Protein AF-0000000078118982 (afdb_homodimer)

Solvent-accessible surface area (backbone atoms only — not comparable to full-atom values): 62908 Å² total; per-residue (Å²): 134,82,81,74,74,78,74,80,73,75,79,64,78,76,73,79,69,71,86,58,65,72,63,60,53,32,48,52,47,21,42,49,28,45,44,47,34,32,40,61,66,67,49,64,50,70,54,49,71,38,70,41,42,55,49,24,47,40,30,36,6,64,55,25,69,86,60,75,73,64,46,38,65,44,44,68,45,56,48,43,53,50,54,45,50,55,51,52,51,52,53,57,60,54,54,65,50,24,81,60,31,24,30,26,38,34,40,46,68,45,71,51,96,82,60,39,32,36,38,36,36,30,41,35,32,75,90,51,60,42,62,69,51,74,42,81,34,42,90,39,64,85,35,50,66,58,46,38,50,50,50,49,52,54,41,56,72,69,34,64,88,26,37,41,32,36,33,33,45,79,82,46,73,43,67,56,35,47,51,51,48,45,72,75,32,67,59,40,43,74,44,48,30,48,46,58,47,51,49,49,41,44,40,52,54,46,65,37,63,72,50,36,51,48,50,53,56,52,27,53,43,41,23,57,29,55,49,28,71,70,47,38,53,51,46,24,65,60,56,72,64,51,73,55,66,44,25,31,81,43,72,47,51,13,51,53,51,16,50,45,41,44,58,73,38,42,68,44,49,52,47,48,74,66,28,64,74,44,66,64,40,58,87,48,52,71,34,73,66,41,49,54,38,51,52,49,70,69,30,63,66,52,54,51,49,48,51,50,51,42,63,64,44,47,48,53,52,52,47,42,41,53,32,32,60,68,42,53,25,26,34,46,48,63,58,47,51,51,51,33,54,48,49,40,48,63,72,27,66,89,37,60,66,64,32,49,55,55,48,49,49,46,47,58,51,37,65,75,45,64,75,39,48,64,38,32,29,17,31,62,65,18,53,54,47,58,72,29,86,87,54,76,82,52,68,68,37,55,52,27,29,50,52,47,47,47,43,74,37,71,47,68,80,63,46,61,66,45,67,59,31,50,47,33,58,78,66,32,42,73,51,49,51,34,68,68,46,57,65,36,34,82,73,43,55,55,23,59,44,34,71,73,40,23,75,81,23,56,69,60,26,52,52,42,22,31,51,26,28,24,55,40,34,59,72,75,61,84,78,62,57,66,62,57,49,60,44,65,38,75,40,39,13,53,57,59,32,51,52,40,47,52,46,48,46,45,23,50,35,48,54,45,46,44,59,62,64,55,53,47,88,77,70,55,62,50,49,50,92,60,71,59,51,60,34,83,48,23,25,54,77,75,69,78,56,86,66,47,76,63,45,81,46,82,67,78,93,78,87,80,66,101,79,94,92,80,85,85,88,81,60,91,15,93,53,63,68,63,105,66,130,133,80,80,75,75,77,76,80,76,75,80,65,77,75,74,78,70,73,87,59,65,73,62,60,53,32,47,50,46,21,42,49,28,45,44,47,34,32,41,60,65,65,48,64,49,71,54,49,72,39,71,41,42,54,49,23,47,40,30,36,6,64,55,24,69,85,60,74,74,63,45,38,64,44,44,66,45,56,49,44,52,49,52,45,50,53,52,51,51,53,52,55,60,54,54,64,50,22,81,59,30,23,31,26,39,34,40,48,70,46,71,50,96,81,60,40,31,36,38,36,36,30,40,36,32,76,89,49,60,40,60,69,52,75,43,80,33,43,90,39,64,85,34,51,66,58,47,38,51,51,50,50,52,54,41,58,74,70,33,64,88,26,37,42,32,36,32,33,46,78,82,45,73,43,67,57,36,47,52,50,46,44,71,74,33,69,57,41,43,74,43,48,29,48,47,58,48,50,49,50,41,46,40,53,53,47,64,37,62,70,50,36,51,49,48,52,55,52,27,52,43,40,22,57,30,54,49,28,72,70,46,38,53,52,46,26,66,61,54,72,64,53,72,57,68,45,26,31,82,43,70,48,51,14,49,52,51,16,50,44,42,44,58,73,38,41,68,45,49,52,48,49,72,66,28,65,74,44,64,64,40,58,85,50,52,72,34,72,65,41,48,54,36,50,53,51,69,70,30,63,65,54,54,51,50,47,51,50,51,42,63,62,44,47,48,53,54,52,47,42,40,53,31,32,59,67,41,52,26,27,33,46,47,61,58,48,51,51,52,32,53,47,51,42,46,63,71,26,66,88,36,62,67,64,32,48,55,55,49,49,49,45,46,58,51,36,65,76,47,62,76,38,49,64,38,32,29,17,31,60,65,17,52,55,48,58,70,30,86,86,55,76,82,52,70,68,38,56,53,26,28,51,52,47,47,47,44,73,36,70,47,68,79,64,44,61,67,43,69,59,31,50,47,33,57,78,65,32,43,72,50,48,50,35,69,69,45,57,64,37,35,79,72,45,56,56,24,58,45,34,70,74,40,22,74,81,24,56,68,60,25,51,52,43,22,31,51,26,29,24,56,41,36,60,73,74,60,84,77,64,58,65,62,57,50,58,45,65,38,77,41,39,13,53,57,60,33,52,52,40,47,50,46,49,48,44,22,50,36,49,53,44,46,43,59,61,64,55,52,48,88,77,68,56,61,52,49,51,92,60,71,58,50,61,34,82,46,23,26,53,78,74,70,77,55,84,64,50,75,59,61,79,47,89,69,84,76,76,88,89,68,99,75,89,93,88,89,90,82,92,58,78,60,104,66,90,62,58,99,67,126

Sequence (1162 aa):
MSVETPSTIQKVFPTVTPMAPSSLNNQENAERSIALFFFENKIDFSIARTSSYQLMIDAIAKCGPGFTGPSAETLKTTWLERVKSEMSLQSKDIEKEWTTTGCTIIADTWTDNKSRALINFLVSSPSRTFFHKSVDASAYFKNTKCLAELFDSVIQDFGAENVVQIIMDSSFNYTGVANHILQNYTTIFVSPCASQCLNLILEEFSKVDWVNRCFLQAQTISKFIYNNASMLDLMKRFTGGQDLIRTGITKSVSSFLSLQIILKQRSRLKHMFNSPEFCTNSSYANKTHSISCISIIEDNDFWRAAEECVAISEPFLKVLREVSGGKPAVGSIYELMTRAKESIRTYYIMDENKCKVFLDIVDRKWRDQLHSPLHAAAAFLNPSIQYNPEIKFLTSIKEDFFKVLEKLLPSPEMRRDITNQIFTFTKATGMFGCSLAMEARDVVSPGLWWEQYGDSAPVLQRVAIRILSQVCSTFTFEKHWSAFQQIHSEKRNKIDRETLNDLVYINYNLKLSRQTRNKSLDADPIQFDDIDMTSEWVEESDSPSPTQWLDRFGSALDGNDLNTRQFNAAMFGSNDQLFGLMSVETPSTIQKVFPTVTPMAPSSLNNQENAERSIALFFFENKIDFSIARTSSYQLMIDAIAKCGPGFTGPSAETLKTTWLERVKSEMSLQSKDIEKEWTTTGCTIIADTWTDNKSRALINFLVSSPSRTFFHKSVDASAYFKNTKCLAELFDSVIQDFGAENVVQIIMDSSFNYTGVANHILQNYTTIFVSPCASQCLNLILEEFSKVDWVNRCFLQAQTISKFIYNNASMLDLMKRFTGGQDLIRTGITKSVSSFLSLQIILKQRSRLKHMFNSPEFCTNSSYANKTHSISCISIIEDNDFWRAAEECVAISEPFLKVLREVSGGKPAVGSIYELMTRAKESIRTYYIMDENKCKVFLDIVDRKWRDQLHSPLHAAAAFLNPSIQYNPEIKFLTSIKEDFFKVLEKLLPSPEMRRDITNQIFTFTKATGMFGCSLAMEARDVVSPGLWWEQYGDSAPVLQRVAIRILSQVCSTFTFEKHWSAFQQIHSEKRNKIDRETLNDLVYINYNLKLSRQTRNKSLDADPIQFDDIDMTSEWVEESDSPSPTQWLDRFGSALDGNDLNTRQFNAAMFGSNDQLFGL

Nearest PDB structures (foldseek):
  4d1q-assembly1_H-2  TM=6.239E-01  e=2.480E-13  Musca domestica
  4d1q-assembly1_B  TM=6.075E-01  e=5.824E-13  Musca domestica
  8pcw-assembly1_A  TM=2.119E-01  e=1.370E+00  Streptococcus thermophilus
  4d1q-assembly1_H-2  TM=6.303E-01  e=1.381E-13  Musca domestica
  4d1q-assembly1_B  TM=6.124E-01  e=3.531E-13  Musca domestica

InterPro domains:
  IPR007021 Domain of unknown function DUF659 [PF04937] (70-221)
  IPR008906 HAT, C-terminal dimerisation domain [PF05699] (444-510)
  IPR012337 Ribonuclease H-like superfamily [SSF53098] (92-513)

pLDDT: mean 81.14, std 21.32, range [13.74, 98.06]

Organism: Rosa chinensis (NCBI:txid74649)

Radius of gyration: 36.66 Å; Cα contacts (8 Å, |Δi|>4): 1513; chains: 2; bounding box: 92×113×103 Å

Structure (mmCIF, N/CA/C/O backbone):
data_AF-0000000078118982-model_v1
#
loop_
_entity.id
_entity.type
_entity.pdbx_description
1 polymer 'Putative HAT dimerization domain, ribonuclease H-like domain-containing protein'
#
loop_
_atom_site.group_PDB
_atom_site.id
_atom_site.type_symbol
_atom_site.label_atom_id
_atom_site.label_alt_id
_atom_site.label_comp_id
_atom_site.label_asym_id
_atom_site.label_entity_id
_atom_site.label_seq_id
_atom_site.pdbx_PDB_ins_code
_atom_site.Cartn_x
_atom_site.Cartn_y
_atom_site.Cartn_z
_atom_site.occupancy
_atom_site.B_iso_or_equiv
_atom_site.auth_seq_id
_atom_site.auth_comp_id
_atom_site.auth_asym_id
_atom_site.auth_atom_id
_atom_site.pdbx_PDB_model_num
ATOM 1 N N . MET A 1 1 ? -18.031 55.812 -7.711 1 23.69 1 MET A N 1
ATOM 2 C CA . MET A 1 1 ? -17.438 55.062 -8.812 1 23.69 1 MET A CA 1
ATOM 3 C C . MET A 1 1 ? -16.266 54.188 -8.32 1 23.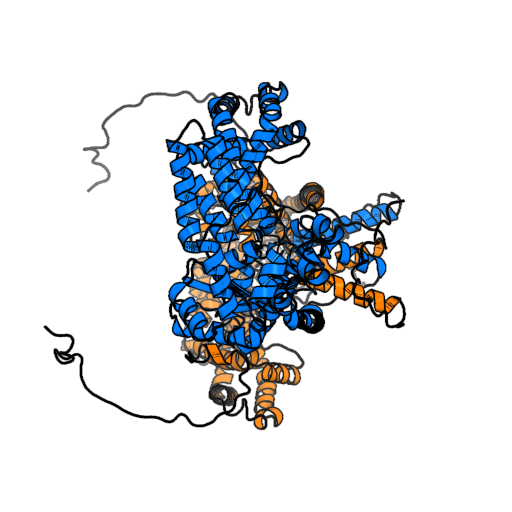69 1 MET A C 1
ATOM 5 O O . MET A 1 1 ? -15.188 54.719 -8.055 1 23.69 1 MET A O 1
ATOM 9 N N . SER A 1 2 ? -16.5 53.219 -7.523 1 26.08 2 SER A N 1
ATOM 10 C CA . SER A 1 2 ? -15.688 52.562 -6.5 1 26.08 2 SER A CA 1
ATOM 11 C C . SER A 1 2 ? -14.578 51.719 -7.129 1 26.08 2 SER A C 1
ATOM 13 O O . SER A 1 2 ? -14.836 50.906 -8.023 1 26.08 2 SER A O 1
ATOM 15 N N . VAL A 1 3 ? -13.297 52.25 -7.191 1 27.72 3 VAL A N 1
ATOM 16 C CA . VAL A 1 3 ? -12.078 51.875 -7.91 1 27.72 3 VAL A CA 1
ATOM 17 C C . VAL A 1 3 ? -11.68 50.469 -7.539 1 27.72 3 VAL A C 1
ATOM 19 O O . VAL A 1 3 ? -11.391 50.188 -6.375 1 27.72 3 VAL A O 1
ATOM 22 N N . GLU A 1 4 ? -12.281 49.469 -8.188 1 27.12 4 GLU A N 1
ATOM 23 C CA . GLU A 1 4 ? -12.164 48.031 -8.062 1 27.12 4 GLU A CA 1
ATOM 24 C C . GLU A 1 4 ? -10.719 47.562 -8.227 1 27.12 4 GLU A C 1
ATOM 26 O O . GLU A 1 4 ? -10.109 47.781 -9.273 1 27.12 4 GLU A O 1
ATOM 31 N N . THR A 1 5 ? -9.883 47.75 -7.176 1 29.5 5 THR A N 1
ATOM 32 C CA . THR A 1 5 ? -8.453 47.5 -7.266 1 29.5 5 THR A CA 1
ATOM 33 C C . THR A 1 5 ? -8.188 46.094 -7.781 1 29.5 5 THR A C 1
ATOM 35 O O . THR A 1 5 ? -8.781 45.125 -7.285 1 29.5 5 THR A O 1
ATOM 38 N N . PRO A 1 6 ? -7.621 45.969 -9.047 1 29.48 6 PRO A N 1
ATOM 39 C CA . PRO A 1 6 ? -7.363 44.75 -9.82 1 29.48 6 PRO A CA 1
ATOM 40 C C . PRO A 1 6 ? -6.52 43.719 -9.055 1 29.48 6 PRO A C 1
ATOM 42 O O . PRO A 1 6 ? -5.598 44.125 -8.328 1 29.48 6 PRO A O 1
ATOM 45 N N . SER A 1 7 ? -7.168 42.719 -8.555 1 27.45 7 SER A N 1
ATOM 46 C CA . SER A 1 7 ? -6.648 41.562 -7.84 1 27.45 7 SER A CA 1
ATOM 47 C C . SER A 1 7 ? -5.445 40.969 -8.562 1 27.45 7 SER A C 1
ATOM 49 O O . SER A 1 7 ? -5.504 40.688 -9.766 1 27.45 7 SER A O 1
ATOM 51 N N . THR A 1 8 ? -4.25 41.438 -8.164 1 28.33 8 THR A N 1
ATOM 52 C CA . THR A 1 8 ? -2.963 40.969 -8.68 1 28.33 8 THR A CA 1
ATOM 53 C C . THR A 1 8 ? -2.982 39.469 -8.914 1 28.33 8 THR A C 1
ATOM 55 O O . THR A 1 8 ? -3.277 38.688 -8.008 1 28.33 8 THR A O 1
ATOM 58 N N . ILE A 1 9 ? -3.219 39.062 -10.156 1 27.28 9 ILE A N 1
ATOM 59 C CA . ILE A 1 9 ? -3.184 37.781 -10.828 1 27.28 9 ILE A CA 1
ATOM 60 C C . ILE A 1 9 ? -1.866 37.062 -10.516 1 27.28 9 ILE A C 1
ATOM 62 O O . ILE A 1 9 ? -0.79 37.562 -10.828 1 27.28 9 ILE A O 1
ATOM 66 N N . GLN A 1 10 ? -1.776 36.531 -9.375 1 26.56 10 GLN A N 1
ATOM 67 C CA . GLN A 1 10 ? -0.609 35.75 -8.984 1 26.56 10 GLN A CA 1
ATOM 68 C C . GLN A 1 10 ? -0.072 34.938 -10.164 1 26.56 10 GLN A C 1
ATOM 70 O O . GLN A 1 10 ? -0.831 34.219 -10.836 1 26.56 10 GLN A O 1
ATOM 75 N N . LYS A 1 11 ? 1.105 35.312 -10.641 1 29.3 11 LYS A N 1
ATOM 76 C CA . LYS A 1 11 ? 1.928 34.781 -11.719 1 29.3 11 LYS A CA 1
ATOM 77 C C . LYS A 1 11 ? 1.974 33.25 -11.672 1 29.3 11 LYS A C 1
ATOM 79 O O . LYS A 1 11 ? 2.455 32.688 -10.695 1 29.3 11 LYS A O 1
ATOM 84 N N . VAL A 1 12 ? 1.147 32.594 -12.375 1 28.36 12 VAL A N 1
ATOM 85 C CA . VAL A 1 12 ? 1.271 31.266 -12.945 1 28.36 12 VAL A CA 1
ATOM 86 C C . VAL A 1 12 ? 2.68 31.062 -13.5 1 28.36 12 VAL A C 1
ATOM 88 O O . VAL A 1 12 ? 3.285 32 -14.023 1 28.36 12 VAL A O 1
ATOM 91 N N . PHE A 1 13 ? 3.441 30.219 -12.922 1 29 13 PHE A N 1
ATOM 92 C CA . PHE A 1 13 ? 4.762 29.922 -13.461 1 29 13 PHE A CA 1
ATOM 93 C C . PHE A 1 13 ? 4.766 30 -14.977 1 29 13 PHE A C 1
ATOM 95 O O . PHE A 1 13 ? 3.891 29.438 -15.641 1 29 13 PHE A O 1
ATOM 102 N N . PRO A 1 14 ? 5.285 31.109 -15.477 1 29.94 14 PRO A N 1
ATOM 103 C CA . PRO A 1 14 ? 5.379 31.172 -16.938 1 29.94 14 PRO A CA 1
ATOM 104 C C . PRO A 1 14 ? 6.004 29.922 -17.547 1 29.94 14 PRO A C 1
ATOM 106 O O . PRO A 1 14 ? 7.023 29.438 -17.062 1 29.94 14 PRO A O 1
ATOM 109 N N . THR A 1 15 ? 5.266 29 -18.062 1 31.52 15 THR A N 1
ATOM 110 C CA . THR A 1 15 ? 5.723 27.953 -18.969 1 31.52 15 THR A CA 1
ATOM 111 C C . THR A 1 15 ? 6.637 28.531 -20.031 1 31.52 15 THR A C 1
ATOM 113 O O . THR A 1 15 ? 6.207 29.359 -20.844 1 31.52 15 THR A O 1
ATOM 116 N N . VAL A 1 16 ? 7.832 28.875 -19.734 1 30.73 16 VAL A N 1
ATOM 117 C CA . VAL A 1 16 ? 8.711 29.156 -20.859 1 30.73 16 VAL A CA 1
ATOM 118 C C . VAL A 1 16 ? 8.523 28.078 -21.938 1 30.73 16 VAL A C 1
ATOM 120 O O . VAL A 1 16 ? 8.805 26.906 -21.703 1 30.73 16 VAL A O 1
ATOM 123 N N . THR A 1 17 ? 7.629 28.297 -22.875 1 33.03 17 THR A N 1
ATOM 124 C CA . THR A 1 17 ? 7.375 27.5 -24.062 1 33.03 17 THR A CA 1
ATOM 125 C C . THR A 1 17 ? 8.594 27.484 -24.969 1 33.03 17 THR A C 1
ATOM 127 O O . THR A 1 17 ? 8.898 28.484 -25.625 1 33.03 17 THR A O 1
ATOM 130 N N . PRO A 1 18 ? 9.734 26.891 -24.672 1 33.88 18 PRO A N 1
ATOM 131 C CA . PRO A 1 18 ? 10.555 26.875 -25.875 1 33.88 18 PRO A CA 1
ATOM 132 C C . PRO A 1 18 ? 9.789 26.375 -27.109 1 33.88 18 PRO A C 1
ATOM 134 O O . PRO A 1 18 ? 8.82 25.625 -26.969 1 33.88 18 PRO A O 1
ATOM 137 N N . MET A 1 19 ? 9.875 27.078 -28.328 1 33.31 19 MET A N 1
ATOM 138 C CA . MET A 1 19 ? 9.305 26.812 -29.641 1 33.31 19 MET A CA 1
ATOM 139 C C . MET A 1 19 ? 9.656 25.406 -30.125 1 33.31 19 MET A C 1
ATOM 141 O O . MET A 1 19 ? 10.508 25.25 -31 1 33.31 19 MET A O 1
ATOM 145 N N . ALA A 1 20 ? 10.133 24.484 -29.391 1 38.69 20 ALA A N 1
ATOM 146 C CA . ALA A 1 20 ? 10.281 23.219 -30.109 1 38.69 20 ALA A CA 1
ATOM 147 C C . ALA A 1 20 ? 8.961 22.797 -30.75 1 38.69 20 ALA A C 1
ATOM 149 O O . ALA A 1 20 ? 7.887 23.203 -30.297 1 38.69 20 ALA A O 1
ATOM 150 N N . PRO A 1 21 ? 8.883 22 -31.828 1 48.12 21 PRO A N 1
ATOM 151 C CA . PRO A 1 21 ? 7.617 21.656 -32.5 1 48.12 21 PRO A CA 1
ATOM 152 C C . PRO A 1 21 ? 6.566 21.125 -31.516 1 48.12 21 PRO A C 1
ATOM 154 O O . PRO A 1 21 ? 6.918 20.547 -30.484 1 48.12 21 PRO A O 1
ATOM 157 N N . SER A 1 22 ? 5.258 21.703 -31.5 1 55.69 22 SER A N 1
ATOM 158 C CA . SER A 1 22 ? 4.051 21.609 -30.688 1 55.69 22 SER A CA 1
ATOM 159 C C . SER A 1 22 ? 3.857 20.188 -30.156 1 55.69 22 SER A C 1
ATOM 161 O O . SER A 1 22 ? 3.488 20 -29 1 55.69 22 SER A O 1
ATOM 163 N N . SER A 1 23 ? 4.289 19.312 -31.031 1 58.81 23 SER A N 1
ATOM 164 C CA . SER A 1 23 ? 4.008 17.906 -30.719 1 58.81 23 SER A CA 1
ATOM 165 C C . SER A 1 23 ? 4.949 17.391 -29.641 1 58.81 23 SER A C 1
ATOM 167 O O . SER A 1 23 ? 4.531 16.656 -28.734 1 58.81 23 SER A O 1
ATOM 169 N N . LEU A 1 24 ? 6.258 17.75 -29.688 1 65.75 24 LEU A N 1
ATOM 170 C CA . LEU A 1 24 ? 7.262 17.281 -28.734 1 65.75 24 LEU A CA 1
ATOM 171 C C . LEU A 1 24 ? 7.008 17.859 -27.344 1 65.75 24 LEU A C 1
ATOM 173 O O . LEU A 1 24 ? 7.199 17.172 -26.344 1 65.75 24 LEU A O 1
ATOM 177 N N . ASN A 1 25 ? 6.41 19 -27.5 1 80.75 25 ASN A N 1
ATOM 178 C CA . ASN A 1 25 ? 6.098 19.656 -26.234 1 80.75 25 ASN A CA 1
ATOM 179 C C . ASN A 1 25 ? 4.914 18.984 -25.531 1 80.75 25 ASN A C 1
ATOM 181 O O . ASN A 1 25 ? 4.91 18.844 -24.312 1 80.75 25 ASN A O 1
ATOM 185 N N . ASN A 1 26 ? 4.113 18.406 -26.484 1 88.5 26 ASN A N 1
ATOM 186 C CA . ASN A 1 26 ? 2.955 17.734 -25.906 1 88.5 26 ASN A CA 1
ATOM 187 C C . ASN A 1 26 ? 3.338 16.391 -25.281 1 88.5 26 ASN A C 1
ATOM 189 O O . ASN A 1 26 ? 2.803 16.016 -24.234 1 88.5 26 ASN A O 1
ATOM 193 N N . GLN A 1 27 ? 4.297 15.789 -25.938 1 91.88 27 GLN A N 1
ATOM 194 C CA . GLN A 1 27 ? 4.746 14.5 -25.422 1 91.88 27 GLN A CA 1
ATOM 195 C C . GLN A 1 27 ? 5.477 14.656 -24.094 1 91.88 27 GLN A C 1
ATOM 197 O O . GLN A 1 27 ? 5.258 13.883 -23.156 1 91.88 27 GLN A O 1
ATOM 202 N N . GLU A 1 28 ? 6.246 15.625 -24.047 1 93.12 28 GLU A N 1
ATOM 203 C CA . GLU A 1 28 ? 6.977 15.875 -22.812 1 93.12 28 GLU A CA 1
ATOM 204 C C . GLU A 1 28 ? 6.031 16.266 -21.688 1 93.12 28 GLU A C 1
ATOM 206 O O . GLU A 1 28 ? 6.215 15.828 -20.547 1 93.12 28 GLU A O 1
ATOM 211 N N . ASN A 1 29 ? 5.098 17.047 -22.062 1 94.44 29 ASN A N 1
ATOM 212 C CA . ASN A 1 29 ? 4.105 17.422 -21.078 1 94.44 29 ASN A CA 1
ATOM 213 C C . ASN A 1 29 ? 3.305 16.234 -20.578 1 94.44 29 ASN A C 1
ATOM 215 O O . ASN A 1 29 ? 2.955 16.156 -19.406 1 94.44 29 ASN A O 1
ATOM 219 N N . ALA A 1 30 ? 2.994 15.383 -21.516 1 96 30 ALA A N 1
ATOM 220 C CA . ALA A 1 30 ? 2.266 14.172 -21.141 1 96 30 ALA A CA 1
ATOM 221 C C . ALA A 1 30 ? 3.107 13.289 -20.219 1 96 30 ALA A C 1
ATOM 223 O O . ALA A 1 30 ? 2.609 12.781 -19.203 1 96 30 ALA A O 1
ATOM 224 N N . GLU A 1 31 ? 4.363 13.148 -20.516 1 96.38 31 GLU A N 1
ATOM 225 C CA . GLU A 1 31 ? 5.25 12.352 -19.672 1 96.38 31 GLU A CA 1
ATOM 226 C C . GLU A 1 31 ? 5.383 12.969 -18.281 1 96.38 31 GLU A C 1
ATOM 228 O O . GLU A 1 31 ? 5.371 12.258 -17.266 1 96.38 31 GLU A O 1
ATOM 233 N N . ARG A 1 32 ? 5.488 14.234 -18.297 1 95.81 32 ARG A N 1
ATOM 234 C CA . ARG A 1 32 ? 5.582 14.945 -17.031 1 95.81 32 ARG A CA 1
ATOM 235 C C . ARG A 1 32 ? 4.32 14.75 -16.188 1 95.81 32 ARG A C 1
ATOM 237 O O . ARG A 1 32 ? 4.395 14.508 -14.992 1 95.81 32 ARG A O 1
ATOM 244 N N . SER A 1 33 ? 3.205 14.891 -16.844 1 96.19 33 SER A N 1
ATOM 245 C CA . SER A 1 33 ? 1.935 14.75 -16.141 1 96.19 33 SER A CA 1
ATOM 246 C C . SER A 1 33 ? 1.752 13.336 -15.602 1 96.19 33 SER A C 1
ATOM 248 O O . SER A 1 33 ? 1.21 13.141 -14.508 1 96.19 33 SER A O 1
ATOM 250 N N . ILE A 1 34 ? 2.184 12.367 -16.344 1 97.06 34 ILE A N 1
ATOM 251 C CA . ILE A 1 34 ? 2.129 10.984 -15.883 1 97.06 34 ILE A CA 1
ATOM 252 C C . ILE A 1 34 ? 3.047 10.797 -14.68 1 97.06 34 ILE A C 1
ATOM 254 O O . ILE A 1 34 ? 2.67 10.156 -13.695 1 97.06 34 ILE A O 1
ATOM 258 N N . ALA A 1 35 ? 4.23 11.375 -14.773 1 96.62 35 ALA A N 1
ATOM 259 C CA . ALA A 1 35 ? 5.172 11.289 -13.664 1 96.62 35 ALA A CA 1
ATOM 260 C C . ALA A 1 35 ? 4.586 11.906 -12.398 1 96.62 35 ALA A C 1
ATOM 262 O O . ALA A 1 35 ? 4.652 11.312 -11.32 1 96.62 35 ALA A O 1
ATOM 263 N N . LEU A 1 36 ? 3.975 13.031 -12.547 1 95.5 36 LEU A N 1
ATOM 264 C CA . LEU A 1 36 ? 3.373 13.711 -11.414 1 95.5 36 LEU A CA 1
ATOM 265 C C . LEU A 1 36 ? 2.25 12.875 -10.805 1 95.5 36 LEU A C 1
ATOM 267 O O . LEU A 1 36 ? 2.082 12.844 -9.586 1 95.5 36 LEU A O 1
ATOM 271 N N . PHE A 1 37 ? 1.494 12.211 -11.641 1 94.62 37 PHE A N 1
ATOM 272 C CA . PHE A 1 37 ? 0.441 11.32 -11.172 1 94.62 37 PHE A CA 1
ATOM 273 C C . PHE A 1 37 ? 1.022 10.188 -10.328 1 94.62 37 PHE A C 1
ATOM 275 O O . PHE A 1 37 ? 0.49 9.867 -9.266 1 94.62 37 PHE A O 1
ATOM 282 N N . PHE A 1 38 ? 2.131 9.594 -10.75 1 95 38 PHE A N 1
ATOM 283 C CA . PHE A 1 38 ? 2.791 8.516 -10.023 1 95 38 PHE A CA 1
ATOM 284 C C . PHE A 1 38 ? 3.355 9.023 -8.695 1 95 38 PHE A C 1
ATOM 286 O O . PHE A 1 38 ? 3.213 8.367 -7.664 1 95 38 PHE A O 1
ATOM 293 N N . PHE A 1 39 ? 3.928 10.211 -8.766 1 92.25 39 PHE A N 1
ATOM 294 C CA . PHE A 1 39 ? 4.633 10.727 -7.598 1 92.25 39 PHE A CA 1
ATOM 295 C C . PHE A 1 39 ? 3.648 11.195 -6.535 1 92.25 39 PHE A C 1
ATOM 297 O O . PHE A 1 39 ? 3.822 10.906 -5.348 1 92.25 39 PHE A O 1
ATOM 304 N N . GLU A 1 40 ? 2.633 11.875 -6.918 1 88.88 40 GLU A N 1
ATOM 305 C CA . GLU A 1 40 ? 1.65 12.406 -5.98 1 88.88 40 GLU A CA 1
ATOM 306 C C . GLU A 1 40 ? 0.928 11.289 -5.238 1 88.88 40 GLU A C 1
ATOM 308 O O . GLU A 1 40 ? 0.614 11.422 -4.055 1 88.88 40 GLU A O 1
ATOM 313 N N . ASN A 1 41 ? 0.691 10.273 -5.953 1 88.5 41 ASN A N 1
ATOM 314 C CA . ASN A 1 41 ? -0.129 9.203 -5.387 1 88.5 41 ASN A CA 1
ATOM 315 C C . ASN A 1 41 ? 0.723 8.023 -4.93 1 88.5 41 ASN A C 1
ATOM 317 O O . ASN A 1 41 ? 0.192 6.977 -4.555 1 88.5 41 ASN A O 1
ATOM 321 N N . LYS A 1 42 ? 2.02 8.133 -5.02 1 86.38 42 LYS A N 1
ATOM 322 C CA . LYS A 1 42 ? 2.969 7.117 -4.582 1 86.38 42 LYS A CA 1
ATOM 323 C C . LYS A 1 42 ? 2.695 5.781 -5.266 1 86.38 42 LYS A C 1
ATOM 325 O O . LYS A 1 42 ? 2.631 4.742 -4.609 1 86.38 42 LYS A O 1
ATOM 330 N N . ILE A 1 43 ? 2.408 5.863 -6.469 1 89.81 43 ILE A N 1
ATOM 331 C CA . ILE A 1 43 ? 2.176 4.652 -7.25 1 89.81 43 ILE A CA 1
ATOM 332 C C . ILE A 1 43 ? 3.508 3.963 -7.539 1 89.81 43 ILE A C 1
ATOM 334 O O . ILE A 1 43 ? 4.488 4.621 -7.898 1 89.81 43 ILE A O 1
ATOM 338 N N . ASP A 1 44 ? 3.539 2.688 -7.332 1 87.5 44 ASP A N 1
ATOM 339 C CA . ASP A 1 44 ? 4.742 1.918 -7.629 1 87.5 44 ASP A CA 1
ATOM 340 C C . ASP A 1 44 ? 5.121 2.039 -9.102 1 87.5 44 ASP A C 1
ATOM 342 O O . ASP A 1 44 ? 4.266 1.922 -9.977 1 87.5 44 ASP A O 1
ATOM 346 N N . PHE A 1 45 ? 6.352 2.256 -9.375 1 90 45 PHE A N 1
ATOM 347 C CA . PHE A 1 45 ? 6.812 2.465 -10.742 1 90 45 PHE A CA 1
ATOM 348 C C . PHE A 1 45 ? 6.637 1.197 -11.57 1 90 45 PHE A C 1
ATOM 350 O O . PHE A 1 45 ? 6.527 1.262 -12.797 1 90 45 PHE A O 1
ATOM 357 N N . SER A 1 46 ? 6.625 0.017 -10.93 1 87.62 46 SER A N 1
ATOM 358 C CA . SER A 1 46 ? 6.484 -1.255 -11.633 1 87.62 46 SER A CA 1
ATOM 359 C C . SER A 1 46 ? 5.145 -1.342 -12.359 1 87.62 46 SER A C 1
ATOM 361 O O . SER A 1 46 ? 4.977 -2.156 -13.266 1 87.62 46 SER A O 1
ATOM 363 N N . ILE A 1 47 ? 4.191 -0.517 -11.922 1 91 47 ILE A N 1
ATOM 364 C CA . ILE A 1 47 ? 2.863 -0.494 -12.516 1 91 47 ILE A CA 1
ATOM 365 C C . ILE A 1 47 ? 2.963 -0.044 -13.977 1 91 47 ILE A C 1
ATOM 367 O O . ILE A 1 47 ? 2.133 -0.42 -14.805 1 91 47 ILE A O 1
ATOM 371 N N . ALA A 1 48 ? 4.027 0.729 -14.328 1 93.69 48 ALA A N 1
ATOM 372 C CA . ALA A 1 48 ? 4.219 1.204 -15.695 1 93.69 48 ALA A CA 1
ATOM 373 C C . ALA A 1 48 ? 4.617 0.06 -16.625 1 93.69 48 ALA A C 1
ATOM 375 O O . ALA A 1 48 ? 4.605 0.211 -17.844 1 93.69 48 ALA A O 1
ATOM 376 N N . ARG A 1 49 ? 4.91 -1.123 -16.109 1 87.5 49 ARG A N 1
ATOM 377 C CA . ARG A 1 49 ? 5.266 -2.289 -16.906 1 87.5 49 ARG A CA 1
ATOM 378 C C . ARG A 1 49 ? 4.035 -3.143 -17.203 1 87.5 49 ARG A C 1
ATOM 380 O O . ARG A 1 49 ? 4.09 -4.055 -18.031 1 87.5 49 ARG A O 1
ATOM 387 N N . THR A 1 50 ? 2.941 -2.846 -16.531 1 86.25 50 THR A N 1
ATOM 388 C CA . THR A 1 50 ? 1.739 -3.652 -16.703 1 86.25 50 THR A CA 1
ATOM 389 C C . THR A 1 50 ? 1.085 -3.361 -18.062 1 86.25 50 THR A C 1
ATOM 391 O O . THR A 1 50 ? 1.262 -2.279 -18.625 1 86.25 50 THR A O 1
ATOM 394 N N . SER A 1 51 ? 0.395 -4.301 -18.578 1 85.5 51 SER A N 1
ATOM 395 C CA . SER A 1 51 ? -0.254 -4.16 -19.875 1 85.5 51 SER A CA 1
ATOM 396 C C . SER A 1 51 ? -1.381 -3.133 -19.812 1 85.5 51 SER A C 1
ATOM 398 O O . SER A 1 51 ? -1.604 -2.395 -20.781 1 85.5 51 SER A O 1
ATOM 400 N N . SER A 1 52 ? -2.029 -3.072 -18.641 1 91.81 52 SER A N 1
ATOM 401 C CA . SER A 1 52 ? -3.148 -2.146 -18.516 1 91.81 52 SER A CA 1
ATOM 402 C C . SER A 1 52 ? -2.68 -0.698 -18.594 1 91.81 52 SER A C 1
ATOM 404 O O . SER A 1 52 ? -3.441 0.187 -18.984 1 91.81 52 SER A O 1
ATOM 406 N N . TYR A 1 53 ? -1.386 -0.448 -18.297 1 94.94 53 TYR A N 1
ATOM 407 C CA . TYR A 1 53 ? -0.827 0.899 -18.312 1 94.94 53 TYR A CA 1
ATOM 408 C C . TYR A 1 53 ? -0.835 1.477 -19.719 1 94.94 53 TYR A C 1
ATOM 410 O O . TYR A 1 53 ? -1.439 2.523 -19.969 1 94.94 53 TYR A O 1
ATOM 418 N N . GLN A 1 54 ? -0.256 0.765 -20.609 1 93.88 54 GLN A N 1
ATOM 419 C CA . GLN A 1 54 ? -0.188 1.263 -21.984 1 93.88 54 GLN A CA 1
ATOM 420 C C . GLN A 1 54 ? -1.558 1.22 -22.656 1 93.88 54 GLN A C 1
ATOM 422 O O . GLN A 1 54 ? -1.885 2.088 -23.469 1 93.88 54 GLN A O 1
ATOM 427 N N . LEU A 1 55 ? -2.359 0.204 -22.344 1 94.19 55 LEU A N 1
ATOM 428 C CA . LEU A 1 55 ? -3.705 0.118 -22.906 1 94.19 55 LEU A CA 1
ATOM 429 C C . LEU A 1 55 ? -4.543 1.326 -22.484 1 94.19 55 LEU A C 1
ATOM 431 O O . LEU A 1 55 ? -5.32 1.848 -23.297 1 94.19 55 LEU A O 1
ATOM 435 N N . MET A 1 56 ? -4.406 1.728 -21.219 1 96.25 56 MET A N 1
ATOM 436 C CA . MET A 1 56 ? -5.102 2.918 -20.734 1 96.25 56 MET A CA 1
ATOM 437 C C . MET A 1 56 ? -4.66 4.156 -21.516 1 96.25 56 MET A C 1
ATOM 439 O O . MET A 1 56 ? -5.5 4.938 -21.969 1 96.25 56 MET A O 1
ATOM 443 N N . ILE A 1 57 ? -3.316 4.324 -21.719 1 96.62 57 ILE A N 1
ATOM 444 C CA . ILE A 1 57 ? -2.766 5.48 -22.406 1 96.62 57 ILE A CA 1
ATOM 445 C C . ILE A 1 57 ? -3.27 5.508 -23.844 1 96.62 57 ILE A C 1
ATOM 447 O O . ILE A 1 57 ? -3.709 6.547 -24.344 1 96.62 57 ILE A O 1
ATOM 451 N N . ASP A 1 58 ? -3.283 4.32 -24.5 1 95.62 58 ASP A N 1
ATOM 452 C CA . ASP A 1 58 ? -3.738 4.219 -25.875 1 95.62 58 ASP A CA 1
ATOM 453 C C . ASP A 1 58 ? -5.211 4.594 -26 1 95.62 58 ASP A C 1
ATOM 455 O O . ASP A 1 58 ? -5.602 5.312 -26.922 1 95.62 58 ASP A O 1
ATOM 459 N N . ALA A 1 59 ? -5.984 4.074 -25.094 1 95.94 59 ALA A N 1
ATOM 460 C CA . ALA A 1 59 ? -7.422 4.328 -25.141 1 95.94 59 ALA A CA 1
ATOM 461 C C . ALA A 1 59 ? -7.723 5.809 -24.906 1 95.94 59 ALA A C 1
ATOM 463 O O . ALA A 1 59 ? -8.594 6.379 -25.562 1 95.94 59 ALA A O 1
ATOM 464 N N . ILE A 1 60 ? -7.047 6.469 -23.984 1 95.69 60 ILE A N 1
ATOM 465 C CA . ILE A 1 60 ? -7.246 7.883 -23.688 1 95.69 60 ILE A CA 1
ATOM 466 C C . ILE A 1 60 ? -6.82 8.727 -24.891 1 95.69 60 ILE A C 1
ATOM 468 O O . ILE A 1 60 ? -7.508 9.68 -25.266 1 95.69 60 ILE A O 1
ATOM 472 N N . ALA A 1 61 ? -5.676 8.367 -25.438 1 94.44 61 ALA A N 1
ATOM 473 C CA . ALA A 1 61 ? -5.152 9.102 -26.594 1 94.44 61 ALA A CA 1
ATOM 474 C C . ALA A 1 61 ? -6.129 9.055 -27.766 1 94.44 61 ALA A C 1
ATOM 476 O O . ALA A 1 61 ? -6.234 10.016 -28.531 1 94.44 61 ALA A O 1
ATOM 477 N N . LYS A 1 62 ? -6.828 7.98 -27.922 1 93.25 62 LYS A N 1
ATOM 478 C CA . LYS A 1 62 ? -7.781 7.801 -29.016 1 93.25 62 LYS A CA 1
ATOM 479 C C . LYS A 1 62 ? -9.008 8.688 -28.828 1 93.25 62 LYS A C 1
ATOM 481 O O . LYS A 1 62 ? -9.664 9.062 -29.797 1 93.25 62 LYS A O 1
ATOM 486 N N . CYS A 1 63 ? -9.383 9.016 -27.594 1 92.19 63 CYS A N 1
ATOM 487 C CA . CYS A 1 63 ? -10.539 9.859 -27.312 1 92.19 63 CYS A CA 1
ATOM 488 C C . CYS A 1 63 ? -10.273 11.305 -27.703 1 92.19 63 CYS A C 1
ATOM 490 O O . CYS A 1 63 ? -11.188 12.023 -28.109 1 92.19 63 CYS A O 1
ATOM 492 N N . GLY A 1 64 ? -9.016 11.75 -27.531 1 87.88 64 GLY A N 1
ATOM 493 C CA . GLY A 1 64 ? -8.695 13.125 -27.859 1 87.88 64 GLY A CA 1
ATOM 494 C C . GLY A 1 64 ? -8.953 14.094 -26.719 1 87.88 64 GLY A C 1
ATOM 495 O O . GLY A 1 64 ? -9.336 13.68 -25.625 1 87.88 64 GLY A O 1
ATOM 496 N N . PRO A 1 65 ? -8.734 15.414 -26.969 1 89.81 65 PRO A N 1
ATOM 497 C CA . PRO A 1 65 ? -8.875 16.422 -25.922 1 89.81 65 PRO A CA 1
ATOM 498 C C . PRO A 1 65 ? -10.312 16.578 -25.438 1 89.81 65 PRO A C 1
ATOM 500 O O . PRO A 1 65 ? -11.25 16.469 -26.234 1 89.81 65 PRO A O 1
ATOM 503 N N . GLY A 1 66 ? -10.539 16.781 -24.109 1 90.12 66 GLY A N 1
ATOM 504 C CA . GLY A 1 66 ? -11.859 17 -23.531 1 90.12 66 GLY A CA 1
ATOM 505 C C . GLY A 1 66 ? -12.406 15.797 -22.797 1 90.12 66 GLY A C 1
ATOM 506 O O . GLY A 1 66 ? -13.461 15.875 -22.172 1 90.12 66 GLY A O 1
ATOM 507 N N . PHE A 1 67 ? -11.719 14.695 -22.953 1 92.69 67 PHE A N 1
ATOM 508 C CA . PHE A 1 67 ? -12.148 13.484 -22.266 1 92.69 67 PHE A CA 1
ATOM 509 C C . PHE A 1 67 ? -11.969 13.617 -20.766 1 92.69 67 PHE A C 1
ATOM 511 O O . PHE A 1 67 ? -10.906 14.031 -20.297 1 92.69 67 PHE A O 1
ATOM 518 N N . THR A 1 68 ? -13.047 13.32 -20.016 1 94.06 68 THR A N 1
ATOM 519 C CA . THR A 1 68 ? -12.969 13.289 -18.562 1 94.06 68 THR A CA 1
ATOM 520 C C . THR A 1 68 ? -12.969 11.852 -18.047 1 94.06 68 THR A C 1
ATOM 522 O O . THR A 1 68 ? -13.812 11.039 -18.438 1 94.06 68 THR A O 1
ATOM 525 N N . GLY A 1 69 ? -12.031 11.484 -17.297 1 94 69 GLY A N 1
ATOM 526 C CA . GLY A 1 69 ? -11.93 10.141 -16.75 1 94 69 GLY A CA 1
ATOM 527 C C . GLY A 1 69 ? -13.07 9.797 -15.812 1 94 69 GLY A C 1
ATOM 528 O O . GLY A 1 69 ? -13.766 10.68 -15.32 1 94 69 GLY A O 1
ATOM 529 N N . PRO A 1 70 ? -13.281 8.516 -15.656 1 95.5 70 PRO A N 1
ATOM 530 C CA . PRO A 1 70 ? -14.32 8.094 -14.711 1 95.5 70 PRO A CA 1
ATOM 531 C C . PRO A 1 70 ? -14.039 8.555 -13.281 1 95.5 70 PRO A C 1
ATOM 533 O O . PRO A 1 70 ? -12.875 8.586 -12.859 1 95.5 70 PRO A O 1
ATOM 536 N N . SER A 1 71 ? -15.062 8.961 -12.594 1 94.19 71 SER A N 1
ATOM 537 C CA . SER A 1 71 ? -14.938 9.398 -11.211 1 94.19 71 SER A CA 1
ATOM 538 C C . SER A 1 71 ? -14.68 8.219 -10.273 1 94.19 71 SER A C 1
ATOM 540 O O . SER A 1 71 ? -14.797 7.062 -10.68 1 94.19 71 SER A O 1
ATOM 542 N N . ALA A 1 72 ? -14.273 8.516 -9.078 1 92 72 ALA A N 1
ATOM 543 C CA . ALA A 1 72 ? -14.016 7.484 -8.078 1 92 72 ALA A CA 1
ATOM 544 C C . ALA A 1 72 ? -15.266 6.637 -7.832 1 92 72 ALA A C 1
ATOM 546 O O . ALA A 1 72 ? -15.172 5.41 -7.723 1 92 72 ALA A O 1
ATOM 547 N N . GLU A 1 73 ? -16.438 7.238 -7.836 1 88.25 73 GLU A N 1
ATOM 548 C CA . GLU A 1 73 ? -17.688 6.531 -7.594 1 88.25 73 GLU A CA 1
ATOM 549 C C . GLU A 1 73 ? -18.031 5.617 -8.766 1 88.25 73 GLU A C 1
ATOM 551 O O . GLU A 1 73 ? -18.5 4.488 -8.555 1 88.25 73 GLU A O 1
ATOM 556 N N . THR A 1 74 ? -17.781 6.125 -9.906 1 94.44 74 THR A N 1
ATOM 557 C CA . THR A 1 74 ? -18.078 5.336 -11.102 1 94.44 74 THR A CA 1
ATOM 558 C C . THR A 1 74 ? -17.188 4.102 -11.164 1 94.44 74 THR A C 1
ATOM 560 O O . THR A 1 74 ? -17.641 3.027 -11.578 1 94.44 74 THR A O 1
ATOM 563 N N . LEU A 1 75 ? -15.938 4.25 -10.773 1 94.88 75 LEU A N 1
ATOM 564 C CA . LEU A 1 75 ? -15.016 3.123 -10.75 1 94.88 75 LEU A CA 1
ATOM 565 C C . LEU A 1 75 ? -15.438 2.09 -9.711 1 94.88 75 LEU A C 1
ATOM 567 O O . LEU A 1 75 ? -15.43 0.888 -9.984 1 94.88 75 LEU A O 1
ATOM 571 N N . LYS A 1 76 ? -15.891 2.572 -8.586 1 89.81 76 LYS A N 1
ATOM 572 C CA . LYS A 1 76 ? -16.203 1.727 -7.434 1 89.81 76 LYS A CA 1
ATOM 573 C C . LYS A 1 76 ? -17.516 0.983 -7.637 1 89.81 76 LYS A C 1
ATOM 575 O O . LYS A 1 76 ? -17.719 -0.104 -7.09 1 89.81 76 LYS A O 1
ATOM 580 N N . THR A 1 77 ? -18.406 1.521 -8.398 1 89.62 77 THR A N 1
ATOM 581 C CA . THR A 1 77 ? -19.734 0.94 -8.508 1 89.62 77 THR A CA 1
ATOM 582 C C . THR A 1 77 ? -19.984 0.387 -9.906 1 89.62 77 THR A C 1
ATOM 584 O O . THR A 1 77 ? -19.781 -0.806 -10.148 1 89.62 77 THR A O 1
ATOM 587 N N . THR A 1 78 ? -20 1.238 -10.852 1 93.56 78 THR A N 1
ATOM 588 C CA . THR A 1 78 ? -20.422 0.864 -12.195 1 93.56 78 THR A CA 1
ATOM 589 C C . THR A 1 78 ? -19.391 -0.055 -12.844 1 93.56 78 THR A C 1
ATOM 591 O O . THR A 1 78 ? -19.734 -1.151 -13.297 1 93.56 78 THR A O 1
ATOM 594 N N . TRP A 1 79 ? -18.266 0.371 -12.883 1 95.56 79 TRP A N 1
ATOM 595 C CA . TRP A 1 79 ? -17.266 -0.389 -13.617 1 95.56 79 TRP A CA 1
ATOM 596 C C . TRP A 1 79 ? -16.859 -1.642 -12.844 1 95.56 79 TRP A C 1
ATOM 598 O O . TRP A 1 79 ? -16.547 -2.672 -13.445 1 95.56 79 TRP A O 1
ATOM 608 N N . LEU A 1 80 ? -16.812 -1.549 -11.523 1 94.75 80 LEU A N 1
ATOM 609 C CA . LEU A 1 80 ? -16.516 -2.74 -10.734 1 94.75 80 LEU A CA 1
ATOM 610 C C . LEU A 1 80 ? -17.516 -3.85 -11.031 1 94.75 80 LEU A C 1
ATOM 612 O O . LEU A 1 80 ? -17.141 -4.996 -11.273 1 94.75 80 LEU A O 1
ATOM 616 N N . GLU A 1 81 ? -18.797 -3.48 -11.039 1 94.56 81 GLU A N 1
ATOM 617 C CA . GLU A 1 81 ? -19.859 -4.453 -11.297 1 94.56 81 GLU A CA 1
ATOM 618 C C . GLU A 1 81 ? -19.781 -4.973 -12.734 1 94.56 81 GLU A C 1
ATOM 620 O O . GLU A 1 81 ? -19.969 -6.164 -12.977 1 94.56 81 GLU A O 1
ATOM 625 N N . ARG A 1 82 ? -19.516 -4.109 -13.625 1 95.69 82 ARG A N 1
ATOM 626 C CA . ARG A 1 82 ? -19.469 -4.496 -15.031 1 95.69 82 ARG A CA 1
ATOM 627 C C . ARG A 1 82 ? -18.312 -5.457 -15.297 1 95.69 82 ARG A C 1
ATOM 629 O O . ARG A 1 82 ? -18.5 -6.48 -15.961 1 95.69 82 ARG A O 1
ATOM 636 N N . VAL A 1 83 ? -17.141 -5.129 -14.812 1 95.25 83 VAL A N 1
ATOM 637 C CA . VAL A 1 83 ? -15.977 -5.961 -15.055 1 95.25 83 VAL A CA 1
ATOM 638 C C . VAL A 1 83 ? -16.125 -7.293 -14.328 1 95.25 83 VAL A C 1
ATOM 640 O O . VAL A 1 83 ? -15.734 -8.344 -14.844 1 95.25 83 VAL A O 1
ATOM 643 N N . LYS A 1 84 ? -16.688 -7.258 -13.133 1 94.5 84 LYS A N 1
ATOM 644 C CA . LYS A 1 84 ? -16.953 -8.5 -12.414 1 94.5 84 LYS A CA 1
ATOM 645 C C . LYS A 1 84 ? -17.875 -9.414 -13.203 1 94.5 84 LYS A C 1
ATOM 647 O O . LYS A 1 84 ? -17.641 -10.617 -13.305 1 94.5 84 LYS A O 1
ATOM 652 N N . SER A 1 85 ? -18.906 -8.789 -13.719 1 94.56 85 SER A N 1
ATOM 653 C CA . SER A 1 85 ? -19.875 -9.555 -14.5 1 94.56 85 SER A CA 1
ATOM 654 C C . SER A 1 85 ? -19.219 -10.156 -15.742 1 94.56 85 SER A C 1
ATOM 656 O O . SER A 1 85 ? -19.5 -11.305 -16.109 1 94.56 85 SER A O 1
ATOM 658 N N . GLU A 1 86 ? -18.391 -9.375 -16.359 1 92.69 86 GLU A N 1
ATOM 659 C CA . GLU A 1 86 ? -17.656 -9.875 -17.531 1 92.69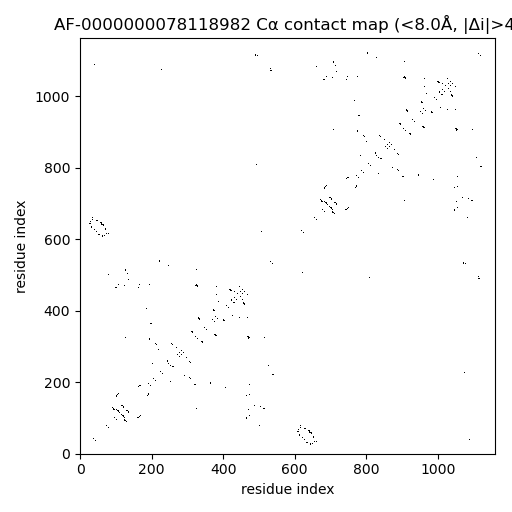 86 GLU A CA 1
ATOM 660 C C . GLU A 1 86 ? -16.766 -11.055 -17.156 1 92.69 86 GLU A C 1
ATOM 662 O O . GLU A 1 86 ? -16.703 -12.047 -17.891 1 92.69 86 GLU A O 1
ATOM 667 N N . MET A 1 87 ? -16.141 -10.969 -16.109 1 91.31 87 MET A N 1
ATOM 668 C CA . MET A 1 87 ? -15.242 -12.023 -15.664 1 91.31 87 MET A CA 1
ATOM 669 C C . MET A 1 87 ? -16.031 -13.266 -15.258 1 91.31 87 MET A C 1
ATOM 671 O O . MET A 1 87 ? -15.586 -14.391 -15.516 1 91.31 87 MET A O 1
ATOM 675 N N . SER A 1 88 ? -17.172 -13.023 -14.633 1 90.56 88 SER A N 1
ATOM 676 C CA . SER A 1 88 ? -18.016 -14.148 -14.234 1 90.56 88 SER A CA 1
ATOM 677 C C . SER A 1 88 ? -18.562 -14.898 -15.445 1 90.56 88 SER A C 1
ATOM 679 O O . SER A 1 88 ? -18.688 -16.125 -15.422 1 90.56 88 SER A O 1
ATOM 681 N N . LEU A 1 89 ? -18.797 -14.156 -16.438 1 91.31 89 LEU A N 1
ATOM 682 C CA . LEU A 1 89 ? -19.266 -14.781 -17.672 1 91.31 89 LEU A CA 1
ATOM 683 C C . LEU A 1 89 ? -18.172 -15.625 -18.312 1 91.31 89 LEU A C 1
ATOM 685 O O . LEU A 1 89 ? -18.438 -16.703 -18.844 1 91.31 89 LEU A O 1
ATOM 689 N N . GLN A 1 90 ? -17 -15.164 -18.219 1 87.5 90 GLN A N 1
ATOM 690 C CA . GLN A 1 90 ? -15.875 -15.93 -18.734 1 87.5 90 GLN A CA 1
ATOM 691 C C . GLN A 1 90 ? -15.68 -17.219 -17.938 1 87.5 90 GLN A C 1
ATOM 693 O O . GLN A 1 90 ? -15.344 -18.25 -18.516 1 87.5 90 GLN A O 1
ATOM 698 N N . SER A 1 91 ? -15.875 -17.141 -16.719 1 86.62 91 SER A N 1
ATOM 699 C CA . SER A 1 91 ? -15.742 -18.312 -15.867 1 86.62 91 SER A CA 1
ATOM 700 C C . SER A 1 91 ? -16.797 -19.359 -16.203 1 86.62 91 SER A C 1
ATOM 702 O O . SER A 1 91 ? -16.5 -20.562 -16.203 1 86.62 91 SER A O 1
ATOM 704 N N . LYS A 1 92 ? -17.969 -18.875 -16.547 1 88.62 92 LYS A N 1
ATOM 705 C CA . LYS A 1 92 ? -19.047 -19.797 -16.906 1 88.62 92 LYS A CA 1
ATOM 706 C C . LYS A 1 92 ? -18.766 -20.5 -18.234 1 88.62 92 LYS A C 1
ATOM 708 O O . LYS A 1 92 ? -19.125 -21.672 -18.406 1 88.62 92 LYS A O 1
ATOM 713 N N . ASP A 1 93 ? -18.125 -19.812 -19.031 1 87.44 93 ASP A N 1
ATOM 714 C CA . ASP A 1 93 ? -17.766 -20.406 -20.328 1 87.44 93 ASP A CA 1
ATOM 715 C C . ASP A 1 93 ? -16.734 -21.516 -20.156 1 87.44 93 ASP A C 1
ATOM 717 O O . ASP A 1 93 ? -16.766 -22.516 -20.891 1 87.44 93 ASP A O 1
ATOM 721 N N . ILE A 1 94 ? -15.922 -21.422 -19.25 1 86.88 94 ILE A N 1
ATOM 722 C CA . ILE A 1 94 ? -14.875 -22.406 -19 1 86.88 94 ILE A CA 1
ATOM 723 C C . ILE A 1 94 ? -15.461 -23.641 -18.328 1 86.88 94 ILE A C 1
ATOM 725 O O . ILE A 1 94 ? -14.945 -24.75 -18.5 1 86.88 94 ILE A O 1
ATOM 729 N N . GLU A 1 95 ? -16.531 -23.438 -17.656 1 90.56 95 GLU A N 1
ATOM 730 C CA . GLU A 1 95 ? -17.188 -24.547 -16.969 1 90.56 95 GLU A CA 1
ATOM 731 C C . GLU A 1 95 ? -17.672 -25.609 -17.953 1 90.56 95 GLU A C 1
ATOM 733 O O . GLU A 1 95 ? -17.797 -26.781 -17.594 1 90.56 95 GLU A O 1
ATOM 738 N N . LYS A 1 96 ? -17.828 -25.203 -19.141 1 90.5 96 LYS A N 1
ATOM 739 C CA . LYS A 1 96 ? -18.328 -26.125 -20.156 1 90.5 96 LYS A CA 1
ATOM 740 C C . LYS A 1 96 ? -17.281 -27.203 -20.453 1 90.5 96 LYS A C 1
ATOM 742 O O . LYS A 1 96 ? -17.641 -28.328 -20.812 1 90.5 96 LYS A O 1
ATOM 747 N N . GLU A 1 97 ? -16.094 -26.938 -20.297 1 92.56 97 GLU A N 1
ATOM 748 C CA . GLU A 1 97 ? -15.039 -27.891 -20.625 1 92.56 97 GLU A CA 1
ATOM 749 C C . GLU A 1 97 ? -14.867 -28.922 -19.516 1 92.56 97 GLU A C 1
ATOM 751 O O . GLU A 1 97 ? -14.305 -30 -19.734 1 92.56 97 GLU A O 1
ATOM 756 N N . TRP A 1 98 ? -15.445 -28.625 -18.359 1 94.38 98 TRP A N 1
ATOM 757 C CA . TRP A 1 98 ? -15.211 -29.469 -17.203 1 94.38 98 TRP A CA 1
ATOM 758 C C . TRP A 1 98 ? -15.859 -30.844 -17.375 1 94.38 98 TRP A C 1
ATOM 760 O O . TRP A 1 98 ? -15.422 -31.828 -16.781 1 94.38 98 TRP A O 1
ATOM 770 N N . THR A 1 99 ? -16.844 -30.844 -18.219 1 91.94 99 THR A N 1
ATOM 771 C CA . THR A 1 99 ? -17.516 -32.125 -18.453 1 91.94 99 THR A CA 1
ATOM 772 C C . THR A 1 99 ? -16.578 -33.125 -19.109 1 91.94 99 THR A C 1
ATOM 774 O O . THR A 1 99 ? -16.672 -34.312 -18.891 1 91.94 99 THR A O 1
ATOM 777 N N . THR A 1 100 ? -15.648 -32.594 -19.797 1 92.69 100 THR A N 1
ATOM 778 C CA . THR A 1 100 ? -14.719 -33.438 -20.531 1 92.69 100 THR A CA 1
ATOM 779 C C . THR A 1 100 ? -13.391 -33.562 -19.797 1 92.69 100 THR A C 1
ATOM 781 O O . THR A 1 100 ? -12.891 -34.656 -19.578 1 92.69 100 THR A O 1
ATOM 784 N N . THR A 1 101 ? -12.852 -32.5 -19.375 1 95 101 THR A N 1
ATOM 785 C CA . THR A 1 101 ? -11.484 -32.469 -18.859 1 95 101 THR A CA 1
ATOM 786 C C . THR A 1 101 ? -11.477 -32.562 -17.328 1 95 101 THR A C 1
ATOM 788 O O . THR A 1 101 ? -10.453 -32.906 -16.734 1 95 101 THR A O 1
ATOM 791 N N . GLY A 1 102 ? -12.625 -32.312 -16.719 1 95.25 102 GLY A N 1
ATOM 792 C CA . GLY A 1 102 ? -12.602 -32.125 -15.273 1 95.25 102 GLY A CA 1
ATOM 793 C C . GLY A 1 102 ? -11.844 -30.891 -14.836 1 95.25 102 GLY A C 1
ATOM 794 O O . GLY A 1 102 ? -11.414 -30.094 -15.68 1 95.25 102 GLY A O 1
ATOM 795 N N . CYS A 1 103 ? -11.781 -30.625 -13.539 1 96 103 CYS A N 1
ATOM 796 C CA . CYS A 1 103 ? -11.07 -29.453 -13.016 1 96 103 CYS A CA 1
ATOM 797 C C . CYS A 1 103 ? -10.383 -29.797 -11.703 1 96 103 CYS A C 1
ATOM 799 O O . CYS A 1 103 ? -10.68 -30.812 -11.078 1 96 103 CYS A O 1
ATOM 801 N N . THR A 1 104 ? -9.406 -29 -11.383 1 96.06 104 THR A N 1
ATOM 802 C CA . THR A 1 104 ? -8.68 -29.125 -10.125 1 96.06 104 THR A CA 1
ATOM 803 C C . THR A 1 104 ? -8.953 -27.922 -9.219 1 96.06 104 THR A C 1
ATOM 805 O O . THR A 1 104 ? -8.844 -26.766 -9.656 1 96.06 104 THR A O 1
ATOM 808 N N . ILE A 1 105 ? -9.336 -28.188 -8.008 1 95.56 105 ILE A N 1
ATOM 809 C CA . ILE A 1 105 ? -9.477 -27.125 -7.016 1 95.56 105 ILE A CA 1
ATOM 810 C C . ILE A 1 105 ? -8.148 -26.922 -6.293 1 95.56 105 ILE A C 1
ATOM 812 O O . ILE A 1 105 ? -7.531 -27.875 -5.82 1 95.56 105 ILE A O 1
ATOM 816 N N . ILE A 1 106 ? -7.758 -25.719 -6.262 1 92.94 106 ILE A N 1
ATOM 817 C CA . ILE A 1 106 ? -6.516 -25.375 -5.578 1 92.94 106 ILE A CA 1
ATOM 818 C C . ILE A 1 106 ? -6.824 -24.547 -4.34 1 92.94 106 ILE A C 1
ATOM 820 O O . ILE A 1 106 ? -7.496 -23.516 -4.43 1 92.94 106 ILE A O 1
ATOM 824 N N . ALA A 1 107 ? -6.43 -25.016 -3.234 1 91 107 ALA A N 1
ATOM 825 C CA . ALA A 1 107 ? -6.547 -24.281 -1.979 1 91 107 ALA A CA 1
ATOM 826 C C . ALA A 1 107 ? -5.188 -23.766 -1.518 1 91 107 ALA A C 1
ATOM 828 O O . ALA A 1 107 ? -4.332 -24.531 -1.087 1 91 107 ALA A O 1
ATOM 829 N N . ASP A 1 108 ? -5.043 -22.484 -1.629 1 84.06 108 ASP A N 1
ATOM 830 C CA . ASP A 1 108 ? -3.803 -21.828 -1.23 1 84.06 108 ASP A CA 1
ATOM 831 C C . ASP A 1 108 ? -3.965 -21.109 0.11 1 84.06 108 ASP A C 1
ATOM 833 O O . ASP A 1 108 ? -4.773 -20.188 0.235 1 84.06 108 ASP A O 1
ATOM 837 N N . THR A 1 109 ? -3.215 -21.547 1.067 1 80.31 109 THR A N 1
ATOM 838 C CA . THR A 1 109 ? -3.363 -21 2.41 1 80.31 109 THR A CA 1
ATOM 839 C C . THR A 1 109 ? -2.254 -20 2.713 1 80.31 109 THR A C 1
ATOM 841 O O . THR A 1 109 ? -1.091 -20.234 2.379 1 80.31 109 THR A O 1
ATOM 844 N N . TRP A 1 110 ? -2.697 -18.938 3.24 1 72.81 110 TRP A N 1
ATOM 845 C CA . TRP A 1 110 ? -1.774 -17.922 3.721 1 72.81 110 TRP A CA 1
ATOM 846 C C . TRP A 1 110 ? -1.95 -17.688 5.219 1 72.81 110 TRP A C 1
ATOM 848 O O . TRP A 1 110 ? -3.07 -17.484 5.695 1 72.81 110 TRP A O 1
ATOM 858 N N . THR A 1 111 ? -0.919 -17.844 5.941 1 71.81 111 THR A N 1
ATOM 859 C CA . THR A 1 111 ? -0.98 -17.625 7.383 1 71.81 111 THR A CA 1
ATOM 860 C C . THR A 1 111 ? -0.027 -16.5 7.801 1 71.81 111 THR A C 1
ATOM 862 O O . THR A 1 111 ? 1.034 -16.328 7.199 1 71.81 111 THR A O 1
ATOM 865 N N . ASP A 1 112 ? -0.503 -15.555 8.602 1 63.22 112 ASP A N 1
ATOM 866 C CA . ASP A 1 112 ? 0.375 -14.523 9.133 1 63.22 112 ASP A CA 1
ATOM 867 C C . ASP A 1 112 ? 0.771 -14.82 10.578 1 63.22 112 ASP A C 1
ATOM 869 O O . ASP A 1 112 ? 0.356 -15.836 11.141 1 63.22 112 ASP A O 1
ATOM 873 N N . ASN A 1 113 ? 1.682 -14.016 11.031 1 58.03 113 ASN A N 1
ATOM 874 C CA . ASN A 1 113 ? 2.223 -14.219 12.367 1 58.03 113 ASN A CA 1
ATOM 875 C C . ASN A 1 113 ? 1.169 -13.961 13.445 1 58.03 113 ASN A C 1
ATOM 877 O O . ASN A 1 113 ? 1.338 -14.375 14.594 1 58.03 113 ASN A O 1
ATOM 881 N N . LYS A 1 114 ? 0.101 -13.43 13.094 1 59 114 LYS A N 1
ATOM 882 C CA . LYS A 1 114 ? -0.922 -13.133 14.094 1 59 114 LYS A CA 1
ATOM 883 C C . LYS A 1 114 ? -2.027 -14.18 14.07 1 59 114 LYS A C 1
ATOM 885 O O . LYS A 1 114 ? -3.168 -13.898 14.445 1 59 114 LYS A O 1
ATOM 890 N N . SER A 1 115 ? -1.711 -15.328 13.547 1 63.06 115 SER A N 1
ATOM 891 C CA . SER A 1 115 ? -2.582 -16.5 13.539 1 63.06 115 SER A CA 1
ATOM 892 C C . SER A 1 115 ? -3.744 -16.312 12.57 1 63.06 115 SER A C 1
ATOM 894 O O . SER A 1 115 ? -4.789 -16.953 12.719 1 63.06 115 SER A O 1
ATOM 896 N N . ARG A 1 116 ? -3.58 -15.383 11.812 1 76.19 116 ARG A N 1
ATOM 897 C CA . ARG A 1 116 ? -4.586 -15.281 10.758 1 76.19 116 ARG A CA 1
ATOM 898 C C . ARG A 1 116 ? -4.32 -16.281 9.648 1 76.19 116 ARG A C 1
ATOM 900 O O . ARG A 1 116 ? -3.17 -16.531 9.273 1 76.19 116 ARG A O 1
ATOM 907 N N . ALA A 1 117 ? -5.434 -17.047 9.227 1 79 117 ALA A N 1
ATOM 908 C CA . ALA A 1 117 ? -5.348 -18.031 8.156 1 79 117 ALA A CA 1
ATOM 909 C C . ALA A 1 117 ? -6.359 -17.734 7.055 1 79 117 ALA A C 1
ATOM 911 O O . ALA A 1 117 ? -7.57 -17.797 7.281 1 79 117 ALA A O 1
ATOM 912 N N . LEU A 1 118 ? -5.828 -17.359 5.902 1 81.75 118 LEU A N 1
ATOM 913 C CA . LEU A 1 118 ? -6.68 -17.109 4.742 1 81.75 118 LEU A CA 1
ATOM 914 C C . LEU A 1 118 ? -6.508 -18.203 3.701 1 81.75 118 LEU A C 1
ATOM 916 O O . LEU A 1 118 ? -5.383 -18.625 3.416 1 81.75 118 LEU A O 1
ATOM 920 N N . ILE A 1 119 ? -7.617 -18.719 3.207 1 85.56 119 ILE A N 1
ATOM 921 C CA . ILE A 1 119 ? -7.574 -19.75 2.186 1 85.56 119 ILE A CA 1
ATOM 922 C C . ILE A 1 119 ? -8.133 -19.203 0.872 1 85.56 119 ILE A C 1
ATOM 924 O O . ILE A 1 119 ? -9.281 -18.781 0.812 1 85.56 119 ILE A O 1
ATOM 928 N N . ASN A 1 120 ? -7.301 -19.203 -0.088 1 85.75 120 ASN A N 1
ATOM 929 C CA . ASN A 1 120 ? -7.727 -18.828 -1.431 1 85.75 120 ASN A CA 1
ATOM 930 C C . ASN A 1 120 ? -8.07 -20.047 -2.277 1 85.75 120 ASN A C 1
ATOM 932 O O . ASN A 1 120 ? -7.266 -20.969 -2.395 1 85.75 120 ASN A O 1
ATOM 936 N N . PHE A 1 121 ? -9.211 -20.016 -2.848 1 90.88 121 PHE A N 1
ATOM 937 C CA . PHE A 1 121 ? -9.641 -21.141 -3.678 1 90.88 121 PHE A CA 1
ATOM 938 C C . PHE A 1 121 ? -9.594 -20.766 -5.156 1 90.88 121 PHE A C 1
ATOM 940 O O . PHE A 1 121 ? -10.148 -19.75 -5.566 1 90.88 121 PHE A O 1
ATOM 947 N N . LEU A 1 122 ? -8.914 -21.594 -5.852 1 92.12 122 LEU A N 1
ATOM 948 C CA . LEU A 1 122 ? -8.836 -21.453 -7.305 1 92.12 122 LEU A CA 1
ATOM 949 C C . LEU A 1 122 ? -9.312 -22.734 -7.992 1 92.12 122 LEU A C 1
ATOM 951 O O . LEU A 1 122 ? -9.312 -23.812 -7.391 1 92.12 122 LEU A O 1
ATOM 955 N N . VAL A 1 123 ? -9.75 -22.594 -9.156 1 93.5 123 VAL A N 1
ATOM 956 C CA . VAL A 1 123 ? -10.117 -23.734 -9.984 1 93.5 123 VAL A CA 1
ATOM 957 C C . VAL A 1 123 ? -9.336 -23.672 -11.305 1 93.5 123 VAL A C 1
ATOM 959 O O . VAL A 1 123 ? -9.227 -22.625 -11.922 1 93.5 123 VAL A O 1
ATOM 962 N N . SER A 1 124 ? -8.734 -24.797 -11.633 1 92.81 124 SER A N 1
ATOM 963 C CA . SER A 1 124 ? -7.883 -24.844 -12.812 1 92.81 124 SER A CA 1
ATOM 964 C C . SER A 1 124 ? -8.383 -25.875 -13.812 1 92.81 124 SER A C 1
ATOM 966 O O . SER A 1 124 ? -8.797 -26.969 -13.422 1 92.81 124 SER A O 1
ATOM 968 N N . SER A 1 125 ? -8.422 -25.547 -15.039 1 92 125 SER A N 1
ATOM 969 C CA . SER A 1 125 ? -8.672 -26.406 -16.188 1 92 125 SER A CA 1
ATOM 970 C C . SER A 1 125 ? -7.711 -26.078 -17.328 1 92 125 SER A C 1
ATOM 972 O O . SER A 1 125 ? -6.918 -25.141 -17.25 1 92 125 SER A O 1
ATOM 974 N N . PRO A 1 126 ? -7.617 -26.891 -18.281 1 88 126 PRO A N 1
ATOM 975 C CA . PRO A 1 126 ? -6.602 -26.688 -19.312 1 88 126 PRO A CA 1
ATOM 976 C C . PRO A 1 126 ? -6.699 -25.312 -19.969 1 88 126 PRO A C 1
ATOM 978 O O . PRO A 1 126 ? -5.68 -24.719 -20.328 1 88 126 PRO A O 1
ATOM 981 N N . SER A 1 127 ? -7.844 -24.781 -20.062 1 85 127 SER A N 1
ATOM 982 C CA . SER A 1 127 ? -8.031 -23.5 -20.734 1 85 127 SER A CA 1
ATOM 983 C C . SER A 1 127 ? -7.562 -22.344 -19.859 1 85 127 SER A C 1
ATOM 985 O O . SER A 1 127 ? -6.984 -21.375 -20.359 1 85 127 SER A O 1
ATOM 987 N N . ARG A 1 128 ? -7.926 -22.469 -18.547 1 85.5 128 ARG A N 1
ATOM 988 C CA . ARG A 1 128 ? -7.566 -21.328 -17.703 1 85.5 128 ARG A CA 1
ATOM 989 C C . ARG A 1 128 ? -7.723 -21.688 -16.234 1 85.5 128 ARG A C 1
ATOM 991 O O . ARG A 1 128 ? -8.438 -22.641 -15.883 1 85.5 128 ARG A O 1
ATOM 998 N N . THR A 1 129 ? -6.984 -20.984 -15.422 1 89.38 129 THR A N 1
ATOM 999 C CA . THR A 1 129 ? -7.188 -21.031 -13.977 1 89.38 129 THR A CA 1
ATOM 1000 C C . THR A 1 129 ? -7.957 -19.797 -13.508 1 89.38 129 THR A C 1
ATOM 1002 O O . THR A 1 129 ? -7.699 -18.688 -13.969 1 89.38 129 THR A O 1
ATOM 1005 N N . PHE A 1 130 ? -8.93 -20.031 -12.68 1 90.31 130 PHE A N 1
ATOM 1006 C CA . PHE A 1 130 ? -9.781 -18.953 -12.211 1 90.31 130 PHE A CA 1
ATOM 1007 C C . PHE A 1 130 ? -9.773 -18.891 -10.688 1 90.31 130 PHE A C 1
ATOM 1009 O O . PHE A 1 130 ? -9.82 -19.922 -10.016 1 90.31 130 PHE A O 1
ATOM 1016 N N . PHE A 1 131 ? -9.695 -17.656 -10.219 1 90.12 131 PHE A N 1
ATOM 1017 C CA . PHE A 1 131 ? -9.883 -17.422 -8.789 1 90.12 131 PHE A CA 1
ATOM 1018 C C . PHE A 1 131 ? -11.359 -17.453 -8.422 1 90.12 131 PHE A C 1
ATOM 1020 O O . PHE A 1 131 ? -12.172 -16.766 -9.047 1 90.12 131 PHE A O 1
ATOM 1027 N N . HIS A 1 132 ? -11.633 -18.188 -7.422 1 91.38 132 HIS A N 1
ATOM 1028 C CA . HIS A 1 132 ? -13.031 -18.344 -7.02 1 91.38 132 HIS A CA 1
ATOM 1029 C C . HIS A 1 132 ? -13.375 -17.438 -5.844 1 91.38 132 HIS A C 1
ATOM 1031 O O . HIS A 1 132 ? -14.188 -16.531 -5.977 1 91.38 132 HIS A O 1
ATOM 1037 N N . LYS A 1 133 ? -12.711 -17.609 -4.73 1 88.12 133 LYS A N 1
ATOM 1038 C CA . LYS A 1 133 ? -12.977 -16.766 -3.562 1 88.12 133 LYS A CA 1
ATOM 1039 C C . LYS A 1 133 ? -11.891 -16.953 -2.5 1 88.12 133 LYS A C 1
ATOM 1041 O O . LYS A 1 133 ? -11.125 -17.922 -2.549 1 88.12 133 LYS A O 1
ATOM 1046 N N . SER A 1 134 ? -11.844 -15.961 -1.608 1 84.94 134 SER A N 1
ATOM 1047 C CA . SER A 1 134 ? -10.977 -16.016 -0.435 1 84.94 134 SER A CA 1
ATOM 1048 C C . SER A 1 134 ? -11.789 -16.125 0.849 1 84.94 134 SER A C 1
ATOM 1050 O O . SER A 1 134 ? -12.82 -15.461 0.996 1 84.94 134 SER A O 1
ATOM 1052 N N . VAL A 1 135 ? -11.344 -17.031 1.725 1 83.88 135 VAL A N 1
ATOM 1053 C CA . VAL A 1 135 ? -12.086 -17.266 2.965 1 83.88 135 VAL A CA 1
ATOM 1054 C C . VAL A 1 135 ? -11.164 -17.047 4.16 1 83.88 135 VAL A C 1
ATOM 1056 O O . VAL A 1 135 ? -10.031 -17.531 4.18 1 83.88 135 VAL A O 1
ATOM 1059 N N . ASP A 1 136 ? -11.641 -16.25 5.105 1 79.94 136 ASP A N 1
ATOM 1060 C CA . ASP A 1 136 ? -10.914 -16.109 6.367 1 79.94 136 ASP A CA 1
ATOM 1061 C C . ASP A 1 136 ? -11.195 -17.281 7.301 1 79.94 136 ASP A C 1
ATOM 1063 O O . ASP A 1 136 ? -12.273 -17.359 7.906 1 79.94 136 ASP A O 1
ATOM 1067 N N . ALA A 1 137 ? -10.297 -18.172 7.402 1 81.94 137 ALA A N 1
ATOM 1068 C CA . ALA A 1 137 ? -10.453 -19.359 8.234 1 81.94 137 ALA A CA 1
ATOM 1069 C C . ALA A 1 137 ? -9.719 -19.203 9.562 1 81.94 137 ALA A C 1
ATOM 1071 O O . ALA A 1 137 ? -9.422 -20.188 10.242 1 81.94 137 ALA A O 1
ATOM 1072 N N . SER A 1 138 ? -9.422 -17.969 9.93 1 76.06 138 SER A N 1
ATOM 1073 C CA . SER A 1 138 ? -8.617 -17.719 11.117 1 76.06 138 SER A CA 1
ATOM 1074 C C . SER A 1 138 ? -9.25 -18.344 12.359 1 76.06 138 SER A C 1
ATOM 1076 O O . SER A 1 138 ? -8.555 -18.891 13.211 1 76.06 138 SER A O 1
ATOM 1078 N N . ALA A 1 139 ? -10.547 -18.359 12.461 1 74.25 139 ALA A N 1
ATOM 1079 C CA . ALA A 1 139 ? -11.25 -18.812 13.656 1 74.25 139 ALA A CA 1
ATOM 1080 C C . ALA A 1 139 ? -11.312 -20.328 13.727 1 74.25 139 ALA A C 1
ATOM 1082 O O . ALA A 1 139 ? -11.391 -20.906 14.812 1 74.25 139 ALA A O 1
ATOM 1083 N N . TYR A 1 140 ? -11.156 -21.016 12.594 1 77.12 140 TYR A N 1
ATOM 1084 C CA . TYR A 1 140 ? -11.391 -22.453 12.617 1 77.12 140 TYR A CA 1
ATOM 1085 C C . TYR A 1 140 ? -10.312 -23.188 11.836 1 77.12 140 TYR A C 1
ATOM 1087 O O . TYR A 1 140 ? -10.523 -24.328 11.406 1 77.12 140 TYR A O 1
ATOM 1095 N N . PHE A 1 141 ? -9.258 -22.578 11.75 1 77.62 141 PHE A N 1
ATOM 1096 C CA . PHE A 1 141 ? -8.203 -23.156 10.922 1 77.62 141 PHE A CA 1
ATOM 1097 C C . PHE A 1 141 ? -7.699 -24.453 11.523 1 77.62 141 PHE A C 1
ATOM 1099 O O . PHE A 1 141 ? -7.258 -25.344 10.797 1 77.62 141 PHE A O 1
ATOM 1106 N N . LYS A 1 142 ? -7.93 -24.562 12.781 1 76.06 142 LYS A N 1
ATOM 1107 C CA . LYS A 1 142 ? -7.434 -25.766 13.445 1 76.06 142 LYS A CA 1
ATOM 1108 C C . LYS A 1 142 ? -8.547 -26.797 13.617 1 76.06 142 LYS A C 1
ATOM 1110 O O . LYS A 1 142 ? -8.289 -27.922 14.016 1 76.06 142 LYS A O 1
ATOM 1115 N N . ASN A 1 143 ? -9.672 -26.375 13.203 1 82.31 143 ASN A N 1
ATOM 1116 C CA . ASN A 1 143 ? -10.812 -27.266 13.312 1 82.31 143 ASN A CA 1
ATOM 1117 C C . ASN A 1 143 ? -11.062 -28.031 12.016 1 82.31 143 ASN A C 1
ATOM 1119 O O . ASN A 1 143 ? -11.648 -27.484 11.078 1 82.31 143 ASN A O 1
ATOM 1123 N N . THR A 1 144 ? -10.797 -29.281 12.039 1 84.12 144 THR A N 1
ATOM 1124 C CA . THR A 1 144 ? -10.867 -30.125 10.852 1 84.12 144 THR A CA 1
ATOM 1125 C C . THR A 1 144 ? -12.305 -30.219 10.344 1 84.12 144 THR A C 1
ATOM 1127 O O . THR A 1 144 ? -12.539 -30.25 9.133 1 84.12 144 THR A O 1
ATOM 1130 N N . LYS A 1 145 ? -13.18 -30.219 11.234 1 85.06 145 LYS A N 1
ATOM 1131 C CA . LYS A 1 145 ? -14.578 -30.359 10.828 1 85.06 145 LYS A CA 1
ATOM 1132 C C . LYS A 1 145 ? -15.055 -29.125 10.062 1 85.06 145 LYS A C 1
ATOM 1134 O O . LYS A 1 145 ? -15.711 -29.25 9.023 1 85.06 145 LYS A O 1
ATOM 1139 N N . CYS A 1 146 ? -14.664 -28.094 10.602 1 85.81 146 CYS A N 1
ATOM 1140 C CA . CYS A 1 146 ? -15.07 -26.844 9.953 1 85.81 146 CYS A CA 1
ATOM 1141 C C . CYS A 1 146 ? -14.406 -26.688 8.594 1 85.81 146 CYS A C 1
ATOM 1143 O O . CYS A 1 146 ? -15.039 -26.25 7.637 1 85.81 146 CYS A O 1
ATOM 1145 N N . LEU A 1 147 ? -13.25 -27.031 8.57 1 87.81 147 LEU A N 1
ATOM 1146 C CA . LEU A 1 147 ? -12.523 -26.953 7.305 1 87.81 147 LEU A CA 1
ATOM 1147 C C . LEU A 1 147 ? -13.109 -27.922 6.285 1 87.81 147 LEU A C 1
ATOM 1149 O O . LEU A 1 147 ? -13.227 -27.594 5.105 1 87.81 147 LEU A O 1
ATOM 1153 N N . ALA A 1 148 ? -13.461 -29.078 6.789 1 90.12 148 ALA A N 1
ATOM 1154 C CA . ALA A 1 148 ? -14.07 -30.078 5.914 1 90.12 148 ALA A CA 1
ATOM 1155 C C . ALA A 1 148 ? -15.367 -29.547 5.305 1 90.12 148 ALA A C 1
ATOM 1157 O O . ALA A 1 148 ? -15.617 -29.734 4.113 1 90.12 148 ALA A O 1
ATOM 1158 N N . GLU A 1 149 ? -16.078 -28.875 6.098 1 90.44 149 GLU A N 1
ATOM 1159 C CA . GLU A 1 149 ? -17.328 -28.297 5.617 1 90.44 149 GLU A CA 1
ATOM 1160 C C . GLU A 1 149 ? -17.078 -27.219 4.566 1 90.44 149 GLU A C 1
ATOM 1162 O O . GLU A 1 149 ? -17.844 -27.078 3.613 1 90.44 149 GLU A O 1
ATOM 1167 N N . LEU A 1 150 ? -16.031 -26.547 4.805 1 91.25 150 LEU A N 1
ATOM 1168 C CA . LEU A 1 150 ? -15.664 -25.516 3.838 1 91.25 150 LEU A CA 1
ATOM 1169 C C . LEU A 1 150 ? -15.32 -26.141 2.488 1 91.25 150 LEU A C 1
ATOM 1171 O O . LEU A 1 150 ? -15.789 -25.672 1.448 1 91.25 150 LEU A O 1
ATOM 1175 N N . PHE A 1 151 ? -14.609 -27.141 2.488 1 93.69 151 PHE A N 1
ATOM 1176 C CA . PHE A 1 151 ? -14.227 -27.812 1.251 1 93.69 151 PHE A CA 1
ATOM 1177 C C . PHE A 1 151 ? -15.445 -28.453 0.584 1 93.69 151 PHE A C 1
ATOM 1179 O O . PHE A 1 151 ? -15.562 -28.438 -0.643 1 93.69 151 PHE A O 1
ATOM 1186 N N . ASP A 1 152 ? -16.328 -28.969 1.404 1 95 152 ASP A N 1
ATOM 1187 C CA . ASP A 1 152 ? -17.562 -29.531 0.853 1 95 152 ASP A CA 1
ATOM 1188 C C . ASP A 1 152 ? -18.359 -28.469 0.099 1 95 152 ASP A C 1
ATOM 1190 O O . ASP A 1 152 ? -18.859 -28.719 -0.998 1 95 152 ASP A O 1
ATOM 1194 N N . SER A 1 153 ? -18.375 -27.359 0.742 1 94.25 153 SER A N 1
ATOM 1195 C CA . SER A 1 153 ? -19.109 -26.266 0.123 1 94.25 153 SER A CA 1
ATOM 1196 C C . SER A 1 153 ? -18.484 -25.859 -1.211 1 94.25 153 SER A C 1
ATOM 1198 O O . SER A 1 153 ? -19.203 -25.641 -2.189 1 94.25 153 SER A O 1
ATOM 1200 N N . VAL A 1 154 ? -17.188 -25.797 -1.251 1 94.56 154 VAL A N 1
ATOM 1201 C CA . VAL A 1 154 ? -16.484 -25.391 -2.463 1 94.56 154 VAL A CA 1
ATOM 1202 C C . VAL A 1 154 ? -16.656 -26.453 -3.543 1 94.56 154 VAL A C 1
ATOM 1204 O O . VAL A 1 154 ? -16.891 -26.141 -4.711 1 94.56 154 VAL A O 1
ATOM 1207 N N . ILE A 1 155 ? -16.562 -27.734 -3.184 1 96.5 155 ILE A N 1
ATOM 1208 C CA . ILE A 1 155 ? -16.719 -28.844 -4.125 1 96.5 155 ILE A CA 1
ATOM 1209 C C . ILE A 1 155 ? -18.125 -28.781 -4.742 1 96.5 155 ILE A C 1
ATOM 1211 O O . ILE A 1 155 ? -18.281 -29 -5.945 1 96.5 155 ILE A O 1
ATOM 1215 N N . GLN A 1 156 ? -19.062 -28.406 -3.941 1 94.94 156 GLN A N 1
ATOM 1216 C CA . GLN A 1 156 ? -20.438 -28.328 -4.418 1 94.94 156 GLN A CA 1
ATOM 1217 C C . GLN A 1 156 ? -20.625 -27.156 -5.375 1 94.94 156 GLN A C 1
ATOM 1219 O O . GLN A 1 156 ? -21.438 -27.234 -6.305 1 94.94 156 GLN A O 1
ATOM 1224 N N . ASP A 1 157 ? -19.906 -26.172 -5.125 1 92.81 157 ASP A N 1
ATOM 1225 C CA . ASP A 1 157 ? -20 -25.016 -6.012 1 92.81 157 ASP A CA 1
ATOM 1226 C C . ASP A 1 157 ? -19.641 -25.391 -7.449 1 92.81 157 ASP A C 1
ATOM 1228 O O . ASP A 1 157 ? -20.219 -24.844 -8.398 1 92.81 157 ASP A O 1
ATOM 1232 N N . PHE A 1 158 ? -18.688 -26.297 -7.629 1 94.12 158 PHE A N 1
ATOM 1233 C CA . PHE A 1 158 ? -18.188 -26.641 -8.953 1 94.12 158 PHE A CA 1
ATOM 1234 C C . PHE A 1 158 ? -18.828 -27.922 -9.461 1 94.12 158 PHE A C 1
ATOM 1236 O O . PHE A 1 158 ? -18.75 -28.234 -10.656 1 94.12 158 PHE A O 1
ATOM 1243 N N . GLY A 1 159 ? -19.516 -28.641 -8.586 1 93.69 159 GLY A N 1
ATOM 1244 C CA . GLY A 1 159 ? -20.031 -29.953 -8.93 1 93.69 159 GLY A CA 1
ATOM 1245 C C . GLY A 1 159 ? -19.047 -31.078 -8.688 1 93.69 159 GLY A C 1
ATOM 1246 O O . GLY A 1 159 ? -18 -31.141 -9.344 1 93.69 159 GLY A O 1
ATOM 1247 N N . ALA A 1 160 ? -19.344 -31.953 -7.859 1 94.44 160 ALA A N 1
ATOM 1248 C CA . ALA A 1 160 ? -18.453 -33.031 -7.457 1 94.44 160 ALA A CA 1
ATOM 1249 C C . ALA A 1 160 ? -18.047 -33.875 -8.656 1 94.44 160 ALA A C 1
ATOM 1251 O O . ALA A 1 160 ? -16.938 -34.406 -8.703 1 94.44 160 ALA A O 1
ATOM 1252 N N . GLU A 1 161 ? -18.891 -33.969 -9.617 1 92.69 161 GLU A N 1
ATOM 1253 C CA . GLU A 1 161 ? -18.625 -34.812 -10.781 1 92.69 161 GLU A CA 1
ATOM 1254 C C . GLU A 1 161 ? -17.547 -34.188 -11.672 1 92.69 161 GLU A C 1
ATOM 1256 O O . GLU A 1 161 ? -16.875 -34.875 -12.438 1 92.69 161 GLU A O 1
ATOM 1261 N N . ASN A 1 162 ? -17.375 -32.906 -11.531 1 95.5 162 ASN A N 1
ATOM 1262 C CA . ASN A 1 162 ? -16.406 -32.188 -12.367 1 95.5 162 ASN A CA 1
ATOM 1263 C C . ASN A 1 162 ? -15.023 -32.156 -11.727 1 95.5 162 ASN A C 1
ATOM 1265 O O . ASN A 1 162 ? -14.023 -31.922 -12.414 1 95.5 162 ASN A O 1
ATOM 1269 N N . VAL A 1 163 ? -14.984 -32.375 -10.43 1 97 163 VAL A N 1
ATOM 1270 C CA . VAL A 1 163 ? -13.734 -32.188 -9.695 1 97 163 VAL A CA 1
ATOM 1271 C C . VAL A 1 163 ? -12.93 -33.5 -9.742 1 97 163 VAL A C 1
ATOM 1273 O O . VAL A 1 163 ? -13.43 -34.562 -9.344 1 97 163 VAL A O 1
ATOM 1276 N N . VAL A 1 164 ? -11.742 -33.375 -10.211 1 96.12 164 VAL A N 1
ATOM 1277 C CA . VAL A 1 164 ? -10.867 -34.531 -10.305 1 96.12 164 VAL A CA 1
ATOM 1278 C C . VAL A 1 164 ? -9.914 -34.562 -9.117 1 96.12 164 VAL A C 1
ATOM 1280 O O . VAL A 1 164 ? -9.68 -35.625 -8.531 1 96.12 164 VAL A O 1
ATOM 1283 N N . GLN A 1 165 ? -9.477 -33.344 -8.828 1 95.31 165 GLN A N 1
ATOM 1284 C CA . GLN A 1 165 ? -8.406 -33.281 -7.84 1 95.31 165 GLN A CA 1
ATOM 1285 C C . GLN A 1 165 ? -8.523 -32 -7.004 1 95.31 165 GLN A C 1
ATOM 1287 O O . GLN A 1 165 ? -9.055 -31 -7.473 1 95.31 165 GLN A O 1
ATOM 1292 N N . ILE A 1 166 ? -8.062 -32.125 -5.793 1 94.25 166 ILE A N 1
ATOM 1293 C CA . ILE A 1 166 ? -7.883 -30.969 -4.926 1 94.25 166 ILE A CA 1
ATOM 1294 C C . ILE A 1 166 ? -6.426 -30.875 -4.477 1 94.25 166 ILE A C 1
ATOM 1296 O O . ILE A 1 166 ? -5.859 -31.859 -3.979 1 94.25 166 ILE A O 1
ATOM 1300 N N . ILE A 1 167 ? -5.867 -29.766 -4.754 1 91.5 167 ILE A N 1
ATOM 1301 C CA . ILE A 1 167 ? -4.496 -29.516 -4.332 1 91.5 167 ILE A CA 1
ATOM 1302 C C . ILE A 1 167 ? -4.496 -28.609 -3.098 1 91.5 167 ILE A C 1
ATOM 1304 O O . ILE A 1 167 ? -5.141 -27.562 -3.092 1 91.5 167 ILE A O 1
ATOM 1308 N N . MET A 1 168 ? -3.852 -29 -2.064 1 86.88 168 MET A N 1
ATOM 1309 C CA . MET A 1 168 ? -3.789 -28.219 -0.83 1 86.88 168 MET A CA 1
ATOM 1310 C C . MET A 1 168 ? -2.344 -28.031 -0.38 1 86.88 168 MET A C 1
ATOM 1312 O O . MET A 1 168 ? -1.475 -28.844 -0.711 1 86.88 168 MET A O 1
ATOM 1316 N N . ASP A 1 169 ? -2.191 -26.906 0.306 1 74.62 169 ASP A N 1
ATOM 1317 C CA . ASP A 1 169 ? -0.875 -26.625 0.872 1 74.62 169 ASP A CA 1
ATOM 1318 C C . ASP A 1 169 ? -0.591 -27.531 2.072 1 74.62 169 ASP A C 1
ATOM 1320 O O . ASP A 1 169 ? -1.517 -27.969 2.756 1 74.62 169 ASP A O 1
ATOM 1324 N N . SER A 1 170 ? 0.556 -27.891 2.238 1 64.94 170 SER A N 1
ATOM 1325 C CA . SER A 1 170 ? 0.945 -28.812 3.301 1 64.94 170 SER A CA 1
ATOM 1326 C C . SER A 1 170 ? 0.723 -28.203 4.68 1 64.94 170 SER A C 1
ATOM 1328 O O . SER A 1 170 ? 0.777 -28.891 5.691 1 64.94 170 SER A O 1
ATOM 1330 N N . SER A 1 171 ? 0.469 -26.922 4.699 1 60.78 171 SER A N 1
ATOM 1331 C CA . SER A 1 171 ? 0.281 -26.25 5.984 1 60.78 171 SER A CA 1
ATOM 1332 C C . SER A 1 171 ? -1.025 -26.688 6.641 1 60.78 171 SER A C 1
ATOM 1334 O O . SER A 1 171 ? -1.212 -26.5 7.844 1 60.78 171 SER A O 1
ATOM 1336 N N . PHE A 1 172 ? -1.924 -27.234 5.98 1 55.81 172 PHE A N 1
ATOM 1337 C CA . PHE A 1 172 ? -3.201 -27.688 6.516 1 55.81 172 PHE A CA 1
ATOM 1338 C C . PHE A 1 172 ? -3.01 -28.922 7.391 1 55.81 172 PHE A C 1
ATOM 1340 O O . PHE A 1 172 ? -2.027 -29.656 7.238 1 55.81 172 PHE A O 1
ATOM 1347 N N . ASN A 1 173 ? -3.688 -28.844 8.617 1 61.22 173 ASN A N 1
ATOM 1348 C CA . ASN A 1 173 ? -3.865 -30.203 9.125 1 61.22 173 ASN A CA 1
ATOM 1349 C C . ASN A 1 173 ? -4.371 -31.141 8.047 1 61.22 173 ASN A C 1
ATOM 1351 O O . ASN A 1 173 ? -5.543 -31.531 8.047 1 61.22 173 ASN A O 1
ATOM 1355 N N . TYR A 1 174 ? -3.518 -31.234 7.012 1 63.75 174 TYR A N 1
ATOM 1356 C CA . TYR A 1 174 ? -3.709 -31.859 5.711 1 63.75 174 TYR A CA 1
ATOM 1357 C C . TYR A 1 174 ? -4.367 -33.219 5.852 1 63.75 174 TYR A C 1
ATOM 1359 O O . TYR A 1 174 ? -5.324 -33.531 5.141 1 63.75 174 TYR A O 1
ATOM 1367 N N . THR A 1 175 ? -4.043 -33.875 6.852 1 73.44 175 THR A N 1
ATOM 1368 C CA . THR A 1 175 ? -4.43 -35.281 6.906 1 73.44 175 THR A CA 1
ATOM 1369 C C . THR A 1 175 ? -5.91 -35.438 7.254 1 73.44 175 THR A C 1
ATOM 1371 O O . THR A 1 175 ? -6.621 -36.25 6.66 1 73.44 175 THR A O 1
ATOM 1374 N N . GLY A 1 176 ? -6.34 -34.531 8.117 1 80 176 GLY A N 1
ATOM 1375 C CA . GLY A 1 176 ? -7.73 -34.656 8.523 1 80 176 GLY A CA 1
ATOM 1376 C C . GLY A 1 176 ? -8.711 -34.219 7.449 1 80 176 GLY A C 1
ATOM 1377 O O . GLY A 1 176 ? -9.68 -34.906 7.168 1 80 176 GLY A O 1
ATOM 1378 N N . VAL A 1 177 ? -8.414 -33.188 6.754 1 87.5 177 VAL A N 1
ATOM 1379 C CA . VAL A 1 177 ? -9.305 -32.656 5.727 1 87.5 177 VAL A CA 1
ATOM 1380 C C . VAL A 1 177 ? -9.266 -33.562 4.492 1 87.5 177 VAL A C 1
ATOM 1382 O O . VAL A 1 177 ? -10.305 -33.844 3.895 1 87.5 177 VAL A O 1
ATOM 1385 N N . ALA A 1 178 ? -8.125 -34.062 4.195 1 87.62 178 ALA A N 1
ATOM 1386 C CA . ALA A 1 178 ? -7.957 -34.938 3.041 1 87.62 178 ALA A CA 1
ATOM 1387 C C . ALA A 1 178 ? -8.742 -36.25 3.219 1 87.62 178 ALA A C 1
ATOM 1389 O O . ALA A 1 178 ? -9.406 -36.719 2.289 1 87.62 178 ALA A O 1
ATOM 1390 N N . ASN A 1 179 ? -8.656 -36.75 4.41 1 88.62 179 ASN A N 1
ATOM 1391 C CA . ASN A 1 179 ? -9.375 -37.969 4.695 1 88.62 179 ASN A CA 1
ATOM 1392 C C . ASN A 1 179 ? -10.883 -37.781 4.582 1 88.62 179 ASN A C 1
ATOM 1394 O O . ASN A 1 179 ? -11.586 -38.656 4.066 1 88.62 179 ASN A O 1
ATOM 1398 N N . HIS A 1 180 ? -11.266 -36.719 5.035 1 91.5 180 HIS A N 1
ATOM 1399 C CA . HIS A 1 180 ? -12.688 -36.406 4.941 1 91.5 180 HIS A CA 1
ATOM 1400 C C . HIS A 1 180 ? -13.148 -36.344 3.49 1 91.5 180 HIS A C 1
ATOM 1402 O O . HIS A 1 180 ? -14.188 -36.906 3.133 1 91.5 180 HIS A O 1
ATOM 1408 N N . ILE A 1 181 ? -12.422 -35.719 2.709 1 92.38 181 ILE A N 1
ATOM 1409 C CA . ILE A 1 181 ? -12.781 -35.5 1.31 1 92.38 181 ILE A CA 1
ATOM 1410 C C . ILE A 1 181 ? -12.773 -36.875 0.586 1 92.38 181 ILE A C 1
ATOM 1412 O O . ILE A 1 181 ? -13.703 -37.188 -0.165 1 92.38 181 ILE A O 1
ATOM 1416 N N . LEU A 1 182 ? -11.781 -37.625 0.89 1 90.81 182 LEU A N 1
ATOM 1417 C CA . LEU A 1 182 ? -11.633 -38.938 0.223 1 90.81 182 LEU A CA 1
ATOM 1418 C C . LEU A 1 182 ? -12.766 -39.875 0.615 1 90.81 182 LEU A C 1
ATOM 1420 O O . LEU A 1 182 ? -13.195 -40.688 -0.19 1 90.81 182 LEU A O 1
ATOM 1424 N N . GLN A 1 183 ? -13.258 -39.719 1.763 1 91.31 183 GLN A N 1
ATOM 1425 C CA . GLN A 1 183 ? -14.336 -40.562 2.244 1 91.31 183 GLN A CA 1
ATOM 1426 C C . GLN A 1 183 ? -15.68 -40.156 1.662 1 91.31 183 GLN A C 1
ATOM 1428 O O . GLN A 1 183 ? -16.516 -41 1.322 1 91.31 183 GLN A O 1
ATOM 1433 N N . ASN A 1 184 ? -15.789 -38.906 1.538 1 93.25 184 ASN A N 1
ATOM 1434 C CA . ASN A 1 184 ? -17.094 -38.375 1.116 1 93.25 184 ASN A CA 1
ATOM 1435 C C . ASN A 1 184 ? -17.188 -38.312 -0.405 1 93.25 184 ASN A C 1
ATOM 1437 O O . ASN A 1 184 ? -18.297 -38.312 -0.954 1 93.25 184 ASN A O 1
ATOM 1441 N N . TYR A 1 185 ? -16.047 -38.188 -1.009 1 94.25 185 TYR A N 1
ATOM 1442 C CA . TYR A 1 185 ? -16 -38.094 -2.463 1 94.25 185 TYR A CA 1
ATOM 1443 C C . TYR A 1 185 ? -15.055 -39.125 -3.057 1 94.25 185 TYR A C 1
ATOM 1445 O O . TYR A 1 185 ? -13.867 -38.844 -3.23 1 94.25 185 TYR A O 1
ATOM 1453 N N . THR A 1 186 ? -15.57 -40.125 -3.494 1 90.19 186 THR A N 1
ATOM 1454 C CA . THR A 1 186 ? -14.789 -41.312 -3.854 1 90.19 186 THR A CA 1
ATOM 1455 C C . THR A 1 186 ? -14.062 -41.094 -5.176 1 90.19 186 THR A C 1
ATOM 1457 O O . THR A 1 186 ? -13.094 -41.781 -5.48 1 90.19 186 THR A O 1
ATOM 1460 N N . THR A 1 187 ? -14.414 -40.125 -5.969 1 91.38 187 THR A N 1
ATOM 1461 C CA . THR A 1 187 ? -13.805 -39.938 -7.281 1 91.38 187 THR A CA 1
ATOM 1462 C C . THR A 1 187 ? -12.781 -38.812 -7.25 1 91.38 187 THR A C 1
ATOM 1464 O O . THR A 1 187 ? -12.094 -38.562 -8.242 1 91.38 187 THR A O 1
ATOM 1467 N N . ILE A 1 188 ? -12.703 -38.125 -6.148 1 95.12 188 ILE A N 1
ATOM 1468 C CA . ILE A 1 188 ? -11.82 -36.969 -6.062 1 95.12 188 ILE A CA 1
ATOM 1469 C C . ILE A 1 188 ? -10.484 -37.375 -5.453 1 95.12 188 ILE A C 1
ATOM 1471 O O . ILE A 1 188 ? -10.445 -38.188 -4.516 1 95.12 188 ILE A O 1
ATOM 1475 N N . PHE A 1 189 ? -9.461 -36.906 -5.98 1 93.44 189 PHE A N 1
ATOM 1476 C CA . PHE A 1 189 ? -8.125 -37.156 -5.449 1 93.44 189 PHE A CA 1
ATOM 1477 C C . PHE A 1 189 ? -7.617 -35.938 -4.707 1 93.44 189 PHE A C 1
ATOM 1479 O O . PHE A 1 189 ? -8.016 -34.781 -5.016 1 93.44 189 PHE A O 1
ATOM 1486 N N . VAL A 1 190 ? -6.844 -36.125 -3.695 1 91 190 VAL A N 1
ATOM 1487 C CA . VAL A 1 190 ? -6.242 -35.031 -2.949 1 91 190 VAL A CA 1
ATOM 1488 C C . VAL A 1 190 ? -4.719 -35.125 -2.984 1 91 190 VAL A C 1
ATOM 1490 O O . VAL A 1 190 ? -4.172 -36.219 -2.709 1 91 190 VAL A O 1
ATOM 1493 N N . SER A 1 191 ? -4.094 -34.156 -3.447 1 87.12 191 SER A N 1
ATOM 1494 C CA . SER A 1 191 ? -2.635 -34.156 -3.523 1 87.12 191 SER A CA 1
ATOM 1495 C C . SER A 1 191 ? -2.049 -32.844 -2.98 1 87.12 191 SER A C 1
ATOM 1497 O O . SER A 1 191 ? -2.717 -31.812 -2.984 1 87.12 191 SER A O 1
ATOM 1499 N N . PRO A 1 192 ? -0.868 -32.906 -2.473 1 85.81 192 PRO A N 1
ATOM 1500 C CA . PRO A 1 192 ? -0.186 -31.672 -2.1 1 85.81 192 PRO A CA 1
ATOM 1501 C C . PRO A 1 192 ? 0.303 -30.891 -3.312 1 85.81 192 PRO A C 1
ATOM 1503 O O . PRO A 1 192 ? 0.341 -31.422 -4.426 1 85.81 192 PRO A O 1
ATOM 1506 N N . CYS A 1 193 ? 0.653 -29.672 -3.125 1 87.75 193 CYS A N 1
ATOM 1507 C CA . CYS A 1 193 ? 1.126 -28.797 -4.191 1 87.75 193 CYS A CA 1
ATOM 1508 C C . CYS A 1 193 ? 2.562 -29.141 -4.574 1 87.75 193 CYS A C 1
ATOM 1510 O O . CYS A 1 193 ? 3.457 -29.109 -3.725 1 87.75 193 CYS A O 1
ATOM 1512 N N . ALA A 1 194 ? 2.799 -29.406 -5.82 1 88.75 194 ALA A N 1
ATOM 1513 C CA . ALA A 1 194 ? 4.121 -29.781 -6.305 1 88.75 194 ALA A CA 1
ATOM 1514 C C . ALA A 1 194 ? 5.113 -28.641 -6.172 1 88.75 194 ALA A C 1
ATOM 1516 O O . ALA A 1 194 ? 6.273 -28.844 -5.809 1 88.75 194 ALA A O 1
ATOM 1517 N N . SER A 1 195 ? 4.691 -27.453 -6.508 1 89.25 195 SER A N 1
ATOM 1518 C CA . SER A 1 195 ? 5.578 -26.297 -6.422 1 89.25 195 SER A CA 1
ATOM 1519 C C . SER A 1 195 ? 6.043 -26.062 -4.984 1 89.25 195 SER A C 1
ATOM 1521 O O . SER A 1 195 ? 7.195 -25.688 -4.754 1 89.25 195 SER A O 1
ATOM 1523 N N . GLN A 1 196 ? 5.211 -26.25 -4.086 1 86.75 196 GLN A N 1
ATOM 1524 C CA . GLN A 1 196 ? 5.586 -26.094 -2.686 1 86.75 196 GLN A CA 1
ATOM 1525 C C . GLN A 1 196 ? 6.605 -27.141 -2.264 1 86.75 196 GLN A C 1
ATOM 1527 O O . GLN A 1 196 ? 7.535 -26.844 -1.511 1 86.75 196 GLN A O 1
ATOM 1532 N N . CYS A 1 197 ? 6.359 -28.312 -2.66 1 88.56 197 CYS A N 1
ATOM 1533 C CA . CYS A 1 197 ? 7.297 -29.391 -2.357 1 88.56 197 CYS A CA 1
ATOM 1534 C C . CYS A 1 197 ? 8.68 -29.078 -2.914 1 88.56 197 CYS A C 1
ATOM 1536 O O . CYS A 1 197 ? 9.68 -29.234 -2.215 1 88.56 197 CYS A O 1
ATOM 1538 N N . LEU A 1 198 ? 8.672 -28.656 -4.148 1 92.06 198 LEU A N 1
ATOM 1539 C CA . LEU A 1 198 ? 9.938 -28.328 -4.789 1 92.06 198 LEU A CA 1
ATOM 1540 C C . LEU A 1 198 ? 10.617 -27.156 -4.078 1 92.06 198 LEU A C 1
ATOM 1542 O O . LEU A 1 198 ? 11.844 -27.156 -3.91 1 92.06 198 LEU A O 1
ATOM 1546 N N . ASN A 1 199 ? 9.875 -26.266 -3.68 1 90.88 199 ASN A N 1
ATOM 1547 C CA . ASN A 1 199 ? 10.43 -25.141 -2.936 1 90.88 199 ASN A CA 1
ATOM 1548 C C . ASN A 1 199 ? 11.047 -25.578 -1.612 1 90.88 199 ASN A C 1
ATOM 1550 O O . ASN A 1 199 ? 12.078 -25.062 -1.192 1 90.88 199 ASN A O 1
ATOM 1554 N N . LEU A 1 200 ? 10.406 -26.5 -0.99 1 90.88 200 LEU A N 1
ATOM 1555 C CA . LEU A 1 200 ? 10.945 -27.016 0.261 1 90.88 200 LEU A CA 1
ATOM 1556 C C . LEU A 1 200 ? 12.258 -27.75 0.024 1 90.88 200 LEU A C 1
ATOM 1558 O O . LEU A 1 200 ? 13.18 -27.672 0.839 1 90.88 200 LEU A O 1
ATOM 1562 N N . ILE A 1 201 ? 12.305 -28.469 -1.056 1 94.19 201 ILE A N 1
ATOM 1563 C CA . ILE A 1 201 ? 13.531 -29.172 -1.413 1 94.19 201 ILE A CA 1
ATOM 1564 C C . ILE A 1 201 ? 14.664 -28.156 -1.597 1 94.19 201 ILE A C 1
ATOM 1566 O O . ILE A 1 201 ? 15.742 -28.312 -1.012 1 94.19 201 ILE A O 1
ATOM 1570 N N . LEU A 1 202 ? 14.359 -27.141 -2.33 1 96.56 202 LEU A N 1
ATOM 1571 C CA . LEU A 1 202 ? 15.375 -26.141 -2.607 1 96.56 202 LEU A CA 1
ATOM 1572 C C . LEU A 1 202 ? 15.75 -25.375 -1.337 1 96.56 202 LEU A C 1
ATOM 1574 O O . LEU A 1 202 ? 16.906 -24.969 -1.168 1 96.56 202 LEU A O 1
ATOM 1578 N N . GLU A 1 203 ? 14.836 -25.203 -0.5 1 96.19 203 GLU A N 1
ATOM 1579 C CA . GLU A 1 203 ? 15.125 -24.578 0.788 1 96.19 203 GLU A CA 1
ATOM 1580 C C . GLU A 1 203 ? 16.094 -25.438 1.61 1 96.19 203 GLU A C 1
ATOM 1582 O O . GLU A 1 203 ? 17.031 -24.906 2.209 1 96.19 203 GLU A O 1
ATOM 1587 N N . GLU A 1 204 ? 15.859 -26.703 1.633 1 96.12 204 GLU A N 1
ATOM 1588 C CA . GLU A 1 204 ? 16.75 -27.594 2.363 1 96.12 204 GLU A CA 1
ATOM 1589 C C . GLU A 1 204 ? 18.125 -27.656 1.714 1 96.12 204 GLU A C 1
ATOM 1591 O O . GLU A 1 204 ? 19.141 -27.781 2.406 1 96.12 204 GLU A O 1
ATOM 1596 N N . PHE A 1 205 ? 18.125 -27.641 0.383 1 97.69 205 PHE A N 1
ATOM 1597 C CA . PHE A 1 205 ? 19.406 -27.562 -0.308 1 97.69 205 PHE A CA 1
ATOM 1598 C C . PHE A 1 205 ? 20.219 -26.359 0.183 1 97.69 205 PHE A C 1
ATOM 1600 O O . PHE A 1 205 ? 21.422 -26.469 0.41 1 97.69 205 PHE A O 1
ATOM 1607 N N . SER A 1 206 ? 19.5 -25.266 0.345 1 97.25 206 SER A N 1
ATOM 1608 C CA . SER A 1 206 ? 20.156 -24 0.7 1 97.25 206 SER A CA 1
ATOM 1609 C C . SER A 1 206 ? 20.688 -24.047 2.127 1 97.25 206 SER A C 1
ATOM 1611 O O . SER A 1 206 ? 21.578 -23.266 2.482 1 97.25 206 SER A O 1
ATOM 1613 N N . LYS A 1 207 ? 20.219 -24.984 2.949 1 95.94 207 LYS A N 1
ATOM 1614 C CA . LYS A 1 207 ? 20.609 -25.078 4.352 1 95.94 207 LYS A CA 1
ATOM 1615 C C . LYS A 1 207 ? 21.875 -25.922 4.523 1 95.94 207 LYS A C 1
ATOM 1617 O O . LYS A 1 207 ? 22.484 -25.922 5.594 1 95.94 207 LYS A O 1
ATOM 1622 N N . VAL A 1 208 ? 22.156 -26.656 3.473 1 96.5 208 VAL A N 1
ATOM 1623 C CA . VAL A 1 208 ? 23.406 -27.391 3.537 1 96.5 208 VAL A CA 1
ATOM 1624 C C . VAL A 1 208 ? 24.562 -26.438 3.762 1 96.5 208 VAL A C 1
ATOM 1626 O O . VAL A 1 208 ? 24.672 -25.406 3.09 1 96.5 208 VAL A O 1
ATOM 1629 N N . ASP A 1 209 ? 25.438 -26.719 4.566 1 95.62 209 ASP A N 1
ATOM 1630 C CA . ASP A 1 209 ? 26.438 -25.797 5.094 1 95.62 209 ASP A CA 1
ATOM 1631 C C . ASP A 1 209 ? 27.266 -25.172 3.969 1 95.62 209 ASP A C 1
ATOM 1633 O O . ASP A 1 209 ? 27.375 -23.953 3.877 1 95.62 209 ASP A O 1
ATOM 1637 N N . TRP A 1 210 ? 27.891 -26.016 3.156 1 95.69 210 TRP A N 1
ATOM 1638 C CA . TRP A 1 210 ? 28.781 -25.453 2.139 1 95.69 210 TRP A CA 1
ATOM 1639 C C . TRP A 1 210 ? 27.984 -24.672 1.094 1 95.69 210 TRP A C 1
ATOM 1641 O O . TRP A 1 210 ? 28.516 -23.734 0.486 1 95.69 210 TRP A O 1
ATOM 1651 N N . VAL A 1 211 ? 26.766 -25.016 0.847 1 97.62 211 VAL A N 1
ATOM 1652 C CA . VAL A 1 211 ? 25.906 -24.266 -0.066 1 97.62 211 VAL A CA 1
ATOM 1653 C C . VAL A 1 211 ? 25.609 -22.891 0.522 1 97.62 211 VAL A C 1
ATOM 1655 O O . VAL A 1 211 ? 25.703 -21.875 -0.171 1 97.62 211 VAL A O 1
ATOM 1658 N N . ASN A 1 212 ? 25.203 -22.922 1.781 1 96.88 212 ASN A N 1
ATOM 1659 C CA . ASN A 1 212 ? 24.922 -21.672 2.479 1 96.88 212 ASN A CA 1
ATOM 1660 C C . ASN A 1 212 ? 26.125 -20.734 2.494 1 96.88 212 ASN A C 1
ATOM 1662 O O . ASN A 1 212 ? 25.984 -19.516 2.365 1 96.88 212 ASN A O 1
ATOM 1666 N N . ARG A 1 213 ? 27.25 -21.297 2.705 1 96.56 213 ARG A N 1
ATOM 1667 C CA . ARG A 1 213 ? 28.484 -20.516 2.684 1 96.56 213 ARG A CA 1
ATOM 1668 C C . ARG A 1 213 ? 28.703 -19.891 1.31 1 96.56 213 ARG A C 1
ATOM 1670 O O . ARG A 1 213 ? 29.156 -18.75 1.207 1 96.56 213 ARG A O 1
ATOM 1677 N N . CYS A 1 214 ? 28.438 -20.656 0.306 1 97.44 214 CYS A N 1
ATOM 1678 C CA . CYS A 1 214 ? 28.562 -20.156 -1.056 1 97.44 214 CYS A CA 1
ATOM 1679 C C . CYS A 1 214 ? 27.641 -18.969 -1.286 1 97.44 214 CYS A C 1
ATOM 1681 O O . CYS A 1 214 ? 28.047 -17.969 -1.906 1 97.44 214 CYS A O 1
ATOM 1683 N N . PHE A 1 215 ? 26.438 -19.047 -0.775 1 97.19 215 PHE A N 1
ATOM 1684 C CA . PHE A 1 215 ? 25.484 -17.938 -0.881 1 97.19 215 PHE A CA 1
ATOM 1685 C C . PHE A 1 215 ? 26.016 -16.703 -0.185 1 97.19 215 PHE A C 1
ATOM 1687 O O . PHE A 1 215 ? 25.953 -15.594 -0.732 1 97.19 215 PHE A O 1
ATOM 1694 N N . LEU A 1 216 ? 26.516 -16.891 0.974 1 95.56 216 LEU A N 1
ATOM 1695 C CA . LEU A 1 216 ? 27.016 -15.773 1.765 1 95.56 216 LEU A CA 1
ATOM 1696 C C . LEU A 1 216 ? 28.172 -15.062 1.048 1 95.56 216 LEU A C 1
ATOM 1698 O O . LEU A 1 216 ? 28.25 -13.836 1.065 1 95.56 216 LEU A O 1
ATOM 1702 N N . GLN A 1 217 ? 28.984 -15.859 0.456 1 96.44 217 GLN A N 1
ATOM 1703 C CA . GLN A 1 217 ? 30.094 -15.281 -0.307 1 96.44 217 GLN A CA 1
ATOM 1704 C C . GLN A 1 217 ? 29.578 -14.508 -1.52 1 96.44 217 GLN A C 1
ATOM 1706 O O . GLN A 1 217 ? 30.047 -13.406 -1.803 1 96.44 217 GLN A O 1
ATOM 1711 N N . ALA A 1 218 ? 28.641 -15.094 -2.191 1 97 218 ALA A N 1
ATOM 1712 C CA . ALA A 1 218 ? 28.047 -14.422 -3.342 1 97 218 ALA A CA 1
ATOM 1713 C C . ALA A 1 218 ? 27.344 -13.133 -2.916 1 97 218 ALA A C 1
ATOM 1715 O O . ALA A 1 218 ? 27.391 -12.125 -3.621 1 97 218 ALA A O 1
ATOM 1716 N N . GLN A 1 219 ? 26.672 -13.195 -1.803 1 95.06 219 GLN A N 1
ATOM 1717 C CA . GLN A 1 219 ? 25.969 -12.039 -1.27 1 95.06 219 GLN A CA 1
ATOM 1718 C C . GLN A 1 219 ? 26.938 -10.906 -0.937 1 95.06 219 GLN A C 1
ATOM 1720 O O . GLN A 1 219 ? 26.578 -9.727 -1.06 1 95.06 219 GLN A O 1
ATOM 1725 N N . THR A 1 220 ? 28.094 -11.266 -0.455 1 93.38 220 THR A N 1
ATOM 1726 C CA . THR A 1 220 ? 29.094 -10.25 -0.167 1 93.38 220 THR A CA 1
ATOM 1727 C C . THR A 1 220 ? 29.422 -9.438 -1.418 1 93.38 220 THR A C 1
ATOM 1729 O O . THR A 1 220 ? 29.562 -8.211 -1.351 1 93.38 220 THR A O 1
ATOM 1732 N N . ILE A 1 221 ? 29.5 -10.094 -2.545 1 93.62 221 ILE A N 1
ATOM 1733 C CA . ILE A 1 221 ? 29.781 -9.43 -3.816 1 93.62 221 ILE A CA 1
ATOM 1734 C C . ILE A 1 221 ? 28.609 -8.523 -4.191 1 93.62 221 ILE A C 1
ATOM 1736 O O . ILE A 1 221 ? 28.812 -7.344 -4.508 1 93.62 221 ILE A O 1
ATOM 1740 N N . SER A 1 222 ? 27.438 -9.125 -4.152 1 94 222 SER A N 1
ATOM 1741 C CA . SER A 1 222 ? 26.266 -8.367 -4.582 1 94 222 SER A CA 1
ATOM 1742 C C . SER A 1 222 ? 26.016 -7.18 -3.66 1 94 222 SER A C 1
ATOM 1744 O O . SER A 1 222 ? 25.641 -6.098 -4.121 1 94 222 SER A O 1
ATOM 1746 N N . LYS A 1 223 ? 26.172 -7.355 -2.391 1 90.25 223 LYS A N 1
ATOM 1747 C CA . LYS A 1 223 ? 25.969 -6.273 -1.434 1 90.25 223 LYS A CA 1
ATOM 1748 C C . LYS A 1 223 ? 26.906 -5.109 -1.705 1 90.25 223 LYS A C 1
ATOM 1750 O O . LYS A 1 223 ? 26.516 -3.945 -1.619 1 90.25 223 LYS A O 1
ATOM 1755 N N . PHE A 1 224 ? 28.141 -5.418 -2.016 1 89.19 224 PHE A N 1
ATOM 1756 C CA . PHE A 1 224 ? 29.141 -4.387 -2.297 1 89.19 224 PHE A CA 1
ATOM 1757 C C . PHE A 1 224 ? 28.75 -3.596 -3.545 1 89.19 224 PHE A C 1
ATOM 1759 O O . PHE A 1 224 ? 28.844 -2.367 -3.559 1 89.19 224 PHE A O 1
ATOM 1766 N N . ILE A 1 225 ? 28.266 -4.281 -4.492 1 90.69 225 ILE A N 1
ATOM 1767 C CA . ILE A 1 225 ? 27.984 -3.664 -5.781 1 90.69 225 ILE A CA 1
ATOM 1768 C C . ILE A 1 225 ? 26.703 -2.842 -5.691 1 90.69 225 ILE A C 1
ATOM 1770 O O . ILE A 1 225 ? 26.656 -1.698 -6.152 1 90.69 225 ILE A O 1
ATOM 1774 N N . TYR A 1 226 ? 25.656 -3.363 -5.078 1 90.19 226 TYR A N 1
ATOM 1775 C CA . TYR A 1 226 ? 24.328 -2.76 -5.133 1 90.19 226 TYR A CA 1
ATOM 1776 C C . TYR A 1 226 ? 24.188 -1.668 -4.078 1 90.19 226 TYR A C 1
ATOM 1778 O O . TYR A 1 226 ? 23.172 -0.968 -4.035 1 90.19 226 TYR A O 1
ATOM 1786 N N . ASN A 1 227 ? 25.125 -1.515 -3.229 1 86.62 227 ASN A N 1
ATOM 1787 C CA . ASN A 1 227 ? 25.094 -0.435 -2.248 1 86.62 227 ASN A CA 1
ATOM 1788 C C . ASN A 1 227 ? 26.016 0.708 -2.633 1 86.62 227 ASN A C 1
ATOM 1790 O O . ASN A 1 227 ? 26.203 1.65 -1.86 1 86.62 227 ASN A O 1
ATOM 1794 N N . ASN A 1 228 ? 26.703 0.598 -3.756 1 84.19 228 ASN A N 1
ATOM 1795 C CA . ASN A 1 228 ? 27.562 1.635 -4.316 1 84.19 228 ASN A CA 1
ATOM 1796 C C . ASN A 1 228 ? 27.141 1.998 -5.738 1 84.19 228 ASN A C 1
ATOM 1798 O O . ASN A 1 228 ? 27.312 1.201 -6.664 1 84.19 228 ASN A O 1
ATOM 1802 N N . ALA A 1 229 ? 26.734 3.191 -5.945 1 82.56 229 ALA A N 1
ATOM 1803 C CA . ALA A 1 229 ? 26.188 3.635 -7.223 1 82.56 229 ALA A CA 1
ATOM 1804 C C . ALA A 1 229 ? 27.219 3.518 -8.336 1 82.56 229 ALA A C 1
ATOM 1806 O O . ALA A 1 229 ? 26.906 3.094 -9.453 1 82.56 229 ALA A O 1
ATOM 1807 N N . SER A 1 230 ? 28.469 3.93 -8.008 1 85 230 SER A N 1
ATOM 1808 C CA . SER A 1 230 ? 29.531 3.877 -9.016 1 85 230 SER A CA 1
ATOM 1809 C C . SER A 1 230 ? 29.844 2.439 -9.414 1 85 230 SER A C 1
ATOM 1811 O O . SER A 1 230 ? 30.078 2.15 -10.586 1 85 230 SER A O 1
ATOM 1813 N N . MET A 1 231 ? 29.797 1.553 -8.391 1 88.75 231 MET A N 1
ATOM 1814 C CA . MET A 1 231 ? 30.047 0.142 -8.664 1 88.75 231 MET A CA 1
ATOM 1815 C C . MET A 1 231 ? 28.922 -0.47 -9.477 1 88.75 231 MET A C 1
ATOM 1817 O O . MET A 1 231 ? 29.156 -1.308 -10.352 1 88.75 231 MET A O 1
ATOM 1821 N N . LEU A 1 232 ?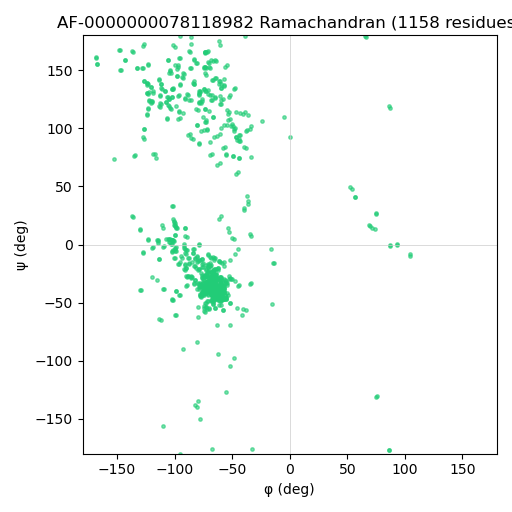 27.766 -0.093 -9.172 1 89.81 232 LEU A N 1
ATOM 1822 C CA . LEU A 1 232 ? 26.609 -0.597 -9.898 1 89.81 232 LEU A CA 1
ATOM 1823 C C . LEU A 1 232 ? 26.672 -0.184 -11.367 1 89.81 232 LEU A C 1
ATOM 1825 O O . LEU A 1 232 ? 26.359 -0.985 -12.25 1 89.81 232 LEU A O 1
ATOM 1829 N N . ASP A 1 233 ? 27.047 1.058 -11.57 1 89 233 ASP A N 1
ATOM 1830 C CA . ASP A 1 233 ? 27.172 1.542 -12.945 1 89 233 ASP A CA 1
ATOM 1831 C C . ASP A 1 233 ? 28.266 0.783 -13.688 1 89 233 ASP A C 1
ATOM 1833 O O . ASP A 1 233 ? 28.109 0.448 -14.867 1 89 233 ASP A O 1
ATOM 1837 N N . LEU A 1 234 ? 29.391 0.613 -12.984 1 91.38 234 LEU A N 1
ATOM 1838 C CA . LEU A 1 234 ? 30.484 -0.139 -13.57 1 91.38 234 LEU A CA 1
ATOM 1839 C C . LEU A 1 234 ? 30.062 -1.562 -13.906 1 91.38 234 LEU A C 1
ATOM 1841 O O . LEU A 1 234 ? 30.375 -2.072 -14.984 1 91.38 234 LEU A O 1
ATOM 1845 N N . MET A 1 235 ? 29.328 -2.223 -12.984 1 93 235 MET A N 1
ATOM 1846 C CA . MET A 1 235 ? 28.844 -3.584 -13.211 1 93 235 MET A CA 1
ATOM 1847 C C . MET A 1 235 ? 27.938 -3.646 -14.422 1 93 235 MET A C 1
ATOM 1849 O O . MET A 1 235 ? 28.062 -4.543 -15.258 1 93 235 MET A O 1
ATOM 1853 N N . LYS A 1 236 ? 27.047 -2.738 -14.594 1 92.19 236 LYS A N 1
ATOM 1854 C CA . LYS A 1 236 ? 26.109 -2.713 -15.719 1 92.19 236 LYS A CA 1
ATOM 1855 C C . LYS A 1 236 ? 26.844 -2.553 -17.047 1 92.19 236 LYS A C 1
ATOM 1857 O O . LYS A 1 236 ? 26.438 -3.111 -18.062 1 92.19 236 LYS A O 1
ATOM 1862 N N . ARG A 1 237 ? 27.906 -1.781 -17.047 1 93.12 237 ARG A N 1
ATOM 1863 C CA . ARG A 1 237 ? 28.703 -1.6 -18.266 1 93.12 237 ARG A CA 1
ATOM 1864 C C . ARG A 1 237 ? 29.391 -2.904 -18.672 1 93.12 237 ARG A C 1
ATOM 1866 O O . ARG A 1 237 ? 29.438 -3.232 -19.859 1 93.12 237 ARG A O 1
ATOM 1873 N N . PHE A 1 238 ? 29.875 -3.615 -17.719 1 94.38 238 PHE A N 1
ATOM 1874 C CA . PHE A 1 238 ? 30.609 -4.836 -18 1 94.38 238 PHE A CA 1
ATOM 1875 C C . PHE A 1 238 ? 29.656 -5.992 -18.297 1 94.38 238 PHE A C 1
ATOM 1877 O O . PHE A 1 238 ? 30 -6.891 -19.078 1 94.38 238 PHE A O 1
ATOM 1884 N N . THR A 1 239 ? 28.5 -6.039 -17.656 1 93.81 239 THR A N 1
ATOM 1885 C CA . THR A 1 239 ? 27.578 -7.152 -17.828 1 93.81 239 THR A CA 1
ATOM 1886 C C . THR A 1 239 ? 26.578 -6.859 -18.938 1 93.81 239 THR A C 1
ATOM 1888 O O . THR A 1 239 ? 25.672 -7.656 -19.203 1 93.81 239 THR A O 1
ATOM 1891 N N . GLY A 1 240 ? 26.672 -5.707 -19.578 1 90.75 240 GLY A N 1
ATOM 1892 C CA . GLY A 1 240 ? 25.734 -5.34 -20.641 1 90.75 240 GLY A CA 1
ATOM 1893 C C . GLY A 1 240 ? 24.375 -4.941 -20.125 1 90.75 240 GLY A C 1
ATOM 1894 O O . GLY A 1 240 ? 23.359 -5.242 -20.75 1 90.75 240 GLY A O 1
ATOM 1895 N N . GLY A 1 241 ? 24.359 -4.477 -18.938 1 88.88 241 GLY A N 1
ATOM 1896 C CA . GLY A 1 241 ? 23.125 -3.99 -18.359 1 88.88 241 GLY A CA 1
ATOM 1897 C C . GLY A 1 241 ? 22.375 -5.043 -17.562 1 88.88 241 GLY A C 1
ATOM 1898 O O . GLY A 1 241 ? 21.328 -4.766 -16.984 1 88.88 241 GLY A O 1
ATOM 1899 N N . GLN A 1 242 ? 22.875 -6.258 -17.453 1 91.12 242 GLN A N 1
ATOM 1900 C CA . GLN A 1 242 ? 22.203 -7.332 -16.734 1 91.12 242 GLN A CA 1
ATOM 1901 C C . GLN A 1 242 ? 22.484 -7.25 -15.227 1 91.12 242 GLN A C 1
ATOM 1903 O O . GLN A 1 242 ? 23.609 -6.969 -14.812 1 91.12 242 GLN A O 1
ATOM 1908 N N . ASP A 1 243 ? 21.5 -7.469 -14.492 1 92.25 243 ASP A N 1
ATOM 1909 C CA . ASP A 1 243 ? 21.656 -7.488 -13.039 1 92.25 243 ASP A CA 1
ATOM 1910 C C . ASP A 1 243 ? 22.203 -8.828 -12.555 1 92.25 243 ASP A C 1
ATOM 1912 O O . ASP A 1 243 ? 22.031 -9.852 -13.234 1 92.25 243 ASP A O 1
ATOM 1916 N N . LEU A 1 244 ? 22.812 -8.781 -11.414 1 94.5 244 LEU A N 1
ATOM 1917 C CA . LEU A 1 244 ? 23.391 -9.984 -10.836 1 94.5 244 LEU A CA 1
ATOM 1918 C C . LEU A 1 244 ? 22.391 -10.703 -9.938 1 94.5 244 LEU A C 1
ATOM 1920 O O . LEU A 1 244 ? 22.594 -11.867 -9.586 1 94.5 244 LEU A O 1
ATOM 1924 N N . ILE A 1 245 ? 21.375 -10 -9.562 1 94.25 245 ILE A N 1
ATOM 1925 C CA . ILE A 1 245 ? 20.406 -10.539 -8.609 1 94.25 245 ILE A CA 1
ATOM 1926 C C . ILE A 1 245 ? 19.062 -10.766 -9.305 1 94.25 245 ILE A C 1
ATOM 1928 O O . ILE A 1 245 ? 18.656 -9.953 -10.141 1 94.25 245 ILE A O 1
ATOM 1932 N N . ARG A 1 246 ? 18.484 -11.883 -8.961 1 93.5 246 ARG A N 1
ATOM 1933 C CA . ARG A 1 246 ? 17.141 -12.203 -9.43 1 93.5 246 ARG A CA 1
ATOM 1934 C C . ARG A 1 246 ? 16.203 -12.484 -8.258 1 93.5 246 ARG A C 1
ATOM 1936 O O . ARG A 1 246 ? 16.609 -13.078 -7.258 1 93.5 246 ARG A O 1
ATOM 1943 N N . THR A 1 247 ? 15.039 -11.969 -8.43 1 90.88 247 THR A N 1
ATOM 1944 C CA . THR A 1 247 ? 14.023 -12.227 -7.418 1 90.88 247 THR A CA 1
ATOM 1945 C C . THR A 1 247 ? 13.133 -13.391 -7.832 1 90.88 247 THR A C 1
ATOM 1947 O O . THR A 1 247 ? 12.477 -13.344 -8.875 1 90.88 247 THR A O 1
ATOM 1950 N N . GLY A 1 248 ? 13.227 -14.445 -7.059 1 90.44 248 GLY A N 1
ATOM 1951 C CA . GLY A 1 248 ? 12.398 -15.609 -7.312 1 90.44 248 GLY A CA 1
ATOM 1952 C C . GLY A 1 248 ? 11.125 -15.625 -6.48 1 90.44 248 GLY A C 1
ATOM 1953 O O . GLY A 1 248 ? 10.859 -14.695 -5.723 1 90.44 248 GLY A O 1
ATOM 1954 N N . ILE A 1 249 ? 10.336 -16.625 -6.66 1 85.44 249 ILE A N 1
ATOM 1955 C CA . ILE A 1 249 ? 9.047 -16.797 -5.984 1 85.44 249 ILE A CA 1
ATOM 1956 C C . ILE A 1 249 ? 9.281 -17.047 -4.496 1 85.44 249 ILE A C 1
ATOM 1958 O O . ILE A 1 249 ? 8.43 -16.703 -3.666 1 85.44 249 ILE A O 1
ATOM 1962 N N . THR A 1 250 ? 10.398 -17.656 -4.207 1 89.44 250 THR A N 1
ATOM 1963 C CA . THR A 1 250 ? 10.805 -17.859 -2.822 1 89.44 250 THR A CA 1
ATOM 1964 C C . THR A 1 250 ? 12.227 -17.344 -2.6 1 89.44 250 THR A C 1
ATOM 1966 O O . THR A 1 250 ? 12.938 -17.031 -3.559 1 89.44 250 THR A O 1
ATOM 1969 N N . LYS A 1 251 ? 12.617 -17.312 -1.389 1 91.25 251 LYS A N 1
ATOM 1970 C CA . LYS A 1 251 ? 13.953 -16.844 -1.053 1 91.25 251 LYS A CA 1
ATOM 1971 C C . LYS A 1 251 ? 15.023 -17.781 -1.598 1 91.25 251 LYS A C 1
ATOM 1973 O O . LYS A 1 251 ? 16.047 -17.328 -2.123 1 91.25 251 LYS A O 1
ATOM 1978 N N . SER A 1 252 ? 14.797 -19.062 -1.445 1 94.69 252 SER A N 1
ATOM 1979 C CA . SER A 1 252 ? 15.766 -20.047 -1.911 1 94.69 252 SER A CA 1
ATOM 1980 C C . SER A 1 252 ? 15.898 -20.016 -3.43 1 94.69 252 SER A C 1
ATOM 1982 O O . SER A 1 252 ? 17 -20.078 -3.963 1 94.69 252 SER A O 1
ATOM 1984 N N . VAL A 1 253 ? 14.789 -19.875 -4.074 1 95.12 253 VAL A N 1
ATOM 1985 C CA . VAL A 1 253 ? 14.812 -19.812 -5.531 1 95.12 253 VAL A CA 1
ATOM 1986 C C . VAL A 1 253 ? 15.562 -18.547 -5.973 1 95.12 253 VAL A C 1
ATOM 1988 O O . VAL A 1 253 ? 16.344 -18.578 -6.93 1 95.12 253 VAL A O 1
ATOM 1991 N N . SER A 1 254 ? 15.305 -17.469 -5.254 1 95.38 254 SER A N 1
ATOM 1992 C CA . SER A 1 254 ? 16.016 -16.234 -5.551 1 95.38 254 SER A CA 1
ATOM 1993 C C . SER A 1 254 ? 17.531 -16.438 -5.43 1 95.38 254 SER A C 1
ATOM 1995 O O . SER A 1 254 ? 18.297 -15.945 -6.262 1 95.38 254 SER A O 1
ATOM 1997 N N . SER A 1 255 ? 17.922 -17.141 -4.438 1 97.06 255 SER A N 1
ATOM 1998 C CA . SER A 1 255 ? 19.344 -17.359 -4.184 1 97.06 255 SER A CA 1
ATOM 1999 C C . SER A 1 255 ? 19.984 -18.203 -5.281 1 97.06 255 SER A C 1
ATOM 2001 O O . SER A 1 255 ? 21.062 -17.875 -5.777 1 97.06 255 SER A O 1
ATOM 2003 N N . PHE A 1 256 ? 19.328 -19.219 -5.645 1 98.06 256 PHE A N 1
ATOM 2004 C CA . PHE A 1 256 ? 19.875 -20.094 -6.672 1 98.06 256 PHE A CA 1
ATOM 2005 C C . PHE A 1 256 ? 19.906 -19.406 -8.023 1 98.06 256 PHE A C 1
ATOM 2007 O O . PHE A 1 256 ? 20.859 -19.547 -8.781 1 98.06 256 PHE A O 1
ATOM 2014 N N . LEU A 1 257 ? 18.875 -18.672 -8.32 1 96.81 257 LEU A N 1
ATOM 2015 C CA . LEU A 1 257 ? 18.828 -17.938 -9.578 1 96.81 257 LEU A CA 1
ATOM 2016 C C . LEU A 1 257 ? 19.938 -16.891 -9.625 1 96.81 257 LEU A C 1
ATOM 2018 O O . LEU A 1 257 ? 20.578 -16.703 -10.656 1 96.81 257 LEU A O 1
ATOM 2022 N N . SER A 1 258 ? 20.094 -16.188 -8.539 1 97.31 258 SER A N 1
ATOM 2023 C CA . SER A 1 258 ? 21.141 -15.18 -8.477 1 97.31 258 SER A CA 1
ATOM 2024 C C . SER A 1 258 ? 22.516 -15.805 -8.625 1 97.31 258 SER A C 1
ATOM 2026 O O . SER A 1 258 ? 23.375 -15.258 -9.328 1 97.31 258 SER A O 1
ATOM 2028 N N . LEU A 1 259 ? 22.734 -16.906 -7.984 1 97.38 259 LEU A N 1
ATOM 2029 C CA . LEU A 1 259 ? 24.016 -17.594 -8.094 1 97.38 259 LEU A CA 1
ATOM 2030 C C . LEU A 1 259 ? 24.281 -18.031 -9.531 1 97.38 259 LEU A C 1
ATOM 2032 O O . LEU A 1 259 ? 25.422 -17.984 -10 1 97.38 259 LEU A O 1
ATOM 2036 N N . GLN A 1 260 ? 23.281 -18.469 -10.203 1 96.94 260 GLN A N 1
ATOM 2037 C CA . GLN A 1 260 ? 23.391 -18.859 -11.609 1 96.94 260 GLN A CA 1
ATOM 2038 C C . GLN A 1 260 ? 23.859 -17.688 -12.461 1 96.94 260 GLN A C 1
ATOM 2040 O O . GLN A 1 260 ? 24.719 -17.844 -13.336 1 96.94 260 GLN A O 1
ATOM 2045 N N . ILE A 1 261 ? 23.344 -16.562 -12.195 1 96.25 261 ILE A N 1
ATOM 2046 C CA . ILE A 1 261 ? 23.688 -15.375 -12.961 1 96.25 261 ILE A CA 1
ATOM 2047 C C . ILE A 1 261 ? 25.125 -14.945 -12.633 1 96.25 261 ILE A C 1
ATOM 2049 O O . ILE A 1 261 ? 25.891 -14.594 -13.523 1 96.25 261 ILE A O 1
ATOM 2053 N N . ILE A 1 262 ? 25.453 -14.977 -11.367 1 97.12 262 ILE A N 1
ATOM 2054 C CA . ILE A 1 262 ? 26.797 -14.602 -10.938 1 97.12 262 ILE A CA 1
ATOM 2055 C C . ILE A 1 262 ? 27.812 -15.523 -11.594 1 97.12 262 ILE A C 1
ATOM 2057 O O . ILE A 1 262 ? 28.859 -15.07 -12.062 1 97.12 262 ILE A O 1
ATOM 2061 N N . LEU A 1 263 ? 27.484 -16.797 -11.617 1 97.25 263 LEU A N 1
ATOM 2062 C CA . LEU A 1 263 ? 28.375 -17.766 -12.25 1 97.25 263 LEU A CA 1
ATOM 2063 C C . LEU A 1 263 ? 28.516 -17.484 -13.742 1 97.25 263 LEU A C 1
ATOM 2065 O O . LEU A 1 263 ? 29.609 -17.562 -14.289 1 97.25 263 LEU A O 1
ATOM 2069 N N . LYS A 1 264 ? 27.438 -17.156 -14.375 1 96.31 264 LYS A N 1
ATOM 2070 C CA . LYS A 1 264 ? 27.438 -16.844 -15.797 1 96.31 264 LYS A CA 1
ATOM 2071 C C . LYS A 1 264 ? 28.297 -15.609 -16.078 1 96.31 264 LYS A C 1
ATOM 2073 O O . LYS A 1 264 ? 28.906 -15.5 -17.156 1 96.31 264 LYS A O 1
ATOM 2078 N N . GLN A 1 265 ? 28.359 -14.742 -15.125 1 96.5 265 GLN A N 1
ATOM 2079 C CA . GLN A 1 265 ? 29.078 -13.484 -15.305 1 96.5 265 GLN A CA 1
ATOM 2080 C C . GLN A 1 265 ? 30.469 -13.547 -14.68 1 96.5 265 GLN A C 1
ATOM 2082 O O . GLN A 1 265 ? 31.094 -12.516 -14.43 1 96.5 265 GLN A O 1
ATOM 2087 N N . ARG A 1 266 ? 30.953 -14.719 -14.383 1 96.38 266 ARG A N 1
ATOM 2088 C CA . ARG A 1 266 ? 32.219 -14.93 -13.703 1 96.38 266 ARG A CA 1
ATOM 2089 C C . ARG A 1 266 ? 33.344 -14.18 -14.406 1 96.38 266 ARG A C 1
ATOM 2091 O O . ARG A 1 266 ? 34.062 -13.398 -13.781 1 96.38 266 ARG A O 1
ATOM 2098 N N . SER A 1 267 ? 33.438 -14.359 -15.695 1 95.31 267 SER A N 1
ATOM 2099 C CA . SER A 1 267 ? 34.531 -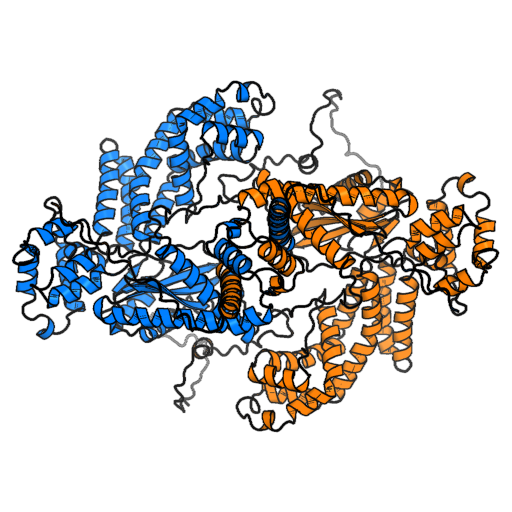13.766 -16.453 1 95.31 267 SER A CA 1
ATOM 2100 C C . SER A 1 267 ? 34.438 -12.242 -16.484 1 95.31 267 SER A C 1
ATOM 2102 O O . SER A 1 267 ? 35.438 -11.539 -16.344 1 95.31 267 SER A O 1
ATOM 2104 N N . ARG A 1 268 ? 33.281 -11.766 -16.609 1 95.88 268 ARG A N 1
ATOM 2105 C CA . ARG A 1 268 ? 33.062 -10.32 -16.672 1 95.88 268 ARG A CA 1
ATOM 2106 C C . ARG A 1 268 ? 33.312 -9.68 -15.312 1 95.88 268 ARG A C 1
ATOM 2108 O O . ARG A 1 268 ? 33.812 -8.562 -15.234 1 95.88 268 ARG A O 1
ATOM 2115 N N . LEU A 1 269 ? 32.938 -10.375 -14.281 1 95.38 269 LEU A N 1
ATOM 2116 C CA . LEU A 1 269 ? 33.188 -9.859 -12.938 1 95.38 269 LEU A CA 1
ATOM 2117 C C . LEU A 1 269 ? 34.688 -9.82 -12.633 1 95.38 269 LEU A C 1
ATOM 2119 O O . LEU A 1 269 ? 35.188 -8.844 -12.055 1 95.38 269 LEU A O 1
ATOM 2123 N N . LYS A 1 270 ? 35.375 -10.859 -12.992 1 94.38 270 LYS A N 1
ATOM 2124 C CA . LYS A 1 270 ? 36.812 -10.883 -12.805 1 94.38 270 LYS A CA 1
ATOM 2125 C C . LYS A 1 270 ? 37.469 -9.727 -13.555 1 94.38 270 LYS A C 1
ATOM 2127 O O . LYS A 1 270 ? 38.375 -9.062 -13.023 1 94.38 270 LYS A O 1
ATOM 2132 N N . HIS A 1 271 ? 37 -9.469 -14.742 1 94.12 271 HIS A N 1
ATOM 2133 C CA . HIS A 1 271 ? 37.5 -8.367 -15.547 1 94.12 271 HIS A CA 1
ATOM 2134 C C . HIS A 1 271 ? 37.188 -7.023 -14.906 1 94.12 271 HIS A C 1
ATOM 2136 O O . HIS A 1 271 ? 38 -6.105 -14.938 1 94.12 271 HIS A O 1
ATOM 2142 N N . MET A 1 272 ? 36 -6.926 -14.43 1 93.81 272 MET A N 1
ATOM 2143 C CA . MET A 1 272 ? 35.562 -5.676 -13.82 1 93.81 272 MET A CA 1
ATOM 2144 C C . MET A 1 272 ? 36.438 -5.309 -12.625 1 93.81 272 MET A C 1
ATOM 2146 O O . MET A 1 272 ? 36.875 -4.168 -12.516 1 93.81 272 MET A O 1
ATOM 2150 N N . PHE A 1 273 ? 36.719 -6.258 -11.734 1 91.12 273 PHE A N 1
ATOM 2151 C CA . PHE A 1 273 ? 37.469 -5.992 -10.508 1 91.12 273 PHE A CA 1
ATOM 2152 C C . PHE A 1 273 ? 38.938 -5.836 -10.797 1 91.12 273 PHE A C 1
ATOM 2154 O O . PHE A 1 273 ? 39.719 -5.359 -9.945 1 91.12 273 PHE A O 1
ATOM 2161 N N . ASN A 1 274 ? 39.344 -6.199 -12 1 88.62 274 ASN A N 1
ATOM 2162 C CA . ASN A 1 274 ? 40.719 -6.008 -12.414 1 88.62 274 ASN A CA 1
ATOM 2163 C C . ASN A 1 274 ? 40.875 -4.832 -13.375 1 88.62 274 ASN A C 1
ATOM 2165 O O . ASN A 1 274 ? 41.938 -4.574 -13.891 1 88.62 274 ASN A O 1
ATOM 2169 N N . SER A 1 275 ? 39.844 -4.156 -13.602 1 89.25 275 SER A N 1
ATOM 2170 C CA . SER A 1 275 ? 39.844 -3.039 -14.539 1 89.25 275 SER A CA 1
ATOM 2171 C C . SER A 1 275 ? 40.562 -1.823 -13.945 1 89.25 275 SER A C 1
ATOM 2173 O O . SER A 1 275 ? 40.562 -1.641 -12.727 1 89.25 275 SER A O 1
ATOM 2175 N N . PRO A 1 276 ? 41.125 -0.986 -14.781 1 86.38 276 PRO A N 1
ATOM 2176 C CA . PRO A 1 276 ? 41.781 0.229 -14.305 1 86.38 276 PRO A CA 1
ATOM 2177 C C . PRO A 1 276 ? 40.812 1.204 -13.633 1 86.38 276 PRO A C 1
ATOM 2179 O O . PRO A 1 276 ? 41.188 1.897 -12.688 1 86.38 276 PRO A O 1
ATOM 2182 N N . GLU A 1 277 ? 39.688 1.231 -14.156 1 84.69 277 GLU A N 1
ATOM 2183 C CA . GLU A 1 277 ? 38.688 2.129 -13.578 1 84.69 277 GLU A CA 1
ATOM 2184 C C . GLU A 1 277 ? 38.406 1.79 -12.117 1 84.69 277 GLU A C 1
ATOM 2186 O O . GLU A 1 277 ? 38.219 2.686 -11.289 1 84.69 277 GLU A O 1
ATOM 2191 N N . PHE A 1 278 ? 38.375 0.474 -11.82 1 84.81 278 PHE A N 1
ATOM 2192 C CA . PHE A 1 278 ? 38.156 0.028 -10.453 1 84.81 278 PHE A CA 1
ATOM 2193 C C . PHE A 1 278 ? 39.406 0.268 -9.602 1 84.81 278 PHE A C 1
ATOM 2195 O O . PHE A 1 278 ? 39.312 0.774 -8.484 1 84.81 278 PHE A O 1
ATOM 2202 N N . CYS A 1 279 ? 40.562 0.017 -10.109 1 76.56 279 CYS A N 1
ATOM 2203 C CA . CYS A 1 279 ? 41.812 0.047 -9.375 1 76.56 279 CYS A CA 1
ATOM 2204 C C . CYS A 1 279 ? 42.25 1.48 -9.078 1 76.56 279 CYS A C 1
ATOM 2206 O O . CYS A 1 279 ? 42.906 1.739 -8.07 1 76.56 279 CYS A O 1
ATOM 2208 N N . THR A 1 280 ? 41.812 2.359 -9.945 1 70.5 280 THR A N 1
ATOM 2209 C CA . THR A 1 280 ? 42.219 3.742 -9.773 1 70.5 280 THR A CA 1
ATOM 2210 C C . THR A 1 280 ? 41.312 4.484 -8.82 1 70.5 280 THR A C 1
ATOM 2212 O O . THR A 1 280 ? 41.688 5.516 -8.258 1 70.5 280 THR A O 1
ATOM 2215 N N . ASN A 1 281 ? 40.156 4.023 -8.82 1 65.25 281 ASN A N 1
ATOM 2216 C CA . ASN A 1 281 ? 39.25 4.746 -7.934 1 65.25 281 ASN A CA 1
ATOM 2217 C C . ASN A 1 281 ? 39.438 4.34 -6.477 1 65.25 281 ASN A C 1
ATOM 2219 O O . ASN A 1 281 ? 39.031 3.256 -6.066 1 65.25 281 ASN A O 1
ATOM 2223 N N . SER A 1 282 ? 40.344 4.973 -5.801 1 58.91 282 SER A N 1
ATOM 2224 C CA . SER A 1 282 ? 40.812 4.75 -4.438 1 58.91 282 SER A CA 1
ATOM 2225 C C . SER A 1 282 ? 39.656 4.715 -3.451 1 58.91 282 SER A C 1
ATOM 2227 O O . SER A 1 282 ? 39.781 4.195 -2.342 1 58.91 282 SER A O 1
ATOM 2229 N N . SER A 1 283 ? 38.625 5.348 -3.758 1 61.59 283 SER A N 1
ATOM 2230 C CA . SER A 1 283 ? 37.562 5.488 -2.764 1 61.59 283 SER A CA 1
ATOM 2231 C C . SER A 1 283 ? 36.938 4.137 -2.43 1 61.59 283 SER A C 1
ATOM 2233 O O . SER A 1 283 ? 36.438 3.939 -1.324 1 61.59 283 SER A O 1
ATOM 2235 N N . TYR A 1 284 ? 37.062 3.162 -3.25 1 63.81 284 TYR A N 1
ATOM 2236 C CA . TYR A 1 284 ? 36.406 1.878 -2.971 1 63.81 284 TYR A CA 1
ATOM 2237 C C . TYR A 1 284 ? 37.469 0.772 -2.854 1 63.81 284 TYR A C 1
ATOM 2239 O O . TYR A 1 284 ? 37.281 -0.189 -2.104 1 63.81 284 TYR A O 1
ATOM 2247 N N . ALA A 1 285 ? 38.625 0.999 -3.594 1 60.97 285 ALA A N 1
ATOM 2248 C CA . ALA A 1 285 ? 39.594 -0.091 -3.697 1 60.97 285 ALA A CA 1
ATOM 2249 C C . ALA A 1 285 ? 40.188 -0.427 -2.334 1 60.97 285 ALA A C 1
ATOM 2251 O O . ALA A 1 285 ? 40.531 -1.584 -2.061 1 60.97 285 ALA A O 1
ATOM 2252 N N . ASN A 1 286 ? 40.188 0.582 -1.537 1 63.94 286 ASN A N 1
ATOM 2253 C CA . ASN A 1 286 ? 40.875 0.35 -0.28 1 63.94 286 ASN A CA 1
ATOM 2254 C C . ASN A 1 286 ? 39.906 0.031 0.854 1 63.94 286 ASN A C 1
ATOM 2256 O O . ASN A 1 286 ? 40.344 -0.181 1.993 1 63.94 286 ASN A O 1
ATOM 2260 N N . LYS A 1 287 ? 38.656 -0.15 0.563 1 71.75 287 LYS A N 1
ATOM 2261 C CA . LYS A 1 287 ? 37.719 -0.484 1.613 1 71.75 287 LYS A CA 1
ATOM 2262 C C . LYS A 1 287 ? 37.719 -1.979 1.915 1 71.75 287 LYS A C 1
ATOM 2264 O O . LYS A 1 287 ? 38 -2.793 1.032 1 71.75 287 LYS A O 1
ATOM 2269 N N . THR A 1 288 ? 37.625 -2.34 3.182 1 78.81 288 THR A N 1
ATOM 2270 C CA . THR A 1 288 ? 37.656 -3.721 3.65 1 78.81 288 THR A CA 1
ATOM 2271 C C . THR A 1 288 ? 36.656 -4.574 2.848 1 78.81 288 THR A C 1
ATOM 2273 O O . THR A 1 288 ? 36.969 -5.723 2.518 1 78.81 288 THR A O 1
ATOM 2276 N N . HIS A 1 289 ? 35.688 -3.998 2.422 1 81.56 289 HIS A N 1
ATOM 2277 C CA . HIS A 1 289 ? 34.688 -4.742 1.677 1 81.56 289 HIS A CA 1
ATOM 2278 C C . HIS A 1 289 ? 35.156 -5.047 0.26 1 81.56 289 HIS A C 1
ATOM 2280 O O . HIS A 1 289 ? 34.844 -6.117 -0.281 1 81.56 289 HIS A O 1
ATOM 2286 N N . SER A 1 290 ? 35.875 -4.199 -0.273 1 84.5 290 SER A N 1
ATOM 2287 C CA . SER A 1 290 ? 36.406 -4.387 -1.622 1 84.5 290 SER A CA 1
ATOM 2288 C C . SER A 1 290 ? 37.438 -5.508 -1.66 1 84.5 290 SER A C 1
ATOM 2290 O O . SER A 1 290 ? 37.438 -6.32 -2.588 1 84.5 290 SER A O 1
ATOM 2292 N N . ILE A 1 291 ? 38.219 -5.551 -0.614 1 85.81 291 ILE A N 1
ATOM 2293 C CA . ILE A 1 291 ? 39.25 -6.574 -0.533 1 85.81 291 ILE A CA 1
ATOM 2294 C C . ILE A 1 291 ? 38.594 -7.953 -0.405 1 85.81 291 ILE A C 1
ATOM 2296 O O . ILE A 1 291 ? 39.031 -8.914 -1.035 1 85.81 291 ILE A O 1
ATOM 2300 N N . SER A 1 292 ? 37.625 -7.977 0.399 1 89.5 292 SER A N 1
ATOM 2301 C CA . SER A 1 292 ? 36.906 -9.234 0.574 1 89.5 292 SER A CA 1
ATOM 2302 C C . SER A 1 292 ? 36.281 -9.703 -0.734 1 89.5 292 SER A C 1
ATOM 2304 O O . SER A 1 292 ? 36.281 -10.891 -1.049 1 89.5 292 SER A O 1
ATOM 2306 N N . CYS A 1 293 ? 35.781 -8.773 -1.476 1 91.19 293 CYS A N 1
ATOM 2307 C CA . CYS A 1 293 ? 35.156 -9.094 -2.75 1 91.19 293 CYS A CA 1
ATOM 2308 C C . CYS A 1 293 ? 36.188 -9.625 -3.746 1 91.19 293 CYS A C 1
ATOM 2310 O O . CYS A 1 293 ? 35.938 -10.625 -4.426 1 91.19 293 CYS A O 1
ATOM 2312 N N . ILE A 1 294 ? 37.312 -9 -3.766 1 91.06 294 ILE A N 1
ATOM 2313 C CA . ILE A 1 294 ? 38.344 -9.406 -4.688 1 91.06 294 ILE A CA 1
ATOM 2314 C C . ILE A 1 294 ? 38.875 -10.797 -4.305 1 91.06 294 ILE A C 1
ATOM 2316 O O . ILE A 1 294 ? 39.125 -11.633 -5.176 1 91.06 294 ILE A O 1
ATOM 2320 N N . SER A 1 295 ? 38.938 -10.969 -3.004 1 93.69 295 SER A N 1
ATOM 2321 C CA . SER A 1 295 ? 39.406 -12.266 -2.529 1 93.69 295 SER A CA 1
ATOM 2322 C C . SER A 1 295 ? 38.438 -13.375 -2.951 1 93.69 295 SER A C 1
ATOM 2324 O O . SER A 1 295 ? 38.875 -14.469 -3.32 1 93.69 295 SER A O 1
ATOM 2326 N N . ILE A 1 296 ? 37.219 -13.133 -2.922 1 96.06 296 ILE A N 1
ATOM 2327 C CA . ILE A 1 296 ? 36.219 -14.125 -3.273 1 96.06 296 ILE A CA 1
ATOM 2328 C C . ILE A 1 296 ? 36.219 -14.359 -4.781 1 96.06 296 ILE A C 1
ATOM 2330 O O . ILE A 1 296 ? 36.188 -15.5 -5.242 1 96.06 296 ILE A O 1
ATOM 2334 N N . ILE A 1 297 ? 36.344 -13.305 -5.531 1 95.44 297 ILE A N 1
ATOM 2335 C CA . ILE A 1 297 ? 36.281 -13.383 -6.988 1 95.44 297 ILE A CA 1
ATOM 2336 C C . ILE A 1 297 ? 37.5 -14.141 -7.512 1 95.44 297 ILE A C 1
ATOM 2338 O O . ILE A 1 297 ? 37.406 -14.875 -8.5 1 95.44 297 ILE A O 1
ATOM 2342 N N . GLU A 1 298 ? 38.531 -14.031 -6.793 1 94.38 298 GLU A N 1
ATOM 2343 C CA . GLU A 1 298 ? 39.75 -14.703 -7.227 1 94.38 298 GLU A CA 1
ATOM 2344 C C . GLU A 1 298 ? 39.844 -16.109 -6.652 1 94.38 298 GLU A C 1
ATOM 2346 O O . GLU A 1 298 ? 40.719 -16.906 -7.066 1 94.38 298 GLU A O 1
ATOM 2351 N N . ASP A 1 299 ? 38.969 -16.438 -5.793 1 95.44 299 ASP A N 1
ATOM 2352 C CA . ASP A 1 299 ? 38.969 -17.75 -5.141 1 95.44 299 ASP A CA 1
ATOM 2353 C C . ASP A 1 299 ? 38.375 -18.812 -6.039 1 95.44 299 ASP A C 1
ATOM 2355 O O . ASP A 1 299 ? 37.156 -18.828 -6.246 1 95.44 299 ASP A O 1
ATOM 2359 N N . ASN A 1 300 ? 39.094 -19.734 -6.434 1 95 300 ASN A N 1
ATOM 2360 C CA . ASN A 1 300 ? 38.625 -20.812 -7.312 1 95 300 ASN A CA 1
ATOM 2361 C C . ASN A 1 300 ? 37.719 -21.781 -6.566 1 95 300 ASN A C 1
ATOM 2363 O O . ASN A 1 300 ? 36.844 -22.422 -7.18 1 95 300 ASN A O 1
ATOM 2367 N N . ASP A 1 301 ? 37.938 -21.844 -5.332 1 95.69 301 ASP A N 1
ATOM 2368 C CA . ASP A 1 301 ? 37.062 -22.719 -4.547 1 95.69 301 ASP A CA 1
ATOM 2369 C C . ASP A 1 301 ? 35.625 -22.188 -4.527 1 95.69 301 ASP A C 1
ATOM 2371 O O . ASP A 1 301 ? 34.656 -22.969 -4.551 1 95.69 301 ASP A O 1
ATOM 2375 N N . PHE A 1 302 ? 35.531 -20.938 -4.465 1 97.19 302 PHE A N 1
ATOM 2376 C CA . PHE A 1 302 ? 34.219 -20.328 -4.516 1 97.19 302 PHE A CA 1
ATOM 2377 C C . PHE A 1 302 ? 33.531 -20.656 -5.832 1 97.19 302 PHE A C 1
ATOM 2379 O O . PHE A 1 302 ? 32.344 -21.047 -5.84 1 97.19 302 PHE A O 1
ATOM 2386 N N . TRP A 1 303 ? 34.188 -20.5 -6.859 1 97.75 303 TRP A N 1
ATOM 2387 C CA . TRP A 1 303 ? 33.594 -20.719 -8.172 1 97.75 303 TRP A CA 1
ATOM 2388 C C . TRP A 1 303 ? 33.25 -22.203 -8.375 1 97.75 303 TRP A C 1
ATOM 2390 O O . TRP A 1 303 ? 32.219 -22.516 -9 1 97.75 303 TRP A O 1
ATOM 2400 N N . ARG A 1 304 ? 34.031 -23.094 -7.887 1 96.75 304 ARG A N 1
ATOM 2401 C CA . ARG A 1 304 ? 33.719 -24.531 -7.949 1 96.75 304 ARG A CA 1
ATOM 2402 C C . ARG A 1 304 ? 32.469 -24.844 -7.156 1 96.75 304 ARG A C 1
ATOM 2404 O O . ARG A 1 304 ? 31.625 -25.641 -7.602 1 96.75 304 ARG A O 1
ATOM 2411 N N . ALA A 1 305 ? 32.406 -24.25 -5.992 1 97.19 305 ALA A N 1
ATOM 2412 C CA . ALA A 1 305 ? 31.219 -24.422 -5.168 1 97.19 305 ALA A CA 1
ATOM 2413 C C . ALA A 1 305 ? 29.984 -23.875 -5.867 1 97.19 305 ALA A C 1
ATOM 2415 O O . ALA A 1 305 ? 28.906 -24.484 -5.809 1 97.19 305 ALA A O 1
ATOM 2416 N N . ALA A 1 306 ? 30.156 -22.734 -6.496 1 97.81 306 ALA A N 1
ATOM 2417 C CA . ALA A 1 306 ? 29.047 -22.125 -7.223 1 97.81 306 ALA A CA 1
ATOM 2418 C C . ALA A 1 306 ? 28.594 -23.016 -8.375 1 97.81 306 ALA A C 1
ATOM 2420 O O . ALA A 1 306 ? 27.391 -23.172 -8.602 1 97.81 306 ALA A O 1
ATOM 2421 N N . GLU A 1 307 ? 29.516 -23.578 -9.062 1 97.56 307 GLU A N 1
ATOM 2422 C CA . GLU A 1 307 ? 29.188 -24.484 -10.148 1 97.56 307 GLU A CA 1
ATOM 2423 C C . GLU A 1 307 ? 28.438 -25.719 -9.633 1 97.56 307 GLU A C 1
ATOM 2425 O O . GLU A 1 307 ? 27.484 -26.172 -10.258 1 97.56 307 GLU A O 1
ATOM 2430 N N . GLU A 1 308 ? 28.938 -26.203 -8.547 1 97 308 GLU A N 1
ATOM 2431 C CA . GLU A 1 308 ? 28.281 -27.359 -7.941 1 97 308 GLU A CA 1
ATOM 2432 C C . GLU A 1 308 ? 26.859 -27.016 -7.504 1 97 308 GLU A C 1
ATOM 2434 O O . GLU A 1 308 ? 25.922 -27.797 -7.73 1 97 308 GLU A O 1
ATOM 2439 N N . CYS A 1 309 ? 26.688 -25.875 -6.891 1 97.5 309 CYS A N 1
ATOM 2440 C CA . CYS A 1 309 ? 25.375 -25.438 -6.453 1 97.5 309 CYS A CA 1
ATOM 2441 C C . CYS A 1 309 ? 24.406 -25.344 -7.633 1 97.5 309 CYS A C 1
ATOM 2443 O O . CYS A 1 309 ? 23.266 -25.781 -7.539 1 97.5 309 CYS A O 1
ATOM 2445 N N . VAL A 1 310 ? 24.891 -24.766 -8.688 1 97.44 310 VAL A N 1
ATOM 2446 C CA . VAL A 1 310 ? 24.062 -24.578 -9.875 1 97.44 310 VAL A CA 1
ATOM 2447 C C . VAL A 1 310 ? 23.75 -25.922 -10.508 1 97.44 310 VAL A C 1
ATOM 2449 O O . VAL A 1 310 ? 22.609 -26.156 -10.945 1 97.44 310 VAL A O 1
ATOM 2452 N N . ALA A 1 311 ? 24.656 -26.812 -10.508 1 96.44 311 ALA A N 1
ATOM 2453 C CA . ALA A 1 311 ? 24.469 -28.125 -11.117 1 96.44 311 ALA A CA 1
ATOM 2454 C C . ALA A 1 311 ? 23.422 -28.938 -10.375 1 96.44 311 ALA A C 1
ATOM 2456 O O . ALA A 1 311 ? 22.625 -29.656 -10.992 1 96.44 311 ALA A O 1
ATOM 2457 N N . ILE A 1 312 ? 23.406 -28.828 -9.125 1 96 312 ILE A N 1
ATOM 2458 C CA . ILE A 1 312 ? 22.5 -29.656 -8.336 1 96 312 ILE A CA 1
ATOM 2459 C C . ILE A 1 312 ? 21.109 -29.016 -8.32 1 96 312 ILE A C 1
ATOM 2461 O O . ILE A 1 312 ? 20.094 -29.719 -8.188 1 96 312 ILE A O 1
ATOM 2465 N N . SER A 1 313 ? 21.031 -27.703 -8.398 1 97.38 313 SER A N 1
ATOM 2466 C CA . SER A 1 313 ? 19.75 -27.016 -8.25 1 97.38 313 SER A CA 1
ATOM 2467 C C . SER A 1 313 ? 19.047 -26.859 -9.594 1 97.38 313 SER A C 1
ATOM 2469 O O . SER A 1 313 ? 17.812 -26.812 -9.648 1 97.38 313 SER A O 1
ATOM 2471 N N . GLU A 1 314 ? 19.703 -26.781 -10.688 1 96.94 314 GLU A N 1
ATOM 2472 C CA . GLU A 1 314 ? 19.156 -26.469 -12.008 1 96.94 314 GLU A CA 1
ATOM 2473 C C . GLU A 1 314 ? 18.078 -27.469 -12.414 1 96.94 314 GLU A C 1
ATOM 2475 O O . GLU A 1 314 ? 17.016 -27.078 -12.914 1 96.94 314 GLU A O 1
ATOM 2480 N N . PRO A 1 315 ? 18.344 -28.766 -12.227 1 96.75 315 PRO A N 1
ATOM 2481 C CA . PRO A 1 315 ? 17.297 -29.719 -12.602 1 96.75 315 PRO A CA 1
ATOM 2482 C C . PRO A 1 315 ? 15.984 -29.469 -11.852 1 96.75 315 PRO A C 1
ATOM 2484 O O . PRO A 1 315 ? 14.906 -29.625 -12.422 1 96.75 315 PRO A O 1
ATOM 2487 N N . PHE A 1 316 ? 16.078 -29.094 -10.648 1 96.75 316 PHE A N 1
ATOM 2488 C CA . PHE A 1 316 ? 14.891 -28.859 -9.844 1 96.75 316 PHE A CA 1
ATOM 2489 C C . PHE A 1 316 ? 14.25 -27.531 -10.195 1 96.75 316 PHE A C 1
ATOM 2491 O O . PHE A 1 316 ? 13.023 -27.391 -10.117 1 96.75 316 PHE A O 1
ATOM 2498 N N . LEU A 1 317 ? 15.023 -26.531 -10.531 1 96.75 317 LEU A N 1
ATOM 2499 C CA . LEU A 1 317 ? 14.484 -25.266 -11.016 1 96.75 317 LEU A CA 1
ATOM 2500 C C . LEU A 1 317 ? 13.719 -25.469 -12.32 1 96.75 317 LEU A C 1
ATOM 2502 O O . LEU A 1 317 ? 12.68 -24.828 -12.539 1 96.75 317 LEU A O 1
ATOM 2506 N N . LYS A 1 318 ? 14.211 -26.344 -13.094 1 94.94 318 LYS A N 1
ATOM 2507 C CA . LYS A 1 318 ? 13.531 -26.656 -14.344 1 94.94 318 LYS A CA 1
ATOM 2508 C C . LYS A 1 318 ? 12.172 -27.297 -14.094 1 94.94 318 LYS A C 1
ATOM 2510 O O . LYS A 1 318 ? 11.188 -26.953 -14.758 1 94.94 318 LYS A O 1
ATOM 2515 N N . VAL A 1 319 ? 12.164 -28.234 -13.18 1 94.38 319 VAL A N 1
ATOM 2516 C CA . VAL A 1 319 ? 10.906 -28.875 -12.82 1 94.38 319 VAL A CA 1
ATOM 2517 C C . VAL A 1 319 ? 9.938 -27.828 -12.281 1 94.38 319 VAL A C 1
ATOM 2519 O O . VAL A 1 319 ? 8.758 -27.812 -12.633 1 94.38 319 VAL A O 1
ATOM 2522 N N . LEU A 1 320 ? 10.438 -26.969 -11.453 1 93.81 320 LEU A N 1
ATOM 2523 C CA . LEU A 1 320 ? 9.617 -25.922 -10.852 1 93.81 320 LEU A CA 1
ATOM 2524 C C . LEU A 1 320 ? 9.008 -25.031 -11.922 1 93.81 320 LEU A C 1
ATOM 2526 O O . LEU A 1 320 ? 7.852 -24.625 -11.812 1 93.81 320 LEU A O 1
ATOM 2530 N N . ARG A 1 321 ? 9.789 -24.719 -12.953 1 91.75 321 ARG A N 1
ATOM 2531 C CA . ARG A 1 321 ? 9.297 -23.891 -14.055 1 91.75 321 ARG A CA 1
ATOM 2532 C C . ARG A 1 321 ? 8.148 -24.594 -14.781 1 91.75 321 ARG A C 1
ATOM 2534 O O . ARG A 1 321 ? 7.16 -23.953 -15.148 1 91.75 321 ARG A O 1
ATOM 2541 N N . GLU A 1 322 ? 8.266 -25.859 -14.875 1 89.56 322 GLU A N 1
ATOM 2542 C CA . GLU A 1 322 ? 7.262 -26.641 -15.602 1 89.56 322 GLU A CA 1
ATOM 2543 C C . GLU A 1 322 ? 5.953 -26.719 -14.828 1 89.56 322 GLU A C 1
ATOM 2545 O O . GLU A 1 322 ? 4.871 -26.703 -15.414 1 89.56 322 GLU A O 1
ATOM 2550 N N . VAL A 1 323 ? 6.055 -26.781 -13.578 1 89.75 323 VAL A N 1
ATOM 2551 C CA . VAL A 1 323 ? 4.859 -27.031 -12.781 1 89.75 323 VAL A CA 1
ATOM 2552 C C . VAL A 1 323 ? 4.219 -25.719 -12.375 1 89.75 323 VAL A C 1
ATOM 2554 O O . VAL A 1 323 ? 3.039 -25.672 -12.016 1 89.75 323 VAL A O 1
ATOM 2557 N N . SER A 1 324 ? 4.934 -24.609 -12.367 1 86.19 324 SER A N 1
ATOM 2558 C CA . SER A 1 324 ? 4.43 -23.344 -11.883 1 86.19 324 SER A CA 1
ATOM 2559 C C . SER A 1 324 ? 3.805 -22.516 -13.008 1 86.19 324 SER A C 1
ATOM 2561 O O . SER A 1 324 ? 3.248 -21.453 -12.766 1 86.19 324 SER A O 1
ATOM 2563 N N . GLY A 1 325 ? 3.83 -22.938 -14.188 1 76.44 325 GLY A N 1
ATOM 2564 C CA . GLY A 1 325 ? 3.363 -22.172 -15.328 1 76.44 325 GLY A CA 1
ATOM 2565 C C . GLY A 1 325 ? 1.866 -22.281 -15.555 1 76.44 325 GLY A C 1
ATOM 2566 O O . GLY A 1 325 ? 1.324 -21.656 -16.469 1 76.44 325 GLY A O 1
ATOM 2567 N N . GLY A 1 326 ? 1.155 -23.062 -14.805 1 77.25 326 GLY A N 1
ATOM 2568 C CA . GLY A 1 326 ? -0.289 -23.156 -14.938 1 77.25 326 GLY A CA 1
ATOM 2569 C C . GLY A 1 326 ? -0.723 -24.172 -15.977 1 77.25 326 GLY A C 1
ATOM 2570 O O . GLY A 1 326 ? -1.919 -24.406 -16.156 1 77.25 326 GLY A O 1
ATOM 2571 N N . LYS A 1 327 ? 0.187 -24.781 -16.594 1 82.81 327 LYS A N 1
ATOM 2572 C CA . LYS A 1 327 ? -0.123 -25.844 -17.547 1 82.81 327 LYS A CA 1
ATOM 2573 C C . LYS A 1 327 ? -0.273 -27.188 -16.859 1 82.81 327 LYS A C 1
ATOM 2575 O O . LYS A 1 327 ? 0.319 -27.422 -15.805 1 82.81 327 LYS A O 1
ATOM 2580 N N . PRO A 1 328 ? -1.082 -28 -17.5 1 91.31 328 PRO A N 1
ATOM 2581 C CA . PRO A 1 328 ? -1.187 -29.344 -16.922 1 91.31 328 PRO A CA 1
ATOM 2582 C C . PRO A 1 328 ? 0.154 -30.078 -16.891 1 91.31 328 PRO A C 1
ATOM 2584 O O . PRO A 1 328 ? 0.82 -30.203 -17.922 1 91.31 328 PRO A O 1
ATOM 2587 N N . ALA A 1 329 ? 0.514 -30.422 -15.734 1 91.19 329 ALA A N 1
ATOM 2588 C CA . ALA A 1 329 ? 1.825 -31.062 -15.586 1 91.19 329 ALA A CA 1
ATOM 2589 C C . ALA A 1 329 ? 1.724 -32.344 -14.789 1 91.19 329 ALA A C 1
ATOM 2591 O O . ALA A 1 329 ? 2.74 -32.969 -14.461 1 91.19 329 ALA A O 1
ATOM 2592 N N . VAL A 1 330 ? 0.567 -32.844 -14.578 1 92.06 330 VAL A N 1
ATOM 2593 C CA . VAL A 1 330 ? 0.38 -34.031 -13.758 1 92.06 330 VAL A CA 1
ATOM 2594 C C . VAL A 1 330 ? 1.003 -35.25 -14.453 1 92.06 330 VAL A C 1
ATOM 2596 O O . VAL A 1 330 ? 1.539 -36.156 -13.797 1 92.06 330 VAL A O 1
ATOM 2599 N N . GLY A 1 331 ? 0.963 -35.25 -15.742 1 90.69 331 GLY A N 1
ATOM 2600 C CA . GLY A 1 331 ? 1.479 -36.375 -16.5 1 90.69 331 GLY A CA 1
ATOM 2601 C C . GLY A 1 331 ? 2.99 -36.375 -16.609 1 90.69 331 GLY A C 1
ATOM 2602 O O . GLY A 1 331 ? 3.594 -37.406 -16.938 1 90.69 331 GLY A O 1
ATOM 2603 N N . SER A 1 332 ? 3.617 -35.312 -16.281 1 90.75 332 SER A N 1
ATOM 2604 C CA . SER A 1 332 ? 5.051 -35.188 -16.531 1 90.75 332 SER A CA 1
ATOM 2605 C C . SER A 1 332 ? 5.84 -35.125 -15.234 1 90.75 332 SER A C 1
ATOM 2607 O O . SER A 1 332 ? 7.062 -35.281 -15.234 1 90.75 332 SER A O 1
ATOM 2609 N N . ILE A 1 333 ? 5.207 -34.938 -14.172 1 90 333 ILE A N 1
ATOM 2610 C CA . ILE A 1 333 ? 5.891 -34.625 -12.922 1 90 333 ILE A CA 1
ATOM 2611 C C . ILE A 1 333 ? 6.754 -35.812 -12.5 1 90 333 ILE A C 1
ATOM 2613 O O . ILE A 1 333 ? 7.871 -35.625 -12.016 1 90 333 ILE A O 1
ATOM 2617 N N . TYR A 1 334 ? 6.285 -37 -12.656 1 86.62 334 TYR A N 1
ATOM 2618 C CA . TYR A 1 334 ? 7.035 -38.188 -12.258 1 86.62 334 TYR A CA 1
ATOM 2619 C C . TYR A 1 334 ? 8.328 -38.312 -13.062 1 86.62 334 TYR A C 1
ATOM 2621 O O . TYR A 1 334 ? 9.391 -38.594 -12.5 1 86.62 334 TYR A O 1
ATOM 2629 N N . GLU A 1 335 ? 8.195 -38.125 -14.32 1 87.62 335 GLU A N 1
ATOM 2630 C CA . GLU A 1 335 ? 9.367 -38.219 -15.18 1 87.62 335 GLU A CA 1
ATOM 2631 C C . GLU A 1 335 ? 10.352 -37.094 -14.867 1 87.62 335 GLU A C 1
ATOM 2633 O O . GLU A 1 335 ? 11.562 -37.312 -14.82 1 87.62 335 GLU A O 1
ATOM 2638 N N . LEU A 1 336 ? 9.836 -35.969 -14.719 1 91.31 336 LEU A N 1
ATOM 2639 C CA . LEU A 1 336 ? 10.672 -34.812 -14.445 1 91.31 336 LEU A CA 1
ATOM 2640 C C . LEU A 1 336 ? 11.453 -35 -13.148 1 91.31 336 LEU A C 1
ATOM 2642 O O . LEU A 1 336 ? 12.656 -34.719 -13.102 1 91.31 336 LEU A O 1
ATOM 2646 N N . MET A 1 337 ? 10.82 -35.5 -12.156 1 90.31 337 MET A N 1
ATOM 2647 C CA . MET A 1 337 ? 11.477 -35.688 -10.867 1 90.31 337 MET A CA 1
ATOM 2648 C C . MET A 1 337 ? 12.5 -36.812 -10.953 1 90.31 337 MET A C 1
ATOM 2650 O O . MET A 1 337 ? 13.562 -36.75 -10.336 1 90.31 337 MET A O 1
ATOM 2654 N N . THR A 1 338 ? 12.172 -37.844 -11.664 1 87.94 338 THR A N 1
ATOM 2655 C CA . THR A 1 338 ? 13.125 -38.938 -11.852 1 87.94 338 THR A CA 1
ATOM 2656 C C . THR A 1 338 ? 14.375 -38.438 -12.562 1 87.94 338 THR A C 1
ATOM 2658 O O . THR A 1 338 ? 15.492 -38.781 -12.172 1 87.94 338 THR A O 1
ATOM 2661 N N . ARG A 1 339 ? 14.164 -37.656 -13.562 1 90.94 339 ARG A N 1
ATOM 2662 C CA . ARG A 1 339 ? 15.289 -37.094 -14.297 1 90.94 339 ARG A CA 1
ATOM 2663 C C . ARG A 1 339 ? 16.125 -36.188 -13.406 1 90.94 339 ARG A C 1
ATOM 2665 O O . ARG A 1 339 ? 17.359 -36.156 -13.516 1 90.94 339 ARG A O 1
ATOM 2672 N N . ALA A 1 340 ? 15.469 -35.438 -12.594 1 95.12 340 ALA A N 1
ATOM 2673 C CA . ALA A 1 340 ? 16.188 -34.562 -11.68 1 95.12 340 ALA A CA 1
ATOM 2674 C C . ALA A 1 340 ? 17.031 -35.344 -10.695 1 95.12 340 ALA A C 1
ATOM 2676 O O . ALA A 1 340 ? 18.188 -35 -10.43 1 95.12 340 ALA A O 1
ATOM 2677 N N . LYS A 1 341 ? 16.531 -36.438 -10.172 1 92.38 341 LYS A N 1
ATOM 2678 C CA . LYS A 1 341 ? 17.281 -37.281 -9.266 1 92.38 341 LYS A CA 1
ATOM 2679 C C . LYS A 1 341 ? 18.469 -37.938 -9.977 1 92.38 341 LYS A C 1
ATOM 2681 O O . LYS A 1 341 ? 19.578 -38 -9.414 1 92.38 341 LYS A O 1
ATOM 2686 N N . GLU A 1 342 ? 18.25 -38.312 -11.188 1 92.19 342 GLU A N 1
ATOM 2687 C CA . GLU A 1 342 ? 19.312 -38.938 -11.977 1 92.19 342 GLU A CA 1
ATOM 2688 C C . GLU A 1 342 ? 20.438 -37.938 -12.25 1 92.19 342 GLU A C 1
ATOM 2690 O O . GLU A 1 342 ? 21.609 -38.312 -12.289 1 92.19 342 GLU A O 1
ATOM 2695 N N . SER A 1 343 ? 20.047 -36.781 -12.453 1 95 343 SER A N 1
ATOM 2696 C CA . SER A 1 343 ? 21.047 -35.75 -12.68 1 95 343 SER A CA 1
ATOM 2697 C C . SER A 1 343 ? 21.969 -35.562 -11.477 1 95 343 SER A C 1
ATOM 2699 O O . SER A 1 343 ? 23.172 -35.344 -11.625 1 95 343 SER A O 1
ATOM 2701 N N . ILE A 1 344 ? 21.422 -35.656 -10.32 1 94.5 344 ILE A N 1
ATOM 2702 C CA . ILE A 1 344 ? 22.219 -35.562 -9.102 1 94.5 344 ILE A CA 1
ATOM 2703 C C . ILE A 1 344 ? 23.172 -36.75 -9.016 1 94.5 344 ILE A C 1
ATOM 2705 O O . ILE A 1 344 ? 24.344 -36.594 -8.688 1 94.5 344 ILE A O 1
ATOM 2709 N N . ARG A 1 345 ? 22.656 -37.938 -9.336 1 94.12 345 ARG A N 1
ATOM 2710 C CA . ARG A 1 345 ? 23.469 -39.156 -9.273 1 94.12 345 ARG A CA 1
ATOM 2711 C C . ARG A 1 345 ? 24.625 -39.094 -10.266 1 94.12 345 ARG A C 1
ATOM 2713 O O . ARG A 1 345 ? 25.734 -39.469 -9.945 1 94.12 345 ARG A O 1
ATOM 2720 N N . THR A 1 346 ? 24.281 -38.562 -11.422 1 94.75 346 THR A N 1
ATOM 2721 C CA . THR A 1 346 ? 25.297 -38.469 -12.461 1 94.75 346 THR A CA 1
ATOM 2722 C C . THR A 1 346 ? 26.359 -37.438 -12.086 1 94.75 346 THR A C 1
ATOM 2724 O O . THR A 1 346 ? 27.562 -37.656 -12.312 1 94.75 346 THR A O 1
ATOM 2727 N N . TYR A 1 347 ? 25.938 -36.406 -11.484 1 94.44 347 TYR A N 1
ATOM 2728 C CA . TYR A 1 347 ? 26.891 -35.375 -11.109 1 94.44 347 TYR A CA 1
ATOM 2729 C C . TYR A 1 347 ? 27.828 -35.844 -10.008 1 94.44 347 TYR A C 1
ATOM 2731 O O . TYR A 1 347 ? 29.016 -35.531 -10.023 1 94.44 347 TYR A O 1
ATOM 2739 N N . TYR A 1 348 ? 27.297 -36.594 -9.07 1 94.62 348 TYR A N 1
ATOM 2740 C CA . TYR A 1 348 ? 28.078 -37.062 -7.938 1 94.62 348 TYR A CA 1
ATOM 2741 C C . TYR A 1 348 ? 28.5 -38.5 -8.117 1 94.62 348 TYR A C 1
ATOM 2743 O O . TYR A 1 348 ? 28.5 -39.281 -7.152 1 94.62 348 TYR A O 1
ATOM 2751 N N . ILE A 1 349 ? 28.719 -38.875 -9.242 1 90.81 349 ILE A N 1
ATOM 2752 C CA . ILE A 1 349 ? 29.078 -40.281 -9.539 1 90.81 349 ILE A CA 1
ATOM 2753 C C . ILE A 1 349 ? 30.281 -40.688 -8.703 1 90.81 349 ILE A C 1
ATOM 2755 O O . ILE A 1 349 ? 30.375 -41.844 -8.266 1 90.81 349 ILE A O 1
ATOM 2759 N N . MET A 1 350 ? 31.188 -39.75 -8.438 1 91.19 350 MET A N 1
ATOM 2760 C CA . MET A 1 350 ? 32.438 -40.062 -7.738 1 91.19 350 MET A CA 1
ATOM 2761 C C . MET A 1 350 ? 32.344 -39.688 -6.266 1 91.19 350 MET A C 1
ATOM 2763 O O . MET A 1 350 ? 33.281 -39.875 -5.504 1 91.19 350 MET A O 1
ATOM 2767 N N . ASP A 1 351 ? 31.328 -39.094 -5.84 1 92.31 351 ASP A N 1
ATOM 2768 C CA . ASP A 1 351 ? 31.141 -38.656 -4.457 1 92.31 351 ASP A CA 1
ATOM 2769 C C . ASP A 1 351 ? 29.812 -39.188 -3.895 1 92.31 351 ASP A C 1
ATOM 2771 O O . ASP A 1 351 ? 28.828 -38.438 -3.836 1 92.31 351 ASP A O 1
ATOM 2775 N N . GLU A 1 352 ? 29.812 -40.281 -3.311 1 91.38 352 GLU A N 1
ATOM 2776 C CA . GLU A 1 352 ? 28.625 -40.969 -2.854 1 91.38 352 GLU A CA 1
ATOM 2777 C C . GLU A 1 352 ? 28.016 -40.281 -1.637 1 91.38 352 GLU A C 1
ATOM 2779 O O . GLU A 1 352 ? 26.781 -40.281 -1.466 1 91.38 352 GLU A O 1
ATOM 2784 N N . ASN A 1 353 ? 28.828 -39.75 -0.876 1 91.88 353 ASN A N 1
ATOM 2785 C CA . ASN A 1 353 ? 28.344 -39.094 0.335 1 91.88 353 ASN A CA 1
ATOM 2786 C C . ASN A 1 353 ? 27.516 -37.844 0.011 1 91.88 353 ASN A C 1
ATOM 2788 O O . ASN A 1 353 ? 26.422 -37.688 0.553 1 91.88 353 ASN A O 1
ATOM 2792 N N . LYS A 1 354 ? 27.984 -37.031 -0.807 1 94 354 LYS A N 1
ATOM 2793 C CA . LYS A 1 354 ? 27.234 -35.844 -1.202 1 94 354 LYS A CA 1
ATOM 2794 C C . LYS A 1 354 ? 25.969 -36.219 -1.953 1 94 354 LYS A C 1
ATOM 2796 O O . LYS A 1 354 ? 24.922 -35.594 -1.769 1 94 354 LYS A O 1
ATOM 2801 N N . CYS A 1 355 ? 26.125 -37.219 -2.746 1 95.06 355 CYS A N 1
ATOM 2802 C CA . CYS A 1 355 ? 24.969 -37.688 -3.479 1 95.06 355 CYS A CA 1
ATOM 2803 C C . CYS A 1 355 ? 23.859 -38.125 -2.521 1 95.06 355 CYS A C 1
ATOM 2805 O O . CYS A 1 355 ? 22.688 -37.75 -2.707 1 95.06 355 CYS A O 1
ATOM 2807 N N . LYS A 1 356 ? 24.234 -38.844 -1.561 1 95.06 356 LYS A N 1
ATOM 2808 C CA . LYS A 1 356 ? 23.266 -39.344 -0.589 1 95.06 356 LYS A CA 1
ATOM 2809 C C . LYS A 1 356 ? 22.609 -38.219 0.18 1 95.06 356 LYS A C 1
ATOM 2811 O O . LYS A 1 356 ? 21.406 -38.25 0.455 1 95.06 356 LYS A O 1
ATOM 2816 N N . VAL A 1 357 ? 23.328 -37.25 0.489 1 95.38 357 VAL A N 1
ATOM 2817 C CA . VAL A 1 357 ? 22.797 -36.094 1.249 1 95.38 357 VAL A CA 1
ATOM 2818 C C . VAL A 1 357 ? 21.672 -35.438 0.471 1 95.38 357 VAL A C 1
ATOM 2820 O O . VAL A 1 357 ? 20.578 -35.219 1.009 1 95.38 357 VAL A O 1
ATOM 2823 N N . PHE A 1 358 ? 21.906 -35.125 -0.744 1 96.44 358 PHE A N 1
ATOM 2824 C CA . PHE A 1 358 ? 20.922 -34.375 -1.542 1 96.44 358 PHE A CA 1
ATOM 2825 C C . PHE A 1 358 ? 19.766 -35.281 -1.935 1 96.44 358 PHE A C 1
ATOM 2827 O O . PHE A 1 358 ? 18.609 -34.844 -1.951 1 96.44 358 PHE A O 1
ATOM 2834 N N . LEU A 1 359 ? 20.016 -36.5 -2.215 1 94.81 359 LEU A N 1
ATOM 2835 C CA . LEU A 1 359 ? 18.953 -37.438 -2.561 1 94.81 359 LEU A CA 1
ATOM 2836 C C . LEU A 1 359 ? 18.062 -37.719 -1.354 1 94.81 359 LEU A C 1
ATOM 2838 O O . LEU A 1 359 ? 16.844 -37.906 -1.5 1 94.81 359 LEU A O 1
ATOM 2842 N N . ASP A 1 360 ? 18.641 -37.75 -0.225 1 94.19 360 ASP A N 1
ATOM 2843 C CA . ASP A 1 360 ? 17.859 -37.938 0.989 1 94.19 360 ASP A CA 1
ATOM 2844 C C . ASP A 1 360 ? 16.891 -36.75 1.194 1 94.19 360 ASP A C 1
ATOM 2846 O O . ASP A 1 360 ? 15.75 -36.969 1.619 1 94.19 360 ASP A O 1
ATOM 2850 N N . ILE A 1 361 ? 17.359 -35.594 0.902 1 94.38 361 ILE A N 1
ATOM 2851 C CA . ILE A 1 361 ? 16.516 -34.438 1.015 1 94.38 361 ILE A CA 1
ATOM 2852 C C . ILE A 1 361 ? 15.336 -34.531 0.048 1 94.38 361 ILE A C 1
ATOM 2854 O O . ILE A 1 361 ? 14.188 -34.312 0.43 1 94.38 361 ILE A O 1
ATOM 2858 N N . VAL A 1 362 ? 15.617 -34.938 -1.146 1 93.81 362 VAL A N 1
ATOM 2859 C CA . VAL A 1 362 ? 14.602 -35.031 -2.182 1 93.81 362 VAL A CA 1
ATOM 2860 C C . VAL A 1 362 ? 13.594 -36.125 -1.808 1 93.81 362 VAL A C 1
ATOM 2862 O O . VAL A 1 362 ? 12.383 -35.906 -1.86 1 93.81 362 VAL A O 1
ATOM 2865 N N . ASP A 1 363 ? 14.078 -37.25 -1.396 1 89.88 363 ASP A N 1
ATOM 2866 C CA . ASP A 1 363 ? 13.227 -38.375 -1.108 1 89.88 363 ASP A CA 1
ATOM 2867 C C . ASP A 1 363 ? 12.352 -38.125 0.117 1 89.88 363 ASP A C 1
ATOM 2869 O O . ASP A 1 363 ? 11.195 -38.562 0.167 1 89.88 363 ASP A O 1
ATOM 2873 N N . ARG A 1 364 ? 12.852 -37.5 1.017 1 87.56 364 ARG A N 1
ATOM 2874 C CA . ARG A 1 364 ? 12.086 -37.188 2.215 1 87.56 364 ARG A CA 1
ATOM 2875 C C . ARG A 1 364 ? 10.898 -36.312 1.882 1 87.56 364 ARG A C 1
ATOM 2877 O O . ARG A 1 364 ? 9.797 -36.5 2.393 1 87.56 364 ARG A O 1
ATOM 2884 N N . LYS A 1 365 ? 11.156 -35.375 1.018 1 84.19 365 LYS A N 1
ATOM 2885 C CA . LYS A 1 365 ? 10.094 -34.438 0.691 1 84.19 365 LYS A CA 1
ATOM 2886 C C . LYS A 1 365 ? 9.156 -35 -0.372 1 84.19 365 LYS A C 1
ATOM 2888 O O . LYS A 1 365 ? 7.949 -34.781 -0.334 1 84.19 365 LYS A O 1
ATOM 2893 N N . TRP A 1 366 ? 9.695 -35.75 -1.239 1 78.75 366 TRP A N 1
ATOM 2894 C CA . TRP A 1 366 ? 8.922 -36.344 -2.328 1 78.75 366 TRP A CA 1
ATOM 2895 C C . TRP A 1 366 ? 8.023 -37.469 -1.819 1 78.75 366 TRP A C 1
ATOM 2897 O O . TRP A 1 366 ? 6.859 -37.562 -2.205 1 78.75 366 TRP A O 1
ATOM 2907 N N . ARG A 1 367 ? 8.586 -38.438 -1.119 1 66.31 367 ARG A N 1
ATOM 2908 C CA . ARG A 1 367 ? 7.844 -39.594 -0.64 1 66.31 367 ARG A CA 1
ATOM 2909 C C . ARG A 1 367 ? 6.68 -39.156 0.255 1 66.31 367 ARG A C 1
ATOM 2911 O O . ARG A 1 367 ? 5.598 -39.75 0.188 1 66.31 367 ARG A O 1
ATOM 2918 N N . ASP A 1 368 ? 6.887 -38.25 0.977 1 60 368 ASP A N 1
ATOM 2919 C CA . ASP A 1 368 ? 5.863 -37.812 1.919 1 60 368 ASP A CA 1
ATOM 2920 C C . ASP A 1 368 ? 4.77 -37.031 1.211 1 60 368 ASP A C 1
ATOM 2922 O O . ASP A 1 368 ? 3.621 -37 1.662 1 60 368 ASP A O 1
ATOM 2926 N N . GLN A 1 369 ? 5.117 -36.531 -0.004 1 58.81 369 GLN A N 1
ATOM 2927 C CA . GLN A 1 369 ? 4.164 -35.531 -0.485 1 58.81 369 GLN A CA 1
ATOM 2928 C C . GLN A 1 369 ? 3.725 -35.844 -1.913 1 58.81 369 GLN A C 1
ATOM 2930 O O . GLN A 1 369 ? 2.555 -35.656 -2.26 1 58.81 369 GLN A O 1
ATOM 2935 N N . LEU A 1 370 ? 4.645 -36.312 -2.809 1 62.78 370 LEU A N 1
ATOM 2936 C CA . LEU A 1 370 ? 4.293 -36.219 -4.223 1 62.78 370 LEU A CA 1
ATOM 2937 C C . LEU A 1 370 ? 4.012 -37.594 -4.809 1 62.78 370 LEU A C 1
ATOM 2939 O O . LEU A 1 370 ? 3.463 -37.688 -5.91 1 62.78 370 LEU A O 1
ATOM 2943 N N . HIS A 1 371 ? 4.125 -38.656 -4.09 1 68.69 371 HIS A N 1
ATOM 2944 C CA . HIS A 1 371 ? 3.715 -39.906 -4.676 1 68.69 371 HIS A CA 1
ATOM 2945 C C . HIS A 1 371 ? 2.217 -40.156 -4.5 1 68.69 371 HIS A C 1
ATOM 2947 O O . HIS A 1 371 ? 1.754 -40.438 -3.4 1 68.69 371 HIS A O 1
ATOM 2953 N N . SER A 1 372 ? 1.537 -39.688 -5.527 1 80.31 372 SER A N 1
ATOM 2954 C CA . SER A 1 372 ? 0.093 -39.906 -5.516 1 80.31 372 SER A CA 1
ATOM 2955 C C . SER A 1 372 ? -0.336 -40.844 -6.633 1 80.31 372 SER A C 1
ATOM 2957 O O . SER A 1 372 ? 0.3 -40.906 -7.688 1 80.31 372 SER A O 1
ATOM 2959 N N . PRO A 1 373 ? -1.314 -41.688 -6.281 1 87.88 373 PRO A N 1
ATOM 2960 C CA . PRO A 1 373 ? -1.829 -42.562 -7.324 1 87.88 373 PRO A CA 1
ATOM 2961 C C . PRO A 1 373 ? -2.229 -41.812 -8.594 1 87.88 373 PRO A C 1
ATOM 2963 O O . PRO A 1 373 ? -2.07 -42.344 -9.703 1 87.88 373 PRO A O 1
ATOM 2966 N N . LEU A 1 374 ? -2.6 -40.656 -8.383 1 91.88 374 LEU A N 1
ATOM 2967 C CA . LEU A 1 374 ? -3 -39.875 -9.547 1 91.88 374 LEU A CA 1
ATOM 2968 C C . LEU A 1 374 ? -1.801 -39.562 -10.438 1 91.88 374 LEU A C 1
ATOM 2970 O O . LEU A 1 374 ? -1.892 -39.688 -11.664 1 91.88 374 LEU A O 1
ATOM 2974 N N . HIS A 1 375 ? -0.753 -39.25 -9.883 1 90.31 375 HIS A N 1
ATOM 2975 C CA . HIS A 1 375 ? 0.457 -38.969 -10.648 1 90.31 375 HIS A CA 1
ATOM 2976 C C . HIS A 1 375 ? 0.978 -40.188 -11.359 1 90.31 375 HIS A C 1
ATOM 2978 O O . HIS A 1 375 ? 1.448 -40.125 -12.492 1 90.31 375 HIS A O 1
ATOM 2984 N N . ALA A 1 376 ? 0.887 -41.281 -10.648 1 89.5 376 ALA A N 1
ATOM 2985 C CA . ALA A 1 376 ? 1.315 -42.531 -11.25 1 89.5 376 ALA A CA 1
ATOM 2986 C C . ALA A 1 376 ? 0.458 -42.875 -12.461 1 89.5 376 ALA A C 1
ATOM 2988 O O . ALA A 1 376 ? 0.982 -43.281 -13.508 1 89.5 376 ALA A O 1
ATOM 2989 N N . ALA A 1 377 ? -0.783 -42.75 -12.258 1 94.06 377 ALA A N 1
ATOM 2990 C CA . ALA A 1 377 ? -1.7 -43.031 -13.359 1 94.06 377 ALA A CA 1
ATOM 2991 C C . ALA A 1 377 ? -1.463 -42.094 -14.531 1 94.06 377 ALA A C 1
ATOM 2993 O O . ALA A 1 377 ? -1.521 -42.5 -15.695 1 94.06 377 ALA A O 1
ATOM 2994 N N . ALA A 1 378 ? -1.204 -40.875 -14.227 1 95.06 378 ALA A N 1
ATOM 2995 C CA . ALA A 1 378 ? -0.941 -39.906 -15.273 1 95.06 378 ALA A CA 1
ATOM 2996 C C . ALA A 1 378 ? 0.33 -40.25 -16.047 1 95.06 378 ALA A C 1
ATOM 2998 O O . ALA A 1 378 ? 0.378 -40.094 -17.266 1 95.06 378 ALA A O 1
ATOM 2999 N N . ALA A 1 379 ? 1.31 -40.656 -15.312 1 93.12 379 ALA A N 1
ATOM 3000 C CA . ALA A 1 379 ? 2.555 -41.062 -15.961 1 93.12 379 ALA A CA 1
ATOM 3001 C C . ALA A 1 379 ? 2.33 -42.25 -16.875 1 93.12 379 ALA A C 1
ATOM 3003 O O . ALA A 1 379 ? 2.855 -42.281 -17.984 1 93.12 379 ALA A O 1
ATOM 3004 N N . PHE A 1 380 ? 1.557 -43.156 -16.453 1 93.81 380 PHE A N 1
ATOM 3005 C CA . PHE A 1 380 ? 1.27 -44.375 -17.219 1 93.81 380 PHE A CA 1
ATOM 3006 C C . PHE A 1 380 ? 0.519 -44.031 -18.5 1 93.81 380 PHE A C 1
ATOM 3008 O O . PHE A 1 380 ? 0.741 -44.656 -19.547 1 93.81 380 PHE A O 1
ATOM 3015 N N . LEU A 1 381 ? -0.323 -43.094 -18.422 1 95.81 381 LEU A N 1
ATOM 3016 C CA . LEU A 1 381 ? -1.196 -42.75 -19.531 1 95.81 381 LEU A CA 1
ATOM 3017 C C . LEU A 1 381 ? -0.533 -41.75 -20.453 1 95.81 381 LEU A C 1
ATOM 3019 O O . LEU A 1 381 ? -1.063 -41.406 -21.516 1 95.81 381 LEU A O 1
ATOM 3023 N N . ASN A 1 382 ? 0.559 -41.188 -20.031 1 95.75 382 ASN A N 1
ATOM 3024 C CA . ASN A 1 382 ? 1.293 -40.219 -20.844 1 95.75 382 ASN A CA 1
ATOM 3025 C C . ASN A 1 382 ? 2.027 -40.906 -22 1 95.75 382 ASN A C 1
ATOM 3027 O O . ASN A 1 382 ? 2.959 -41.688 -21.766 1 95.75 382 ASN A O 1
ATOM 3031 N N . PRO A 1 383 ? 1.7 -40.625 -23.203 1 94.88 383 PRO A N 1
ATOM 3032 C CA . PRO A 1 383 ? 2.309 -41.312 -24.344 1 94.88 383 PRO A CA 1
ATOM 3033 C C . PRO A 1 383 ? 3.812 -41.062 -24.438 1 94.88 383 PRO A C 1
ATOM 3035 O O . PRO A 1 383 ? 4.551 -41.938 -24.906 1 94.88 383 PRO A O 1
ATOM 3038 N N . SER A 1 384 ? 4.277 -40 -24.016 1 92.25 384 SER A N 1
ATOM 3039 C CA . SER A 1 384 ? 5.707 -39.688 -24.078 1 92.25 384 SER A CA 1
ATOM 3040 C C . SER A 1 384 ? 6.504 -40.594 -23.141 1 92.25 384 SER A C 1
ATOM 3042 O O . SER A 1 384 ? 7.68 -40.875 -23.391 1 92.25 384 SER A O 1
ATOM 3044 N N . ILE A 1 385 ? 5.82 -41.031 -22.109 1 92.31 385 ILE A N 1
ATOM 3045 C CA . ILE A 1 385 ? 6.48 -41.875 -21.125 1 92.31 385 ILE A CA 1
ATOM 3046 C C . ILE A 1 385 ? 6.223 -43.344 -21.453 1 92.31 385 ILE A C 1
ATOM 3048 O O . ILE A 1 385 ? 7.148 -44.156 -21.469 1 92.31 385 ILE A O 1
ATOM 3052 N N . GLN A 1 386 ? 5 -43.656 -21.797 1 91.88 386 GLN A N 1
ATOM 3053 C CA . GLN A 1 386 ? 4.566 -45.031 -22.031 1 91.88 386 GLN A CA 1
ATOM 3054 C C . GLN A 1 386 ? 5.348 -45.656 -23.188 1 91.88 386 GLN A C 1
ATOM 3056 O O . GLN A 1 386 ? 5.707 -46.844 -23.141 1 91.88 386 GLN A O 1
ATOM 3061 N N . TYR A 1 387 ? 5.633 -44.906 -24.172 1 91.25 387 TYR A N 1
ATOM 3062 C CA . TYR A 1 387 ? 6.207 -45.469 -25.391 1 91.25 387 TYR A CA 1
ATOM 3063 C C . TYR A 1 387 ? 7.711 -45.219 -25.453 1 91.25 387 TYR A C 1
ATOM 3065 O O . TYR A 1 387 ? 8.352 -45.531 -26.453 1 91.25 387 TYR A O 1
ATOM 3073 N N . ASN A 1 388 ? 8.211 -44.656 -24.422 1 87.81 388 ASN A N 1
ATOM 3074 C CA . ASN A 1 388 ? 9.656 -44.5 -24.328 1 87.81 388 ASN A CA 1
ATOM 3075 C C . ASN A 1 388 ? 10.336 -45.812 -23.922 1 87.81 388 ASN A C 1
ATOM 3077 O O . ASN A 1 388 ? 10.125 -46.312 -22.812 1 87.81 388 ASN A O 1
ATOM 3081 N N . PRO A 1 389 ? 11.188 -46.219 -24.703 1 84.12 389 PRO A N 1
ATOM 3082 C CA . PRO A 1 389 ? 11.797 -47.531 -24.422 1 84.12 389 PRO A CA 1
ATOM 3083 C C . PRO A 1 389 ? 12.766 -47.469 -23.234 1 84.12 389 PRO A C 1
ATOM 3085 O O . PRO A 1 389 ? 13.055 -48.5 -22.641 1 84.12 389 PRO A O 1
ATOM 3088 N N . GLU A 1 390 ? 13.172 -46.344 -22.906 1 79.94 390 GLU A N 1
ATOM 3089 C CA . GLU A 1 390 ? 14.156 -46.219 -21.828 1 79.94 390 GLU A CA 1
ATOM 3090 C C . GLU A 1 390 ? 13.484 -46.25 -20.469 1 79.94 390 GLU A C 1
ATOM 3092 O O . GLU A 1 390 ? 14.148 -46.438 -19.438 1 79.94 390 GLU A O 1
ATOM 3097 N N . ILE A 1 391 ? 12.148 -46.125 -20.531 1 78.06 391 ILE A N 1
ATOM 3098 C CA . ILE A 1 391 ? 11.453 -46.031 -19.25 1 78.06 391 ILE A CA 1
ATOM 3099 C C . ILE A 1 391 ? 10.758 -47.344 -18.938 1 78.06 391 ILE A C 1
ATOM 3101 O O . ILE A 1 391 ? 9.969 -47.844 -19.75 1 78.06 391 ILE A O 1
ATOM 3105 N N . LYS A 1 392 ? 11.172 -47.875 -17.875 1 77.25 392 LYS A N 1
ATOM 3106 C CA . LYS A 1 392 ? 10.5 -49.094 -17.391 1 77.25 392 LYS A CA 1
ATOM 3107 C C . LYS A 1 392 ? 9.641 -48.781 -16.156 1 77.25 392 LYS A C 1
ATOM 3109 O O . LYS A 1 392 ? 10.141 -48.25 -15.164 1 77.25 392 LYS A O 1
ATOM 3114 N N . PHE A 1 393 ? 8.359 -49.094 -16.297 1 79.25 393 PHE A N 1
ATOM 3115 C CA . PHE A 1 393 ? 7.445 -48.812 -15.195 1 79.25 393 PHE A CA 1
ATOM 3116 C C . PHE A 1 393 ? 7.641 -49.781 -14.047 1 79.25 393 PHE A C 1
ATOM 3118 O O . PHE A 1 393 ? 7.746 -51 -14.266 1 79.25 393 PHE A O 1
ATOM 3125 N N . LEU A 1 394 ? 7.719 -49.219 -12.977 1 79.31 394 LEU A N 1
ATOM 3126 C CA . LEU A 1 394 ? 7.719 -50.031 -11.766 1 79.31 394 LEU A CA 1
ATOM 3127 C C . LEU A 1 394 ? 6.348 -50.656 -11.531 1 79.31 394 LEU A C 1
ATOM 3129 O O . LEU A 1 394 ? 5.328 -50.094 -11.953 1 79.31 394 LEU A O 1
ATOM 3133 N N . THR A 1 395 ? 6.375 -51.688 -10.914 1 83.94 395 THR A N 1
ATOM 3134 C CA . THR A 1 395 ? 5.145 -52.406 -10.594 1 83.94 395 THR A CA 1
ATOM 3135 C C . THR A 1 395 ? 4.215 -51.531 -9.758 1 83.94 395 THR A C 1
ATOM 3137 O O . THR A 1 395 ? 2.994 -51.594 -9.922 1 83.94 395 THR A O 1
ATOM 3140 N N . SER A 1 396 ? 4.805 -50.781 -9.008 1 83.44 396 SER A N 1
ATOM 3141 C CA . SER A 1 396 ? 4.02 -49.906 -8.117 1 83.44 396 SER A CA 1
ATOM 3142 C C . SER A 1 396 ? 3.211 -48.906 -8.914 1 83.44 396 SER A C 1
ATOM 3144 O O . SER A 1 396 ? 2.088 -48.562 -8.531 1 83.44 396 SER A O 1
ATOM 3146 N N . ILE A 1 397 ? 3.691 -48.438 -10.008 1 85.75 397 ILE A N 1
ATOM 3147 C CA . ILE A 1 397 ? 3.012 -47.438 -10.844 1 85.75 397 ILE A CA 1
ATOM 3148 C C . ILE A 1 397 ? 1.797 -48.094 -11.508 1 85.75 397 ILE A C 1
ATOM 3150 O O . ILE A 1 397 ? 0.725 -47.469 -11.578 1 85.75 397 ILE A O 1
ATOM 3154 N N . LYS A 1 398 ? 1.957 -49.281 -11.953 1 87.94 398 LYS A N 1
ATOM 3155 C CA . LYS A 1 398 ? 0.855 -50.031 -12.586 1 87.94 398 LYS A CA 1
ATOM 3156 C C . LYS A 1 398 ? -0.259 -50.312 -11.578 1 87.94 398 LYS A C 1
ATOM 3158 O O . LYS A 1 398 ? -1.441 -50.188 -11.914 1 87.94 398 LYS A O 1
ATOM 3163 N N . GLU A 1 399 ? 0.182 -50.656 -10.438 1 90.75 399 GLU A N 1
ATOM 3164 C CA . GLU A 1 399 ? -0.801 -50.906 -9.391 1 90.75 399 GLU A CA 1
ATOM 3165 C C . GLU A 1 399 ? -1.614 -49.656 -9.078 1 90.75 399 GLU A C 1
ATOM 3167 O O . GLU A 1 399 ? -2.836 -49.719 -8.93 1 90.75 399 GLU A O 1
ATOM 3172 N N . ASP A 1 400 ? -0.955 -48.625 -8.969 1 90.69 400 ASP A N 1
ATOM 3173 C CA . ASP A 1 400 ? -1.621 -47.375 -8.688 1 90.69 400 ASP A CA 1
ATOM 3174 C C . ASP A 1 400 ? -2.543 -46.969 -9.836 1 90.69 400 ASP A C 1
ATOM 3176 O O . ASP A 1 400 ? -3.615 -46.406 -9.609 1 90.69 400 ASP A O 1
ATOM 3180 N N . PHE A 1 401 ? -2.125 -47.25 -11.07 1 93 401 PHE A N 1
ATOM 3181 C CA . PHE A 1 401 ? -2.953 -46.969 -12.242 1 93 401 PHE A CA 1
ATOM 3182 C C . PHE A 1 401 ? -4.277 -47.719 -12.156 1 93 401 PHE A C 1
ATOM 3184 O O . PHE A 1 401 ? -5.34 -47.125 -12.375 1 93 401 PHE A O 1
ATOM 3191 N N . PHE A 1 402 ? -4.16 -48.906 -11.758 1 92.44 402 PHE A N 1
ATOM 3192 C CA . PHE A 1 402 ? -5.367 -49.688 -11.664 1 92.44 402 PHE A CA 1
ATOM 3193 C C . PHE A 1 402 ? -6.254 -49.219 -10.523 1 92.44 402 PHE A C 1
ATOM 3195 O O . PHE A 1 402 ? -7.48 -49.25 -10.633 1 92.44 402 PHE A O 1
ATOM 3202 N N . LYS A 1 403 ? -5.641 -48.812 -9.508 1 91.06 403 LYS A N 1
ATOM 3203 C CA . LYS A 1 403 ? -6.406 -48.25 -8.398 1 91.06 403 LYS A CA 1
ATOM 3204 C C . LYS A 1 403 ? -7.191 -47.031 -8.828 1 91.06 403 LYS A C 1
ATOM 3206 O O . LYS A 1 403 ? -8.344 -46.844 -8.438 1 91.06 403 LYS A O 1
ATOM 3211 N N . VAL A 1 404 ? -6.559 -46.219 -9.594 1 94.12 404 VAL A N 1
ATOM 3212 C CA . VAL A 1 404 ? -7.191 -45 -10.078 1 94.12 404 VAL A CA 1
ATOM 3213 C C . VAL A 1 404 ? -8.336 -45.344 -11.031 1 94.12 404 VAL A C 1
ATOM 3215 O O . VAL A 1 404 ? -9.398 -44.75 -10.992 1 94.12 404 VAL A O 1
ATOM 3218 N N . LEU A 1 405 ? -8.125 -46.375 -11.844 1 93.69 405 LEU A N 1
ATOM 3219 C CA . LEU A 1 405 ? -9.156 -46.812 -12.773 1 93.69 405 LEU A CA 1
ATOM 3220 C C . LEU A 1 405 ? -10.383 -47.312 -12.016 1 93.69 405 LEU A C 1
ATOM 3222 O O . LEU A 1 405 ? -11.523 -47.031 -12.406 1 93.69 405 LEU A O 1
ATOM 3226 N N . GLU A 1 406 ? -10.109 -48.031 -11.008 1 91.94 406 GLU A N 1
ATOM 3227 C CA . GLU A 1 406 ? -11.203 -48.562 -10.203 1 91.94 406 GLU A CA 1
ATOM 3228 C C . GLU A 1 406 ? -11.977 -47.438 -9.516 1 91.94 406 GLU A C 1
ATOM 3230 O O . GLU A 1 406 ? -13.188 -47.531 -9.328 1 91.94 406 GLU A O 1
ATOM 3235 N N . LYS A 1 407 ? -11.297 -46.438 -9.219 1 91.5 407 LYS A N 1
ATOM 3236 C CA . LYS A 1 407 ? -11.906 -45.281 -8.547 1 91.5 407 LYS A CA 1
ATOM 3237 C C . LYS A 1 407 ? -12.766 -44.469 -9.508 1 91.5 407 LYS A C 1
ATOM 3239 O O . LYS A 1 407 ? -13.844 -44 -9.141 1 91.5 407 LYS A O 1
ATOM 3244 N N . LEU A 1 408 ? -12.297 -44.312 -10.75 1 92.31 408 LEU A N 1
ATOM 3245 C CA . LEU A 1 408 ? -12.984 -43.469 -11.719 1 92.31 408 LEU A CA 1
ATOM 3246 C C . LEU A 1 408 ? -14.07 -44.25 -12.445 1 92.31 408 LEU A C 1
ATOM 3248 O O . LEU A 1 408 ? -15 -43.656 -13.008 1 92.31 408 LEU A O 1
ATOM 3252 N N . LEU A 1 409 ? -13.82 -45.5 -12.5 1 92.5 409 LEU A N 1
ATOM 3253 C CA . LEU A 1 409 ? -14.805 -46.406 -13.102 1 92.5 409 LEU A CA 1
ATOM 3254 C C . LEU A 1 409 ? -15.305 -47.438 -12.078 1 92.5 409 LEU A C 1
ATOM 3256 O O . LEU A 1 409 ? -15.023 -48.625 -12.195 1 92.5 409 LEU A O 1
ATOM 3260 N N . PRO A 1 410 ? -16.188 -46.969 -11.25 1 85.62 410 PRO A N 1
ATOM 3261 C CA . PRO A 1 410 ? -16.547 -47.812 -10.117 1 85.62 410 PRO A CA 1
ATOM 3262 C C . PRO A 1 410 ? -17.453 -48.969 -10.516 1 85.62 410 PRO A C 1
ATOM 3264 O O . PRO A 1 410 ? -17.375 -50.062 -9.914 1 85.62 410 PRO A O 1
ATOM 3267 N N . SER A 1 411 ? -18.266 -48.875 -11.508 1 89 411 SER A N 1
ATOM 3268 C CA . SER A 1 411 ? -19.188 -49.938 -11.891 1 89 411 SER A CA 1
ATOM 3269 C C . SER A 1 411 ? -18.578 -50.844 -12.961 1 89 411 SER A C 1
ATOM 3271 O O . SER A 1 411 ? -17.875 -50.375 -13.844 1 89 411 SER A O 1
ATOM 3273 N N . PRO A 1 412 ? -18.891 -52.031 -12.844 1 88.19 412 PRO A N 1
ATOM 3274 C CA . PRO A 1 412 ? -18.391 -52.969 -13.852 1 88.19 412 PRO A CA 1
ATOM 3275 C C . PRO A 1 412 ? -18.875 -52.625 -15.266 1 88.19 412 PRO A C 1
ATOM 3277 O O . PRO A 1 412 ? -18.172 -52.875 -16.234 1 88.19 412 PRO A O 1
ATOM 3280 N N . GLU A 1 413 ? -19.969 -52.156 -15.312 1 88.19 413 GLU A N 1
ATOM 3281 C CA . GLU A 1 413 ? -20.516 -51.75 -16.609 1 88.19 413 GLU A CA 1
ATOM 3282 C C . GLU A 1 413 ? -19.641 -50.688 -17.281 1 88.19 413 GLU A C 1
ATOM 3284 O O . GLU A 1 413 ? -19.484 -50.688 -18.5 1 88.19 413 GLU A O 1
ATOM 3289 N N . MET A 1 414 ? -19 -49.969 -16.406 1 86.69 414 MET A N 1
ATOM 3290 C CA . MET A 1 414 ? -18.172 -48.875 -16.922 1 86.69 414 MET A CA 1
ATOM 3291 C C . MET A 1 414 ? -16.812 -49.406 -17.406 1 86.69 414 MET A C 1
ATOM 3293 O O . MET A 1 414 ? -16.141 -48.781 -18.203 1 86.69 414 MET A O 1
ATOM 3297 N N . ARG A 1 415 ? -16.484 -50.562 -16.906 1 86.94 415 ARG A N 1
ATOM 3298 C CA . ARG A 1 415 ? -15.18 -51.125 -17.188 1 86.94 415 ARG A CA 1
ATOM 3299 C C . ARG A 1 415 ? -15.258 -52.156 -18.312 1 86.94 415 ARG A C 1
ATOM 3301 O O . ARG A 1 415 ? -14.344 -52.969 -18.484 1 86.94 415 ARG A O 1
ATOM 3308 N N . ARG A 1 416 ? -16.359 -52.062 -18.922 1 85.19 416 ARG A N 1
ATOM 3309 C CA . ARG A 1 416 ? -16.516 -53.031 -20.016 1 85.19 416 ARG A CA 1
ATOM 3310 C C . ARG A 1 416 ? -15.391 -52.875 -21.031 1 85.19 416 ARG A C 1
ATOM 3312 O O . ARG A 1 416 ? -15.133 -51.781 -21.531 1 85.19 416 ARG A O 1
ATOM 3319 N N . ASP A 1 417 ? -14.648 -53.875 -21.359 1 89.44 417 ASP A N 1
ATOM 3320 C CA . ASP A 1 417 ? -13.633 -53.969 -22.406 1 89.44 417 ASP A CA 1
ATOM 3321 C C . ASP A 1 417 ? -12.406 -53.125 -22.062 1 89.44 417 ASP A C 1
ATOM 3323 O O . ASP A 1 417 ? -11.648 -52.75 -22.953 1 89.44 417 ASP A O 1
ATOM 3327 N N . ILE A 1 418 ? -12.234 -52.688 -20.734 1 92.69 418 ILE A N 1
ATOM 3328 C CA . ILE A 1 418 ? -11.148 -51.812 -20.344 1 92.69 418 ILE A CA 1
ATOM 3329 C C . ILE A 1 418 ? -9.812 -52.531 -20.516 1 92.69 418 ILE A C 1
ATOM 3331 O O . ILE A 1 418 ? -8.812 -51.906 -20.891 1 92.69 418 ILE A O 1
ATOM 3335 N N . THR A 1 419 ? -9.766 -53.781 -20.312 1 92.94 419 THR A N 1
ATOM 3336 C CA . THR A 1 419 ? -8.531 -54.562 -20.422 1 92.94 419 THR A CA 1
ATOM 3337 C C . THR A 1 419 ? -8.023 -54.562 -21.859 1 92.94 419 THR A C 1
ATOM 3339 O O . THR A 1 419 ? -6.828 -54.375 -22.109 1 92.94 419 THR A O 1
ATOM 3342 N N . ASN A 1 420 ? -8.961 -54.75 -22.734 1 93.06 420 ASN A N 1
ATOM 3343 C CA . ASN A 1 420 ? -8.594 -54.719 -24.141 1 93.06 420 ASN A CA 1
ATOM 3344 C C . ASN A 1 420 ? -8.117 -53.344 -24.578 1 93.06 420 ASN A C 1
ATOM 3346 O O . ASN A 1 420 ? -7.191 -53.219 -25.375 1 93.06 420 ASN A O 1
ATOM 3350 N N . GLN A 1 421 ? -8.758 -52.406 -24.016 1 94.56 421 GLN A N 1
ATOM 3351 C CA . GLN A 1 421 ? -8.383 -51.031 -24.375 1 94.56 421 GLN A CA 1
ATOM 3352 C C . GLN A 1 421 ? -6.992 -50.688 -23.844 1 94.56 421 GLN A C 1
ATOM 3354 O O . GLN A 1 421 ? -6.207 -50.031 -24.531 1 94.56 421 GLN A O 1
ATOM 3359 N N . ILE A 1 422 ? -6.699 -51.156 -22.609 1 94.69 422 ILE A N 1
ATOM 3360 C CA . ILE A 1 422 ? -5.375 -50.938 -22.031 1 94.69 422 ILE A CA 1
ATOM 3361 C C . ILE A 1 422 ? -4.32 -51.625 -22.875 1 94.69 422 ILE A C 1
ATOM 3363 O O . ILE A 1 422 ? -3.252 -51.094 -23.141 1 94.69 422 ILE A O 1
ATOM 3367 N N . PHE A 1 423 ? -4.707 -52.719 -23.328 1 93.19 423 PHE A N 1
ATOM 3368 C CA . PHE A 1 423 ? -3.803 -53.5 -24.172 1 93.19 423 PHE A CA 1
ATOM 3369 C C . PHE A 1 423 ? -3.549 -52.781 -25.5 1 93.19 423 PHE A C 1
ATOM 3371 O O . PHE A 1 423 ? -2.408 -52.719 -25.953 1 93.19 423 PHE A O 1
ATOM 3378 N N . THR A 1 424 ? -4.598 -52.312 -26.062 1 93.94 424 THR A N 1
ATOM 3379 C CA . THR A 1 424 ? -4.48 -51.562 -27.312 1 93.94 424 THR A CA 1
ATOM 3380 C C . THR A 1 424 ? -3.561 -50.375 -27.156 1 93.94 424 THR A C 1
ATOM 3382 O O . THR A 1 424 ? -2.756 -50.062 -28.031 1 93.94 424 THR A O 1
ATOM 3385 N N . PHE A 1 425 ? -3.682 -49.719 -26.031 1 95.19 425 PHE A N 1
ATOM 3386 C CA . PHE A 1 425 ? -2.865 -48.562 -25.75 1 95.19 425 PHE A CA 1
ATOM 3387 C C . PHE A 1 425 ? -1.414 -48.969 -25.5 1 95.19 425 PHE A C 1
ATOM 3389 O O . PHE A 1 425 ? -0.498 -48.375 -26.078 1 95.19 425 PHE A O 1
ATOM 3396 N N . THR A 1 426 ? -1.172 -49.969 -24.656 1 93.19 426 THR A N 1
ATOM 3397 C CA . THR A 1 426 ? 0.179 -50.344 -24.266 1 93.19 426 THR A CA 1
ATOM 3398 C C . THR A 1 426 ? 0.955 -50.906 -25.453 1 93.19 426 THR A C 1
ATOM 3400 O O . THR A 1 426 ? 2.164 -50.688 -25.562 1 93.19 426 THR A O 1
ATOM 3403 N N . LYS A 1 427 ? 0.205 -51.438 -26.438 1 92.56 427 LYS A N 1
ATOM 3404 C CA . LYS A 1 427 ? 0.867 -52.062 -27.578 1 92.56 427 LYS A CA 1
ATOM 3405 C C . LYS A 1 427 ? 0.859 -51.125 -28.781 1 92.56 427 LYS A C 1
ATOM 3407 O O . LYS A 1 427 ? 1.374 -51.469 -29.844 1 92.56 427 LYS A O 1
ATOM 3412 N N . ALA A 1 428 ? 0.351 -50 -28.562 1 93 428 ALA A N 1
ATOM 3413 C CA . ALA A 1 428 ? 0.293 -48.969 -29.609 1 93 428 ALA A CA 1
ATOM 3414 C C . ALA A 1 428 ? -0.374 -49.531 -30.859 1 93 428 ALA A C 1
ATOM 3416 O O . ALA A 1 428 ? 0.175 -49.438 -31.969 1 93 428 ALA A O 1
ATOM 3417 N N . THR A 1 429 ? -1.469 -50.156 -30.625 1 90.56 429 THR A N 1
ATOM 3418 C CA . THR A 1 429 ? -2.182 -50.719 -31.766 1 90.56 429 THR A CA 1
ATOM 3419 C C . THR A 1 429 ? -3.297 -49.781 -32.219 1 90.56 429 THR A C 1
ATOM 3421 O O . THR A 1 429 ? -3.77 -48.938 -31.469 1 90.56 429 THR A O 1
ATOM 3424 N N . GLY A 1 430 ? -3.641 -49.906 -33.5 1 87.44 430 GLY A N 1
ATOM 3425 C CA . GLY A 1 430 ? -4.691 -49.062 -34.031 1 87.44 430 GLY A CA 1
ATOM 3426 C C . GLY A 1 430 ? -4.246 -47.625 -34.281 1 87.44 430 GLY A C 1
ATOM 3427 O O . GLY A 1 430 ? -3.176 -47.375 -34.844 1 87.44 430 GLY A O 1
ATOM 3428 N N . MET A 1 431 ? -5.047 -46.688 -33.781 1 91.62 431 MET A N 1
ATOM 3429 C CA . MET A 1 431 ? -4.758 -45.25 -34 1 91.62 431 MET A CA 1
ATOM 3430 C C . MET A 1 431 ? -3.541 -44.844 -33.188 1 91.62 431 MET A C 1
ATOM 3432 O O . MET A 1 431 ? -2.846 -43.875 -33.562 1 91.62 431 MET A O 1
ATOM 3436 N N . PHE A 1 432 ? -3.215 -45.531 -32.125 1 93.38 432 PHE A N 1
ATOM 3437 C CA . PHE A 1 432 ? -2.092 -45.188 -31.266 1 93.38 432 PHE A CA 1
ATOM 3438 C C . PHE A 1 432 ? -0.766 -45.469 -31.969 1 93.38 432 PHE A C 1
ATOM 3440 O O . PHE A 1 432 ? 0.265 -44.906 -31.578 1 93.38 432 PHE A O 1
ATOM 3447 N N . GLY A 1 433 ? -0.811 -46.312 -33 1 90.56 433 GLY A N 1
ATOM 3448 C CA . GLY A 1 433 ? 0.411 -46.719 -33.688 1 90.56 433 GLY A CA 1
ATOM 3449 C C . GLY A 1 433 ? 0.612 -45.969 -35 1 90.56 433 GLY A C 1
ATOM 3450 O O . GLY A 1 433 ? 1.603 -46.219 -35.719 1 90.56 433 GLY A O 1
ATOM 3451 N N . CYS A 1 434 ? -0.29 -45.188 -35.375 1 92.44 434 CYS A N 1
ATOM 3452 C CA . CYS A 1 434 ? -0.144 -44.469 -36.625 1 92.44 434 CYS A CA 1
ATOM 3453 C C . CYS A 1 434 ? 0.987 -43.469 -36.562 1 92.44 434 CYS A C 1
ATOM 3455 O O . CYS A 1 434 ? 1.371 -43.031 -35.469 1 92.44 434 CYS A O 1
ATOM 3457 N N . SER A 1 435 ? 1.528 -43.062 -37.594 1 92.56 435 SER A N 1
ATOM 3458 C CA . SER A 1 435 ? 2.701 -42.188 -37.688 1 92.56 435 SER A CA 1
ATOM 3459 C C . SER A 1 435 ? 2.426 -40.812 -37.062 1 92.56 435 SER A C 1
ATOM 3461 O O . SER A 1 435 ? 3.273 -40.281 -36.344 1 92.56 435 SER A O 1
ATOM 3463 N N . LEU A 1 436 ? 1.276 -40.344 -37.281 1 93.31 436 LEU A N 1
ATOM 3464 C CA . LEU A 1 436 ? 0.913 -39.031 -36.75 1 93.31 436 LEU A CA 1
ATOM 3465 C C . LEU A 1 436 ? 0.875 -39.062 -35.219 1 93.31 436 LEU A C 1
ATOM 3467 O O . LEU A 1 436 ? 1.328 -38.125 -34.562 1 93.31 436 LEU A O 1
ATOM 3471 N N . ALA A 1 437 ? 0.328 -40.031 -34.688 1 94.69 437 ALA A N 1
ATOM 3472 C CA . ALA A 1 437 ? 0.252 -40.188 -33.219 1 94.69 437 ALA A CA 1
ATOM 3473 C C . ALA A 1 437 ? 1.644 -40.344 -32.625 1 94.69 437 ALA A C 1
ATOM 3475 O O . ALA A 1 437 ? 1.91 -39.781 -31.547 1 94.69 437 ALA A O 1
ATOM 3476 N N . MET A 1 438 ? 2.512 -41 -33.312 1 94.19 438 MET A N 1
ATOM 3477 C CA . MET A 1 438 ? 3.869 -41.219 -32.812 1 94.19 438 MET A CA 1
ATOM 3478 C C . MET A 1 438 ? 4.66 -39.906 -32.812 1 94.19 438 MET A C 1
ATOM 3480 O O . MET A 1 438 ? 5.395 -39.656 -31.859 1 94.19 438 MET A O 1
ATOM 3484 N N . GLU A 1 439 ? 4.438 -39.156 -33.781 1 94.12 439 GLU A N 1
ATOM 3485 C CA . GLU A 1 439 ? 5.148 -37.875 -33.875 1 94.12 439 GLU A CA 1
ATOM 3486 C C . GLU A 1 439 ? 4.637 -36.875 -32.844 1 94.12 439 GLU A C 1
ATOM 3488 O O . GLU A 1 439 ? 5.387 -36 -32.406 1 94.12 439 GLU A O 1
ATOM 3493 N N . ALA A 1 440 ? 3.441 -37.031 -32.438 1 94.38 440 ALA A N 1
ATOM 3494 C CA . ALA A 1 440 ? 2.791 -36.062 -31.562 1 94.38 440 ALA A CA 1
ATOM 3495 C C . ALA A 1 440 ? 3.033 -36.375 -30.094 1 94.38 440 ALA A C 1
ATOM 3497 O O . ALA A 1 440 ? 2.688 -35.594 -29.219 1 94.38 440 ALA A O 1
ATOM 3498 N N . ARG A 1 441 ? 3.684 -37.5 -29.812 1 93.12 441 ARG A N 1
ATOM 3499 C CA . ARG A 1 441 ? 3.832 -37.969 -28.438 1 93.12 441 ARG A CA 1
ATOM 3500 C C . ARG A 1 441 ? 4.586 -36.969 -27.578 1 93.12 441 ARG A C 1
ATOM 3502 O O . ARG A 1 441 ? 4.258 -36.75 -26.406 1 93.12 441 ARG A O 1
ATOM 3509 N N . ASP A 1 442 ? 5.535 -36.188 -28.234 1 88.56 442 ASP A N 1
ATOM 3510 C CA . ASP A 1 442 ? 6.391 -35.281 -27.453 1 88.56 442 ASP A CA 1
ATOM 3511 C C . ASP A 1 442 ? 6.105 -33.844 -27.797 1 88.56 442 ASP A C 1
ATOM 3513 O O . ASP A 1 442 ? 6.723 -32.938 -27.219 1 88.56 442 ASP A O 1
ATOM 3517 N N . VAL A 1 443 ? 5.18 -33.562 -28.594 1 88.69 443 VAL A N 1
ATOM 3518 C CA . VAL A 1 443 ? 4.988 -32.219 -29.109 1 88.69 443 VAL A CA 1
ATOM 3519 C C . VAL A 1 443 ? 3.719 -31.609 -28.5 1 88.69 443 VAL A C 1
ATOM 3521 O O . VAL A 1 443 ? 3.666 -30.422 -28.219 1 88.69 443 VAL A O 1
ATOM 3524 N N . VAL A 1 444 ? 2.779 -32.5 -28.391 1 89.88 444 VAL A N 1
ATOM 3525 C CA . VAL A 1 444 ? 1.494 -32 -27.906 1 89.88 444 VAL A CA 1
ATOM 3526 C C . VAL A 1 444 ? 1.299 -32.438 -26.453 1 89.88 444 VAL A C 1
ATOM 3528 O O . VAL A 1 444 ? 1.913 -33.406 -26 1 89.88 444 VAL A O 1
ATOM 3531 N N . SER A 1 445 ? 0.453 -31.719 -25.812 1 90.81 445 SER A N 1
ATOM 3532 C CA . SER A 1 445 ? 0.14 -32.094 -24.438 1 90.81 445 SER A CA 1
ATOM 3533 C C . SER A 1 445 ? -0.549 -33.469 -24.391 1 90.81 445 SER A C 1
ATOM 3535 O O . SER A 1 445 ? -1.346 -33.781 -25.281 1 90.81 445 SER A O 1
ATOM 3537 N N . PRO A 1 446 ? -0.22 -34.219 -23.375 1 94.5 446 PRO A N 1
ATOM 3538 C CA . PRO A 1 446 ? -0.767 -35.562 -23.312 1 94.5 446 PRO A CA 1
ATOM 3539 C C . PRO A 1 446 ? -2.293 -35.594 -23.344 1 94.5 446 PRO A C 1
ATOM 3541 O O . PRO A 1 446 ? -2.887 -36.469 -23.969 1 94.5 446 PRO A O 1
ATOM 3544 N N . GLY A 1 447 ? -2.945 -34.656 -22.703 1 93.12 447 GLY A N 1
ATOM 3545 C CA . GLY A 1 447 ? -4.398 -34.594 -22.75 1 93.12 447 GLY A CA 1
ATOM 3546 C C . GLY A 1 447 ? -4.941 -34.375 -24.156 1 93.12 447 GLY A C 1
ATOM 3547 O O . GLY A 1 447 ? -5.879 -35.062 -24.562 1 93.12 447 GLY A O 1
ATOM 3548 N N . LEU A 1 448 ? -4.324 -33.562 -24.812 1 92.31 448 LEU A N 1
ATOM 3549 C CA . LEU A 1 448 ? -4.73 -33.25 -26.188 1 92.31 448 LEU A CA 1
ATOM 3550 C C . LEU A 1 448 ? -4.426 -34.438 -27.109 1 92.31 448 LEU A C 1
ATOM 3552 O O . LEU A 1 448 ? -5.18 -34.719 -28.047 1 92.31 448 LEU A O 1
ATOM 3556 N N . TRP A 1 449 ? -3.295 -35.062 -26.859 1 95.62 449 TRP A N 1
ATOM 3557 C CA . TRP A 1 449 ? -2.936 -36.25 -27.625 1 95.62 449 TRP A CA 1
ATOM 3558 C C . TRP A 1 449 ? -4.035 -37.312 -27.547 1 95.62 449 TRP A C 1
ATOM 3560 O O . TRP A 1 449 ? -4.449 -37.875 -28.562 1 95.62 449 TRP A O 1
ATOM 3570 N N . TRP A 1 450 ? -4.551 -37.562 -26.391 1 96.44 450 TRP A N 1
ATOM 3571 C CA . TRP A 1 450 ? -5.609 -38.562 -26.172 1 96.44 450 TRP A CA 1
ATOM 3572 C C . TRP A 1 450 ? -6.91 -38.125 -26.828 1 96.44 450 TRP A C 1
ATOM 3574 O O . TRP A 1 450 ? -7.68 -38.938 -27.328 1 96.44 450 TRP A O 1
ATOM 3584 N N . GLU A 1 451 ? -7.129 -36.844 -26.812 1 93.88 451 GLU A N 1
ATOM 3585 C CA . GLU A 1 451 ? -8.336 -36.344 -27.453 1 93.88 451 GLU A CA 1
ATOM 3586 C C . GLU A 1 451 ? -8.312 -36.594 -28.953 1 93.88 451 GLU A C 1
ATOM 3588 O O . GLU A 1 451 ? -9.344 -36.875 -29.562 1 93.88 451 GLU A O 1
ATOM 3593 N N . GLN A 1 452 ? -7.184 -36.562 -29.516 1 94.25 452 GLN A N 1
ATOM 3594 C CA . GLN A 1 452 ? -7.047 -36.656 -30.969 1 94.25 452 GLN A CA 1
ATOM 3595 C C . GLN A 1 452 ? -6.918 -38.125 -31.406 1 94.25 452 GLN A C 1
ATOM 3597 O O . GLN A 1 452 ? -7.457 -38.5 -32.438 1 94.25 452 GLN A O 1
ATOM 3602 N N . TYR A 1 453 ? -6.254 -38.969 -30.594 1 94.12 453 TYR A N 1
ATOM 3603 C CA . TYR A 1 453 ? -5.867 -40.281 -31.109 1 94.12 453 TYR A CA 1
ATOM 3604 C C . TYR A 1 453 ? -6.434 -41.375 -30.234 1 94.12 453 TYR A C 1
ATOM 3606 O O . TYR A 1 453 ? -6.203 -42.562 -30.484 1 94.12 453 TYR A O 1
ATOM 3614 N N . GLY A 1 454 ? -7.219 -41.094 -29.234 1 92.94 454 GLY A N 1
ATOM 3615 C CA . GLY A 1 454 ? -7.676 -42.094 -28.266 1 92.94 454 GLY A CA 1
ATOM 3616 C C . GLY A 1 454 ? -8.977 -42.75 -28.656 1 92.94 454 GLY A C 1
ATOM 3617 O O . GLY A 1 454 ? -9.562 -43.5 -27.875 1 92.94 454 GLY A O 1
ATOM 3618 N N . ASP A 1 455 ? -9.461 -42.656 -29.844 1 90.69 455 ASP A N 1
ATOM 3619 C CA . ASP A 1 455 ? -10.773 -43.125 -30.281 1 90.69 455 ASP A CA 1
ATOM 3620 C C . ASP A 1 455 ? -10.844 -44.656 -30.234 1 90.69 455 ASP A C 1
ATOM 3622 O O . ASP A 1 455 ? -11.93 -45.219 -30.109 1 90.69 455 ASP A O 1
ATOM 3626 N N . SER A 1 456 ? -9.719 -45.344 -30.391 1 90.38 456 SER A N 1
ATOM 3627 C CA . SER A 1 456 ? -9.68 -46.812 -30.359 1 90.38 456 SER A CA 1
ATOM 3628 C C . SER A 1 456 ? -9.953 -47.344 -28.953 1 90.38 456 SER A C 1
ATOM 3630 O O . SER A 1 456 ? -10.234 -48.531 -28.797 1 90.38 456 SER A O 1
ATOM 3632 N N . ALA A 1 457 ? -9.859 -46.5 -27.984 1 93.81 457 ALA A N 1
ATOM 3633 C CA . ALA A 1 457 ? -10.117 -46.844 -26.578 1 93.81 457 ALA A CA 1
ATOM 3634 C C . ALA A 1 457 ? -10.969 -45.781 -25.906 1 93.81 457 ALA A C 1
ATOM 3636 O O . ALA A 1 457 ? -10.477 -45.031 -25.047 1 93.81 457 ALA A O 1
ATOM 3637 N N . PRO A 1 458 ? -12.25 -45.781 -26.188 1 92.94 458 PRO A N 1
ATOM 3638 C CA . PRO A 1 458 ? -13.109 -44.688 -25.781 1 92.94 458 PRO A CA 1
ATOM 3639 C C . PRO A 1 458 ? -13.195 -44.5 -24.266 1 92.94 458 PRO A C 1
ATOM 3641 O O . PRO A 1 458 ? -13.188 -43.375 -23.766 1 92.94 458 PRO A O 1
ATOM 3644 N N . VAL A 1 459 ? -13.352 -45.625 -23.531 1 94.31 459 VAL A N 1
ATOM 3645 C CA . VAL A 1 459 ? -13.461 -45.531 -22.078 1 94.31 459 VAL A CA 1
ATOM 3646 C C . VAL A 1 459 ? -12.133 -45.031 -21.484 1 94.31 459 VAL A C 1
ATOM 3648 O O . VAL A 1 459 ? -12.117 -44.156 -20.625 1 94.31 459 VAL A O 1
ATOM 3651 N N . LEU A 1 460 ? -11.055 -45.594 -21.953 1 95.19 460 LEU A N 1
ATOM 3652 C CA . LEU A 1 460 ? -9.734 -45.188 -21.484 1 95.19 460 LEU A CA 1
ATOM 3653 C C . LEU A 1 460 ? -9.414 -43.75 -21.875 1 95.19 460 LEU A C 1
ATOM 3655 O O . LEU A 1 460 ? -8.742 -43.031 -21.141 1 95.19 460 LEU A O 1
ATOM 3659 N N . GLN A 1 461 ? -9.906 -43.375 -23.016 1 95.44 461 GLN A N 1
ATOM 3660 C CA . GLN A 1 461 ? -9.719 -42 -23.5 1 95.44 461 GLN A CA 1
ATOM 3661 C C . GLN A 1 461 ? -10.328 -41 -22.547 1 95.44 461 GLN A C 1
ATOM 3663 O O . GLN A 1 461 ? -9.695 -40 -22.203 1 95.44 461 GLN A O 1
ATOM 3668 N N . ARG A 1 462 ? -11.516 -41.25 -22.172 1 94.56 462 ARG A N 1
ATOM 3669 C CA . ARG A 1 462 ? -12.211 -40.344 -21.25 1 94.56 462 ARG A CA 1
ATOM 3670 C C . ARG A 1 462 ? -11.445 -40.219 -19.938 1 94.56 462 ARG A C 1
ATOM 3672 O O . ARG A 1 462 ? -11.297 -39.125 -19.406 1 94.56 462 ARG A O 1
ATOM 3679 N N . VAL A 1 463 ? -10.977 -41.312 -19.438 1 95.44 463 VAL A N 1
ATOM 3680 C CA . VAL A 1 463 ? -10.234 -41.344 -18.188 1 95.44 463 VAL A CA 1
ATOM 3681 C C . VAL A 1 463 ? -8.906 -40.594 -18.359 1 95.44 463 VAL A C 1
ATOM 3683 O O . VAL A 1 463 ? -8.523 -39.812 -17.5 1 95.44 463 VAL A O 1
ATOM 3686 N N . ALA A 1 464 ? -8.219 -40.844 -19.438 1 97.19 464 ALA A N 1
ATOM 3687 C CA . ALA A 1 464 ? -6.91 -40.25 -19.688 1 97.19 464 ALA A CA 1
ATOM 3688 C C . ALA A 1 464 ? -7.008 -38.719 -19.812 1 97.19 464 ALA A C 1
ATOM 3690 O O . ALA A 1 464 ? -6.191 -38 -19.25 1 97.19 464 ALA A O 1
ATOM 3691 N N . ILE A 1 465 ? -7.996 -38.281 -20.516 1 96.81 465 ILE A N 1
ATOM 3692 C CA . ILE A 1 465 ? -8.18 -36.844 -20.688 1 96.81 465 ILE A CA 1
ATOM 3693 C C . ILE A 1 465 ? -8.43 -36.156 -19.344 1 96.81 465 ILE A C 1
ATOM 3695 O O . ILE A 1 465 ? -7.836 -35.125 -19.031 1 96.81 465 ILE A O 1
ATOM 3699 N N . ARG A 1 466 ? -9.219 -36.75 -18.547 1 96.31 466 ARG A N 1
ATOM 3700 C CA . ARG A 1 466 ? -9.562 -36.188 -17.25 1 96.31 466 ARG A CA 1
ATOM 3701 C C . ARG A 1 466 ? -8.344 -36.125 -16.344 1 96.31 466 ARG A C 1
ATOM 3703 O O . ARG A 1 466 ? -8.148 -35.125 -15.625 1 96.31 466 ARG A O 1
ATOM 3710 N N . ILE A 1 467 ? -7.551 -37.125 -16.391 1 96.31 467 ILE A N 1
ATOM 3711 C CA . ILE A 1 467 ? -6.395 -37.188 -15.508 1 96.31 467 ILE A CA 1
ATOM 3712 C C . ILE A 1 467 ? -5.285 -36.281 -16.031 1 96.31 467 ILE A C 1
ATOM 3714 O O . ILE A 1 467 ? -4.734 -35.469 -15.273 1 96.31 467 ILE A O 1
ATOM 3718 N N . LEU A 1 468 ? -5.035 -36.312 -17.312 1 96.94 468 LEU A N 1
ATOM 3719 C CA . LEU A 1 468 ? -3.871 -35.656 -17.906 1 96.94 468 LEU A CA 1
ATOM 3720 C C . LEU A 1 468 ? -4.121 -34.156 -18.094 1 96.94 468 LEU A C 1
ATOM 3722 O O . LEU A 1 468 ? -3.186 -33.375 -18.328 1 96.94 468 LEU A O 1
ATOM 3726 N N . SER A 1 469 ? -5.305 -33.719 -17.906 1 95.31 469 SER A N 1
ATOM 3727 C CA . SER A 1 469 ? -5.652 -32.312 -18.094 1 95.31 469 SER A CA 1
ATOM 3728 C C . SER A 1 469 ? -5.496 -31.547 -16.781 1 95.31 469 SER A C 1
ATOM 3730 O O . SER A 1 469 ? -5.801 -30.344 -16.734 1 95.31 469 SER A O 1
ATOM 3732 N N . GLN A 1 470 ? -4.977 -32.125 -15.75 1 94.75 470 GLN A N 1
ATOM 3733 C CA . GLN A 1 470 ? -4.926 -31.5 -14.438 1 94.75 470 GLN A CA 1
ATOM 3734 C C . GLN A 1 470 ? -3.557 -30.875 -14.195 1 94.75 470 GLN A C 1
ATOM 3736 O O . GLN A 1 470 ? -2.555 -31.297 -14.766 1 94.75 470 GLN A O 1
ATOM 3741 N N . VAL A 1 471 ? -3.568 -29.859 -13.406 1 92.38 471 VAL A N 1
ATOM 3742 C CA . VAL A 1 471 ? -2.336 -29.219 -12.953 1 92.38 471 VAL A CA 1
ATOM 3743 C C . VAL A 1 471 ? -1.813 -29.922 -11.703 1 92.38 471 VAL A C 1
ATOM 3745 O O . VAL A 1 471 ? -2.523 -30.734 -11.102 1 92.38 471 VAL A O 1
ATOM 3748 N N . CYS A 1 472 ? -0.609 -29.641 -11.375 1 89.94 472 CYS A N 1
ATOM 3749 C CA . CYS A 1 472 ? -0.064 -30.266 -10.18 1 89.94 472 CYS A CA 1
ATOM 3750 C C . CYS A 1 472 ? 0.322 -29.203 -9.141 1 89.94 472 CYS A C 1
ATOM 3752 O O . CYS A 1 472 ? 0.829 -29.547 -8.07 1 89.94 472 CYS A O 1
ATOM 3754 N N . SER A 1 473 ? 0.16 -27.984 -9.477 1 87.69 473 SER A N 1
ATOM 3755 C CA . SER A 1 473 ? 0.591 -26.938 -8.547 1 87.69 473 SER A CA 1
ATOM 3756 C C . SER A 1 473 ? -0.285 -25.703 -8.664 1 87.69 473 SER A C 1
ATOM 3758 O O . SER A 1 473 ? -1.14 -25.609 -9.547 1 87.69 473 SER A O 1
ATOM 3760 N N . THR A 1 474 ? -0.04 -24.828 -7.57 1 77.06 474 THR A N 1
ATOM 3761 C CA . THR A 1 474 ? -0.687 -23.531 -7.555 1 77.06 474 THR A CA 1
ATOM 3762 C C . THR A 1 474 ? 0.097 -22.531 -8.398 1 77.06 474 THR A C 1
ATOM 3764 O O . THR A 1 474 ? 1.231 -22.797 -8.797 1 77.06 474 THR A O 1
ATOM 3767 N N . PHE A 1 475 ? -0.706 -21.469 -8.758 1 69 475 PHE A N 1
ATOM 3768 C CA . PHE A 1 475 ? -0.039 -20.344 -9.406 1 69 475 PHE A CA 1
ATOM 3769 C C . PHE A 1 475 ? 0.664 -19.469 -8.375 1 69 475 PHE A C 1
ATOM 3771 O O . PHE A 1 475 ? 0.151 -19.266 -7.27 1 69 475 PHE A O 1
ATOM 3778 N N . THR A 1 476 ? 1.924 -19.328 -8.562 1 60.91 476 THR A N 1
ATOM 3779 C CA . THR A 1 476 ? 2.641 -18.516 -7.59 1 60.91 476 THR A CA 1
ATOM 3780 C C . THR A 1 476 ? 2.596 -17.031 -7.984 1 60.91 476 THR A C 1
ATOM 3782 O O . THR A 1 476 ? 2.969 -16.672 -9.102 1 60.91 476 THR A O 1
ATOM 3785 N N . PHE A 1 477 ? 1.632 -16.266 -7.426 1 61 477 PHE A N 1
ATOM 3786 C CA . PHE A 1 477 ? 1.696 -14.82 -7.609 1 61 477 PHE A CA 1
ATOM 3787 C C . PHE A 1 477 ? 2.447 -14.164 -6.457 1 61 477 PHE A C 1
ATOM 3789 O O . PHE A 1 477 ? 2.623 -14.766 -5.398 1 61 477 PHE A O 1
ATOM 3796 N N . GLU A 1 478 ? 3.152 -13.008 -6.879 1 55.41 478 GLU A N 1
ATOM 3797 C CA . GLU A 1 478 ? 3.65 -12.203 -5.77 1 55.41 478 GLU A CA 1
ATOM 3798 C C . GLU A 1 478 ? 2.58 -12.016 -4.695 1 55.41 478 GLU A C 1
ATOM 3800 O O . GLU A 1 478 ? 1.472 -11.562 -4.988 1 55.41 478 GLU A O 1
ATOM 3805 N N . LYS A 1 479 ? 2.58 -12.938 -3.783 1 52.97 479 LYS A N 1
ATOM 3806 C CA . LYS A 1 479 ? 1.588 -12.914 -2.713 1 52.97 479 LYS A CA 1
ATOM 3807 C C . LYS A 1 479 ? 1.344 -11.484 -2.225 1 52.97 479 LYS A C 1
ATOM 3809 O O . LYS A 1 479 ? 2.277 -10.805 -1.801 1 52.97 479 LYS A O 1
ATOM 3814 N N . HIS A 1 480 ? 0.458 -10.672 -2.883 1 57.19 480 HIS A N 1
ATOM 3815 C CA . HIS A 1 480 ? 0.067 -9.367 -2.359 1 57.19 480 HIS A CA 1
ATOM 3816 C C . HIS A 1 480 ? -0.792 -9.516 -1.108 1 57.19 480 HIS A C 1
ATOM 3818 O O . HIS A 1 480 ? -2.023 -9.5 -1.189 1 57.19 480 HIS A O 1
ATOM 3824 N N . TRP A 1 481 ? -0.167 -9.805 0.001 1 59.69 481 TRP A N 1
ATOM 3825 C CA . TRP A 1 481 ? -0.787 -10.086 1.29 1 59.69 481 TRP A CA 1
ATOM 3826 C C . TRP A 1 481 ? -1.601 -8.891 1.778 1 59.69 481 TRP A C 1
ATOM 3828 O O . TRP A 1 481 ? -2.641 -9.062 2.42 1 59.69 481 TRP A O 1
ATOM 3838 N N . SER A 1 482 ? -1.155 -7.793 1.335 1 58.62 482 SER A N 1
ATOM 3839 C CA . SER A 1 482 ? -1.783 -6.602 1.9 1 58.62 482 SER A CA 1
ATOM 3840 C C . SER A 1 482 ? -3.24 -6.484 1.463 1 58.62 482 SER A C 1
ATOM 3842 O O . SER A 1 482 ? -4.109 -6.141 2.268 1 58.62 482 SER A O 1
ATOM 3844 N N . ALA A 1 483 ? -3.498 -6.965 0.274 1 60.31 483 ALA A N 1
ATOM 3845 C CA . ALA A 1 483 ? -4.871 -6.852 -0.214 1 60.31 483 ALA A CA 1
ATOM 3846 C C . ALA A 1 483 ? -5.797 -7.801 0.537 1 60.31 483 ALA A C 1
ATOM 3848 O O . ALA A 1 483 ? -6.906 -7.422 0.918 1 60.31 483 ALA A O 1
ATOM 3849 N N . PHE A 1 484 ? -5.258 -8.977 0.803 1 63.69 484 PHE A N 1
ATOM 3850 C CA . PHE A 1 484 ? -6.078 -9.977 1.471 1 63.69 484 PHE A CA 1
ATOM 3851 C C . PHE A 1 484 ? -6.312 -9.609 2.93 1 63.69 484 PHE A C 1
ATOM 3853 O O . PHE A 1 484 ? -7.406 -9.797 3.459 1 63.69 484 PHE A O 1
ATOM 3860 N N . GLN A 1 485 ? -5.305 -8.969 3.414 1 65.12 485 GLN A N 1
ATOM 3861 C CA . GLN A 1 485 ? -5.414 -8.555 4.809 1 65.12 485 GLN A CA 1
ATOM 3862 C C . GLN A 1 485 ? -6.453 -7.445 4.973 1 65.12 485 GLN A C 1
ATOM 3864 O O . GLN A 1 485 ? -7.191 -7.418 5.961 1 65.12 485 GLN A O 1
ATOM 3869 N N . GLN A 1 486 ? -6.496 -6.695 4.023 1 65.12 486 GLN A N 1
ATOM 3870 C CA . GLN A 1 486 ? -7.43 -5.574 4.086 1 65.12 486 GLN A CA 1
ATOM 3871 C C . GLN A 1 486 ? -8.875 -6.055 3.969 1 65.12 486 GLN A C 1
ATOM 3873 O O . GLN A 1 486 ? -9.766 -5.512 4.625 1 65.12 486 GLN A O 1
ATOM 3878 N N . ILE A 1 487 ? -9.094 -7.055 3.174 1 62.03 487 ILE A N 1
ATOM 3879 C CA . ILE A 1 487 ? -10.43 -7.582 2.922 1 62.03 487 ILE A CA 1
ATOM 3880 C C . ILE A 1 487 ? -10.984 -8.227 4.195 1 62.03 487 ILE A C 1
ATOM 3882 O O . ILE A 1 487 ? -12.164 -8.086 4.504 1 62.03 487 ILE A O 1
ATOM 3886 N N . HIS A 1 488 ? -10.117 -8.719 4.922 1 59.94 488 HIS A N 1
ATOM 3887 C CA . HIS A 1 488 ? -10.602 -9.531 6.031 1 59.94 488 HIS A CA 1
ATOM 3888 C C . HIS A 1 488 ? -10.359 -8.836 7.367 1 59.94 488 HIS A C 1
ATOM 3890 O O . HIS A 1 488 ? -10.383 -9.477 8.422 1 59.94 488 HIS A O 1
ATOM 3896 N N . SER A 1 489 ? -10.062 -7.59 7.18 1 61.94 489 SER A N 1
ATOM 3897 C CA . SER A 1 489 ? -9.953 -6.867 8.445 1 61.94 489 SER A CA 1
ATOM 3898 C C . SER A 1 489 ? -11.297 -6.812 9.164 1 61.94 489 SER A C 1
ATOM 3900 O O . SER A 1 489 ? -12.328 -6.566 8.547 1 61.94 489 SER A O 1
ATOM 3902 N N . GLU A 1 490 ? -11.258 -7.23 10.352 1 58.12 490 GLU A N 1
ATOM 3903 C CA . GLU A 1 490 ? -12.445 -7.297 11.195 1 58.12 490 GLU A CA 1
ATOM 3904 C C . GLU A 1 490 ? -13.07 -5.918 11.383 1 58.12 490 GLU A C 1
ATOM 3906 O O . GLU A 1 490 ? -14.258 -5.805 11.68 1 58.12 490 GLU A O 1
ATOM 3911 N N . LYS A 1 491 ? -12.352 -4.949 11.07 1 65.44 491 LYS A N 1
ATOM 3912 C CA . LYS A 1 491 ? -12.805 -3.609 11.438 1 65.44 491 LYS A CA 1
ATOM 3913 C C . LYS A 1 491 ? -13.5 -2.926 10.266 1 65.44 491 LYS A C 1
ATOM 3915 O O . LYS A 1 491 ? -13.969 -1.791 10.391 1 65.44 491 LYS A O 1
ATOM 3920 N N . ARG A 1 492 ? -13.836 -3.721 9.242 1 68.62 492 ARG A N 1
ATOM 3921 C CA . ARG A 1 492 ? -14.445 -3.062 8.086 1 68.62 492 ARG A CA 1
ATOM 3922 C C . ARG A 1 492 ? -15.945 -3.311 8.039 1 68.62 492 ARG A C 1
ATOM 3924 O O . ARG A 1 492 ? -16.422 -4.332 8.531 1 68.62 492 ARG A O 1
ATOM 3931 N N . ASN A 1 493 ? -16.609 -2.332 7.5 1 76.19 493 ASN A N 1
ATOM 3932 C CA . ASN A 1 493 ? -18.047 -2.48 7.309 1 76.19 493 ASN A CA 1
ATOM 3933 C C . ASN A 1 493 ? -18.375 -3.498 6.215 1 76.19 493 ASN A C 1
ATOM 3935 O O . ASN A 1 493 ? -17.5 -3.832 5.402 1 76.19 493 ASN A O 1
ATOM 3939 N N . LYS A 1 494 ? -19.516 -4.039 6.289 1 74.5 494 LYS A N 1
ATOM 3940 C CA . LYS A 1 494 ? -19.938 -5.125 5.41 1 74.5 494 LYS A CA 1
ATOM 3941 C C . LYS A 1 494 ? -19.875 -4.695 3.945 1 74.5 494 LYS A C 1
ATOM 3943 O O . LYS A 1 494 ? -19.406 -5.445 3.09 1 74.5 494 LYS A O 1
ATOM 3948 N N . ILE A 1 495 ? -20.359 -3.523 3.678 1 76.31 495 ILE A N 1
ATOM 3949 C CA . ILE A 1 495 ? -20.422 -3.057 2.297 1 76.31 495 ILE A CA 1
ATOM 3950 C C . ILE A 1 495 ? -19.016 -2.926 1.729 1 76.31 495 ILE A C 1
ATOM 3952 O O . ILE A 1 495 ? -18.75 -3.328 0.591 1 76.31 495 ILE A O 1
ATOM 3956 N N . ASP A 1 496 ? -18.188 -2.375 2.52 1 78.25 496 ASP A N 1
ATOM 3957 C CA . ASP A 1 496 ? -16.812 -2.197 2.088 1 78.25 496 ASP A CA 1
ATOM 3958 C C . ASP A 1 496 ? -16.109 -3.543 1.907 1 78.25 496 ASP A C 1
ATOM 3960 O O . ASP A 1 496 ? -15.273 -3.701 1.018 1 78.25 496 ASP A O 1
ATOM 3964 N N . ARG A 1 497 ? -16.484 -4.465 2.695 1 77.69 497 ARG A N 1
ATOM 3965 C CA . ARG A 1 497 ? -15.922 -5.805 2.566 1 77.69 497 ARG A CA 1
ATOM 3966 C C . ARG A 1 497 ? -16.328 -6.445 1.245 1 77.69 497 ARG A C 1
ATOM 3968 O O . ARG A 1 497 ? -15.516 -7.09 0.583 1 77.69 497 ARG A O 1
ATOM 3975 N N . GLU A 1 498 ? -17.562 -6.258 0.897 1 82.19 498 GLU A N 1
ATOM 3976 C CA . GLU A 1 498 ? -18.047 -6.816 -0.359 1 82.19 498 GLU A CA 1
ATOM 3977 C C . GLU A 1 498 ? -17.344 -6.184 -1.557 1 82.19 498 GLU A C 1
ATOM 3979 O O . GLU A 1 498 ? -16.984 -6.879 -2.506 1 82.19 498 GLU A O 1
ATOM 3984 N N . THR A 1 499 ? -17.203 -4.941 -1.455 1 83.81 499 THR A N 1
ATOM 3985 C CA . THR A 1 499 ? -16.5 -4.234 -2.518 1 83.81 499 THR A CA 1
ATOM 3986 C C . THR A 1 499 ? -15.055 -4.711 -2.621 1 83.81 499 THR A C 1
ATOM 3988 O O . THR A 1 499 ? -14.531 -4.906 -3.723 1 83.81 499 THR A O 1
ATOM 3991 N N . LEU A 1 500 ? -14.5 -4.859 -1.532 1 83.88 500 LEU A N 1
ATOM 3992 C CA . LEU A 1 500 ? -13.117 -5.324 -1.514 1 83.88 500 LEU A CA 1
ATOM 3993 C C . LEU A 1 500 ? -13.016 -6.746 -2.049 1 83.88 500 LEU A C 1
ATOM 3995 O O . LEU A 1 500 ? -12.055 -7.086 -2.736 1 83.88 500 LEU A O 1
ATOM 3999 N N . ASN A 1 501 ? -13.961 -7.555 -1.718 1 84.44 501 ASN A N 1
ATOM 4000 C CA . ASN A 1 501 ? -13.992 -8.914 -2.252 1 84.44 501 ASN A CA 1
ATOM 4001 C C . ASN A 1 501 ? -14.078 -8.914 -3.775 1 84.44 501 ASN A C 1
ATOM 4003 O O . ASN A 1 501 ? -13.398 -9.695 -4.441 1 84.44 501 ASN A O 1
ATOM 4007 N N . ASP A 1 502 ? -14.93 -8.078 -4.227 1 89.06 502 ASP A N 1
ATOM 4008 C CA . ASP A 1 502 ? -15.062 -7.965 -5.676 1 89.06 502 ASP A CA 1
ATOM 4009 C C . ASP A 1 502 ? -13.758 -7.492 -6.316 1 89.06 502 ASP A C 1
ATOM 4011 O O . ASP A 1 502 ? -13.375 -7.98 -7.383 1 89.06 502 ASP A O 1
ATOM 4015 N N . LEU A 1 503 ? -13.125 -6.625 -5.672 1 88.75 503 LEU A N 1
ATOM 4016 C CA . LEU A 1 503 ? -11.867 -6.102 -6.184 1 88.75 503 LEU A CA 1
ATOM 4017 C C . LEU A 1 503 ? -10.797 -7.191 -6.207 1 88.75 503 LEU A C 1
ATOM 4019 O O . LEU A 1 503 ? -10.023 -7.285 -7.164 1 88.75 503 LEU A O 1
ATOM 4023 N N . VAL A 1 504 ? -10.789 -7.969 -5.227 1 85.62 504 VAL A N 1
ATOM 4024 C CA . VAL A 1 504 ? -9.812 -9.055 -5.16 1 85.62 504 VAL A CA 1
ATOM 4025 C C . VAL A 1 504 ? -10.109 -10.086 -6.246 1 85.62 504 VAL A C 1
ATOM 4027 O O . VAL A 1 504 ? -9.188 -10.578 -6.91 1 85.62 504 VAL A O 1
ATOM 4030 N N . TYR A 1 505 ? -11.383 -10.391 -6.398 1 89.56 505 TYR A N 1
ATOM 4031 C CA . TYR A 1 505 ? -11.812 -11.312 -7.441 1 89.56 505 TYR A CA 1
ATOM 4032 C C . TYR A 1 505 ? -11.352 -10.844 -8.812 1 89.56 505 TYR A C 1
ATOM 4034 O O . TYR A 1 505 ? -10.797 -11.625 -9.594 1 89.56 505 TYR A O 1
ATOM 4042 N N . ILE A 1 506 ? -11.5 -9.586 -9.047 1 91.44 506 ILE A N 1
ATOM 4043 C CA . ILE A 1 506 ? -11.141 -9.016 -10.336 1 91.44 506 ILE A CA 1
ATOM 4044 C C . ILE A 1 506 ? -9.617 -8.961 -10.469 1 91.44 506 ILE A C 1
ATOM 4046 O O . ILE A 1 506 ? -9.055 -9.375 -11.484 1 91.44 506 ILE A O 1
ATOM 4050 N N . ASN A 1 507 ? -8.945 -8.414 -9.477 1 88.25 507 ASN A N 1
ATOM 4051 C CA . ASN A 1 507 ? -7.496 -8.266 -9.5 1 88.25 507 ASN A CA 1
ATOM 4052 C C . ASN A 1 507 ? -6.797 -9.602 -9.734 1 88.25 507 ASN A C 1
ATOM 4054 O O . ASN A 1 507 ? -5.941 -9.719 -10.609 1 88.25 507 ASN A O 1
ATOM 4058 N N . TYR A 1 508 ? -7.211 -10.602 -9.031 1 85.56 508 TYR A N 1
ATOM 4059 C CA . TYR A 1 508 ? -6.582 -11.914 -9.133 1 85.56 508 TYR A CA 1
ATOM 4060 C C . TYR A 1 508 ? -6.812 -12.523 -10.508 1 85.56 508 TYR A C 1
ATOM 4062 O O . TYR A 1 508 ? -5.891 -13.078 -11.109 1 85.56 508 TYR A O 1
ATOM 4070 N N . ASN A 1 509 ? -7.961 -12.445 -10.93 1 89.44 509 ASN A N 1
ATOM 4071 C CA . ASN A 1 509 ? -8.281 -13.07 -12.211 1 89.44 509 ASN A CA 1
ATOM 4072 C C . ASN A 1 509 ? -7.645 -12.312 -13.375 1 89.44 509 ASN A C 1
ATOM 4074 O O . ASN A 1 509 ? -7.309 -12.906 -14.398 1 89.44 509 ASN A O 1
ATOM 4078 N N . LEU A 1 510 ? -7.5 -11.008 -13.211 1 87.5 510 LEU A N 1
ATOM 4079 C CA . LEU A 1 510 ? -6.766 -10.266 -14.227 1 87.5 510 LEU A CA 1
ATOM 4080 C C . LEU A 1 510 ? -5.301 -10.695 -14.266 1 87.5 510 LEU A C 1
ATOM 4082 O O . LEU A 1 510 ? -4.723 -10.852 -15.344 1 87.5 510 LEU A O 1
ATOM 4086 N N . LYS A 1 511 ? -4.754 -10.914 -13.203 1 82 511 LYS A N 1
ATOM 4087 C CA . LYS A 1 511 ? -3.361 -11.359 -13.125 1 82 511 LYS A CA 1
ATOM 4088 C C . LYS A 1 511 ? -3.195 -12.758 -13.695 1 82 511 LYS A C 1
ATOM 4090 O O . LYS A 1 511 ? -2.211 -13.039 -14.383 1 82 511 LYS A O 1
ATOM 4095 N N . LEU A 1 512 ? -4.168 -13.578 -13.375 1 83.19 512 LEU A N 1
ATOM 4096 C CA . LEU A 1 512 ? -4.133 -14.938 -13.898 1 83.19 512 LEU A CA 1
ATOM 4097 C C . LEU A 1 512 ? -4.273 -14.945 -15.414 1 83.19 512 LEU A C 1
ATOM 4099 O O . LEU A 1 512 ? -3.633 -15.742 -16.094 1 83.19 512 LEU A O 1
ATOM 4103 N N . SER A 1 513 ? -5.07 -14.031 -15.898 1 80.12 513 SER A N 1
ATOM 4104 C CA . SER A 1 513 ? -5.285 -13.953 -17.344 1 80.12 513 SER A CA 1
ATOM 4105 C C . SER A 1 513 ? -4.039 -13.461 -18.062 1 80.12 513 SER A C 1
ATOM 4107 O O . SER A 1 513 ? -3.77 -13.859 -19.188 1 80.12 513 SER A O 1
ATOM 4109 N N . ARG A 1 514 ? -3.326 -12.594 -17.438 1 74.44 514 ARG A N 1
ATOM 4110 C CA . ARG A 1 514 ? -2.09 -12.078 -18.016 1 74.44 514 ARG A CA 1
ATOM 4111 C C . ARG A 1 514 ? -1.045 -13.188 -18.141 1 74.44 514 ARG A C 1
ATOM 4113 O O . ARG A 1 514 ? -0.318 -13.242 -19.141 1 74.44 514 ARG A O 1
ATOM 4120 N N . GLN A 1 515 ? -1.021 -13.945 -17.219 1 65.94 515 GLN A N 1
ATOM 4121 C CA . GLN A 1 515 ? -0.031 -15.016 -17.219 1 65.94 515 GLN A CA 1
ATOM 4122 C C . GLN A 1 515 ? -0.337 -16.047 -18.312 1 65.94 515 GLN A C 1
ATOM 4124 O O . GLN A 1 515 ? 0.576 -16.641 -18.875 1 65.94 515 GLN A O 1
ATOM 4129 N N . THR A 1 516 ? -1.666 -16.156 -18.516 1 62.12 516 THR A N 1
ATOM 4130 C CA . THR A 1 516 ? -2.047 -17.125 -19.531 1 62.12 516 THR A CA 1
ATOM 4131 C C . THR A 1 516 ? -1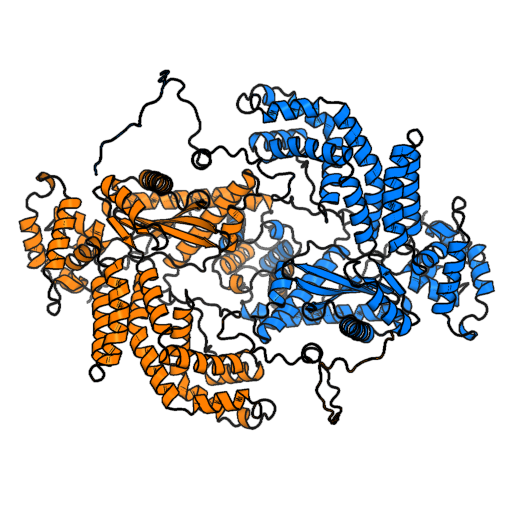.862 -16.547 -20.922 1 62.12 516 THR A C 1
ATOM 4133 O O . THR A 1 516 ? -1.516 -17.266 -21.859 1 62.12 516 THR A O 1
ATOM 4136 N N . ARG A 1 517 ? -2.203 -15.172 -21.031 1 58.25 517 ARG A N 1
ATOM 4137 C CA . ARG A 1 517 ? -2.098 -14.539 -22.344 1 58.25 517 ARG A CA 1
ATOM 4138 C C . ARG A 1 517 ? -0.639 -14.289 -22.719 1 58.25 517 ARG A C 1
ATOM 4140 O O . ARG A 1 517 ? -0.264 -14.398 -23.891 1 58.25 517 ARG A O 1
ATOM 4147 N N . ASN A 1 518 ? -0.034 -13.469 -21.703 1 52.34 518 ASN A N 1
ATOM 4148 C CA . ASN A 1 518 ? 1.372 -13.211 -22 1 52.34 518 ASN A CA 1
ATOM 4149 C C . ASN A 1 518 ? 2.174 -14.516 -22.047 1 52.34 518 ASN A C 1
ATOM 4151 O O . ASN A 1 518 ? 3.232 -14.625 -21.438 1 52.34 518 ASN A O 1
ATOM 4155 N N . LYS A 1 519 ? 1.362 -15.531 -22.281 1 49.62 519 LYS A N 1
ATOM 4156 C CA . LYS A 1 519 ? 2.129 -16.672 -22.766 1 49.62 519 LYS A CA 1
ATOM 4157 C C . LYS A 1 519 ? 3.305 -16.234 -23.625 1 49.62 519 LYS A C 1
ATOM 4159 O O . LYS A 1 519 ? 3.395 -16.594 -24.797 1 49.62 519 LYS A O 1
ATOM 4164 N N . SER A 1 520 ? 3.453 -14.914 -23.547 1 47.09 520 SER A N 1
ATOM 4165 C CA . SER A 1 520 ? 4.734 -14.766 -24.234 1 47.09 520 SER A CA 1
ATOM 4166 C C . SER A 1 520 ? 5.77 -15.734 -23.672 1 47.09 520 SER A C 1
ATOM 4168 O O . SER A 1 520 ? 5.914 -15.867 -22.453 1 47.09 520 SER A O 1
ATOM 4170 N N . LEU A 1 521 ? 5.949 -16.672 -24.406 1 50.19 521 LEU A N 1
ATOM 4171 C CA . LEU A 1 521 ? 6.953 -17.734 -24.391 1 50.19 521 LEU A CA 1
ATOM 4172 C C . LEU A 1 521 ? 8.109 -17.375 -23.453 1 50.19 521 LEU A C 1
ATOM 4174 O O . LEU A 1 521 ? 8.812 -18.25 -22.953 1 50.19 521 LEU A O 1
ATOM 4178 N N . ASP A 1 522 ? 8.227 -15.953 -23.031 1 58.75 522 ASP A N 1
ATOM 4179 C CA . ASP A 1 522 ? 9.586 -15.703 -22.578 1 58.75 522 ASP A CA 1
ATOM 4180 C C . ASP A 1 522 ? 9.609 -15.375 -21.078 1 58.75 522 ASP A C 1
ATOM 4182 O O . ASP A 1 522 ? 10.672 -15.18 -20.5 1 58.75 522 ASP A O 1
ATOM 4186 N N . ALA A 1 523 ? 8.312 -15.383 -20.312 1 71.44 523 ALA A N 1
ATOM 4187 C CA . ALA A 1 523 ? 8.5 -14.969 -18.922 1 71.44 523 ALA A CA 1
ATOM 4188 C C . ALA A 1 523 ? 8.773 -16.172 -18.031 1 71.44 523 ALA A C 1
ATOM 4190 O O . ALA A 1 523 ? 8.133 -17.219 -18.172 1 71.44 523 ALA A O 1
ATOM 4191 N N . ASP A 1 524 ? 9.805 -16.141 -17.328 1 83.5 524 ASP A N 1
ATOM 4192 C CA . ASP A 1 524 ? 10.148 -17.172 -16.344 1 83.5 524 ASP A CA 1
ATOM 4193 C C . ASP A 1 524 ? 9.148 -17.172 -15.188 1 83.5 524 ASP A C 1
ATOM 4195 O O . ASP A 1 524 ? 9.055 -16.203 -14.438 1 83.5 524 ASP A O 1
ATOM 4199 N N . PRO A 1 525 ? 8.305 -18.203 -15.086 1 84 525 PRO A N 1
ATOM 4200 C CA . PRO A 1 525 ? 7.246 -18.25 -14.078 1 84 525 PRO A CA 1
ATOM 4201 C C . PRO A 1 525 ? 7.789 -18.219 -12.648 1 84 525 PRO A C 1
ATOM 4203 O O . PRO A 1 525 ? 7.035 -18 -11.703 1 84 525 PRO A O 1
ATOM 4206 N N . ILE A 1 526 ? 9.023 -18.422 -12.445 1 89.19 526 ILE A N 1
ATOM 4207 C CA . ILE A 1 526 ? 9.523 -18.531 -11.086 1 89.19 526 ILE A CA 1
ATOM 4208 C C . ILE A 1 526 ? 10.32 -17.281 -10.727 1 89.19 526 ILE A C 1
ATOM 4210 O O . ILE A 1 526 ? 10.945 -17.203 -9.672 1 89.19 526 ILE A O 1
ATOM 4214 N N . GLN A 1 527 ? 10.305 -16.344 -11.641 1 88.56 527 GLN A N 1
ATOM 4215 C CA . GLN A 1 527 ? 11.078 -15.133 -11.438 1 88.56 527 GLN A CA 1
ATOM 4216 C C . GLN A 1 527 ? 10.203 -13.891 -11.594 1 88.56 527 GLN A C 1
ATOM 4218 O O . GLN A 1 527 ? 9.344 -13.836 -12.484 1 88.56 527 GLN A O 1
ATOM 4223 N N . PHE A 1 528 ? 10.5 -12.953 -10.719 1 81.94 528 PHE A N 1
ATOM 4224 C CA . PHE A 1 528 ? 9.82 -11.672 -10.836 1 81.94 528 PHE A CA 1
ATOM 4225 C C . PHE A 1 528 ? 10.672 -10.68 -11.617 1 81.94 528 PHE A C 1
ATOM 4227 O O . PHE A 1 528 ? 11.898 -10.812 -11.672 1 81.94 528 PHE A O 1
ATOM 4234 N N . ASP A 1 529 ? 10.055 -9.695 -12.109 1 76.25 529 ASP A N 1
ATOM 4235 C CA . ASP A 1 529 ? 10.75 -8.711 -12.938 1 76.25 529 ASP A CA 1
ATOM 4236 C C . ASP A 1 529 ? 11.57 -7.754 -12.078 1 76.25 529 ASP A C 1
ATOM 4238 O O . ASP A 1 529 ? 12.688 -7.383 -12.445 1 76.25 529 ASP A O 1
ATOM 4242 N N . ASP A 1 530 ? 11.086 -7.438 -10.945 1 78.81 530 ASP A N 1
ATOM 4243 C CA . ASP A 1 530 ? 11.75 -6.438 -10.117 1 78.81 530 ASP A CA 1
ATOM 4244 C C . ASP A 1 530 ? 12.633 -7.098 -9.062 1 78.81 530 ASP A C 1
ATOM 4246 O O . ASP A 1 530 ? 12.305 -8.172 -8.555 1 78.81 530 ASP A O 1
ATOM 4250 N N . ILE A 1 531 ? 13.719 -6.375 -8.836 1 85.25 531 ILE A N 1
ATOM 4251 C CA . ILE A 1 531 ? 14.609 -6.828 -7.781 1 85.25 531 ILE A CA 1
ATOM 4252 C C . ILE A 1 531 ? 14.039 -6.434 -6.418 1 85.25 531 ILE A C 1
ATOM 4254 O O . ILE A 1 531 ? 13.57 -5.312 -6.238 1 85.25 531 ILE A O 1
ATOM 4258 N N . ASP A 1 532 ? 13.977 -7.383 -5.566 1 81.75 532 ASP A N 1
ATOM 4259 C CA . ASP A 1 532 ? 13.586 -7.09 -4.188 1 81.75 532 ASP A CA 1
ATOM 4260 C C . ASP A 1 532 ? 14.711 -6.379 -3.441 1 81.75 532 ASP A C 1
ATOM 4262 O O . ASP A 1 532 ? 15.648 -7.02 -2.961 1 81.75 532 ASP A O 1
ATOM 4266 N N . MET A 1 533 ? 14.555 -5.172 -3.242 1 79.88 533 MET A N 1
ATOM 4267 C CA . MET A 1 533 ? 15.609 -4.348 -2.66 1 79.88 533 MET A CA 1
ATOM 4268 C C . MET A 1 533 ? 15.68 -4.543 -1.15 1 79.88 533 MET A C 1
ATOM 4270 O O . MET A 1 533 ? 16.562 -3.986 -0.49 1 79.88 533 MET A O 1
ATOM 4274 N N . THR A 1 534 ? 14.844 -5.363 -0.613 1 76.44 534 THR A N 1
ATOM 4275 C CA . THR A 1 534 ? 14.867 -5.66 0.815 1 76.44 534 THR A CA 1
ATOM 4276 C C . THR A 1 534 ? 15.484 -7.035 1.073 1 76.44 534 THR A C 1
ATOM 4278 O O . THR A 1 534 ? 15.555 -7.48 2.219 1 76.44 534 THR A O 1
ATOM 4281 N N . SER A 1 535 ? 15.875 -7.598 0.025 1 84.75 535 SER A N 1
ATOM 4282 C CA . SER A 1 535 ? 16.422 -8.945 0.158 1 84.75 535 SER A CA 1
ATOM 4283 C C . SER A 1 535 ? 17.812 -8.914 0.789 1 84.75 535 SER A C 1
ATOM 4285 O O . S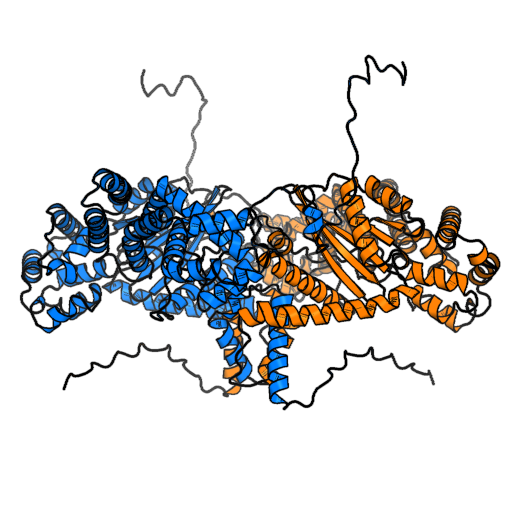ER A 1 535 ? 18.469 -7.863 0.814 1 84.75 535 SER A O 1
ATOM 4287 N N . GLU A 1 536 ? 18.297 -10.039 1.236 1 86.94 536 GLU A N 1
ATOM 4288 C CA . GLU A 1 536 ? 19.609 -10.188 1.853 1 86.94 536 GLU A CA 1
ATOM 4289 C C . GLU A 1 536 ? 20.719 -9.992 0.829 1 86.94 536 GLU A C 1
ATOM 4291 O O . GLU A 1 536 ? 21.875 -9.766 1.196 1 86.94 536 GLU A O 1
ATOM 4296 N N . TRP A 1 537 ? 20.312 -9.953 -0.374 1 91.38 537 TRP A N 1
ATOM 4297 C CA . TRP A 1 537 ? 21.297 -9.852 -1.453 1 91.38 537 TRP A CA 1
ATOM 4298 C C . TRP A 1 537 ? 21.719 -8.398 -1.668 1 91.38 537 TRP A C 1
ATOM 4300 O O . TRP A 1 537 ? 22.75 -8.133 -2.287 1 91.38 537 TRP A O 1
ATOM 4310 N N . VAL A 1 538 ? 20.875 -7.449 -1.149 1 89.12 538 VAL A N 1
ATOM 4311 C CA . VAL A 1 538 ? 21.156 -6.047 -1.427 1 89.12 538 VAL A CA 1
ATOM 4312 C C . VAL A 1 538 ? 21.203 -5.258 -0.118 1 89.12 538 VAL A C 1
ATOM 4314 O O . VAL A 1 538 ? 21.547 -4.078 -0.109 1 89.12 538 VAL A O 1
ATOM 4317 N N . GLU A 1 539 ? 20.875 -5.867 0.996 1 82.75 539 GLU A N 1
ATOM 4318 C CA . GLU A 1 539 ? 20.812 -5.184 2.285 1 82.75 539 GLU A CA 1
ATOM 4319 C C . GLU A 1 539 ? 22.172 -4.609 2.672 1 82.75 539 GLU A C 1
ATOM 4321 O O . GLU A 1 539 ? 23.203 -5.195 2.367 1 82.75 539 GLU A O 1
ATOM 4326 N N . GLU A 1 540 ? 22.078 -3.309 3.238 1 72.62 540 GLU A N 1
ATOM 4327 C CA . GLU A 1 540 ? 23.312 -2.666 3.645 1 72.62 540 GLU A CA 1
ATOM 4328 C C . GLU A 1 540 ? 23.938 -3.379 4.844 1 72.62 540 GLU A C 1
ATOM 4330 O O . GLU A 1 540 ? 23.234 -3.859 5.727 1 72.62 540 GLU A O 1
ATOM 4335 N N . SER A 1 541 ? 25.141 -3.797 4.742 1 57.72 541 SER A N 1
ATOM 4336 C CA . SER A 1 541 ? 25.859 -4.422 5.848 1 57.72 541 SER A CA 1
ATOM 4337 C C . SER A 1 541 ? 25.969 -3.473 7.035 1 57.72 541 SER A C 1
ATOM 4339 O O . SER A 1 541 ? 26.25 -2.283 6.859 1 57.72 541 SER A O 1
ATOM 4341 N N . ASP A 1 542 ? 25.156 -3.533 8.141 1 50.25 542 ASP A N 1
ATOM 4342 C CA . ASP A 1 542 ? 25.125 -2.754 9.375 1 50.25 542 ASP A CA 1
ATOM 4343 C C . ASP A 1 542 ? 26.547 -2.389 9.82 1 50.25 542 ASP A C 1
ATOM 4345 O O . ASP A 1 542 ? 27.219 -3.182 10.477 1 50.25 542 ASP A O 1
ATOM 4349 N N . SER A 1 543 ? 27.578 -2.068 9.148 1 43.72 543 SER A N 1
ATOM 4350 C CA . SER A 1 543 ? 28.531 -1.632 10.156 1 43.72 543 SER A CA 1
ATOM 4351 C C . SER A 1 543 ? 27.922 -0.599 11.094 1 43.72 543 SER A C 1
ATOM 4353 O O . SER A 1 543 ? 27.406 0.426 10.648 1 43.72 543 SER A O 1
ATOM 4355 N N . PRO A 1 544 ? 27.547 -1 12.266 1 40.81 544 PRO A N 1
ATOM 4356 C CA . PRO A 1 544 ? 27.109 -0.053 13.297 1 40.81 544 PRO A CA 1
ATOM 4357 C C . PRO A 1 544 ? 27.953 1.217 13.32 1 40.81 544 PRO A C 1
ATOM 4359 O O . PRO A 1 544 ? 28.984 1.265 14.008 1 40.81 544 PRO A O 1
ATOM 4362 N N . SER A 1 545 ? 28.547 1.781 12.398 1 36.53 545 SER A N 1
ATOM 4363 C CA . SER A 1 545 ? 29.266 2.961 12.852 1 36.53 545 SER A CA 1
ATOM 4364 C C . SER A 1 545 ? 28.359 3.914 13.617 1 36.53 545 SER A C 1
ATOM 4366 O O . SER A 1 545 ? 27.25 4.219 13.164 1 36.53 545 SER A O 1
ATOM 4368 N N . PRO A 1 546 ? 28.625 4.074 14.891 1 37.09 546 PRO A N 1
ATOM 4369 C CA . PRO A 1 546 ? 27.906 4.973 15.797 1 37.09 546 PRO A CA 1
ATOM 4370 C C . PRO A 1 546 ? 27.516 6.289 15.133 1 37.09 546 PRO A C 1
ATOM 4372 O O . PRO A 1 546 ? 26.531 6.914 15.531 1 37.09 546 PRO A O 1
ATOM 4375 N N . THR A 1 547 ? 28.562 6.977 14.602 1 35.59 547 THR A N 1
ATOM 4376 C CA . THR A 1 547 ? 28.484 8.352 14.117 1 35.59 547 THR A CA 1
ATOM 4377 C C . THR A 1 547 ? 27.719 8.414 12.797 1 35.59 547 THR A C 1
ATOM 4379 O O . THR A 1 547 ? 27.562 9.492 12.219 1 35.59 547 THR A O 1
ATOM 4382 N N . GLN A 1 548 ? 27.719 7.375 12.102 1 38.34 548 GLN A N 1
ATOM 4383 C CA . GLN A 1 548 ? 27.234 7.328 10.727 1 38.34 548 GLN A CA 1
ATOM 4384 C C . GLN A 1 548 ? 25.781 7.805 10.633 1 38.34 548 GLN A C 1
ATOM 4386 O O . GLN A 1 548 ? 25.219 7.887 9.539 1 38.34 548 GLN A O 1
ATOM 4391 N N . TRP A 1 549 ? 25.234 7.793 11.633 1 34.34 549 TRP A N 1
ATOM 4392 C CA . TRP A 1 549 ? 23.891 8.352 11.578 1 34.34 549 TRP A CA 1
ATOM 4393 C C . TRP A 1 549 ? 23.906 9.773 11.039 1 34.34 549 TRP A C 1
ATOM 4395 O O . TRP A 1 549 ? 22.938 10.242 10.445 1 34.34 549 TRP A O 1
ATOM 4405 N N . LEU A 1 550 ? 25.141 10.508 11.43 1 33.78 550 LEU A N 1
ATOM 4406 C CA . LEU A 1 550 ? 25.281 11.867 10.93 1 33.78 550 LEU A CA 1
ATOM 4407 C C . LEU A 1 550 ? 25.641 11.867 9.445 1 33.78 550 LEU A C 1
ATOM 4409 O O . LEU A 1 550 ? 25.219 12.75 8.695 1 33.78 550 LEU A O 1
ATOM 4413 N N . ASP A 1 551 ? 26.75 11.102 9.023 1 33.38 551 ASP A N 1
ATOM 4414 C CA . ASP A 1 551 ? 27.344 11.094 7.691 1 33.38 551 ASP A CA 1
ATOM 4415 C C . ASP A 1 551 ? 26.312 10.711 6.629 1 33.38 551 ASP A C 1
ATOM 4417 O O . ASP A 1 551 ? 26.578 10.836 5.434 1 33.38 551 ASP A O 1
ATOM 4421 N N . ARG A 1 552 ? 25.453 9.797 6.891 1 33.19 552 ARG A N 1
ATOM 4422 C CA . ARG A 1 552 ? 24.5 9.445 5.848 1 33.19 552 ARG A CA 1
ATOM 4423 C C . ARG A 1 552 ? 23.859 10.688 5.23 1 33.19 552 ARG A C 1
ATOM 4425 O O . ARG A 1 552 ? 23.062 10.586 4.301 1 33.19 552 ARG A O 1
ATOM 4432 N N . PHE A 1 553 ? 24.109 11.914 5.809 1 29.83 553 PHE A N 1
ATOM 4433 C CA . PHE A 1 553 ? 23.969 13.219 5.18 1 29.83 553 PHE A CA 1
ATOM 4434 C C . PHE A 1 553 ? 25.297 13.664 4.57 1 29.83 553 PHE A C 1
ATOM 4436 O O . PHE A 1 553 ? 26.359 13.461 5.164 1 29.83 553 PHE A O 1
ATOM 4443 N N . GLY A 1 554 ? 25.609 13.82 3.371 1 26.55 554 GLY A N 1
ATOM 4444 C CA . GLY A 1 554 ? 26.797 14.133 2.58 1 26.55 554 GLY A CA 1
ATOM 4445 C C . GLY A 1 554 ? 27.719 15.125 3.26 1 26.55 554 GLY A C 1
ATOM 4446 O O . GLY A 1 554 ? 28.562 15.742 2.607 1 26.55 554 GLY A O 1
ATOM 4447 N N . SER A 1 555 ? 28.062 15.359 4.508 1 24.89 555 SER A N 1
ATOM 4448 C CA . SER A 1 555 ? 29.438 15.758 4.754 1 24.89 555 SER A CA 1
ATOM 4449 C C . SER A 1 555 ? 30.406 14.602 4.492 1 24.89 555 SER A C 1
ATOM 4451 O O . SER A 1 555 ? 30.359 13.578 5.18 1 24.89 555 SER A O 1
ATOM 4453 N N . ALA A 1 556 ? 30.984 14.273 3.346 1 21.58 556 ALA A N 1
ATOM 4454 C CA . ALA A 1 556 ? 32.281 13.586 3.166 1 21.58 556 ALA A CA 1
ATOM 4455 C C . ALA A 1 556 ? 33.25 13.969 4.266 1 21.58 556 ALA A C 1
ATOM 4457 O O . ALA A 1 556 ? 33.156 15.039 4.867 1 21.58 556 ALA A O 1
ATOM 4458 N N . LEU A 1 557 ? 34.656 13.523 4.32 1 22.12 557 LEU A N 1
ATOM 4459 C CA . LEU A 1 557 ? 35.719 13.039 5.191 1 22.12 557 LEU A CA 1
ATOM 4460 C C . LEU A 1 557 ? 36.344 14.188 5.984 1 22.12 557 LEU A C 1
ATOM 4462 O O . LEU A 1 557 ? 36.156 15.352 5.641 1 22.12 557 LEU A O 1
ATOM 4466 N N . ASP A 1 558 ? 37.75 13.953 6.297 1 22.08 558 ASP A N 1
ATOM 4467 C CA . ASP A 1 558 ? 39 13.695 7.016 1 22.08 558 ASP A CA 1
ATOM 4468 C C . ASP A 1 558 ? 39.969 14.867 6.887 1 22.08 558 ASP A C 1
ATOM 4470 O O . ASP A 1 558 ? 40.531 15.086 5.816 1 22.08 558 ASP A O 1
ATOM 4474 N N . GLY A 1 559 ? 39.906 16.172 7.555 1 18.17 559 GLY A N 1
ATOM 4475 C CA . GLY A 1 559 ? 41.031 16.641 8.32 1 18.17 559 GLY A CA 1
ATOM 4476 C C . GLY A 1 559 ? 41.594 15.602 9.258 1 18.17 559 GLY A C 1
ATOM 4477 O O . GLY A 1 559 ? 40.844 14.867 9.906 1 18.17 559 GLY A O 1
ATOM 4478 N N . ASN A 1 560 ? 42.906 15.016 9.133 1 19.66 560 ASN A N 1
ATOM 4479 C CA . ASN A 1 560 ? 43.969 14.344 9.875 1 19.66 560 ASN A CA 1
ATOM 4480 C C . ASN A 1 560 ? 44.25 15.055 11.203 1 19.66 560 ASN A C 1
ATOM 4482 O O . ASN A 1 560 ? 45.125 14.617 11.961 1 19.66 560 ASN A O 1
ATOM 4486 N N . ASP A 1 561 ? 44.562 16.281 11.586 1 17.86 561 ASP A N 1
ATOM 4487 C CA . ASP A 1 561 ? 45.5 16.516 12.664 1 17.86 561 ASP A CA 1
ATOM 4488 C C . ASP A 1 561 ? 44.906 16.156 14.016 1 17.86 561 ASP A C 1
ATOM 4490 O O . ASP A 1 561 ? 45.531 16.359 15.062 1 17.86 561 ASP A O 1
ATOM 4494 N N . LEU A 1 562 ? 43.906 16.453 14.688 1 17.91 562 LEU A N 1
ATOM 4495 C CA . LEU A 1 562 ? 44.219 16.672 16.094 1 17.91 562 LEU A CA 1
ATOM 4496 C C . LEU A 1 562 ? 44.812 15.414 16.719 1 17.91 562 LEU A C 1
ATOM 4498 O O . LEU A 1 562 ? 44.281 14.32 16.562 1 17.91 562 LEU A O 1
ATOM 4502 N N . ASN A 1 563 ? 46.125 15.352 17.5 1 16.11 563 ASN A N 1
ATOM 4503 C CA . ASN A 1 563 ? 47.219 14.82 18.312 1 16.11 563 ASN A CA 1
ATOM 4504 C C . ASN A 1 563 ? 46.688 14.078 19.547 1 16.11 563 ASN A C 1
ATOM 4506 O O . ASN A 1 563 ? 47.094 12.945 19.797 1 16.11 563 ASN A O 1
ATOM 4510 N N . THR A 1 564 ? 46.594 14.711 20.875 1 18.72 564 THR A N 1
ATOM 4511 C CA . THR A 1 564 ? 47.25 14.305 22.109 1 18.72 564 THR A CA 1
ATOM 4512 C C . THR A 1 564 ? 46.688 12.953 22.594 1 18.72 564 THR A C 1
ATOM 4514 O O . THR A 1 564 ? 45.594 12.547 22.188 1 18.72 564 THR A O 1
ATOM 4517 N N . ARG A 1 565 ? 47.281 12.5 24 1 17.38 565 ARG A N 1
ATOM 4518 C CA . ARG A 1 565 ? 48.125 11.75 24.953 1 17.38 565 ARG A CA 1
ATOM 4519 C C . ARG A 1 565 ? 47.281 10.781 25.766 1 17.38 565 ARG A C 1
ATOM 4521 O O . ARG A 1 565 ? 46.062 10.945 25.875 1 17.38 565 ARG A O 1
ATOM 4528 N N . GLN A 1 566 ? 47.875 10.375 27.141 1 16.92 566 GLN A N 1
ATOM 4529 C CA . GLN A 1 566 ? 48 9.289 28.109 1 16.92 566 GLN A CA 1
ATOM 4530 C C . GLN A 1 566 ? 46.75 9.141 28.969 1 16.92 566 GLN A C 1
ATOM 4532 O O . GLN A 1 566 ? 46.438 8.039 29.391 1 16.92 566 GLN A O 1
ATOM 4537 N N . PHE A 1 567 ? 46.094 10.102 29.734 1 17.53 567 PHE A N 1
ATOM 4538 C CA . PHE A 1 567 ? 46.375 10.07 31.156 1 17.53 567 PHE A CA 1
ATOM 4539 C C . PHE A 1 567 ? 45.688 8.867 31.812 1 17.53 567 PHE A C 1
ATOM 4541 O O . PHE A 1 567 ? 44.656 8.391 31.344 1 17.53 567 PHE A O 1
ATOM 4548 N N . ASN A 1 568 ? 46.281 8.312 32.969 1 16.28 568 ASN A N 1
ATOM 4549 C CA . ASN A 1 568 ? 46.438 7.27 33.969 1 16.28 568 ASN A CA 1
ATOM 4550 C C . ASN A 1 568 ? 45.094 6.938 34.656 1 16.28 568 ASN A C 1
ATOM 4552 O O . ASN A 1 568 ? 44.125 7.641 34.438 1 16.28 568 ASN A O 1
ATOM 4556 N N . ALA A 1 569 ? 45.125 6.996 36.156 1 17.48 569 ALA A N 1
ATOM 4557 C CA . ALA A 1 569 ? 44.938 6.148 37.312 1 17.48 569 ALA A CA 1
ATOM 4558 C C . ALA A 1 569 ? 43.469 5.992 37.656 1 17.48 569 ALA A C 1
ATOM 4560 O O . ALA A 1 569 ? 42.625 6.703 37.125 1 17.48 569 ALA A O 1
ATOM 4561 N N . ALA A 1 570 ? 43.188 6.059 39.062 1 17.58 570 ALA A N 1
ATOM 4562 C CA . ALA A 1 570 ? 42.719 5.773 40.438 1 17.58 570 ALA A CA 1
ATOM 4563 C C . ALA A 1 570 ? 41.469 6.586 40.75 1 17.58 570 ALA A C 1
ATOM 4565 O O . ALA A 1 570 ? 40.781 6.277 41.719 1 17.58 570 ALA A O 1
ATOM 4566 N N . MET A 1 571 ? 41.406 7.973 40.438 1 17.84 571 MET A N 1
ATOM 4567 C CA . MET A 1 571 ? 41.094 8.688 41.656 1 17.84 571 MET A CA 1
ATOM 4568 C C . MET A 1 571 ? 39.594 8.602 41.969 1 17.84 571 MET A C 1
ATOM 4570 O O . MET A 1 571 ? 39.125 9.039 43.031 1 17.84 571 MET A O 1
ATOM 4574 N N . PHE A 1 572 ? 38.531 9.023 41.312 1 19.09 572 PHE A N 1
ATOM 4575 C CA . PHE A 1 572 ? 37.688 9.492 42.375 1 19.09 572 PHE A CA 1
ATOM 4576 C C . PHE A 1 572 ? 37.062 8.32 43.125 1 19.09 572 PHE A C 1
ATOM 4578 O O . PHE A 1 572 ? 36.406 7.453 42.531 1 19.09 572 PHE A O 1
ATOM 4585 N N . GLY A 1 573 ? 37.656 8.18 44.531 1 19.61 573 GLY A N 1
ATOM 4586 C CA . GLY A 1 573 ? 37.625 7.75 45.938 1 19.61 573 GLY A CA 1
ATOM 4587 C C . GLY A 1 573 ? 36.25 7.938 46.594 1 19.61 573 GLY A C 1
ATOM 4588 O O . GLY A 1 573 ? 35.406 8.633 46.031 1 19.61 573 GLY A O 1
ATOM 4589 N N . SER A 1 574 ? 36.25 7.48 48 1 25.72 574 SER A N 1
ATOM 4590 C CA . SER A 1 574 ? 37.531 6.805 47.969 1 25.72 574 SER A CA 1
ATOM 4591 C C . SER A 1 574 ? 37.906 6.375 46.562 1 25.72 574 SER A C 1
ATOM 4593 O O . SER A 1 574 ? 37.594 5.25 46.125 1 25.72 574 SER A O 1
ATOM 4595 N N . ASN A 1 575 ? 38.406 7.188 46.969 1 19.62 575 ASN A N 1
ATOM 4596 C CA . ASN A 1 575 ? 37.875 7.961 48.094 1 19.62 575 ASN A CA 1
ATOM 4597 C C . ASN A 1 575 ? 36.906 9.039 47.594 1 19.62 575 ASN A C 1
ATOM 4599 O O . ASN A 1 575 ? 36.625 10 48.312 1 19.62 575 ASN A O 1
ATOM 4603 N N . ASP A 1 576 ? 36.719 9.477 46.469 1 17.78 576 ASP A N 1
ATOM 4604 C CA . ASP A 1 576 ? 36.406 10.898 46.438 1 17.78 576 ASP A CA 1
ATOM 4605 C C . ASP A 1 576 ? 35 11.148 47.031 1 17.78 576 ASP A C 1
ATOM 4607 O O . ASP A 1 576 ? 34.031 10.508 46.656 1 17.78 576 ASP A O 1
ATOM 4611 N N . GLN A 1 577 ? 34.938 11.961 48.344 1 16.84 577 GLN A N 1
ATOM 4612 C CA . GLN A 1 577 ? 34.375 12.742 49.438 1 16.84 577 GLN A CA 1
ATOM 4613 C C . GLN A 1 577 ? 33.344 13.758 48.906 1 16.84 577 GLN A C 1
ATOM 4615 O O . GLN A 1 577 ? 32.625 14.391 49.688 1 16.84 577 GLN A O 1
ATOM 4620 N N . LEU A 1 578 ? 33.688 14.727 48.031 1 16.03 578 LEU A N 1
ATOM 4621 C CA . LEU A 1 578 ? 33.094 16.031 48.312 1 16.03 578 LEU A CA 1
ATOM 4622 C C . LEU A 1 578 ? 31.562 15.945 48.219 1 16.03 578 LEU A C 1
ATOM 4624 O O . LEU A 1 578 ? 30.859 16.438 49.094 1 16.03 578 LEU A O 1
ATOM 4628 N N . PHE A 1 579 ? 30.891 16.203 47.219 1 17.78 579 PHE A N 1
ATOM 4629 C CA . PHE A 1 579 ? 29.719 16.875 47.781 1 17.78 579 PHE A CA 1
ATOM 4630 C C . PHE A 1 579 ? 28.812 15.883 48.5 1 17.78 579 PHE A C 1
ATOM 4632 O O . PHE A 1 579 ? 28.703 14.727 48.062 1 17.78 579 PHE A O 1
ATOM 4639 N N . GLY A 1 580 ? 28.969 16.125 49.875 1 15.14 580 GLY A N 1
ATOM 4640 C CA . GLY A 1 580 ? 28.719 16.219 51.312 1 15.14 580 GLY A CA 1
ATOM 4641 C C . GLY A 1 580 ? 27.297 15.844 51.688 1 15.14 580 GLY A C 1
ATOM 4642 O O . GLY A 1 580 ? 26.344 16.469 51.219 1 15.14 580 GLY A O 1
ATOM 4643 N N . LEU A 1 581 ? 27.422 14.75 52.281 1 13.74 581 LEU A N 1
ATOM 4644 C CA . LEU A 1 581 ? 27.078 14.672 53.719 1 13.74 581 LEU A CA 1
ATOM 4645 C C . LEU A 1 581 ? 28.047 15.523 54.531 1 13.74 581 LEU A C 1
ATOM 4647 O O . LEU A 1 581 ? 29.25 15.555 54.281 1 13.74 581 LEU A O 1
ATOM 4651 N N . MET B 1 1 ? 6.566 -30.906 -49.688 1 23.58 1 MET B N 1
ATOM 4652 C CA . MET B 1 1 ? 5.715 -29.719 -49.688 1 23.58 1 MET B CA 1
ATOM 4653 C C . MET B 1 1 ? 4.91 -29.625 -48.406 1 23.58 1 MET B C 1
ATOM 4655 O O . MET B 1 1 ? 3.887 -30.297 -48.25 1 23.58 1 MET B O 1
ATOM 4659 N N . SER B 1 2 ? 5.527 -29.578 -47.281 1 26.42 2 SER B N 1
ATOM 4660 C CA . SER B 1 2 ? 5.16 -29.984 -45.938 1 26.42 2 SER B CA 1
ATOM 4661 C C . SER B 1 2 ? 4.102 -29.047 -45.344 1 26.42 2 SER B C 1
ATOM 4663 O O . SER B 1 2 ? 4.262 -27.828 -45.375 1 26.42 2 SER B O 1
ATOM 4665 N N . VAL B 1 3 ? 2.766 -29.469 -45.406 1 27.97 3 VAL B N 1
ATOM 4666 C CA . VAL B 1 3 ? 1.49 -28.797 -45.188 1 27.97 3 VAL B CA 1
ATOM 4667 C C . VAL B 1 3 ? 1.456 -28.188 -43.812 1 27.97 3 VAL B C 1
ATOM 4669 O O . VAL B 1 3 ? 1.553 -28.906 -42.812 1 27.97 3 VAL B O 1
ATOM 4672 N N . GLU B 1 4 ? 2.008 -26.984 -43.688 1 27.48 4 GLU B N 1
ATOM 4673 C CA . GLU B 1 4 ? 2.152 -26.125 -42.5 1 27.48 4 GLU B CA 1
ATOM 4674 C C . GLU B 1 4 ? 0.805 -25.875 -41.844 1 27.48 4 GLU B C 1
ATOM 4676 O O . GLU B 1 4 ? -0.116 -25.344 -42.469 1 27.48 4 GLU B O 1
ATOM 4681 N N . THR B 1 5 ? 0.301 -26.859 -41.094 1 29.41 5 THR B N 1
ATOM 4682 C CA . THR B 1 5 ? -1.038 -26.812 -40.5 1 29.41 5 THR B CA 1
ATOM 4683 C C . THR B 1 5 ? -1.247 -25.516 -39.719 1 29.41 5 THR B C 1
ATOM 4685 O O . THR B 1 5 ? -0.412 -25.141 -38.906 1 29.41 5 THR B O 1
ATOM 4688 N N . PRO B 1 6 ? -2.107 -24.578 -40.281 1 29.2 6 PRO B N 1
ATOM 4689 C CA . PRO B 1 6 ? -2.396 -23.219 -39.812 1 29.2 6 PRO B CA 1
ATOM 4690 C C . PRO B 1 6 ? -2.836 -23.188 -38.344 1 29.2 6 PRO B C 1
ATOM 4692 O O . PRO B 1 6 ? -3.518 -24.094 -37.875 1 29.2 6 PRO B O 1
ATOM 4695 N N . SER B 1 7 ? -1.958 -22.719 -37.5 1 27.66 7 SER B N 1
ATOM 4696 C CA . SER B 1 7 ? -2.086 -22.484 -36.062 1 27.66 7 SER B CA 1
ATOM 4697 C C . SER B 1 7 ? -3.383 -21.766 -35.719 1 27.66 7 SER B C 1
ATOM 4699 O O . SER B 1 7 ? -3.697 -20.734 -36.344 1 27.66 7 SER B O 1
ATOM 4701 N N . THR B 1 8 ? -4.414 -22.547 -35.406 1 28.33 8 THR B N 1
ATOM 4702 C CA . THR B 1 8 ? -5.738 -22.078 -35 1 28.33 8 THR B CA 1
ATOM 4703 C C . THR B 1 8 ? -5.633 -20.828 -34.125 1 28.33 8 THR B C 1
ATOM 4705 O O . THR B 1 8 ? -4.957 -20.859 -33.094 1 28.33 8 THR B O 1
ATOM 4708 N N . ILE B 1 9 ? -5.809 -19.641 -34.688 1 27.45 9 ILE B N 1
ATOM 4709 C CA . ILE B 1 9 ? -5.938 -18.266 -34.219 1 27.45 9 ILE B CA 1
ATOM 4710 C C . ILE B 1 9 ? -6.973 -18.219 -33.094 1 27.45 9 ILE B C 1
ATOM 4712 O O . ILE B 1 9 ? -8.148 -18.531 -33.312 1 27.45 9 ILE B O 1
ATOM 4716 N N . GLN B 1 10 ? -6.645 -18.625 -31.953 1 27.06 10 GLN B N 1
ATOM 4717 C CA . GLN B 1 10 ? -7.539 -18.531 -30.797 1 27.06 10 GLN B CA 1
ATOM 4718 C C . GLN B 1 10 ? -8.312 -17.219 -30.812 1 27.06 10 GLN B C 1
ATOM 4720 O O . GLN B 1 10 ? -7.73 -16.156 -30.984 1 27.06 10 GLN B O 1
ATOM 4725 N N . LYS B 1 11 ? -9.609 -17.344 -30.984 1 29.23 11 LYS B N 1
ATOM 4726 C CA . LYS B 1 11 ? -10.664 -16.344 -31.031 1 29.23 11 LYS B CA 1
ATOM 4727 C C . LYS B 1 11 ? -10.492 -15.312 -29.922 1 29.23 11 LYS B C 1
ATOM 4729 O O . LYS B 1 11 ? -10.555 -15.641 -28.734 1 29.23 11 LYS B O 1
ATOM 4734 N N . VAL B 1 12 ? -9.852 -14.219 -30.203 1 28.42 12 VAL B N 1
ATOM 4735 C CA . VAL B 1 12 ? -9.953 -12.914 -29.562 1 28.42 12 VAL B CA 1
ATOM 4736 C C . VAL B 1 12 ? -11.422 -12.578 -29.312 1 28.42 12 VAL B C 1
ATOM 4738 O O . VAL B 1 12 ? -12.289 -12.914 -30.125 1 28.42 12 VAL B O 1
ATOM 4741 N N . PHE B 1 13 ? -11.859 -12.5 -28.141 1 29.86 13 PHE B N 1
ATOM 4742 C CA . PHE B 1 13 ? -13.227 -12.102 -27.812 1 29.86 13 PHE B CA 1
ATOM 4743 C C . PHE B 1 13 ? -13.727 -11.055 -28.797 1 29.86 13 PHE B C 1
ATOM 4745 O O . PHE B 1 13 ? -13.055 -10.047 -29.047 1 29.86 13 PHE B O 1
ATOM 4752 N N . PRO B 1 14 ? -14.5 -11.516 -29.75 1 30.3 14 PRO B N 1
ATOM 4753 C CA . PRO B 1 14 ? -15.078 -10.516 -30.656 1 30.3 14 PRO B CA 1
ATOM 4754 C C . PRO B 1 14 ? -15.719 -9.344 -29.906 1 30.3 14 PRO B C 1
ATOM 4756 O O . PRO B 1 14 ? -16.469 -9.555 -28.953 1 30.3 14 PRO B O 1
ATOM 4759 N N . THR B 1 15 ? -15.086 -8.25 -29.734 1 32.06 15 THR B N 1
ATOM 4760 C CA . THR B 1 15 ? -15.703 -6.977 -29.375 1 32.06 15 THR B CA 1
ATOM 4761 C C . THR B 1 15 ? -16.969 -6.742 -30.203 1 32.06 15 THR B C 1
ATOM 4763 O O . THR B 1 15 ? -16.891 -6.609 -31.438 1 32.06 15 THR B O 1
ATOM 4766 N N . VAL B 1 16 ? -18.016 -7.406 -29.922 1 30.7 16 VAL B N 1
ATOM 4767 C CA . VAL B 1 16 ? -19.25 -6.949 -30.562 1 30.7 16 VAL B CA 1
ATOM 4768 C C . VAL B 1 16 ? -19.328 -5.426 -30.5 1 30.7 16 VAL B C 1
ATOM 4770 O O . VAL B 1 16 ? -19.406 -4.848 -29.422 1 30.7 16 VAL B O 1
ATOM 4773 N N . THR B 1 17 ? -18.812 -4.711 -31.453 1 33.41 17 THR B N 1
ATOM 4774 C CA . THR B 1 17 ? -18.906 -3.273 -31.688 1 33.41 17 THR B CA 1
ATOM 4775 C C . THR B 1 17 ? -20.359 -2.846 -31.891 1 33.41 17 THR B C 1
ATOM 4777 O O . THR B 1 17 ? -20.953 -3.145 -32.906 1 33.41 17 THR B O 1
ATOM 4780 N N . PRO B 1 18 ? -21.25 -2.846 -30.859 1 35.28 18 PRO B N 1
ATOM 4781 C CA . PRO B 1 18 ? -22.438 -2.15 -31.359 1 35.28 18 PRO B CA 1
ATOM 4782 C C . PRO B 1 18 ? -22.109 -0.845 -32.062 1 35.28 18 PRO B C 1
ATOM 4784 O O . PRO B 1 18 ? -21.062 -0.232 -31.797 1 35.28 18 PRO B O 1
ATOM 4787 N N . MET B 1 19 ? -22.734 -0.536 -33.312 1 35.53 19 MET B N 1
ATOM 4788 C CA . MET B 1 19 ? -22.625 0.63 -34.188 1 35.53 19 MET B CA 1
ATOM 4789 C C . MET B 1 19 ? -22.875 1.916 -33.406 1 35.53 19 MET B C 1
ATOM 4791 O O . MET B 1 19 ? -23.734 2.719 -33.781 1 35.53 19 MET B O 1
ATOM 4795 N N . ALA B 1 20 ? -22.953 2.008 -32.156 1 39.41 20 ALA B N 1
ATOM 4796 C CA . ALA B 1 20 ? -23.172 3.363 -31.641 1 39.41 20 ALA B CA 1
ATOM 4797 C C . ALA B 1 20 ? -22.078 4.312 -32.125 1 39.41 20 ALA B C 1
ATOM 4799 O O . ALA B 1 20 ? -20.984 3.877 -32.469 1 39.41 20 ALA B O 1
ATOM 4800 N N . PRO B 1 21 ? -22.234 5.645 -32.281 1 46.81 21 PRO B N 1
ATOM 4801 C CA . PRO B 1 21 ? -21.25 6.547 -32.875 1 46.81 21 PRO B CA 1
ATOM 4802 C C . PRO B 1 21 ? -19.859 6.406 -32.219 1 46.81 21 PRO B C 1
ATOM 4804 O O . PRO B 1 21 ? -19.766 6.043 -31.047 1 46.81 21 PRO B O 1
ATOM 4807 N N . SER B 1 22 ? -18.734 6.16 -33.094 1 54.75 22 SER B N 1
ATOM 4808 C CA . SER B 1 22 ? -17.328 5.828 -32.938 1 54.75 22 SER B CA 1
ATOM 4809 C C . SER B 1 22 ? -16.766 6.484 -31.672 1 54.75 22 SER B C 1
ATOM 4811 O O . SER B 1 22 ? -15.984 5.867 -30.938 1 54.75 22 SER B O 1
ATOM 4813 N N . SER B 1 23 ? -17.344 7.641 -31.453 1 58.81 23 SER B N 1
ATOM 4814 C CA . SER B 1 23 ? -16.766 8.438 -30.375 1 58.81 23 SER B CA 1
ATOM 4815 C C . SER B 1 23 ? -17.172 7.906 -29.016 1 58.81 23 SER B C 1
ATOM 4817 O O . SER B 1 23 ? -16.359 7.859 -28.094 1 58.81 23 SER B O 1
ATOM 4819 N N . LEU B 1 24 ? -18.453 7.496 -28.859 1 65.25 24 LEU B N 1
ATOM 4820 C CA . LEU B 1 24 ? -18.984 7.016 -27.594 1 65.25 24 LEU B CA 1
ATOM 4821 C C . LEU B 1 24 ? -18.344 5.68 -27.203 1 65.25 24 LEU B C 1
ATOM 4823 O O . LEU B 1 24 ? -18.078 5.43 -26.031 1 65.25 24 LEU B O 1
ATOM 4827 N N . ASN B 1 25 ? -18.016 5.066 -28.312 1 80.62 25 ASN B N 1
ATOM 4828 C CA . ASN B 1 25 ? -17.391 3.771 -28.078 1 80.62 25 ASN B CA 1
ATOM 4829 C C . ASN B 1 25 ? -15.953 3.926 -27.578 1 80.62 25 ASN B C 1
ATOM 4831 O O . ASN B 1 25 ? -15.5 3.168 -26.719 1 80.62 25 ASN B O 1
ATOM 4835 N N . ASN B 1 26 ? -15.445 5.109 -28.047 1 88.56 26 ASN B N 1
ATOM 4836 C CA . ASN B 1 26 ? -14.078 5.348 -27.625 1 88.56 26 ASN B CA 1
ATOM 4837 C C . ASN B 1 26 ? -14.016 5.789 -26.156 1 88.56 26 ASN B C 1
ATOM 4839 O O . ASN B 1 26 ? -13.102 5.406 -25.438 1 88.56 26 ASN B O 1
ATOM 4843 N N . GLN B 1 27 ? -15.039 6.531 -25.812 1 92.06 27 GLN B N 1
ATOM 4844 C CA . GLN B 1 27 ? -15.086 7.004 -24.438 1 92.06 27 GLN B CA 1
ATOM 4845 C C . GLN B 1 27 ? -15.32 5.852 -23.469 1 92.06 27 GLN B C 1
ATOM 4847 O O . GLN B 1 27 ? -14.688 5.773 -22.422 1 92.06 27 GLN B O 1
ATOM 4852 N N . GLU B 1 28 ? -16.172 5.031 -23.844 1 93.25 28 GLU B N 1
ATOM 4853 C CA . GLU B 1 28 ? -16.453 3.879 -23 1 93.25 28 GLU B CA 1
ATOM 4854 C C . GLU B 1 28 ? -15.242 2.959 -22.891 1 93.25 28 GLU B C 1
ATOM 4856 O O . GLU B 1 28 ? -14.945 2.43 -21.812 1 93.25 28 GLU B O 1
ATOM 4861 N N . ASN B 1 29 ? -14.625 2.826 -24 1 94.38 29 ASN B N 1
ATOM 4862 C CA . ASN B 1 29 ? -13.422 2.006 -24 1 94.38 29 ASN B CA 1
ATOM 4863 C C . ASN B 1 29 ? -12.328 2.617 -23.125 1 94.38 29 ASN B C 1
ATOM 4865 O O . ASN B 1 29 ? -11.586 1.897 -22.453 1 94.38 29 ASN B O 1
ATOM 4869 N N . ALA B 1 30 ? -12.258 3.92 -23.219 1 96 30 ALA B N 1
ATOM 4870 C CA . ALA B 1 30 ? -11.266 4.605 -22.391 1 96 30 ALA B CA 1
ATOM 4871 C C . ALA B 1 30 ? -11.602 4.449 -20.906 1 96 30 ALA B C 1
ATOM 4873 O O . ALA B 1 30 ? -10.711 4.176 -20.094 1 96 30 ALA B O 1
ATOM 4874 N N . GLU B 1 31 ? -12.836 4.566 -20.562 1 96.38 31 GLU B N 1
ATOM 4875 C CA . GLU B 1 31 ? -13.242 4.391 -19.172 1 96.38 31 GLU B CA 1
ATOM 4876 C C . GLU B 1 31 ? -12.984 2.965 -18.688 1 96.38 31 GLU B C 1
ATOM 4878 O O . GLU B 1 31 ? -12.516 2.758 -17.562 1 96.38 31 GLU B O 1
ATOM 4883 N N . ARG B 1 32 ? -13.273 2.086 -19.562 1 95.81 32 ARG B N 1
ATOM 4884 C CA . ARG B 1 32 ? -13.023 0.685 -19.234 1 95.81 32 ARG B CA 1
ATOM 4885 C C . ARG B 1 32 ? -11.539 0.424 -19.016 1 95.81 32 ARG B C 1
ATOM 4887 O O . ARG B 1 32 ? -11.156 -0.266 -18.062 1 95.81 32 ARG B O 1
ATOM 4894 N N . SER B 1 33 ? -10.75 0.938 -19.891 1 96.12 33 SER B N 1
ATOM 4895 C CA . SER B 1 33 ? -9.305 0.731 -19.797 1 96.12 33 SER B CA 1
ATOM 4896 C C . SER B 1 33 ? -8.742 1.372 -18.531 1 96.12 33 SER B C 1
ATOM 4898 O O . SER B 1 33 ? -7.836 0.823 -17.891 1 96.12 33 SER B O 1
ATOM 4900 N N . ILE B 1 34 ? -9.258 2.5 -18.156 1 97.12 34 ILE B N 1
ATOM 4901 C CA . ILE B 1 34 ? -8.844 3.154 -16.922 1 97.12 34 ILE B CA 1
ATOM 4902 C C . ILE B 1 34 ? -9.25 2.299 -15.727 1 97.12 34 ILE B C 1
ATOM 4904 O O . ILE B 1 34 ? -8.469 2.117 -14.789 1 97.12 34 ILE B O 1
ATOM 4908 N N . ALA B 1 35 ? -10.461 1.787 -15.781 1 96.62 35 ALA B N 1
ATOM 4909 C CA . ALA B 1 35 ? -10.938 0.919 -14.703 1 96.62 35 ALA B CA 1
ATOM 4910 C C . ALA B 1 35 ? -10.039 -0.309 -14.555 1 96.62 35 ALA B C 1
ATOM 4912 O O . ALA B 1 35 ? -9.641 -0.663 -13.445 1 96.62 35 ALA B O 1
ATOM 4913 N N . LEU B 1 36 ? -9.703 -0.898 -15.656 1 95.56 36 LEU B N 1
ATOM 4914 C CA . LEU B 1 36 ? -8.844 -2.08 -15.633 1 95.56 36 LEU B CA 1
ATOM 4915 C C . LEU B 1 36 ? -7.473 -1.75 -15.062 1 95.56 36 LEU B C 1
ATOM 4917 O O . LEU B 1 36 ? -6.887 -2.559 -14.336 1 95.56 36 LEU B O 1
ATOM 4921 N N . PHE B 1 37 ? -6.965 -0.585 -15.375 1 94.75 37 PHE B N 1
ATOM 4922 C CA . PHE B 1 37 ? -5.695 -0.13 -14.82 1 94.75 37 PHE B CA 1
ATOM 4923 C C . PHE B 1 37 ? -5.777 -0.024 -13.305 1 94.75 37 PHE B C 1
ATOM 4925 O O . PHE B 1 37 ? -4.867 -0.465 -12.602 1 94.75 37 PHE B O 1
ATOM 4932 N N . PHE B 1 38 ? -6.867 0.513 -12.758 1 95.12 38 PHE B N 1
ATOM 4933 C CA . PHE B 1 38 ? -7.066 0.651 -11.32 1 95.12 38 PHE B CA 1
ATOM 4934 C C . PHE B 1 38 ? -7.203 -0.714 -10.656 1 95.12 38 PHE B C 1
ATOM 4936 O O . PHE B 1 38 ? -6.621 -0.96 -9.602 1 95.12 38 PHE B O 1
ATOM 4943 N N . PHE B 1 39 ? -7.926 -1.574 -11.336 1 92.62 39 PHE B N 1
ATOM 4944 C CA . PHE B 1 39 ? -8.25 -2.859 -10.727 1 92.62 39 PHE B CA 1
ATOM 4945 C C . PHE B 1 39 ? -7.039 -3.783 -10.734 1 92.62 39 PHE B C 1
ATOM 4947 O O . PHE B 1 39 ? -6.742 -4.438 -9.734 1 92.62 39 PHE B O 1
ATOM 4954 N N . GLU B 1 40 ? -6.34 -3.84 -11.805 1 88.94 40 GLU B N 1
ATOM 4955 C CA . GLU B 1 40 ? -5.184 -4.723 -11.938 1 88.94 40 GLU B CA 1
ATOM 4956 C C . GLU B 1 40 ? -4.094 -4.355 -10.938 1 88.94 40 GLU B C 1
ATOM 4958 O O . GLU B 1 40 ? -3.414 -5.23 -10.398 1 88.94 40 GLU B O 1
ATOM 4963 N N . ASN B 1 41 ? -3.977 -3.104 -10.75 1 88.62 41 ASN B N 1
ATOM 4964 C CA . ASN B 1 41 ? -2.863 -2.637 -9.93 1 88.62 41 ASN B CA 1
ATOM 4965 C C . ASN B 1 41 ? -3.322 -2.266 -8.523 1 88.62 41 ASN B C 1
ATOM 4967 O O . ASN B 1 41 ? -2.547 -1.718 -7.738 1 88.62 41 ASN B O 1
ATOM 4971 N N . LYS B 1 42 ? -4.574 -2.467 -8.211 1 86.56 42 LYS B N 1
ATOM 4972 C CA . LYS B 1 42 ? -5.156 -2.209 -6.895 1 86.56 42 LYS B CA 1
ATOM 4973 C C . LYS B 1 42 ? -4.938 -0.758 -6.477 1 86.56 42 LYS B C 1
ATOM 4975 O O . LYS B 1 42 ? -4.496 -0.491 -5.355 1 86.56 42 LYS B O 1
ATOM 4980 N N . ILE B 1 43 ? -5.094 0.075 -7.375 1 89.81 43 ILE B N 1
ATOM 4981 C CA . ILE B 1 43 ? -4.969 1.499 -7.09 1 89.81 43 ILE B CA 1
ATOM 4982 C C . ILE B 1 43 ? -6.199 1.983 -6.324 1 89.81 43 ILE B C 1
ATOM 4984 O O . ILE B 1 43 ? -7.328 1.633 -6.672 1 89.81 43 ILE B O 1
ATOM 4988 N N . ASP B 1 44 ? -5.957 2.725 -5.289 1 87.62 44 ASP B N 1
ATOM 4989 C CA . ASP B 1 44 ? -7.062 3.285 -4.516 1 87.62 44 ASP B CA 1
ATOM 4990 C C . ASP B 1 44 ? -7.941 4.18 -5.387 1 87.62 44 ASP B C 1
ATOM 4992 O O . ASP B 1 44 ? -7.438 5.008 -6.148 1 87.62 44 ASP B O 1
ATOM 4996 N N . PHE B 1 45 ? -9.203 4.031 -5.289 1 89.94 45 PHE B N 1
ATOM 4997 C CA . PHE B 1 45 ? -10.133 4.781 -6.125 1 89.94 45 PHE B CA 1
ATOM 4998 C C . PHE B 1 45 ? -10.062 6.273 -5.812 1 89.94 45 PHE B C 1
ATOM 5000 O O . PHE B 1 45 ? -10.391 7.105 -6.656 1 89.94 45 PHE B O 1
ATOM 5007 N N . SER B 1 46 ? -9.656 6.637 -4.586 1 87.31 46 SER B N 1
ATOM 5008 C CA . SER B 1 46 ? -9.578 8.031 -4.176 1 87.31 46 SER B CA 1
ATOM 5009 C C . SER B 1 46 ? -8.57 8.805 -5.027 1 87.31 46 SER B C 1
ATOM 5011 O O . SER B 1 46 ? -8.609 10.031 -5.082 1 87.31 46 SER B O 1
ATOM 5013 N N . ILE B 1 47 ? -7.664 8.062 -5.66 1 90.88 47 ILE B N 1
ATOM 5014 C CA . ILE B 1 47 ? -6.645 8.664 -6.508 1 90.88 47 ILE B CA 1
ATOM 5015 C C . ILE B 1 47 ? -7.309 9.359 -7.699 1 90.88 47 ILE B C 1
ATOM 5017 O O . ILE B 1 47 ? -6.77 10.32 -8.242 1 90.88 47 ILE B O 1
ATOM 5021 N N . ALA B 1 48 ? -8.531 8.906 -8.102 1 93.56 48 ALA B N 1
ATOM 5022 C CA . ALA B 1 48 ? -9.25 9.508 -9.219 1 93.56 48 ALA B CA 1
ATOM 5023 C C . ALA B 1 48 ? -9.773 10.898 -8.852 1 93.56 48 ALA B C 1
ATOM 5025 O O . ALA B 1 48 ? -10.219 11.648 -9.727 1 93.56 48 ALA B O 1
ATOM 5026 N N . ARG B 1 49 ? -9.68 11.312 -7.598 1 87.44 49 ARG B N 1
ATOM 5027 C CA . ARG B 1 49 ? -10.117 12.633 -7.156 1 87.44 49 ARG B CA 1
ATOM 5028 C C . ARG B 1 49 ? -8.953 13.617 -7.16 1 87.44 49 ARG B C 1
ATOM 5030 O O . ARG B 1 49 ? -9.156 14.828 -7.023 1 87.44 49 ARG B O 1
ATOM 5037 N N . THR B 1 50 ? -7.762 13.102 -7.344 1 85.88 50 THR B N 1
ATOM 5038 C CA . THR B 1 50 ? -6.59 13.969 -7.297 1 85.88 50 THR B CA 1
ATOM 5039 C C . THR B 1 50 ? -6.488 14.812 -8.562 1 85.88 50 THR B C 1
ATOM 5041 O O . THR B 1 50 ? -7.012 14.438 -9.617 1 85.88 50 THR B O 1
ATOM 5044 N N . SER B 1 51 ? -5.887 15.938 -8.461 1 85.38 51 SER B N 1
ATOM 5045 C CA . SER B 1 51 ? -5.754 16.859 -9.594 1 85.38 51 SER B CA 1
ATOM 5046 C C . SER B 1 51 ? -4.84 16.281 -10.664 1 85.38 51 SER B C 1
ATOM 5048 O O . SER B 1 51 ? -5.07 16.484 -11.859 1 85.38 51 SER B O 1
ATOM 5050 N N . SER B 1 52 ? -3.852 15.492 -10.203 1 91.62 52 SER B N 1
ATOM 5051 C CA . SER B 1 52 ? -2.906 14.93 -11.156 1 91.62 52 SER B CA 1
ATOM 5052 C C . SER B 1 52 ? -3.584 13.906 -12.062 1 91.62 52 SER B C 1
ATOM 5054 O O . SER B 1 52 ? -3.143 13.68 -13.195 1 91.62 52 SER B O 1
ATOM 5056 N N . TYR B 1 53 ? -4.703 13.32 -11.602 1 94.75 53 TYR B N 1
ATOM 5057 C CA . TYR B 1 53 ? -5.426 12.312 -12.367 1 94.75 53 TYR B CA 1
ATOM 5058 C C . TYR B 1 53 ? -5.992 12.906 -13.648 1 94.75 53 TYR B C 1
ATOM 5060 O O . TYR B 1 53 ? -5.672 12.438 -14.75 1 94.75 53 TYR B O 1
ATOM 5068 N N . GLN B 1 54 ? -6.738 13.945 -13.523 1 93.75 54 GLN B N 1
ATOM 5069 C CA . GLN B 1 54 ? -7.348 14.547 -14.703 1 93.75 54 GLN B CA 1
ATOM 5070 C C . GLN B 1 54 ? -6.305 15.25 -15.562 1 93.75 54 GLN B C 1
ATOM 5072 O O . GLN B 1 54 ? -6.414 15.266 -16.797 1 93.75 54 GLN B O 1
ATOM 5077 N N . LEU B 1 55 ? -5.297 15.859 -14.938 1 94.12 55 LEU B N 1
ATOM 5078 C CA . LEU B 1 55 ? -4.23 16.516 -15.688 1 94.12 55 LEU B CA 1
ATOM 5079 C C . LEU B 1 55 ? -3.496 15.508 -16.562 1 94.12 55 LEU B C 1
ATOM 5081 O O . LEU B 1 55 ? -3.133 15.82 -17.703 1 94.12 55 LEU B O 1
ATOM 5085 N N . MET B 1 56 ? -3.244 14.32 -16.016 1 96.25 56 MET B N 1
ATOM 5086 C CA . MET B 1 56 ? -2.613 13.25 -16.781 1 96.25 56 MET B CA 1
ATOM 5087 C C . MET B 1 56 ? -3.473 12.867 -17.984 1 96.25 56 MET B C 1
ATOM 5089 O O . MET B 1 56 ? -2.971 12.766 -19.109 1 96.25 56 MET B O 1
ATOM 5093 N N . ILE B 1 57 ? -4.805 12.688 -17.766 1 96.62 57 ILE B N 1
ATOM 5094 C CA . ILE B 1 57 ? -5.727 12.289 -18.812 1 96.62 57 ILE B CA 1
ATOM 5095 C C . ILE B 1 57 ? -5.762 13.359 -19.906 1 96.62 57 ILE B C 1
ATOM 5097 O O . ILE B 1 57 ? -5.676 13.047 -21.094 1 96.62 57 ILE B O 1
ATOM 5101 N N . ASP B 1 58 ? -5.797 14.641 -19.469 1 95.56 58 ASP B N 1
ATOM 5102 C CA . ASP B 1 58 ? -5.844 15.75 -20.422 1 95.56 58 ASP B CA 1
ATOM 5103 C C . ASP B 1 58 ? -4.574 15.789 -21.281 1 95.56 58 ASP B C 1
ATOM 5105 O O . ASP B 1 58 ? -4.645 16 -22.484 1 95.56 58 ASP B O 1
ATOM 5109 N N . ALA B 1 59 ? -3.463 15.633 -20.609 1 95.88 59 ALA B N 1
ATOM 5110 C CA . ALA B 1 59 ? -2.186 15.695 -21.312 1 95.88 59 ALA B CA 1
ATOM 5111 C C . ALA B 1 59 ? -2.051 14.555 -22.312 1 95.88 59 ALA B C 1
ATOM 5113 O O . ALA B 1 59 ? -1.555 14.75 -23.438 1 95.88 59 ALA B O 1
ATOM 5114 N N . ILE B 1 60 ? -2.453 13.344 -21.969 1 95.69 60 ILE B N 1
ATOM 5115 C CA . ILE B 1 60 ? -2.379 12.18 -22.844 1 95.69 60 ILE B CA 1
ATOM 5116 C C . ILE B 1 60 ? -3.316 12.375 -24.031 1 95.69 60 ILE B C 1
ATOM 5118 O O . ILE B 1 60 ? -2.951 12.078 -25.172 1 95.69 60 ILE B O 1
ATOM 5122 N N . ALA B 1 61 ? -4.52 12.844 -23.734 1 94.38 61 ALA B N 1
ATOM 5123 C CA . ALA B 1 61 ? -5.512 13.055 -24.781 1 94.38 61 ALA B CA 1
ATOM 5124 C C . ALA B 1 61 ? -5.004 14.055 -25.812 1 94.38 61 ALA B C 1
ATOM 5126 O O . ALA B 1 61 ? -5.324 13.938 -27 1 94.38 61 ALA B O 1
ATOM 5127 N N . LYS B 1 62 ? -4.242 15.023 -25.406 1 93.25 62 LYS B N 1
ATOM 5128 C CA . LYS B 1 62 ? -3.715 16.047 -26.281 1 93.25 62 LYS B CA 1
ATOM 5129 C C . LYS B 1 62 ? -2.648 15.484 -27.219 1 93.25 62 LYS B C 1
ATOM 5131 O O . LYS B 1 62 ? -2.434 16.016 -28.312 1 93.25 62 LYS B O 1
ATOM 5136 N N . CYS B 1 63 ? -1.925 14.453 -26.812 1 92.25 63 CYS B N 1
ATOM 5137 C CA . CYS B 1 63 ? -0.877 13.844 -27.625 1 92.25 63 CYS B CA 1
ATOM 5138 C C . CYS B 1 63 ? -1.475 13.062 -28.797 1 92.25 63 CYS B C 1
ATOM 5140 O O . CYS B 1 63 ? -0.878 12.992 -29.875 1 92.25 63 CYS B O 1
ATOM 5142 N N . GLY B 1 64 ? -2.648 12.445 -28.562 1 87.81 64 GLY B N 1
ATOM 5143 C CA . GLY B 1 64 ? -3.268 11.672 -29.625 1 87.81 64 GLY B CA 1
ATOM 5144 C C . GLY B 1 64 ? -2.779 10.234 -29.688 1 87.81 64 GLY B C 1
ATOM 5145 O O . GLY B 1 64 ? -1.98 9.812 -28.844 1 87.81 64 GLY B O 1
ATOM 5146 N N . PRO B 1 65 ? -3.264 9.477 -30.703 1 89.81 65 PRO B N 1
ATOM 5147 C CA . PRO B 1 65 ? -2.916 8.055 -30.797 1 89.81 65 PRO B CA 1
ATOM 5148 C C . PRO B 1 65 ? -1.438 7.828 -31.109 1 89.81 65 PRO B C 1
ATOM 5150 O O . PRO B 1 65 ? -0.835 8.602 -31.859 1 89.81 65 PRO B O 1
ATOM 5153 N N . GLY B 1 66 ? -0.794 6.789 -30.5 1 90.12 66 GLY B N 1
ATOM 5154 C CA . GLY B 1 66 ? 0.59 6.426 -30.75 1 90.12 66 GLY B CA 1
ATOM 5155 C C . GLY B 1 66 ? 1.531 6.832 -29.641 1 90.12 66 GLY B C 1
ATOM 5156 O O . GLY B 1 66 ? 2.715 6.488 -29.656 1 90.12 66 GLY B O 1
ATOM 5157 N N . PHE B 1 67 ? 0.999 7.59 -28.719 1 92.69 67 PHE B N 1
ATOM 5158 C CA . PHE B 1 67 ? 1.818 8.023 -27.594 1 92.69 67 PHE B CA 1
ATOM 5159 C C . PHE B 1 67 ? 2.146 6.848 -26.688 1 92.69 67 PHE B C 1
ATOM 5161 O O . PHE B 1 67 ? 1.259 6.078 -26.312 1 92.69 67 PHE B O 1
ATOM 5168 N N . THR B 1 68 ? 3.441 6.695 -26.391 1 94.12 68 THR B N 1
ATOM 5169 C CA . THR B 1 68 ? 3.877 5.684 -25.438 1 94.12 68 THR B CA 1
ATOM 5170 C C . THR B 1 68 ? 4.262 6.324 -24.109 1 94.12 68 THR B C 1
ATOM 5172 O O . THR B 1 68 ? 5.023 7.293 -24.078 1 94.12 68 THR B O 1
ATOM 5175 N N . GLY B 1 69 ? 3.715 5.906 -23.062 1 94.25 69 GLY B N 1
ATOM 5176 C CA . GLY B 1 69 ? 4.012 6.445 -21.75 1 94.25 69 GLY B CA 1
ATOM 5177 C C . GLY B 1 69 ? 5.441 6.199 -21.312 1 94.25 69 GLY B C 1
ATOM 5178 O O . GLY B 1 69 ? 6.125 5.34 -21.859 1 94.25 69 GLY B O 1
ATOM 5179 N N . PRO B 1 70 ? 5.887 7.02 -20.375 1 95.62 70 PRO B N 1
ATOM 5180 C CA . PRO B 1 70 ? 7.234 6.801 -19.859 1 95.62 70 PRO B CA 1
ATOM 5181 C C . PRO B 1 70 ? 7.395 5.434 -19.188 1 95.62 70 PRO B C 1
ATOM 5183 O O . PRO B 1 70 ? 6.465 4.938 -18.547 1 95.62 70 PRO B O 1
ATOM 5186 N N . SER B 1 71 ? 8.516 4.816 -19.406 1 94.31 71 SER B N 1
ATOM 5187 C CA . SER B 1 71 ? 8.812 3.52 -18.797 1 94.31 71 SER B CA 1
ATOM 5188 C C . SER B 1 71 ? 9.07 3.648 -17.312 1 94.31 71 SER B C 1
ATOM 5190 O O . SER B 1 71 ? 9.211 4.758 -16.781 1 94.31 71 SER B O 1
ATOM 5192 N N . ALA B 1 72 ? 9.07 2.549 -16.625 1 92 72 ALA B N 1
ATOM 5193 C CA . ALA B 1 72 ? 9.336 2.523 -15.188 1 92 72 ALA B CA 1
ATOM 5194 C C . ALA B 1 72 ? 10.695 3.129 -14.875 1 92 72 ALA B C 1
ATOM 5196 O O . ALA B 1 72 ? 10.836 3.891 -13.914 1 92 72 ALA B O 1
ATOM 5197 N N . GLU B 1 73 ? 11.68 2.887 -15.703 1 88.31 73 GLU B N 1
ATOM 5198 C CA . GLU B 1 73 ? 13.031 3.393 -15.492 1 88.31 73 GLU B CA 1
ATOM 5199 C C . GLU B 1 73 ? 13.094 4.902 -15.703 1 88.31 73 GLU B C 1
ATOM 5201 O O . GLU B 1 73 ? 13.766 5.609 -14.945 1 88.31 73 GLU B O 1
ATOM 5206 N N . THR B 1 74 ? 12.398 5.312 -16.688 1 94.44 74 THR B N 1
ATOM 5207 C CA . THR B 1 74 ? 12.383 6.742 -16.969 1 94.44 74 THR B CA 1
ATOM 5208 C C . THR B 1 74 ? 11.719 7.516 -15.844 1 94.44 74 THR B C 1
ATOM 5210 O O . THR B 1 74 ? 12.141 8.617 -15.508 1 94.44 74 THR B O 1
ATOM 5213 N N . LEU B 1 75 ? 10.672 6.953 -15.266 1 94.88 75 LEU B N 1
ATOM 5214 C CA . LEU B 1 75 ? 9.984 7.582 -14.141 1 94.88 75 LEU B CA 1
ATOM 5215 C C . LEU B 1 75 ? 10.898 7.641 -12.922 1 94.88 75 LEU B C 1
ATOM 5217 O O . LEU B 1 75 ? 10.969 8.672 -12.242 1 94.88 75 LEU B O 1
ATOM 5221 N N . LYS B 1 76 ? 11.633 6.59 -12.719 1 89.75 76 LYS B N 1
ATOM 5222 C CA . LYS B 1 76 ? 12.445 6.422 -11.516 1 89.75 76 LYS B CA 1
ATOM 5223 C C . LYS B 1 76 ? 13.703 7.277 -11.578 1 89.75 76 LYS B C 1
ATOM 5225 O O . LYS B 1 76 ? 14.234 7.691 -10.547 1 89.75 76 LYS B O 1
ATOM 5230 N N . THR B 1 77 ? 14.188 7.547 -12.734 1 89.5 77 THR B N 1
ATOM 5231 C CA . THR B 1 77 ? 15.477 8.227 -12.859 1 89.5 77 THR B CA 1
ATOM 5232 C C . THR B 1 77 ? 15.297 9.625 -13.422 1 89.5 77 THR B C 1
ATOM 5234 O O . THR B 1 77 ? 15.219 10.602 -12.672 1 89.5 77 THR B O 1
ATOM 5237 N N . THR B 1 78 ? 14.859 9.703 -14.617 1 93.5 78 THR B N 1
ATOM 5238 C CA . THR B 1 78 ? 14.844 10.969 -15.336 1 93.5 78 THR B CA 1
ATOM 5239 C C . THR B 1 78 ? 13.805 11.914 -14.742 1 93.5 78 THR B C 1
ATOM 5241 O O . THR B 1 78 ? 14.125 13.047 -14.367 1 93.5 78 THR B O 1
ATOM 5244 N N . TRP B 1 79 ? 12.68 11.484 -14.672 1 95.5 79 TRP B N 1
ATOM 5245 C CA . TRP B 1 79 ? 11.609 12.375 -14.25 1 95.5 79 TRP B CA 1
ATOM 5246 C C . TRP B 1 79 ? 11.688 12.648 -12.75 1 95.5 79 TRP B C 1
ATOM 5248 O O . TRP B 1 79 ? 11.344 13.742 -12.289 1 95.5 79 TRP B O 1
ATOM 5258 N N . LEU B 1 80 ? 12.086 11.648 -11.977 1 94.69 80 LEU B N 1
ATOM 5259 C CA . LEU B 1 80 ? 12.266 11.875 -10.547 1 94.69 80 LEU B CA 1
ATOM 5260 C C . LEU B 1 80 ? 13.266 13.008 -10.305 1 94.69 80 LEU B C 1
ATOM 5262 O O . LEU B 1 80 ? 13 13.914 -9.516 1 94.69 80 LEU B O 1
ATOM 5266 N N . GLU B 1 81 ? 14.383 12.953 -11 1 94.5 81 GLU B N 1
ATOM 5267 C CA . GLU B 1 81 ? 15.422 13.969 -10.859 1 94.5 81 GLU B CA 1
ATOM 5268 C C . GLU B 1 81 ? 14.938 15.328 -11.359 1 94.5 81 GLU B C 1
ATOM 5270 O O . GLU B 1 81 ? 15.211 16.359 -10.734 1 94.5 81 GLU B O 1
ATOM 5275 N N . ARG B 1 82 ? 14.25 15.312 -12.43 1 95.56 82 ARG B N 1
ATOM 5276 C CA . ARG B 1 82 ? 13.773 16.562 -13.016 1 95.56 82 ARG B CA 1
ATOM 5277 C C . ARG B 1 82 ? 12.758 17.25 -12.102 1 95.56 82 ARG B C 1
ATOM 5279 O O . ARG B 1 82 ? 12.844 18.453 -11.859 1 95.56 82 ARG B O 1
ATOM 5286 N N . VAL B 1 83 ? 11.797 16.5 -11.625 1 95.31 83 VAL B N 1
ATOM 5287 C CA . VAL B 1 83 ? 10.758 17.078 -10.781 1 95.31 83 VAL B CA 1
ATOM 5288 C C . VAL B 1 83 ? 11.359 17.516 -9.445 1 95.31 83 VAL B C 1
ATOM 5290 O O . VAL B 1 83 ? 10.961 18.547 -8.898 1 95.31 83 VAL B O 1
ATOM 5293 N N . LYS B 1 84 ? 12.281 16.734 -8.922 1 94.44 84 LYS B N 1
ATOM 5294 C CA . LYS B 1 84 ? 12.969 17.141 -7.691 1 94.44 84 LYS B CA 1
ATOM 5295 C C . LYS B 1 84 ? 13.695 18.469 -7.871 1 94.44 84 LYS B C 1
ATOM 5297 O O . LYS B 1 84 ? 13.617 19.344 -7.004 1 94.44 84 LYS B O 1
ATOM 5302 N N . SER B 1 85 ? 14.375 18.547 -8.984 1 94.62 85 SER B N 1
ATOM 5303 C CA . SER B 1 85 ? 15.109 19.781 -9.281 1 94.62 85 SER B CA 1
ATOM 5304 C C . SER B 1 85 ? 14.164 20.969 -9.406 1 94.62 85 SER B C 1
ATOM 5306 O O . SER B 1 85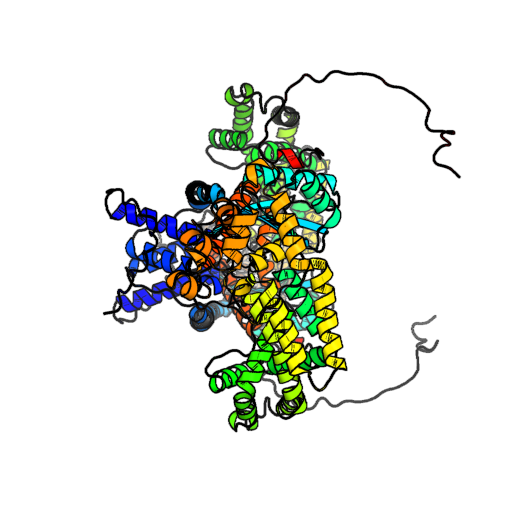 ? 14.469 22.062 -8.914 1 94.62 85 SER B O 1
ATOM 5308 N N . GLU B 1 86 ? 13.055 20.734 -10.055 1 92.69 86 GLU B N 1
ATOM 5309 C CA . GLU B 1 86 ? 12.047 21.797 -10.172 1 92.69 86 GLU B CA 1
ATOM 5310 C C . GLU B 1 86 ? 11.539 22.219 -8.805 1 92.69 86 GLU B C 1
ATOM 5312 O O . GLU B 1 86 ? 11.375 23.422 -8.547 1 92.69 86 GLU B O 1
ATOM 5317 N N . MET B 1 87 ? 11.297 21.328 -8 1 91.31 87 MET B N 1
ATOM 5318 C CA . MET B 1 87 ? 10.773 21.625 -6.664 1 91.31 87 MET B CA 1
ATOM 5319 C C . MET B 1 87 ? 11.828 22.312 -5.809 1 91.31 87 MET B C 1
ATOM 5321 O O . MET B 1 87 ? 11.508 23.203 -5.023 1 91.31 87 MET B O 1
ATOM 5325 N N . SER B 1 88 ? 13.078 21.875 -5.984 1 90.56 88 SER B N 1
ATOM 5326 C CA . SER B 1 88 ? 14.172 22.5 -5.238 1 90.56 88 SER B CA 1
ATOM 5327 C C . SER B 1 88 ? 14.367 23.953 -5.652 1 90.56 88 SER B C 1
ATOM 5329 O O . SER B 1 88 ? 14.68 24.812 -4.82 1 90.56 88 SER B O 1
ATOM 5331 N N . LEU B 1 89 ? 14.133 24.188 -6.879 1 91.38 89 LEU B N 1
ATOM 5332 C CA . LEU B 1 89 ? 14.234 25.547 -7.367 1 91.38 89 LEU B CA 1
ATOM 5333 C C . LEU B 1 89 ? 13.125 26.422 -6.789 1 91.38 89 LEU B C 1
ATOM 5335 O O . LEU B 1 89 ? 13.352 27.594 -6.453 1 91.38 89 LEU B O 1
ATOM 5339 N N . GLN B 1 90 ? 12.008 25.875 -6.664 1 87.56 90 GLN B N 1
ATOM 5340 C CA . GLN B 1 90 ? 10.898 26.594 -6.055 1 87.56 90 GLN B CA 1
ATOM 5341 C C . GLN B 1 90 ? 11.188 26.906 -4.586 1 87.56 90 GLN B C 1
ATOM 5343 O O . GLN B 1 90 ? 10.836 27.969 -4.094 1 87.56 90 GLN B O 1
ATOM 5348 N N . SER B 1 91 ? 11.773 26.016 -3.951 1 86.69 91 SER B N 1
ATOM 5349 C CA . SER B 1 91 ? 12.117 26.219 -2.547 1 86.69 91 SER B CA 1
ATOM 5350 C C . SER B 1 91 ? 13.141 27.328 -2.383 1 86.69 91 SER B C 1
ATOM 5352 O O . SER B 1 91 ? 13.055 28.125 -1.439 1 86.69 91 SER B O 1
ATOM 5354 N N . LYS B 1 92 ? 14.039 27.422 -3.34 1 88.56 92 LYS B N 1
ATOM 5355 C CA . LYS B 1 92 ? 15.062 28.469 -3.285 1 88.56 92 LYS B CA 1
ATOM 5356 C C . LYS B 1 92 ? 14.453 29.844 -3.52 1 88.56 92 LYS B C 1
ATOM 5358 O O . LYS B 1 92 ? 14.906 30.828 -2.939 1 88.56 92 LYS B O 1
ATOM 5363 N N . ASP B 1 93 ? 13.484 29.844 -4.285 1 87.38 93 ASP B N 1
ATOM 5364 C CA . ASP B 1 93 ? 12.797 31.094 -4.555 1 87.38 93 ASP B CA 1
ATOM 5365 C C . ASP B 1 93 ? 12.078 31.609 -3.309 1 87.38 93 ASP B C 1
ATOM 5367 O O . ASP B 1 93 ? 12 32.812 -3.078 1 87.38 93 ASP B O 1
ATOM 5371 N N . ILE B 1 94 ? 11.609 30.766 -2.531 1 86.81 94 ILE B N 1
ATOM 5372 C CA . ILE B 1 94 ? 10.859 31.141 -1.333 1 86.81 94 ILE B CA 1
ATOM 5373 C C . ILE B 1 94 ? 11.828 31.609 -0.245 1 86.81 94 ILE B C 1
ATOM 5375 O O . ILE B 1 94 ? 11.453 32.406 0.616 1 86.81 94 ILE B O 1
ATOM 5379 N N . GLU B 1 95 ? 13.023 31.156 -0.345 1 90.5 95 GLU B N 1
ATOM 5380 C CA . GLU B 1 95 ? 14.031 31.531 0.644 1 90.5 95 GLU B CA 1
ATOM 5381 C C . GLU B 1 95 ? 14.305 33.031 0.608 1 90.5 95 GLU B C 1
ATOM 5383 O O . GLU B 1 95 ? 14.719 33.625 1.609 1 90.5 95 GLU B O 1
ATOM 5388 N N . LYS B 1 96 ? 13.977 33.625 -0.467 1 90.44 96 LYS B N 1
ATOM 5389 C CA . LYS B 1 96 ? 14.227 35.031 -0.616 1 90.44 96 LYS B CA 1
ATOM 5390 C C . LYS B 1 96 ? 13.32 35.844 0.309 1 90.44 96 LYS B C 1
ATOM 5392 O O . LYS B 1 96 ? 13.703 36.938 0.76 1 90.44 96 LYS B O 1
ATOM 5397 N N . GLU B 1 97 ? 12.219 35.375 0.625 1 92.56 97 GLU B N 1
ATOM 5398 C CA . GLU B 1 97 ? 11.273 36.094 1.46 1 92.56 97 GLU B CA 1
ATOM 5399 C C . GLU B 1 97 ? 11.648 36 2.936 1 92.56 97 GLU B C 1
ATOM 5401 O O . GLU B 1 97 ? 11.219 36.844 3.744 1 92.56 97 GLU B O 1
ATOM 5406 N N . TRP B 1 98 ? 12.547 35.094 3.248 1 94.31 98 TRP B N 1
ATOM 5407 C CA . TRP B 1 98 ? 12.852 34.812 4.652 1 94.31 98 TRP B CA 1
ATOM 5408 C C . TRP B 1 98 ? 13.594 36 5.277 1 94.31 98 TRP B C 1
ATOM 5410 O O . TRP B 1 98 ? 13.539 36.188 6.492 1 94.31 98 TRP B O 1
ATOM 5420 N N . THR B 1 99 ? 14.234 36.75 4.41 1 91.94 99 THR B N 1
ATOM 5421 C CA . THR B 1 99 ? 14.969 37.875 4.93 1 91.94 99 THR B CA 1
ATOM 5422 C C . THR B 1 99 ? 14.008 38.906 5.535 1 91.94 99 THR B C 1
ATOM 5424 O O . THR B 1 99 ? 14.359 39.594 6.488 1 91.94 99 THR B O 1
ATOM 5427 N N . THR B 1 100 ? 12.836 38.875 5.059 1 92.62 100 THR B N 1
ATOM 5428 C CA . THR B 1 100 ? 11.859 39.844 5.52 1 92.62 100 THR B CA 1
ATOM 5429 C C . THR B 1 100 ? 10.891 39.219 6.52 1 92.62 100 THR B C 1
ATOM 5431 O O . THR B 1 100 ? 10.664 39.781 7.602 1 92.62 100 THR B O 1
ATOM 5434 N N . THR B 1 101 ? 10.391 38.125 6.223 1 94.88 101 THR B N 1
ATOM 5435 C CA . THR B 1 101 ? 9.305 37.531 7.004 1 94.88 101 THR B CA 1
ATOM 5436 C C . THR B 1 101 ? 9.836 36.531 8.016 1 94.88 101 THR B C 1
ATOM 5438 O O . THR B 1 101 ? 9.148 36.188 8.984 1 94.88 101 THR B O 1
ATOM 5441 N N . GLY B 1 102 ? 11.062 36.094 7.82 1 95 102 GLY B N 1
ATOM 5442 C CA . GLY B 1 102 ? 11.508 34.938 8.602 1 95 102 GLY B CA 1
ATOM 5443 C C . GLY B 1 102 ? 10.773 33.656 8.258 1 95 102 GLY B C 1
ATOM 5444 O O . GLY B 1 102 ? 9.969 33.625 7.324 1 95 102 GLY B O 1
ATOM 5445 N N . CYS B 1 103 ? 11.133 32.562 8.906 1 95.94 103 CYS B N 1
ATOM 5446 C CA . CYS B 1 103 ? 10.484 31.266 8.664 1 95.94 103 CYS B CA 1
ATOM 5447 C C . CYS B 1 103 ? 10.344 30.469 9.953 1 95.94 103 CYS B C 1
ATOM 5449 O O . CYS B 1 103 ? 10.984 30.797 10.961 1 95.94 103 CYS B O 1
ATOM 5451 N N . THR B 1 104 ? 9.438 29.547 9.945 1 96 104 THR B N 1
ATOM 5452 C CA . THR B 1 104 ? 9.219 28.641 11.07 1 96 104 THR B CA 1
ATOM 5453 C C . THR B 1 104 ? 9.602 27.203 10.695 1 96 104 THR B C 1
ATOM 5455 O O . THR B 1 104 ? 9.156 26.688 9.664 1 96 104 THR B O 1
ATOM 5458 N N . ILE B 1 105 ? 10.414 26.594 11.5 1 95.5 105 ILE B N 1
ATOM 5459 C CA . ILE B 1 105 ? 10.727 25.188 11.328 1 95.5 105 ILE B CA 1
ATOM 5460 C C . ILE B 1 105 ? 9.719 24.328 12.086 1 95.5 105 ILE B C 1
ATOM 5462 O O . ILE B 1 105 ? 9.453 24.578 13.266 1 95.5 105 ILE B O 1
ATOM 5466 N N . ILE B 1 106 ? 9.188 23.422 11.398 1 92.81 106 ILE B N 1
ATOM 5467 C CA . ILE B 1 106 ? 8.227 22.516 12.023 1 92.81 106 ILE B CA 1
ATOM 5468 C C . ILE B 1 106 ? 8.812 21.109 12.094 1 92.81 106 ILE B C 1
ATOM 5470 O O . ILE B 1 106 ? 9.25 20.562 11.078 1 92.81 106 ILE B O 1
ATOM 5474 N N . ALA B 1 107 ? 8.906 20.594 13.266 1 90.75 107 ALA B N 1
ATOM 5475 C CA . ALA B 1 107 ? 9.344 19.219 13.477 1 90.75 107 ALA B CA 1
ATOM 5476 C C . ALA B 1 107 ? 8.164 18.328 13.867 1 90.75 107 ALA B C 1
ATOM 5478 O O . ALA B 1 107 ? 7.648 18.422 14.984 1 90.75 107 ALA B O 1
ATOM 5479 N N . ASP B 1 108 ? 7.789 17.5 12.953 1 83.75 108 ASP B N 1
ATOM 5480 C CA . ASP B 1 108 ? 6.68 16.578 13.164 1 83.75 108 ASP B CA 1
ATOM 5481 C C . ASP B 1 108 ? 7.188 15.164 13.445 1 83.75 108 ASP B C 1
ATOM 5483 O O . ASP B 1 108 ? 7.824 14.547 12.594 1 83.75 108 ASP B O 1
ATOM 5487 N N . THR B 1 109 ? 6.898 14.688 14.617 1 80.25 109 THR B N 1
ATOM 5488 C CA . THR B 1 109 ? 7.418 13.391 15.023 1 80.25 109 THR B CA 1
ATOM 5489 C C . THR B 1 109 ? 6.344 12.312 14.891 1 80.25 109 THR B C 1
ATOM 5491 O O . THR B 1 109 ? 5.188 12.531 15.266 1 80.25 109 THR B O 1
ATOM 5494 N N . TRP B 1 110 ? 6.773 11.258 14.32 1 72.62 110 TRP B N 1
ATOM 5495 C CA . TRP B 1 110 ? 5.934 10.07 14.219 1 72.62 110 TRP B CA 1
ATOM 5496 C C . TRP B 1 110 ? 6.578 8.891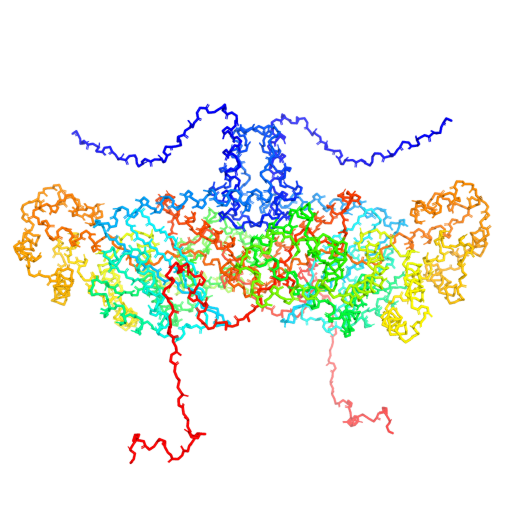 14.93 1 72.62 110 TRP B C 1
ATOM 5498 O O . TRP B 1 110 ? 7.746 8.57 14.695 1 72.62 110 TRP B O 1
ATOM 5508 N N . THR B 1 111 ? 5.91 8.336 15.852 1 71.19 111 THR B N 1
ATOM 5509 C CA . THR B 1 111 ? 6.43 7.176 16.578 1 71.19 111 THR B CA 1
ATOM 5510 C C . THR B 1 111 ? 5.523 5.965 16.375 1 71.19 111 THR B C 1
ATOM 5512 O O . THR B 1 111 ? 4.305 6.105 16.234 1 71.19 111 THR B O 1
ATOM 5515 N N . ASP B 1 112 ? 6.09 4.82 16.016 1 62.22 112 ASP B N 1
ATOM 5516 C CA . ASP B 1 112 ? 5.309 3.594 15.914 1 62.22 112 ASP B CA 1
ATOM 5517 C C . ASP B 1 112 ? 5.48 2.727 17.156 1 62.22 112 ASP B C 1
ATOM 5519 O O . ASP B 1 112 ? 6.215 3.092 18.078 1 62.22 112 ASP B O 1
ATOM 5523 N N . ASN B 1 113 ? 4.656 1.73 17.203 1 56.94 113 ASN B N 1
ATOM 5524 C CA . ASN B 1 113 ? 4.645 0.847 18.359 1 56.94 113 ASN B CA 1
ATOM 5525 C C . ASN B 1 113 ? 5.949 0.061 18.484 1 56.94 113 ASN B C 1
ATOM 5527 O O . ASN B 1 113 ? 6.246 -0.503 19.531 1 56.94 113 ASN B O 1
ATOM 5531 N N . LYS B 1 114 ? 6.738 0.091 17.516 1 57.91 114 LYS B N 1
ATOM 5532 C CA . LYS B 1 114 ? 7.98 -0.677 17.578 1 57.91 114 LYS B CA 1
ATOM 5533 C C . LYS B 1 114 ? 9.164 0.22 17.922 1 57.91 114 LYS B C 1
ATOM 5535 O O . LYS B 1 114 ? 10.305 -0.076 17.547 1 57.91 114 LYS B O 1
ATOM 5540 N N . SER B 1 115 ? 8.867 1.341 18.484 1 62.28 115 SER B N 1
ATOM 5541 C CA . SER B 1 115 ? 9.859 2.275 19 1 62.28 115 SER B CA 1
ATOM 5542 C C . SER B 1 115 ? 10.562 3.016 17.875 1 62.28 115 SER B C 1
ATOM 5544 O O . SER B 1 115 ? 11.672 3.531 18.047 1 62.28 115 SER B O 1
ATOM 5546 N N . ARG B 1 116 ? 10.008 2.896 16.812 1 75.5 116 ARG B N 1
ATOM 5547 C CA . ARG B 1 116 ? 10.562 3.713 15.727 1 75.5 116 ARG B CA 1
ATOM 5548 C C . ARG B 1 116 ? 10.086 5.16 15.844 1 75.5 116 ARG B C 1
ATOM 5550 O O . ARG B 1 116 ? 8.93 5.414 16.188 1 75.5 116 ARG B O 1
ATOM 5557 N N . ALA B 1 117 ? 11.086 6.141 15.734 1 78.62 117 ALA B N 1
ATOM 5558 C CA . ALA B 1 117 ? 10.789 7.566 15.797 1 78.62 117 ALA B CA 1
ATOM 5559 C C . ALA B 1 117 ? 11.297 8.289 14.547 1 78.62 117 ALA B C 1
ATOM 5561 O O . ALA B 1 117 ? 12.5 8.344 14.305 1 78.62 117 ALA B O 1
ATOM 5562 N N . LEU B 1 118 ? 10.359 8.758 13.75 1 81.44 118 LEU B N 1
ATOM 5563 C CA . LEU B 1 118 ? 10.703 9.523 12.562 1 81.44 118 LEU B CA 1
ATOM 5564 C C . LEU B 1 118 ? 10.344 11 12.742 1 81.44 118 LEU B C 1
ATOM 5566 O O . LEU B 1 118 ? 9.273 11.32 13.258 1 81.44 118 LEU B O 1
ATOM 5570 N N . ILE B 1 119 ? 11.273 11.852 12.406 1 85.44 119 ILE B N 1
ATOM 5571 C CA . ILE B 1 119 ? 11.031 13.289 12.516 1 85.44 119 ILE B CA 1
ATOM 5572 C C . ILE B 1 119 ? 11.008 13.914 11.125 1 85.44 119 ILE B C 1
ATOM 5574 O O . ILE B 1 119 ? 11.984 13.828 10.383 1 85.44 119 ILE B O 1
ATOM 5578 N N . ASN B 1 120 ? 9.906 14.484 10.805 1 85.62 120 ASN B N 1
ATOM 5579 C CA . ASN B 1 120 ? 9.781 15.227 9.555 1 85.62 120 ASN B CA 1
ATOM 5580 C C . ASN B 1 120 ? 9.992 16.719 9.773 1 85.62 120 ASN B C 1
ATOM 5582 O O . ASN B 1 120 ? 9.344 17.328 10.625 1 85.62 120 ASN B O 1
ATOM 5586 N N . PHE B 1 121 ? 10.859 17.266 9.016 1 90.75 121 PHE B N 1
ATOM 5587 C CA . PHE B 1 121 ? 11.141 18.688 9.141 1 90.75 121 PHE B CA 1
ATOM 5588 C C . PHE B 1 121 ? 10.523 19.453 7.977 1 90.75 121 PHE B C 1
ATOM 5590 O O . PHE B 1 121 ? 10.75 19.125 6.812 1 90.75 121 PHE B O 1
ATOM 5597 N N . LEU B 1 122 ? 9.773 20.422 8.352 1 92.06 122 LEU B N 1
ATOM 5598 C CA . LEU B 1 122 ? 9.172 21.344 7.391 1 92.06 122 LEU B CA 1
ATOM 5599 C C . LEU B 1 122 ? 9.57 22.781 7.688 1 92.06 122 LEU B C 1
ATOM 5601 O O . LEU B 1 122 ? 9.945 23.109 8.82 1 92.06 122 LEU B O 1
ATOM 5605 N N . VAL B 1 123 ? 9.555 23.562 6.715 1 93.5 123 VAL B N 1
ATOM 5606 C CA . VAL B 1 123 ? 9.773 25 6.875 1 93.5 123 VAL B CA 1
ATOM 5607 C C . VAL B 1 123 ? 8.594 25.766 6.293 1 93.5 123 VAL B C 1
ATOM 5609 O O . VAL B 1 123 ? 8.117 25.453 5.199 1 93.5 123 VAL B O 1
ATOM 5612 N N . SER B 1 124 ? 8.094 26.688 7.086 1 92.81 124 SER B N 1
ATOM 5613 C CA . SER B 1 124 ? 6.906 27.438 6.672 1 92.81 124 SER B CA 1
ATOM 5614 C C . SER B 1 124 ? 7.18 28.938 6.609 1 92.81 124 SER B C 1
ATOM 5616 O O . SER B 1 124 ? 7.875 29.469 7.469 1 92.81 124 SER B O 1
ATOM 5618 N N . SER B 1 125 ? 6.742 29.562 5.59 1 91.94 125 SER B N 1
ATOM 5619 C CA . SER B 1 125 ? 6.699 31 5.387 1 91.94 125 SER B CA 1
ATOM 5620 C C . SER B 1 125 ? 5.367 31.438 4.785 1 91.94 125 SER B C 1
ATOM 5622 O O . SER B 1 125 ? 4.527 30.609 4.453 1 91.94 125 SER B O 1
ATOM 5624 N N . PRO B 1 126 ? 5.07 32.656 4.797 1 87.94 126 PRO B N 1
ATOM 5625 C CA . PRO B 1 126 ? 3.742 33.062 4.355 1 87.94 126 PRO B CA 1
ATOM 5626 C C . PRO B 1 126 ? 3.4 32.594 2.949 1 87.94 126 PRO B C 1
ATOM 5628 O O . PRO B 1 126 ? 2.238 32.281 2.662 1 87.94 126 PRO B O 1
ATOM 5631 N N . SER B 1 127 ? 4.34 32.469 2.123 1 84.75 127 SER B N 1
ATOM 5632 C CA . SER B 1 127 ? 4.09 32.094 0.741 1 84.75 127 SER B CA 1
ATOM 5633 C C . SER B 1 127 ? 3.785 30.594 0.636 1 84.75 127 SER B C 1
ATOM 5635 O O . SER B 1 127 ? 2.926 30.172 -0.147 1 84.75 127 SER B O 1
ATOM 5637 N N . ARG B 1 128 ? 4.586 29.812 1.409 1 85.19 128 ARG B N 1
ATOM 5638 C CA . ARG B 1 128 ? 4.379 28.375 1.271 1 85.19 128 ARG B CA 1
ATOM 5639 C C . ARG B 1 128 ? 5.09 27.609 2.385 1 85.19 128 ARG B C 1
ATOM 5641 O O . ARG B 1 128 ? 5.996 28.141 3.029 1 85.19 128 ARG B O 1
ATOM 5648 N N . THR B 1 129 ? 4.586 26.453 2.635 1 89.19 129 THR B N 1
ATOM 5649 C CA . THR B 1 129 ? 5.277 25.484 3.492 1 89.19 129 THR B CA 1
ATOM 5650 C C . THR B 1 129 ? 5.965 24.406 2.656 1 89.19 129 THR B C 1
ATOM 5652 O O . THR B 1 129 ? 5.395 23.922 1.681 1 89.19 129 THR B O 1
ATOM 5655 N N . PHE B 1 130 ? 7.184 24.156 3.012 1 90.19 130 PHE B N 1
ATOM 5656 C CA . PHE B 1 130 ? 7.965 23.188 2.254 1 90.19 130 PHE B CA 1
ATOM 5657 C C . PHE B 1 130 ? 8.477 22.062 3.162 1 90.19 130 PHE B C 1
ATOM 5659 O O . PHE B 1 130 ? 8.906 22.328 4.285 1 90.19 130 PHE B O 1
ATOM 5666 N N . PHE B 1 131 ? 8.375 20.875 2.611 1 90.06 131 PHE B N 1
ATOM 5667 C CA . PHE B 1 131 ? 9 19.734 3.27 1 90.06 131 PHE B CA 1
ATOM 5668 C C . PHE B 1 131 ? 10.5 19.719 3.004 1 90.06 131 PHE B C 1
ATOM 5670 O O . PHE B 1 131 ? 10.938 19.812 1.854 1 90.06 131 PHE B O 1
ATOM 5677 N N . HIS B 1 132 ? 11.219 19.578 4.047 1 91.38 132 HIS B N 1
ATOM 5678 C CA . HIS B 1 132 ? 12.672 19.625 3.926 1 91.38 132 HIS B CA 1
ATOM 5679 C C . HIS B 1 132 ? 13.266 18.219 3.898 1 91.38 132 HIS B C 1
ATOM 5681 O O . HIS B 1 132 ? 13.828 17.797 2.887 1 91.38 132 HIS B O 1
ATOM 5687 N N . LYS B 1 133 ? 13.062 17.438 4.941 1 88.06 133 LYS B N 1
ATOM 5688 C CA . LYS B 1 133 ? 13.586 16.078 4.984 1 88.06 133 LYS B CA 1
ATOM 5689 C C . LYS B 1 133 ? 12.984 15.297 6.145 1 88.06 133 LYS B C 1
ATOM 5691 O O . LYS B 1 133 ? 12.406 15.883 7.066 1 88.06 133 LYS B O 1
ATOM 5696 N N . SER B 1 134 ? 13.086 13.961 6.012 1 84.75 134 SER B N 1
ATOM 5697 C CA . SER B 1 134 ? 12.703 13.039 7.078 1 84.75 134 SER B CA 1
ATOM 5698 C C . SER B 1 134 ? 13.922 12.336 7.668 1 84.75 134 SER B C 1
ATOM 5700 O O . SER B 1 134 ? 14.828 11.938 6.934 1 84.75 134 SER B O 1
ATOM 5702 N N . VAL B 1 135 ? 13.953 12.297 9.016 1 83.69 135 VAL B N 1
ATOM 5703 C CA . VAL B 1 135 ? 15.102 11.695 9.688 1 83.69 135 VAL B CA 1
ATOM 5704 C C . VAL B 1 135 ? 14.625 10.562 10.594 1 83.69 135 VAL B C 1
ATOM 5706 O O . VAL B 1 135 ? 13.656 10.719 11.344 1 83.69 135 VAL B O 1
ATOM 5709 N N . ASP B 1 136 ? 15.273 9.422 10.469 1 79.62 136 ASP B N 1
ATOM 5710 C CA . ASP B 1 136 ? 15.023 8.328 11.398 1 79.62 136 ASP B CA 1
ATOM 5711 C C . ASP B 1 136 ? 15.781 8.531 12.703 1 79.62 136 ASP B C 1
ATOM 5713 O O . ASP B 1 136 ? 17 8.32 12.766 1 79.62 136 ASP B O 1
ATOM 5717 N N . ALA B 1 137 ? 15.125 8.945 13.703 1 81.31 137 ALA B N 1
ATOM 5718 C CA . ALA B 1 137 ? 15.734 9.211 15.008 1 81.31 137 ALA B CA 1
ATOM 5719 C C . ALA B 1 137 ? 15.5 8.055 15.977 1 81.31 137 ALA B C 1
ATOM 5721 O O . ALA B 1 137 ? 15.633 8.219 17.188 1 81.31 137 ALA B O 1
ATOM 5722 N N . SER B 1 138 ? 15.164 6.902 15.453 1 75.69 138 SER B N 1
ATOM 5723 C CA . SER B 1 138 ? 14.789 5.77 16.297 1 75.69 138 SER B CA 1
ATOM 5724 C C . SER B 1 138 ? 15.906 5.422 17.266 1 75.69 138 SER B C 1
ATOM 5726 O O . SER B 1 138 ? 15.641 5.102 18.438 1 75.69 138 SER B O 1
ATOM 5728 N N . ALA B 1 139 ? 17.141 5.543 16.891 1 73.81 139 ALA B N 1
ATOM 5729 C CA . ALA B 1 139 ? 18.281 5.117 17.703 1 73.81 139 ALA B CA 1
ATOM 5730 C C . ALA B 1 139 ? 18.594 6.141 18.797 1 73.81 139 ALA B C 1
ATOM 5732 O O . ALA B 1 139 ? 19.125 5.793 19.844 1 73.81 139 ALA B O 1
ATOM 5733 N N . TYR B 1 140 ? 18.156 7.387 18.625 1 76.75 140 TYR B N 1
ATOM 5734 C CA . TYR B 1 140 ? 18.609 8.406 19.562 1 76.75 140 TYR B CA 1
ATOM 5735 C C . TYR B 1 140 ? 17.453 9.305 19.984 1 76.75 140 TYR B C 1
ATOM 5737 O O . TYR B 1 140 ? 17.672 10.438 20.438 1 76.75 140 TYR B O 1
ATOM 5745 N N . PHE B 1 141 ? 16.344 8.773 19.859 1 77.44 141 PHE B N 1
ATOM 5746 C CA . PHE B 1 141 ? 15.18 9.602 20.125 1 77.44 141 PHE B CA 1
ATOM 5747 C C . PHE B 1 141 ? 15.125 10.016 21.594 1 77.44 141 PHE B C 1
ATOM 5749 O O . PHE B 1 141 ? 14.617 11.086 21.922 1 77.44 141 PHE B O 1
ATOM 5756 N N . LYS B 1 142 ? 15.797 9.242 22.359 1 75.75 142 LYS B N 1
ATOM 5757 C CA . LYS B 1 142 ? 15.758 9.539 23.781 1 75.75 142 LYS B CA 1
ATOM 5758 C C . LYS B 1 142 ? 17 10.305 24.219 1 75.75 142 LYS B C 1
ATOM 5760 O O . LYS B 1 142 ? 17.094 10.766 25.359 1 75.75 142 LYS B O 1
ATOM 5765 N N . ASN B 1 143 ? 17.828 10.484 23.266 1 81.88 143 ASN B N 1
ATOM 5766 C CA . ASN B 1 143 ? 19.062 11.203 23.562 1 81.88 143 ASN B CA 1
ATOM 5767 C C . ASN B 1 143 ? 18.969 12.68 23.203 1 81.88 143 ASN B C 1
ATOM 5769 O O . ASN B 1 143 ? 19.109 13.055 22.031 1 81.88 143 ASN B O 1
ATOM 5773 N N . THR B 1 144 ? 18.906 13.492 24.203 1 83.62 144 THR B N 1
ATOM 5774 C CA . THR B 1 144 ? 18.688 14.922 24.031 1 83.62 144 THR B CA 1
ATOM 5775 C C . THR B 1 144 ? 19.859 15.57 23.281 1 83.62 144 THR B C 1
ATOM 5777 O O . THR B 1 144 ? 19.656 16.484 22.484 1 83.62 144 THR B O 1
ATOM 5780 N N . LYS B 1 145 ? 20.969 15.07 23.531 1 84.75 145 LYS B N 1
ATOM 5781 C CA . LYS B 1 145 ? 22.141 15.656 22.891 1 84.75 145 LYS B CA 1
ATOM 5782 C C . LYS B 1 145 ? 22.141 15.414 21.375 1 84.75 145 LYS B C 1
ATOM 5784 O O . LYS B 1 145 ? 22.391 16.328 20.594 1 84.75 145 LYS B O 1
ATOM 5789 N N . CYS B 1 146 ? 21.797 14.258 21.125 1 85.56 146 CYS B N 1
ATOM 5790 C CA . CYS B 1 146 ? 21.766 13.898 19.719 1 85.56 146 CYS B CA 1
ATOM 5791 C C . CYS B 1 146 ? 20.641 14.648 19 1 85.56 146 CYS B C 1
ATOM 5793 O O . CYS B 1 146 ? 20.828 15.102 17.859 1 85.56 146 CYS B O 1
ATOM 5795 N N . LEU B 1 147 ? 19.609 14.75 19.625 1 87.62 147 LEU B N 1
ATOM 5796 C CA . LEU B 1 147 ? 18.5 15.477 19.031 1 87.62 147 LEU B CA 1
ATOM 5797 C C . LEU B 1 147 ? 18.828 16.953 18.875 1 87.62 147 LEU B C 1
ATOM 5799 O O . LEU B 1 147 ? 18.469 17.578 17.875 1 87.62 147 LEU B O 1
ATOM 5803 N N . ALA B 1 148 ? 19.516 17.438 19.891 1 89.88 148 ALA B N 1
ATOM 5804 C CA . ALA B 1 148 ? 19.922 18.844 19.828 1 89.88 148 ALA B CA 1
ATOM 5805 C C . ALA B 1 148 ? 20.828 19.094 18.625 1 89.88 148 ALA B C 1
ATOM 5807 O O . ALA B 1 148 ? 20.688 20.109 17.938 1 89.88 148 ALA B O 1
ATOM 5808 N N . GLU B 1 149 ? 21.656 18.172 18.391 1 90.12 149 GLU B N 1
ATOM 5809 C CA . GLU B 1 149 ? 22.562 18.297 17.25 1 90.12 149 GLU B CA 1
ATOM 5810 C C . GLU B 1 149 ? 21.797 18.25 15.93 1 90.12 149 GLU B C 1
ATOM 5812 O O . GLU B 1 149 ? 22.156 18.938 14.977 1 90.12 149 GLU B O 1
ATOM 5817 N N . LEU B 1 150 ? 20.812 17.469 15.953 1 91.19 150 LEU B N 1
ATOM 5818 C CA . LEU B 1 150 ? 19.969 17.375 14.766 1 91.19 150 LEU B CA 1
ATOM 5819 C C . LEU B 1 150 ? 19.281 18.703 14.484 1 91.19 150 LEU B C 1
ATOM 5821 O O . LEU B 1 150 ? 19.266 19.172 13.344 1 91.19 150 LEU B O 1
ATOM 5825 N N . PHE B 1 151 ? 18.781 19.297 15.445 1 93.31 151 PHE B N 1
ATOM 5826 C CA . PHE B 1 151 ? 18.109 20.578 15.281 1 93.31 151 PHE B CA 1
ATOM 5827 C C . PHE B 1 151 ? 19.094 21.656 14.891 1 93.31 151 PHE B C 1
ATOM 5829 O O . PHE B 1 151 ? 18.781 22.531 14.078 1 93.31 151 PHE B O 1
ATOM 5836 N N . ASP B 1 152 ? 20.281 21.578 15.453 1 94.88 152 ASP B N 1
ATOM 5837 C CA . ASP B 1 152 ? 21.312 22.547 15.078 1 94.88 152 ASP B CA 1
ATOM 5838 C C . ASP B 1 152 ? 21.625 22.453 13.586 1 94.88 152 ASP B C 1
ATOM 5840 O O . ASP B 1 152 ? 21.75 23.469 12.906 1 94.88 152 ASP B O 1
ATOM 5844 N N . SER B 1 153 ? 21.688 21.234 13.219 1 94.19 153 SER B N 1
ATOM 5845 C CA . SER B 1 153 ? 21.984 21.016 11.805 1 94.19 153 SER B CA 1
ATOM 5846 C C . SER B 1 153 ? 20.891 21.578 10.906 1 94.19 153 SER B C 1
ATOM 5848 O O . SER B 1 153 ? 21.188 22.219 9.891 1 94.19 153 SER B O 1
ATOM 5850 N N . VAL B 1 154 ? 19.672 21.375 11.289 1 94.62 154 VAL B N 1
ATOM 5851 C CA . VAL B 1 154 ? 18.531 21.844 10.492 1 94.62 154 VAL B CA 1
ATOM 5852 C C . VAL B 1 154 ? 18.469 23.359 10.508 1 94.62 154 VAL B C 1
ATOM 5854 O O . VAL B 1 154 ? 18.234 24 9.477 1 94.62 154 VAL B O 1
ATOM 5857 N N . ILE B 1 155 ? 18.703 23.969 11.656 1 96.44 155 ILE B N 1
ATOM 5858 C CA . ILE B 1 155 ? 18.703 25.422 11.789 1 96.44 155 ILE B CA 1
ATOM 5859 C C . ILE B 1 155 ? 19.766 26.031 10.891 1 96.44 155 ILE B C 1
ATOM 5861 O O . ILE B 1 155 ? 19.531 27.047 10.234 1 96.44 155 ILE B O 1
ATOM 5865 N N . GLN B 1 156 ? 20.859 25.344 10.789 1 94.88 156 GLN B N 1
ATOM 5866 C CA . GLN B 1 156 ? 21.953 25.844 9.961 1 94.88 156 GLN B CA 1
ATOM 5867 C C . GLN B 1 156 ? 21.625 25.734 8.477 1 94.88 156 GLN B C 1
ATOM 5869 O O . GLN B 1 156 ? 22.047 26.562 7.672 1 94.88 156 GLN B O 1
ATOM 5874 N N . ASP B 1 157 ? 20.875 24.75 8.188 1 92.81 157 ASP B N 1
ATOM 5875 C CA . ASP B 1 157 ? 20.484 24.578 6.793 1 92.81 157 ASP B CA 1
ATOM 5876 C C . ASP B 1 157 ? 19.703 25.797 6.289 1 92.81 157 ASP B C 1
ATOM 5878 O O . ASP B 1 157 ? 19.812 26.172 5.121 1 92.81 157 ASP B O 1
ATOM 5882 N N . PHE B 1 158 ? 18.922 26.422 7.156 1 94.06 158 PHE B N 1
ATOM 5883 C CA . PHE B 1 158 ? 18.031 27.516 6.75 1 94.06 158 PHE B CA 1
ATOM 5884 C C . PHE B 1 158 ? 18.641 28.859 7.109 1 94.06 158 PHE B C 1
ATOM 5886 O O . PHE B 1 158 ? 18.203 29.906 6.617 1 94.06 158 PHE B O 1
ATOM 5893 N N . GLY B 1 159 ? 19.703 28.844 7.906 1 93.56 159 GLY B N 1
ATOM 5894 C CA . GLY B 1 159 ? 20.281 30.078 8.43 1 93.56 159 GLY B CA 1
ATOM 5895 C C . GLY B 1 159 ? 19.609 30.531 9.711 1 93.56 159 GLY B C 1
ATOM 5896 O O . GLY B 1 159 ? 18.438 30.906 9.711 1 93.56 159 GLY B O 1
ATOM 5897 N N . ALA B 1 160 ? 20.312 30.609 10.742 1 94.31 160 ALA B N 1
ATOM 5898 C CA . ALA B 1 160 ? 19.781 30.953 12.062 1 94.31 160 ALA B CA 1
ATOM 5899 C C . ALA B 1 160 ? 19.125 32.312 12.062 1 94.31 160 ALA B C 1
ATOM 5901 O O . ALA B 1 160 ? 18.156 32.562 12.797 1 94.31 160 ALA B O 1
ATOM 5902 N N . GLU B 1 161 ? 19.578 33.188 11.219 1 92.5 161 GLU B N 1
ATOM 5903 C CA . GLU B 1 161 ? 19.062 34.531 11.18 1 92.5 161 GLU B CA 1
ATOM 5904 C C . GLU B 1 161 ? 17.656 34.562 10.562 1 92.5 161 GLU B C 1
ATOM 5906 O O . GLU B 1 161 ? 16.891 35.5 10.82 1 92.5 161 GLU B O 1
ATOM 5911 N N . ASN B 1 162 ? 17.344 33.562 9.805 1 95.31 162 ASN B N 1
ATOM 5912 C CA . ASN B 1 162 ? 16.062 33.531 9.125 1 95.31 162 ASN B CA 1
ATOM 5913 C C . ASN B 1 162 ? 15 32.844 9.984 1 95.31 162 ASN B C 1
ATOM 5915 O O . ASN B 1 162 ? 13.797 33.031 9.758 1 95.31 162 ASN B O 1
ATOM 5919 N N . VAL B 1 163 ? 15.445 32.062 10.945 1 96.88 163 VAL B N 1
ATOM 5920 C CA . VAL B 1 163 ? 14.516 31.234 11.727 1 96.88 163 VAL B CA 1
ATOM 5921 C C . VAL B 1 163 ? 13.961 32.062 12.891 1 96.88 163 VAL B C 1
ATOM 5923 O O . VAL B 1 163 ? 14.719 32.594 13.711 1 96.88 163 VAL B O 1
ATOM 5926 N N . VAL B 1 164 ? 12.672 32.125 12.922 1 95.94 164 VAL B N 1
ATOM 5927 C CA . VAL B 1 164 ? 12.008 32.875 13.984 1 95.94 164 VAL B CA 1
ATOM 5928 C C . VAL B 1 164 ? 11.539 31.906 15.078 1 95.94 164 VAL B C 1
ATOM 5930 O O . VAL B 1 164 ? 11.664 32.219 16.266 1 95.94 164 VAL B O 1
ATOM 5933 N N . GLN B 1 165 ? 11.055 30.797 14.555 1 95.25 165 GLN B N 1
ATOM 5934 C CA . GLN B 1 165 ? 10.391 29.891 15.477 1 95.25 165 GLN B CA 1
ATOM 5935 C C . GLN B 1 165 ? 10.594 28.438 15.07 1 95.25 165 GLN B C 1
ATOM 5937 O O . GLN B 1 165 ? 10.773 28.141 13.883 1 95.25 165 GLN B O 1
ATOM 5942 N N . ILE B 1 166 ? 10.602 27.594 16.078 1 94.12 166 ILE B N 1
ATOM 5943 C CA . ILE B 1 166 ? 10.562 26.156 15.867 1 94.12 166 ILE B CA 1
ATOM 5944 C C . ILE B 1 166 ? 9.352 25.562 16.594 1 94.12 166 ILE B C 1
ATOM 5946 O O . ILE B 1 166 ? 9.156 25.797 17.781 1 94.12 166 ILE B O 1
ATOM 5950 N N . ILE B 1 167 ? 8.586 24.891 15.836 1 91.44 167 ILE B N 1
ATOM 5951 C CA . ILE B 1 167 ? 7.422 24.203 16.391 1 91.44 167 ILE B CA 1
ATOM 5952 C C . ILE B 1 167 ? 7.715 22.719 16.531 1 91.44 167 ILE B C 1
ATOM 5954 O O . ILE B 1 167 ? 8.164 22.078 15.57 1 91.44 167 ILE B O 1
ATOM 5958 N N . MET B 1 168 ? 7.531 22.172 17.672 1 86.81 168 MET B N 1
ATOM 5959 C CA . MET B 1 168 ? 7.777 20.766 17.922 1 86.81 168 MET B CA 1
ATOM 5960 C C . MET B 1 168 ? 6.566 20.094 18.562 1 86.81 168 MET B C 1
ATOM 5962 O O . MET B 1 168 ? 5.773 20.766 19.234 1 86.81 168 MET B O 1
ATOM 5966 N N . ASP B 1 169 ? 6.492 18.797 18.266 1 74.94 169 ASP B N 1
ATOM 5967 C CA . ASP B 1 169 ? 5.426 18.016 18.875 1 74.94 169 ASP B CA 1
ATOM 5968 C C . ASP B 1 169 ? 5.715 17.766 20.359 1 74.94 169 ASP B C 1
ATOM 5970 O O . ASP B 1 169 ? 6.875 17.734 20.781 1 74.94 169 ASP B O 1
ATOM 5974 N N . SER B 1 170 ? 4.762 17.703 21.109 1 65.06 170 SER B N 1
ATOM 5975 C CA . SER B 1 170 ? 4.906 17.547 22.562 1 65.06 170 SER B CA 1
ATOM 5976 C C . SER B 1 170 ? 5.516 16.188 22.906 1 65.06 170 SER B C 1
ATOM 5978 O O . SER B 1 170 ? 5.934 15.961 24.047 1 65.06 170 SER B O 1
ATOM 5980 N N . SER B 1 171 ? 5.551 15.328 21.922 1 61.03 171 SER B N 1
ATOM 5981 C CA . SER B 1 171 ? 6.09 14 22.188 1 61.03 171 SER B CA 1
ATOM 5982 C C . SER B 1 171 ? 7.594 14.055 22.438 1 61.03 171 SER B C 1
ATOM 5984 O O . SER B 1 171 ? 8.172 13.117 22.984 1 61.03 171 SER B O 1
ATOM 5986 N N . PHE B 1 172 ? 8.25 15.039 22.078 1 56.84 172 PHE B N 1
ATOM 5987 C CA . PHE B 1 172 ? 9.688 15.188 22.281 1 56.84 172 PHE B CA 1
ATOM 5988 C C . PHE B 1 172 ? 10 15.414 23.766 1 56.84 172 PHE B C 1
ATOM 5990 O O . PHE B 1 172 ? 9.156 15.906 24.516 1 56.84 172 PHE B O 1
ATOM 5997 N N . ASN B 1 173 ? 11 14.57 24.266 1 60.91 173 ASN B N 1
ATOM 5998 C CA . ASN B 1 173 ? 11.531 15.164 25.484 1 60.91 173 ASN B CA 1
ATOM 5999 C C . ASN B 1 173 ? 11.789 16.656 25.312 1 60.91 173 ASN B C 1
ATOM 6001 O O . ASN B 1 173 ? 12.93 17.078 25.156 1 60.91 173 ASN B O 1
ATOM 6005 N N . TYR B 1 174 ? 10.672 17.328 25.047 1 63.12 174 TYR B N 1
ATOM 6006 C CA . TYR B 1 174 ? 10.5 18.703 24.625 1 63.12 174 TYR B CA 1
ATOM 6007 C C . TYR B 1 174 ? 11.391 19.641 25.438 1 63.12 174 TYR B C 1
ATOM 6009 O O . TYR B 1 174 ? 12.078 20.5 24.859 1 63.12 174 TYR B O 1
ATOM 6017 N N . THR B 1 175 ? 11.555 19.344 26.609 1 72.81 175 THR B N 1
ATOM 6018 C CA . THR B 1 175 ? 12.164 20.344 27.484 1 72.81 175 THR B CA 1
ATOM 6019 C C . THR B 1 175 ? 13.672 20.406 27.266 1 72.81 175 THR B C 1
ATOM 6021 O O . THR B 1 175 ? 14.25 21.484 27.234 1 72.81 175 THR B O 1
ATOM 6024 N N . GLY B 1 176 ? 14.219 19.234 27 1 79.5 176 GLY B N 1
ATOM 6025 C CA . GLY B 1 176 ? 15.664 19.234 26.859 1 79.5 176 GLY B CA 1
ATOM 6026 C C . GLY B 1 176 ? 16.125 19.828 25.547 1 79.5 176 GLY B C 1
ATOM 6027 O O . GLY B 1 176 ? 17.047 20.656 25.516 1 79.5 176 GLY B O 1
ATOM 6028 N N . VAL B 1 177 ? 15.453 19.578 24.5 1 87.31 177 VAL B N 1
ATOM 6029 C CA . VAL B 1 177 ? 15.836 20.062 23.172 1 87.31 177 VAL B CA 1
ATOM 6030 C C . VAL B 1 177 ? 15.516 21.562 23.062 1 87.31 177 VAL B C 1
ATOM 6032 O O . VAL B 1 177 ? 16.312 22.328 22.516 1 87.31 177 VAL B O 1
ATOM 6035 N N . ALA B 1 178 ? 14.438 21.938 23.625 1 87.38 178 ALA B N 1
ATOM 6036 C CA . ALA B 1 178 ? 14.016 23.344 23.578 1 87.38 178 ALA B CA 1
ATOM 6037 C C . ALA B 1 178 ? 15 24.234 24.328 1 87.38 178 ALA B C 1
ATOM 6039 O O . ALA B 1 178 ? 15.359 25.312 23.844 1 87.38 178 ALA B O 1
ATOM 6040 N N . ASN B 1 179 ? 15.406 23.734 25.438 1 88.38 179 ASN B N 1
ATOM 6041 C CA . ASN B 1 179 ? 16.359 24.5 26.234 1 88.38 179 ASN B CA 1
ATOM 6042 C C . ASN B 1 179 ? 17.688 24.672 25.516 1 88.38 179 ASN B C 1
ATOM 6044 O O . ASN B 1 179 ? 18.297 25.734 25.562 1 88.38 179 ASN B O 1
ATOM 6048 N N . HIS B 1 180 ? 18.047 23.672 24.906 1 91.31 180 HIS B N 1
ATOM 6049 C CA . HIS B 1 180 ? 19.281 23.719 24.125 1 91.31 180 HIS B CA 1
ATOM 6050 C C . HIS B 1 180 ? 19.188 24.766 23.016 1 91.31 180 HIS B C 1
ATOM 6052 O O . HIS B 1 180 ? 20.109 25.562 22.828 1 91.31 180 HIS B O 1
ATOM 6058 N N . ILE B 1 181 ? 18.156 24.766 22.344 1 92.12 181 ILE B N 1
ATOM 6059 C CA . ILE B 1 181 ? 17.969 25.672 21.219 1 92.12 181 ILE B CA 1
ATOM 6060 C C . ILE B 1 181 ? 17.906 27.109 21.719 1 92.12 181 ILE B C 1
ATOM 6062 O O . ILE B 1 181 ? 18.547 28 21.141 1 92.12 181 ILE B O 1
ATOM 6066 N N . LEU B 1 182 ? 17.219 27.297 22.797 1 90.5 182 LEU B N 1
ATOM 6067 C CA . LEU B 1 182 ? 17.047 28.641 23.344 1 90.5 182 LEU B CA 1
ATOM 6068 C C . LEU B 1 182 ? 18.375 29.188 23.844 1 90.5 182 LEU B C 1
ATOM 6070 O O . LEU B 1 182 ? 18.625 30.391 23.781 1 90.5 182 LEU B O 1
ATOM 6074 N N . GLN B 1 183 ? 19.219 28.344 24.281 1 91.12 183 GLN B N 1
ATOM 6075 C CA . GLN B 1 183 ? 20.516 28.766 24.812 1 91.12 183 GLN B CA 1
ATOM 6076 C C . GLN B 1 183 ? 21.484 29.078 23.672 1 91.12 183 GLN B C 1
ATOM 6078 O O . GLN B 1 183 ? 22.266 30.031 23.766 1 91.12 183 GLN B O 1
ATOM 6083 N N . ASN B 1 184 ? 21.344 28.312 22.688 1 93.06 184 ASN B N 1
ATOM 6084 C CA . ASN B 1 184 ? 22.328 28.438 21.609 1 93.06 184 ASN B CA 1
ATOM 6085 C C . ASN B 1 184 ? 21.891 29.484 20.578 1 93.06 184 ASN B C 1
ATOM 6087 O O . ASN B 1 184 ? 22.719 30.047 19.859 1 93.06 184 ASN B O 1
ATOM 6091 N N . TYR B 1 185 ? 20.578 29.641 20.516 1 94.19 185 TYR B N 1
ATOM 6092 C CA . TYR B 1 185 ? 20.016 30.578 19.547 1 94.19 185 TYR B CA 1
ATOM 6093 C C . TYR B 1 185 ? 19.094 31.578 20.25 1 94.19 185 TYR B C 1
ATOM 6095 O O . TYR B 1 185 ? 17.891 31.328 20.359 1 94.19 185 TYR B O 1
ATOM 6103 N N . THR B 1 186 ? 19.578 32.688 20.5 1 90.06 186 THR B N 1
ATOM 6104 C CA . THR B 1 186 ? 18.922 33.625 21.375 1 90.06 186 THR B CA 1
ATOM 6105 C C . THR B 1 186 ? 17.75 34.281 20.656 1 90.06 186 THR B C 1
ATOM 6107 O O . THR B 1 186 ? 16.859 34.875 21.297 1 90.06 186 THR B O 1
ATOM 6110 N N . THR B 1 187 ? 17.656 34.219 19.359 1 91.12 187 THR B N 1
ATOM 6111 C CA . THR B 1 187 ? 16.609 34.938 18.625 1 91.12 187 THR B CA 1
ATOM 6112 C C . THR B 1 187 ? 15.5 33.969 18.203 1 91.12 187 THR B C 1
ATOM 6114 O O . THR B 1 187 ? 14.484 34.375 17.656 1 91.12 187 THR B O 1
ATOM 6117 N N . ILE B 1 188 ? 15.703 32.719 18.438 1 94.94 188 ILE B N 1
ATOM 6118 C CA . ILE B 1 188 ? 14.742 31.719 18 1 94.94 188 ILE B CA 1
ATOM 6119 C C . ILE B 1 188 ? 13.781 31.375 19.141 1 94.94 188 ILE B C 1
ATOM 6121 O O . ILE B 1 188 ? 14.188 31.266 20.297 1 94.94 188 ILE B O 1
ATOM 6125 N N . PHE B 1 189 ? 12.586 31.25 18.828 1 93.31 189 PHE B N 1
ATOM 6126 C CA . PHE B 1 189 ? 11.57 30.844 19.797 1 93.31 189 PHE B CA 1
ATOM 6127 C C . PHE B 1 189 ? 11.164 29.391 19.562 1 93.31 189 PHE B C 1
ATOM 6129 O O . PHE B 1 189 ? 11.234 28.891 18.438 1 93.31 189 PHE B O 1
ATOM 6136 N N . VAL B 1 190 ? 10.828 28.703 20.594 1 90.88 190 VAL B N 1
ATOM 6137 C CA . VAL B 1 190 ? 10.352 27.328 20.5 1 90.88 190 VAL B CA 1
ATOM 6138 C C . VAL B 1 190 ? 8.953 27.219 21.094 1 90.88 190 VAL B C 1
ATOM 6140 O O . VAL B 1 190 ? 8.703 27.688 22.203 1 90.88 190 VAL B O 1
ATOM 6143 N N . SER B 1 191 ? 8.062 26.75 20.328 1 86.81 191 SER B N 1
ATOM 6144 C CA . SER B 1 191 ? 6.691 26.594 20.781 1 86.81 191 SER B CA 1
ATOM 6145 C C . SER B 1 191 ? 6.137 25.219 20.422 1 86.81 191 SER B C 1
ATOM 6147 O O . SER B 1 191 ? 6.59 24.594 19.453 1 86.81 191 SER B O 1
ATOM 6149 N N . PRO B 1 192 ? 5.219 24.734 21.188 1 85.75 192 PRO B N 1
ATOM 6150 C CA . PRO B 1 192 ? 4.527 23.516 20.781 1 85.75 192 PRO B CA 1
ATOM 6151 C C . PRO B 1 192 ? 3.537 23.734 19.641 1 85.75 192 PRO B C 1
ATOM 6153 O O . PRO B 1 192 ? 3.197 24.891 19.344 1 85.75 192 PRO B O 1
ATOM 6156 N N . CYS B 1 193 ? 3.105 22.719 19.047 1 87.75 193 CYS B N 1
ATOM 6157 C CA . CYS B 1 193 ? 2.166 22.781 17.938 1 87.75 193 CYS B CA 1
ATOM 6158 C C . CYS B 1 193 ? 0.753 23.062 18.422 1 87.75 193 CYS B C 1
ATOM 6160 O O . CYS B 1 193 ? 0.217 22.328 19.25 1 87.75 193 CYS B O 1
ATOM 6162 N N . ALA B 1 194 ? 0.144 24.094 17.938 1 88.62 194 ALA B N 1
ATOM 6163 C CA . ALA B 1 194 ? -1.189 24.5 18.359 1 88.62 194 ALA B CA 1
ATOM 6164 C C . ALA B 1 194 ? -2.236 23.469 17.969 1 88.62 194 ALA B C 1
ATOM 6166 O O . ALA B 1 194 ? -3.15 23.172 18.75 1 88.62 194 ALA B O 1
ATOM 6167 N N . SER B 1 195 ? -2.154 22.938 16.797 1 89.12 195 SER B N 1
ATOM 6168 C CA . SER B 1 195 ? -3.127 21.938 16.344 1 89.12 195 SER B CA 1
ATOM 6169 C C . SER B 1 195 ? -3.092 20.703 17.234 1 89.12 195 SER B C 1
ATOM 6171 O O . SER B 1 195 ? -4.133 20.109 17.516 1 89.12 195 SER B O 1
ATOM 6173 N N . GLN B 1 196 ? -1.978 20.328 17.625 1 86.81 196 GLN B N 1
ATOM 6174 C CA . GLN B 1 196 ? -1.862 19.172 18.516 1 86.81 196 GLN B CA 1
ATOM 6175 C C . GLN B 1 196 ? -2.5 19.453 19.875 1 86.81 196 GLN B C 1
ATOM 6177 O O . GLN B 1 196 ? -3.139 18.578 20.453 1 86.81 196 GLN B O 1
ATOM 6182 N N . CYS B 1 197 ? -2.229 20.578 20.359 1 88.5 197 CYS B N 1
ATOM 6183 C CA . CYS B 1 197 ? -2.828 20.984 21.625 1 88.5 197 CYS B CA 1
ATOM 6184 C C . CYS B 1 197 ? -4.348 20.953 21.547 1 88.5 197 CYS B C 1
ATOM 6186 O O . CYS B 1 197 ? -5.012 20.422 22.438 1 88.5 197 CYS B O 1
ATOM 6188 N N . LEU B 1 198 ? -4.836 21.516 20.484 1 92 198 LEU B N 1
ATOM 6189 C CA . LEU B 1 198 ? -6.285 21.531 20.281 1 92 198 LEU B CA 1
ATOM 6190 C C . LEU B 1 198 ? -6.84 20.125 20.141 1 92 198 LEU B C 1
ATOM 6192 O O . LEU B 1 198 ? -7.914 19.812 20.672 1 92 198 LEU B O 1
ATOM 6196 N N . ASN B 1 199 ? -6.156 19.328 19.5 1 90.94 199 ASN B N 1
ATOM 6197 C CA . ASN B 1 199 ? -6.574 17.938 19.359 1 90.94 199 ASN B CA 1
ATOM 6198 C C . ASN B 1 199 ? -6.613 17.234 20.719 1 90.94 199 ASN B C 1
ATOM 6200 O O . ASN B 1 199 ? -7.5 16.422 20.969 1 90.94 199 ASN B O 1
ATOM 6204 N N . LEU B 1 200 ? -5.672 17.531 21.531 1 90.88 200 LEU B N 1
ATOM 6205 C CA . LEU B 1 200 ? -5.648 16.938 22.859 1 90.88 200 LEU B CA 1
ATOM 6206 C C . LEU B 1 200 ? -6.836 17.422 23.688 1 90.88 200 LEU B C 1
ATOM 6208 O O . LEU B 1 200 ? -7.418 16.641 24.453 1 90.88 200 LEU B O 1
ATOM 6212 N N . ILE B 1 201 ? -7.137 18.656 23.531 1 94.19 201 ILE B N 1
ATOM 6213 C CA . ILE B 1 201 ? -8.289 19.219 24.219 1 94.19 201 ILE B CA 1
ATOM 6214 C C . ILE B 1 201 ? -9.555 18.469 23.797 1 94.19 201 ILE B C 1
ATOM 6216 O O . ILE B 1 201 ? -10.32 18 24.641 1 94.19 201 ILE B O 1
ATOM 6220 N N . LEU B 1 202 ? -9.688 18.328 22.531 1 96.56 202 LEU B N 1
ATOM 6221 C CA . LEU B 1 202 ? -10.875 17.672 22 1 96.56 202 LEU B CA 1
ATOM 6222 C C . LEU B 1 202 ? -10.898 16.188 22.391 1 96.56 202 LEU B C 1
ATOM 6224 O O . LEU B 1 202 ? -11.961 15.617 22.609 1 96.56 202 LEU B O 1
ATOM 6228 N N . GLU B 1 203 ? -9.781 15.625 22.469 1 96.12 203 GLU B N 1
ATOM 6229 C CA . GLU B 1 203 ? -9.695 14.242 22.922 1 96.12 203 GLU B CA 1
ATOM 6230 C C . GLU B 1 203 ? -10.172 14.109 24.375 1 96.12 203 GLU B C 1
ATOM 6232 O O . GLU B 1 203 ? -10.914 13.18 24.703 1 96.12 203 GLU B O 1
ATOM 6237 N N . GLU B 1 204 ? -9.773 15.008 25.203 1 96.12 204 GLU B N 1
ATOM 6238 C CA . GLU B 1 204 ? -10.203 14.984 26.594 1 96.12 204 GLU B CA 1
ATOM 6239 C C . GLU B 1 204 ? -11.695 15.273 26.719 1 96.12 204 GLU B C 1
ATOM 6241 O O . GLU B 1 204 ? -12.367 14.727 27.594 1 96.12 204 GLU B O 1
ATOM 6246 N N . PHE B 1 205 ? -12.148 16.203 25.875 1 97.62 205 PHE B N 1
ATOM 6247 C CA . PHE B 1 205 ? -13.586 16.438 25.828 1 97.62 205 PHE B CA 1
ATOM 6248 C C . PHE B 1 205 ? -14.344 15.141 25.578 1 97.62 205 PHE B C 1
ATOM 6250 O O . PHE B 1 205 ? -15.367 14.875 26.203 1 97.62 205 PHE B O 1
ATOM 6257 N N . SER B 1 206 ? -13.805 14.375 24.656 1 97.25 206 SER B N 1
ATOM 6258 C CA . SER B 1 206 ? -14.469 13.156 24.234 1 97.25 206 SER B CA 1
ATOM 6259 C C . SER B 1 206 ? -14.469 12.102 25.328 1 97.25 206 SER B C 1
ATOM 6261 O O . SER B 1 206 ? -15.289 11.18 25.312 1 97.25 206 SER B O 1
ATOM 6263 N N . LYS B 1 207 ? -13.609 12.242 26.328 1 95.94 207 LYS B N 1
ATOM 6264 C CA . LYS B 1 207 ? -13.469 11.258 27.391 1 95.94 207 LYS B CA 1
ATOM 6265 C C . LYS B 1 207 ? -14.445 11.531 28.531 1 95.94 207 LYS B C 1
ATOM 6267 O O . LYS B 1 207 ? -14.641 10.688 29.406 1 95.94 207 LYS B O 1
ATOM 6272 N N . VAL B 1 208 ? -14.953 12.734 28.5 1 96.5 208 VAL B N 1
ATOM 6273 C CA . VAL B 1 208 ? -15.977 13.016 29.5 1 96.5 208 VAL B CA 1
ATOM 6274 C C . VAL B 1 208 ? -17.125 12.016 29.359 1 96.5 208 VAL B C 1
ATOM 6276 O O . VAL B 1 208 ? -17.609 11.758 28.266 1 96.5 208 VAL B O 1
ATOM 6279 N N . ASP B 1 209 ? -17.609 11.523 30.359 1 95.69 209 ASP B N 1
ATOM 6280 C CA . ASP B 1 209 ? -18.5 10.367 30.391 1 95.69 209 ASP B CA 1
ATOM 6281 C C . ASP B 1 209 ? -19.75 10.609 29.547 1 95.69 209 ASP B C 1
ATOM 6283 O O . ASP B 1 209 ? -20.062 9.805 28.672 1 95.69 209 ASP B O 1
ATOM 6287 N N . TRP B 1 210 ? -20.469 11.664 29.844 1 95.69 210 TRP B N 1
ATOM 6288 C CA . TRP B 1 210 ? -21.719 11.875 29.141 1 95.69 210 TRP B CA 1
ATOM 6289 C C . TRP B 1 210 ? -21.484 12.188 27.672 1 95.69 210 TRP B C 1
ATOM 6291 O O . TRP B 1 210 ? -22.312 11.891 26.812 1 95.69 210 TRP B O 1
ATOM 6301 N N . VAL B 1 211 ? -20.375 12.766 27.328 1 97.56 211 VAL B N 1
ATOM 6302 C CA . VAL B 1 211 ? -20.016 13.016 25.938 1 97.56 211 VAL B CA 1
ATOM 6303 C C . VAL B 1 211 ? -19.734 11.695 25.234 1 97.56 211 VAL B C 1
ATOM 6305 O O . VAL B 1 211 ? -20.234 11.461 24.125 1 97.56 211 VAL B O 1
ATOM 6308 N N . ASN B 1 212 ? -18.938 10.883 25.891 1 96.88 212 ASN B N 1
ATOM 6309 C CA . ASN B 1 212 ? -18.609 9.57 25.344 1 96.88 212 ASN B CA 1
ATOM 6310 C C . ASN B 1 212 ? -19.875 8.734 25.125 1 96.88 212 ASN B C 1
ATOM 6312 O O . ASN B 1 212 ? -19.969 7.996 24.141 1 96.88 212 ASN B O 1
ATOM 6316 N N . ARG B 1 213 ? -20.75 8.797 26.031 1 96.56 213 ARG B N 1
ATOM 6317 C CA . ARG B 1 213 ? -22.016 8.086 25.891 1 96.56 213 ARG B CA 1
ATOM 6318 C C . ARG B 1 213 ? -22.797 8.586 24.688 1 96.56 213 ARG B C 1
ATOM 6320 O O . ARG B 1 213 ? -23.422 7.797 23.969 1 96.56 213 ARG B O 1
ATOM 6327 N N . CYS B 1 214 ? -22.781 9.867 24.5 1 97.38 214 CYS B N 1
ATOM 6328 C CA . CYS B 1 214 ? -23.438 10.461 23.344 1 97.38 214 CYS B CA 1
ATOM 6329 C C . CYS B 1 214 ? -22.859 9.93 22.047 1 97.38 214 CYS B C 1
ATOM 6331 O O . CYS B 1 214 ? -23.594 9.617 21.109 1 97.38 214 CYS B O 1
ATOM 6333 N N . PHE B 1 215 ? -21.547 9.797 21.984 1 97.19 215 PHE B N 1
ATOM 6334 C CA . PHE B 1 215 ? -20.875 9.25 20.828 1 97.19 215 PHE B CA 1
ATOM 6335 C C . PHE B 1 215 ? -21.312 7.812 20.562 1 97.19 215 PHE B C 1
ATOM 6337 O O . PHE B 1 215 ? -21.594 7.438 19.422 1 97.19 215 PHE B O 1
ATOM 6344 N N . LEU B 1 216 ? -21.344 7.066 21.609 1 95.62 216 LEU B N 1
ATOM 6345 C CA . LEU B 1 216 ? -21.688 5.656 21.484 1 95.62 216 LEU B CA 1
ATOM 6346 C C . LEU B 1 216 ? -23.109 5.496 20.938 1 95.62 216 LEU B C 1
ATOM 6348 O O . LEU B 1 216 ? -23.359 4.613 20.109 1 95.62 216 LEU B O 1
ATOM 6352 N N . GLN B 1 217 ? -23.953 6.332 21.422 1 96.38 217 GLN B N 1
ATOM 6353 C CA . GLN B 1 217 ? -25.328 6.305 20.922 1 96.38 217 GLN B CA 1
ATOM 6354 C C . GLN B 1 217 ? -25.391 6.699 19.453 1 96.38 217 GLN B C 1
ATOM 6356 O O . GLN B 1 217 ? -26.094 6.059 18.656 1 96.38 217 GLN B O 1
ATOM 6361 N N . ALA B 1 218 ? -24.672 7.711 19.125 1 96.88 218 ALA B N 1
ATOM 6362 C CA . ALA B 1 218 ? -24.625 8.141 17.719 1 96.88 218 ALA B CA 1
ATOM 6363 C C . ALA B 1 218 ? -24.016 7.055 16.844 1 96.88 218 ALA B C 1
ATOM 6365 O O . ALA B 1 218 ? -24.469 6.848 15.711 1 96.88 218 ALA B O 1
ATOM 6366 N N . GLN B 1 219 ? -23 6.418 17.328 1 95 219 GLN B N 1
ATOM 6367 C CA . GLN B 1 219 ? -22.344 5.348 16.594 1 95 219 GLN B CA 1
ATOM 6368 C C . GLN B 1 219 ? -23.297 4.18 16.344 1 95 219 GLN B C 1
ATOM 6370 O O . GLN B 1 219 ? -23.188 3.502 15.32 1 95 219 GLN B O 1
ATOM 6375 N N . THR B 1 220 ? -24.141 3.918 17.312 1 93.31 220 THR B N 1
ATOM 6376 C CA . THR B 1 220 ? -25.125 2.859 17.125 1 93.31 220 THR B CA 1
ATOM 6377 C C . THR B 1 220 ? -25.984 3.127 15.891 1 93.31 220 THR B C 1
ATOM 6379 O O . THR B 1 220 ? -26.281 2.209 15.117 1 93.31 220 THR B O 1
ATOM 6382 N N . ILE B 1 221 ? -26.344 4.363 15.688 1 93.5 221 ILE B N 1
ATOM 6383 C CA . ILE B 1 221 ? -27.141 4.762 14.539 1 93.5 221 ILE B CA 1
ATOM 6384 C C . ILE B 1 221 ? -26.344 4.57 13.25 1 93.5 221 ILE B C 1
ATOM 6386 O O . ILE B 1 221 ? -26.812 3.945 12.305 1 93.5 221 ILE B O 1
ATOM 6390 N N . SER B 1 222 ? -25.156 5.133 13.297 1 93.94 222 SER B N 1
ATOM 6391 C CA . SER B 1 222 ? -24.328 5.082 12.086 1 93.94 222 SER B CA 1
ATOM 6392 C C . SER B 1 222 ? -23.953 3.65 11.734 1 93.94 222 SER B C 1
ATOM 6394 O O . SER B 1 222 ? -23.938 3.279 10.555 1 93.94 222 SER B O 1
ATOM 6396 N N . LYS B 1 223 ? -23.625 2.863 12.695 1 90.19 223 LYS B N 1
ATOM 6397 C CA . LYS B 1 223 ? -23.266 1.47 12.453 1 90.19 223 LYS B CA 1
ATOM 6398 C C . LYS B 1 223 ? -24.422 0.709 11.797 1 90.19 223 LYS B C 1
ATOM 6400 O O . LYS B 1 223 ? -24.203 -0.102 10.898 1 90.19 223 LYS B O 1
ATOM 6405 N N . PHE B 1 224 ? -25.625 0.95 12.25 1 89.25 224 PHE B N 1
ATOM 6406 C CA . PHE B 1 224 ? -26.797 0.283 11.695 1 89.25 224 PHE B CA 1
ATOM 6407 C C . PHE B 1 224 ? -27 0.67 10.242 1 89.25 224 PHE B C 1
ATOM 6409 O O . PHE B 1 224 ? -27.281 -0.186 9.398 1 89.25 224 PHE B O 1
ATOM 6416 N N . ILE B 1 225 ? -26.766 1.883 9.953 1 90.56 225 ILE B N 1
ATOM 6417 C CA . ILE B 1 225 ? -27.047 2.404 8.625 1 90.56 225 ILE B CA 1
ATOM 6418 C C . ILE B 1 225 ? -25.953 1.961 7.652 1 90.56 225 ILE B C 1
ATOM 6420 O O . ILE B 1 225 ? -26.25 1.497 6.547 1 90.56 225 ILE B O 1
ATOM 6424 N N . TYR B 1 226 ? -24.703 2.055 8.039 1 89.94 226 TYR B N 1
ATOM 6425 C CA . TYR B 1 226 ? -23.578 1.872 7.113 1 89.94 226 TYR B CA 1
ATOM 6426 C C . TYR B 1 226 ? -23.25 0.394 6.945 1 89.94 226 TYR B C 1
ATOM 6428 O O . TYR B 1 226 ? -22.406 0.031 6.129 1 89.94 226 TYR B O 1
ATOM 6436 N N . ASN B 1 227 ? -23.844 -0.448 7.688 1 86.5 227 ASN B N 1
ATOM 6437 C CA . ASN B 1 227 ? -23.625 -1.881 7.523 1 86.5 227 ASN B CA 1
ATOM 6438 C C . ASN B 1 227 ? -24.797 -2.545 6.805 1 86.5 227 ASN B C 1
ATOM 6440 O O . ASN B 1 227 ? -24.844 -3.77 6.68 1 86.5 227 ASN B O 1
ATOM 6444 N N . ASN B 1 228 ? -25.812 -1.783 6.434 1 84.19 228 ASN B N 1
ATOM 6445 C CA . ASN B 1 228 ? -26.969 -2.236 5.656 1 84.19 228 ASN B CA 1
ATOM 6446 C C . ASN B 1 228 ? -27.125 -1.427 4.375 1 84.19 228 ASN B C 1
ATOM 6448 O O . ASN B 1 228 ? -27.484 -0.247 4.422 1 84.19 228 ASN B O 1
ATOM 6452 N N . ALA B 1 229 ? -27.016 -2.061 3.273 1 82.38 229 ALA B N 1
ATOM 6453 C CA . ALA B 1 229 ? -27.016 -1.385 1.978 1 82.38 229 ALA B CA 1
ATOM 6454 C C . ALA B 1 229 ? -28.344 -0.674 1.734 1 82.38 229 ALA B C 1
ATOM 6456 O O . ALA B 1 229 ? -28.375 0.45 1.229 1 82.38 229 ALA B O 1
ATOM 6457 N N . SER B 1 230 ? -29.438 -1.368 2.08 1 84.75 230 SER B N 1
ATOM 6458 C CA . SER B 1 230 ? -30.75 -0.784 1.863 1 84.75 230 SER B CA 1
ATOM 6459 C C . SER B 1 230 ? -30.969 0.448 2.738 1 84.75 230 SER B C 1
ATOM 6461 O O . SER B 1 230 ? -31.547 1.438 2.295 1 84.75 230 SER B O 1
ATOM 6463 N N . MET B 1 231 ? -30.438 0.358 3.98 1 88.69 231 MET B N 1
ATOM 6464 C CA . MET B 1 231 ? -30.547 1.493 4.891 1 88.69 231 MET B CA 1
ATOM 6465 C C . MET B 1 231 ? -29.688 2.662 4.418 1 88.69 231 MET B C 1
ATOM 6467 O O . MET B 1 231 ? -30.078 3.82 4.551 1 88.69 231 MET B O 1
ATOM 6471 N N . LEU B 1 232 ? -28.578 2.342 3.932 1 89.69 232 LEU B N 1
ATOM 6472 C CA . LEU B 1 232 ? -27.672 3.377 3.426 1 89.69 232 LEU B CA 1
ATOM 6473 C C . LEU B 1 232 ? -28.312 4.117 2.25 1 89.69 232 LEU B C 1
ATOM 6475 O O . LEU B 1 232 ? -28.219 5.344 2.158 1 89.69 232 LEU B O 1
ATOM 6479 N N . ASP B 1 233 ? -28.922 3.355 1.388 1 89.06 233 ASP B N 1
ATOM 6480 C CA . ASP B 1 233 ? -29.609 3.965 0.247 1 89.06 233 ASP B CA 1
ATOM 6481 C C . ASP B 1 233 ? -30.75 4.855 0.704 1 89.06 233 ASP B C 1
ATOM 6483 O O . ASP B 1 233 ? -30.969 5.941 0.158 1 89.06 233 ASP B O 1
ATOM 6487 N N . LEU B 1 234 ? -31.516 4.312 1.651 1 91.38 234 LEU B N 1
ATOM 6488 C CA . LEU B 1 234 ? -32.625 5.082 2.205 1 91.38 234 LEU B CA 1
ATOM 6489 C C . LEU B 1 234 ? -32.125 6.371 2.846 1 91.38 234 LEU B C 1
ATOM 6491 O O . LEU B 1 234 ? -32.719 7.434 2.652 1 91.38 234 LEU B O 1
ATOM 6495 N N . MET B 1 235 ? -31.016 6.285 3.613 1 92.94 235 MET B N 1
ATOM 6496 C CA . MET B 1 235 ? -30.453 7.457 4.27 1 92.94 235 MET B CA 1
ATOM 6497 C C . MET B 1 235 ? -30 8.492 3.24 1 92.94 235 MET B C 1
ATOM 6499 O O . MET B 1 235 ? -30.281 9.688 3.4 1 92.94 235 MET B O 1
ATOM 6503 N N . LYS B 1 236 ? -29.406 8.109 2.189 1 92.19 236 LYS B N 1
ATOM 6504 C CA . LYS B 1 236 ? -28.938 9.023 1.15 1 92.19 236 LYS B CA 1
ATOM 6505 C C . LYS B 1 236 ? -30.109 9.734 0.479 1 92.19 236 LYS B C 1
ATOM 6507 O O . LYS B 1 236 ? -30 10.898 0.097 1 92.19 236 LYS B O 1
ATOM 6512 N N . ARG B 1 237 ? -31.203 9.055 0.297 1 92.88 237 ARG B N 1
ATOM 6513 C CA . ARG B 1 237 ? -32.375 9.656 -0.296 1 92.88 237 ARG B CA 1
ATOM 6514 C C . ARG B 1 237 ? -32.969 10.75 0.605 1 92.88 237 ARG B C 1
ATOM 6516 O O . ARG B 1 237 ? -33.375 11.805 0.123 1 92.88 237 ARG B O 1
ATOM 6523 N N . PHE B 1 238 ? -32.969 10.484 1.882 1 94.19 238 PHE B N 1
ATOM 6524 C CA . PHE B 1 238 ? -33.562 11.422 2.818 1 94.19 238 PHE B CA 1
ATOM 6525 C C . PHE B 1 238 ? -32.625 12.578 3.121 1 94.19 238 PHE B C 1
ATOM 6527 O O . PHE B 1 238 ? -33.062 13.695 3.395 1 94.19 238 PHE B O 1
ATOM 6534 N N . THR B 1 239 ? -31.312 12.328 3.131 1 93.69 239 THR B N 1
ATOM 6535 C CA . THR B 1 239 ? -30.328 13.352 3.484 1 93.69 239 THR B CA 1
ATOM 6536 C C . THR B 1 239 ? -29.844 14.094 2.238 1 93.69 239 THR B C 1
ATOM 6538 O O . THR B 1 239 ? -28.984 14.961 2.324 1 93.69 239 THR B O 1
ATOM 6541 N N . GLY B 1 240 ? -30.328 13.727 1.062 1 90.56 240 GLY B N 1
ATOM 6542 C CA . GLY B 1 240 ? -29.906 14.359 -0.175 1 90.56 240 GLY B CA 1
ATOM 6543 C C . GLY B 1 240 ? -28.516 13.93 -0.614 1 90.56 240 GLY B C 1
ATOM 6544 O O . GLY B 1 240 ? -27.75 14.727 -1.147 1 90.56 240 GLY B O 1
ATOM 6545 N N . GLY B 1 241 ? -28.172 12.766 -0.204 1 88.75 241 GLY B N 1
ATOM 6546 C CA . GLY B 1 241 ? -26.891 12.227 -0.634 1 88.75 241 GLY B CA 1
ATOM 6547 C C . GLY B 1 241 ? -25.766 12.508 0.344 1 88.75 241 GLY B C 1
ATOM 6548 O O . GLY B 1 241 ? -24.625 12.078 0.126 1 88.75 241 GLY B O 1
ATOM 6549 N N . GLN B 1 242 ? -26 13.18 1.453 1 90.94 242 GLN B N 1
ATOM 6550 C CA . GLN B 1 242 ? -24.969 13.523 2.422 1 90.94 242 GLN B CA 1
ATOM 6551 C C . GLN B 1 242 ? -24.703 12.367 3.387 1 90.94 242 GLN B C 1
ATOM 6553 O O . GLN B 1 242 ? -25.656 11.711 3.838 1 90.94 242 GLN B O 1
ATOM 6558 N N . ASP B 1 243 ? -23.516 12.148 3.65 1 92 243 ASP B N 1
ATOM 6559 C CA . ASP B 1 243 ? -23.141 11.117 4.609 1 92 243 ASP B CA 1
ATOM 6560 C C . ASP B 1 243 ? -23.281 11.633 6.043 1 92 243 ASP B C 1
ATOM 6562 O O . ASP B 1 243 ? -23.203 12.836 6.289 1 92 243 ASP B O 1
ATOM 6566 N N . LEU B 1 244 ? -23.453 10.703 6.938 1 94.38 244 LEU B N 1
ATOM 6567 C CA . LEU B 1 244 ? -23.609 11.047 8.344 1 94.38 244 LEU B CA 1
ATOM 6568 C C . LEU B 1 244 ? -22.266 11.062 9.055 1 94.38 244 LEU B C 1
ATOM 6570 O O . LEU B 1 244 ? -22.141 11.602 10.156 1 94.38 244 LEU B O 1
ATOM 6574 N N . ILE B 1 245 ? -21.297 10.438 8.43 1 94.12 245 ILE B N 1
ATOM 6575 C CA . ILE B 1 245 ? -20 10.281 9.062 1 94.12 245 ILE B CA 1
ATOM 6576 C C . ILE B 1 245 ? -18.953 11.125 8.32 1 94.12 245 ILE B C 1
ATOM 6578 O O . ILE B 1 245 ? -18.984 11.211 7.094 1 94.12 245 ILE B O 1
ATOM 6582 N N . ARG B 1 246 ? -18.125 11.75 9.117 1 93.31 246 ARG B N 1
ATOM 6583 C CA . ARG B 1 246 ? -17 12.508 8.594 1 93.31 246 ARG B CA 1
ATOM 6584 C C . ARG B 1 246 ? -15.68 12.016 9.188 1 93.31 246 ARG B C 1
ATOM 6586 O O . ARG B 1 246 ? -15.617 11.664 10.367 1 93.31 246 ARG B O 1
ATOM 6593 N N . THR B 1 247 ? -14.734 11.945 8.336 1 90.56 247 THR B N 1
ATOM 6594 C CA . THR B 1 247 ? -13.406 11.57 8.789 1 90.56 247 THR B CA 1
ATOM 6595 C C . THR B 1 247 ? -12.547 12.805 9.039 1 90.56 247 THR B C 1
ATOM 6597 O O . THR B 1 247 ? -12.297 13.586 8.117 1 90.56 247 THR B O 1
ATOM 6600 N N . GLY B 1 248 ? -12.211 12.992 10.281 1 90.25 248 GLY B N 1
ATOM 6601 C CA . GLY B 1 248 ? -11.352 14.102 10.648 1 90.25 248 GLY B CA 1
ATOM 6602 C C . GLY B 1 248 ? -9.883 13.719 10.734 1 90.25 248 GLY B C 1
ATOM 6603 O O . GLY B 1 248 ? -9.516 12.578 10.445 1 90.25 248 GLY B O 1
ATOM 6604 N N . ILE B 1 249 ? -9.062 14.648 11.055 1 85.06 249 ILE B N 1
ATOM 6605 C CA . ILE B 1 249 ? -7.613 14.477 11.141 1 85.06 249 ILE B CA 1
ATOM 6606 C C . ILE B 1 249 ? -7.277 13.562 12.312 1 85.06 249 ILE B C 1
ATOM 6608 O O . ILE B 1 249 ? -6.258 12.867 12.297 1 85.06 249 ILE B O 1
ATOM 6612 N N . THR B 1 250 ? -8.117 13.648 13.32 1 89.12 250 THR B N 1
ATOM 6613 C CA . THR B 1 250 ? -7.984 12.742 14.453 1 89.12 250 THR B CA 1
ATOM 6614 C C . THR B 1 250 ? -9.297 12.023 14.727 1 89.12 250 THR B C 1
ATOM 6616 O O . THR B 1 250 ? -10.336 12.375 14.164 1 89.12 250 THR B O 1
ATOM 6619 N N . LYS B 1 251 ? -9.258 11.094 15.602 1 91.12 251 LYS B N 1
ATOM 6620 C CA . LYS B 1 251 ? -10.453 10.328 15.945 1 91.12 251 LYS B CA 1
ATOM 6621 C C . LYS B 1 251 ? -11.484 11.211 16.641 1 91.12 251 LYS B C 1
ATOM 6623 O O . LYS B 1 251 ? -12.68 11.117 16.359 1 91.12 251 LYS B O 1
ATOM 6628 N N . SER B 1 252 ? -11.016 12.016 17.547 1 94.56 252 SER B N 1
ATOM 6629 C CA . SER B 1 252 ? -11.93 12.883 18.281 1 94.56 252 SER B CA 1
ATOM 6630 C C . SER B 1 252 ? -12.578 13.914 17.375 1 94.56 252 SER B C 1
ATOM 6632 O O . SER B 1 252 ? -13.781 14.172 17.469 1 94.56 252 SER B O 1
ATOM 6634 N N . VAL B 1 253 ? -11.797 14.438 16.484 1 94.94 253 VAL B N 1
ATOM 6635 C CA . VAL B 1 253 ? -12.336 15.414 15.539 1 94.94 253 VAL B CA 1
ATOM 6636 C C . VAL B 1 253 ? -13.367 14.734 14.641 1 94.94 253 VAL B C 1
ATOM 6638 O O . VAL B 1 253 ? -14.414 15.32 14.336 1 94.94 253 VAL B O 1
ATOM 6641 N N . SER B 1 254 ? -13.039 13.531 14.242 1 95.19 254 SER B N 1
ATOM 6642 C CA . SER B 1 254 ? -14 12.766 13.445 1 95.19 254 SER B CA 1
ATOM 6643 C C . SER B 1 254 ? -15.32 12.594 14.18 1 95.19 254 SER B C 1
ATOM 6645 O O . SER B 1 254 ? -16.391 12.719 13.586 1 95.19 254 SER B O 1
ATOM 6647 N N . SER B 1 255 ? -15.234 12.328 15.43 1 96.94 255 SER B N 1
ATOM 6648 C CA . SER B 1 255 ? -16.422 12.086 16.234 1 96.94 255 SER B CA 1
ATOM 6649 C C . SER B 1 255 ? -17.266 13.352 16.375 1 96.94 255 SER B C 1
ATOM 6651 O O . SER B 1 255 ? -18.484 13.312 16.203 1 96.94 255 SER B O 1
ATOM 6653 N N . PHE B 1 256 ? -16.625 14.422 16.641 1 98 256 PHE B N 1
ATOM 6654 C CA . PHE B 1 256 ? -17.359 15.664 16.812 1 98 256 PHE B CA 1
ATOM 6655 C C . PHE B 1 256 ? -17.953 16.125 15.484 1 98 256 PHE B C 1
ATOM 6657 O O . PHE B 1 256 ? -19.094 16.625 15.453 1 98 256 PHE B O 1
ATOM 6664 N N . LEU B 1 257 ? -17.219 15.984 14.438 1 96.69 257 LEU B N 1
ATOM 6665 C CA . LEU B 1 257 ? -17.734 16.359 13.125 1 96.69 257 LEU B CA 1
ATOM 6666 C C . LEU B 1 257 ? -18.922 15.492 12.734 1 96.69 257 LEU B C 1
ATOM 6668 O O . LEU B 1 257 ? -19.906 15.992 12.188 1 96.69 257 LEU B O 1
ATOM 6672 N N . SER B 1 258 ? -18.797 14.234 12.977 1 97.25 258 SER B N 1
ATOM 6673 C CA . SER B 1 258 ? -19.906 13.328 12.672 1 97.25 258 SER B CA 1
ATOM 6674 C C . SER B 1 258 ? -21.141 13.664 13.492 1 97.25 258 SER B C 1
ATOM 6676 O O . SER B 1 258 ? -22.266 13.648 12.977 1 97.25 258 SER B O 1
ATOM 6678 N N . LEU B 1 259 ? -20.938 13.945 14.75 1 97.31 259 LEU B N 1
ATOM 6679 C CA . LEU B 1 259 ? -22.047 14.312 15.617 1 97.31 259 LEU B CA 1
ATOM 6680 C C . LEU B 1 259 ? -22.734 15.578 15.117 1 97.31 259 LEU B C 1
ATOM 6682 O O . LEU B 1 259 ? -23.969 15.703 15.188 1 97.31 259 LEU B O 1
ATOM 6686 N N . GLN B 1 260 ? -21.984 16.5 14.656 1 96.88 260 GLN B N 1
ATOM 6687 C CA . GLN B 1 260 ? -22.516 17.734 14.102 1 96.88 260 GLN B CA 1
ATOM 6688 C C . GLN B 1 260 ? -23.422 17.453 12.906 1 96.88 260 GLN B C 1
ATOM 6690 O O . GLN B 1 260 ? -24.5 18.047 12.781 1 96.88 260 GLN B O 1
ATOM 6695 N N . ILE B 1 261 ? -23.016 16.578 12.109 1 96.19 261 ILE B N 1
ATOM 6696 C CA . ILE B 1 261 ? -23.797 16.25 10.914 1 96.19 261 ILE B CA 1
ATOM 6697 C C . ILE B 1 261 ? -25.062 15.5 11.32 1 96.19 261 ILE B C 1
ATOM 6699 O O . ILE B 1 261 ? -26.141 15.773 10.789 1 96.19 261 ILE B O 1
ATOM 6703 N N . ILE B 1 262 ? -24.922 14.586 12.242 1 97.06 262 ILE B N 1
ATOM 6704 C CA . ILE B 1 262 ? -26.078 13.828 12.711 1 97.06 262 ILE B CA 1
ATOM 6705 C C . ILE B 1 262 ? -27.109 14.773 13.312 1 97.06 262 ILE B C 1
ATOM 6707 O O . ILE B 1 262 ? -28.312 14.633 13.062 1 97.06 262 ILE B O 1
ATOM 6711 N N . LEU B 1 263 ? -26.625 15.711 14.07 1 97.19 263 LEU B N 1
ATOM 6712 C CA . LEU B 1 263 ? -27.531 16.703 14.672 1 97.19 263 LEU B CA 1
ATOM 6713 C C . LEU B 1 263 ? -28.219 17.531 13.594 1 97.19 263 LEU B C 1
ATOM 6715 O O . LEU B 1 263 ? -29.406 17.812 13.695 1 97.19 263 LEU B O 1
ATOM 6719 N N . LYS B 1 264 ? -27.484 17.906 12.602 1 96.19 264 LYS B N 1
ATOM 6720 C CA . LYS B 1 264 ? -28.031 18.703 11.5 1 96.19 264 LYS B CA 1
ATOM 6721 C C . LYS B 1 264 ? -29.109 17.906 10.75 1 96.19 264 LYS B C 1
ATOM 6723 O O . LYS B 1 264 ? -30.047 18.5 10.227 1 96.19 264 LYS B O 1
ATOM 6728 N N . GLN B 1 265 ? -28.969 16.625 10.773 1 96.31 265 GLN B N 1
ATOM 6729 C CA . GLN B 1 265 ? -29.891 15.766 10.023 1 96.31 265 GLN B CA 1
ATOM 6730 C C . GLN B 1 265 ? -30.938 15.164 10.945 1 96.31 265 GLN B C 1
ATOM 6732 O O . GLN B 1 265 ? -31.594 14.188 10.586 1 96.31 265 GLN B O 1
ATOM 6737 N N . ARG B 1 266 ? -31.109 15.695 12.117 1 96.31 266 ARG B N 1
ATOM 6738 C CA . ARG B 1 266 ? -32.031 15.172 13.133 1 96.31 266 ARG B CA 1
ATOM 6739 C C . ARG B 1 266 ? -33.438 14.977 12.555 1 96.31 266 ARG B C 1
ATOM 6741 O O . ARG B 1 266 ? -34 13.891 12.648 1 96.31 266 ARG B O 1
ATOM 6748 N N . SER B 1 267 ? -33.938 16 11.922 1 95.19 267 SER B N 1
ATOM 6749 C CA . SER B 1 267 ? -35.312 15.961 11.406 1 95.19 267 SER B CA 1
ATOM 6750 C C . SER B 1 267 ? -35.438 14.93 10.289 1 95.19 267 SER B C 1
ATOM 6752 O O . SER B 1 267 ? -36.438 14.195 10.227 1 95.19 267 SER B O 1
ATOM 6754 N N . ARG B 1 268 ? -34.5 14.859 9.461 1 95.75 268 ARG B N 1
ATOM 6755 C CA . ARG B 1 268 ? -34.531 13.93 8.336 1 95.75 268 ARG B CA 1
ATOM 6756 C C . ARG B 1 268 ? -34.406 12.492 8.812 1 95.75 268 ARG B C 1
ATOM 6758 O O . ARG B 1 268 ? -35.031 11.586 8.258 1 95.75 268 ARG B O 1
ATOM 6765 N N . LEU B 1 269 ? -33.594 12.297 9.812 1 95.19 269 LEU B N 1
ATOM 6766 C CA . LEU B 1 269 ? -33.438 10.953 10.367 1 95.19 269 LEU B CA 1
ATOM 6767 C C . LEU B 1 269 ? -34.719 10.484 11.055 1 95.19 269 LEU B C 1
ATOM 6769 O O . LEU B 1 269 ? -35.125 9.336 10.898 1 95.19 269 LEU B O 1
ATOM 6773 N N . LYS B 1 270 ? -35.312 11.375 11.812 1 94.31 270 LYS B N 1
ATOM 6774 C CA . LYS B 1 270 ? -36.562 11.039 12.438 1 94.31 270 LYS B CA 1
ATOM 6775 C C . LYS B 1 270 ? -37.625 10.656 11.398 1 94.31 270 LYS B C 1
ATOM 6777 O O . LYS B 1 270 ? -38.375 9.688 11.578 1 94.31 270 LYS B O 1
ATOM 6782 N N . HIS B 1 271 ? -37.625 11.391 10.312 1 94.12 271 HIS B N 1
ATOM 6783 C CA . HIS B 1 271 ? -38.562 11.109 9.227 1 94.12 271 HIS B CA 1
ATOM 6784 C C . HIS B 1 271 ? -38.25 9.773 8.562 1 94.12 271 HIS B C 1
ATOM 6786 O O . HIS B 1 271 ? -39.156 9.031 8.188 1 94.12 271 HIS B O 1
ATOM 6792 N N . MET B 1 272 ? -37 9.547 8.367 1 93.81 272 MET B N 1
ATOM 6793 C CA . MET B 1 272 ? -36.562 8.32 7.707 1 93.81 272 MET B CA 1
ATOM 6794 C C . MET B 1 272 ? -37 7.09 8.492 1 93.81 272 MET B C 1
ATOM 6796 O O . MET B 1 272 ? -37.562 6.152 7.926 1 93.81 272 MET B O 1
ATOM 6800 N N . PHE B 1 273 ? -36.812 7.078 9.82 1 91.12 273 PHE B N 1
ATOM 6801 C CA . PHE B 1 273 ? -37.125 5.918 10.656 1 91.12 273 PHE B CA 1
ATOM 6802 C C . PHE B 1 273 ? -38.625 5.789 10.891 1 91.12 273 PHE B C 1
ATOM 6804 O O . PHE B 1 273 ? -39.094 4.742 11.336 1 91.12 273 PHE B O 1
ATOM 6811 N N . ASN B 1 274 ? -39.344 6.832 10.539 1 88.5 274 ASN B N 1
ATOM 6812 C CA . ASN B 1 274 ? -40.781 6.777 10.641 1 88.5 274 ASN B CA 1
ATOM 6813 C C . ASN B 1 274 ? -41.438 6.609 9.273 1 88.5 274 ASN B C 1
ATOM 6815 O O . ASN B 1 274 ? -42.656 6.613 9.156 1 88.5 274 ASN B O 1
ATOM 6819 N N . SER B 1 275 ? -40.688 6.457 8.305 1 89.25 275 SER B N 1
ATOM 6820 C CA . SER B 1 275 ? -41.188 6.34 6.941 1 89.25 275 SER B CA 1
ATOM 6821 C C . SER B 1 275 ? -41.812 4.965 6.699 1 89.25 275 SER B C 1
ATOM 6823 O O . SER B 1 275 ? -41.406 3.982 7.332 1 89.25 275 SER B O 1
ATOM 6825 N N . PRO B 1 276 ? -42.75 4.887 5.801 1 86.19 276 PRO B N 1
ATOM 6826 C CA . PRO B 1 276 ? -43.375 3.602 5.477 1 86.19 276 PRO B CA 1
ATOM 6827 C C . PRO B 1 276 ? -42.406 2.605 4.859 1 86.19 276 PRO B C 1
ATOM 6829 O O . PRO B 1 276 ? -42.531 1.398 5.082 1 86.19 276 PRO B O 1
ATOM 6832 N N . GLU B 1 277 ? -41.531 3.133 4.105 1 84.88 277 GLU B N 1
ATOM 6833 C CA . GLU B 1 277 ? -40.531 2.262 3.477 1 84.88 277 GLU B CA 1
ATOM 6834 C C . GLU B 1 277 ? -39.719 1.507 4.52 1 84.88 277 GLU B C 1
ATOM 6836 O O . GLU B 1 277 ? -39.406 0.336 4.328 1 84.88 277 GLU B O 1
ATOM 6841 N N . PHE B 1 278 ? -39.406 2.209 5.613 1 84.81 278 PHE B N 1
ATOM 6842 C CA . PHE B 1 278 ? -38.656 1.586 6.695 1 84.81 278 PHE B CA 1
ATOM 6843 C C . PHE B 1 278 ? -39.531 0.629 7.488 1 84.81 278 PHE B C 1
ATOM 6845 O O . PHE B 1 278 ? -39.125 -0.495 7.789 1 84.81 278 PHE B O 1
ATOM 6852 N N . CYS B 1 279 ? -40.75 0.987 7.766 1 76.5 279 CYS B N 1
ATOM 6853 C CA . CYS B 1 279 ? -41.656 0.251 8.641 1 76.5 279 CYS B CA 1
ATOM 6854 C C . CYS B 1 279 ? -42.156 -1.016 7.957 1 76.5 279 CYS B C 1
ATOM 6856 O O . CYS B 1 279 ? -42.469 -2.006 8.625 1 76.5 279 CYS B O 1
ATOM 6858 N N . THR B 1 280 ? -42.188 -0.937 6.641 1 70.88 280 THR B N 1
ATOM 6859 C CA . THR B 1 280 ? -42.75 -2.08 5.922 1 70.88 280 THR B CA 1
ATOM 6860 C C . THR B 1 280 ? -41.688 -3.133 5.676 1 70.88 280 THR B C 1
ATOM 6862 O O . THR B 1 280 ? -41.969 -4.301 5.43 1 70.88 280 THR B O 1
ATOM 6865 N N . ASN B 1 281 ? -40.531 -2.658 5.598 1 65.12 281 ASN B N 1
ATOM 6866 C CA . ASN B 1 281 ? -39.5 -3.65 5.324 1 65.12 281 ASN B CA 1
ATOM 6867 C C . ASN B 1 281 ? -39.125 -4.422 6.586 1 65.12 281 ASN B C 1
ATOM 6869 O O . ASN B 1 281 ? -38.406 -3.895 7.449 1 65.12 281 ASN B O 1
ATOM 6873 N N . SER B 1 282 ? -39.812 -5.465 6.891 1 58.72 282 SER B N 1
ATOM 6874 C CA . SER B 1 282 ? -39.75 -6.34 8.055 1 58.72 282 SER B CA 1
ATOM 6875 C C . SER B 1 282 ? -38.312 -6.828 8.289 1 58.72 282 SER B C 1
ATOM 6877 O O . SER B 1 282 ? -37.969 -7.254 9.391 1 58.72 282 SER B O 1
ATOM 6879 N N . SER B 1 283 ? -37.594 -6.922 7.281 1 61 283 SER B N 1
ATOM 6880 C CA . SER B 1 283 ? -36.281 -7.547 7.438 1 61 283 SER B CA 1
ATOM 6881 C C . SER B 1 283 ? -35.375 -6.723 8.352 1 61 283 SER B C 1
ATOM 6883 O O . SER B 1 283 ? -34.469 -7.266 9 1 61 283 SER B O 1
ATOM 6885 N N . TYR B 1 284 ? -35.625 -5.453 8.547 1 63.34 284 TYR B N 1
ATOM 6886 C CA . TYR B 1 284 ? -34.75 -4.621 9.367 1 63.34 284 TYR B CA 1
ATOM 6887 C C . TYR B 1 284 ? -35.5 -4.133 10.617 1 63.34 284 TYR B C 1
ATOM 6889 O O . TYR B 1 284 ? -34.875 -3.971 11.672 1 63.34 284 TYR B O 1
ATOM 6897 N N . ALA B 1 285 ? -36.875 -3.961 10.422 1 60.19 285 ALA B N 1
ATOM 6898 C CA . ALA B 1 285 ? -37.625 -3.281 11.469 1 60.19 285 ALA B CA 1
ATOM 6899 C C . ALA B 1 285 ? -37.625 -4.109 12.758 1 60.19 285 ALA B C 1
ATOM 6901 O O . ALA B 1 285 ? -37.656 -3.555 13.859 1 60.19 285 ALA B O 1
ATOM 6902 N N . ASN B 1 286 ? -37.5 -5.363 12.508 1 63.59 286 ASN B N 1
ATOM 6903 C CA . ASN B 1 286 ? -37.688 -6.203 13.695 1 63.59 286 ASN B CA 1
ATOM 6904 C C . ASN B 1 286 ? -36.344 -6.637 14.273 1 63.59 286 ASN B C 1
ATOM 6906 O O . ASN B 1 286 ? -36.281 -7.359 15.273 1 63.59 286 ASN B O 1
ATOM 6910 N N . LYS B 1 287 ? -35.25 -6.109 13.797 1 70.88 287 LYS B N 1
ATOM 6911 C CA . LYS B 1 287 ? -33.969 -6.473 14.344 1 70.88 287 LYS B CA 1
ATOM 6912 C C . LYS B 1 287 ? -33.625 -5.656 15.594 1 70.88 287 LYS B C 1
ATOM 6914 O O . LYS B 1 287 ? -34.062 -4.516 15.727 1 70.88 287 LYS B O 1
ATOM 6919 N N . THR B 1 288 ? -33.062 -6.277 16.594 1 78.38 288 THR B N 1
ATOM 6920 C CA . THR B 1 288 ? -32.688 -5.66 17.859 1 78.38 288 THR B CA 1
ATOM 6921 C C . THR B 1 288 ? -31.938 -4.352 17.641 1 78.38 288 THR B C 1
ATOM 6923 O O . THR B 1 288 ? -32.156 -3.371 18.359 1 78.38 288 THR B O 1
ATOM 6926 N N . HIS B 1 289 ? -31.266 -4.309 16.625 1 81.44 289 HIS B N 1
ATOM 6927 C CA . HIS B 1 289 ? -30.484 -3.111 16.344 1 81.44 289 HIS B CA 1
ATOM 6928 C C . HIS B 1 289 ? -31.359 -1.972 15.852 1 81.44 289 HIS B C 1
ATOM 6930 O O . HIS B 1 289 ? -31.109 -0.806 16.172 1 81.44 289 HIS B O 1
ATOM 6936 N N . SER B 1 290 ? -32.344 -2.289 15.172 1 84.5 290 SER B N 1
ATOM 6937 C CA . SER B 1 290 ? -33.281 -1.283 14.656 1 84.5 290 SER B CA 1
ATOM 6938 C C . SER B 1 290 ? -34.094 -0.634 15.781 1 84.5 290 SER B C 1
ATOM 6940 O O . SER B 1 290 ? -34.281 0.581 15.781 1 84.5 290 SER B O 1
ATOM 6942 N N . ILE B 1 291 ? -34.438 -1.461 16.734 1 85.69 291 ILE B N 1
ATOM 6943 C CA . ILE B 1 291 ? -35.188 -0.961 17.875 1 85.69 291 ILE B CA 1
ATOM 6944 C C . ILE B 1 291 ? -34.344 0.001 18.688 1 85.69 291 ILE B C 1
ATOM 6946 O O . ILE B 1 291 ? -34.812 1.045 19.141 1 85.69 291 ILE B O 1
ATOM 6950 N N . SER B 1 292 ? -33.156 -0.398 18.844 1 89.25 292 SER B N 1
ATOM 6951 C CA . SER B 1 292 ? -32.219 0.459 19.594 1 89.25 292 SER B CA 1
ATOM 6952 C C . SER B 1 292 ? -32.031 1.798 18.891 1 89.25 292 SER B C 1
ATOM 6954 O O . SER B 1 292 ? -31.969 2.844 19.547 1 89.25 292 SER B O 1
ATOM 6956 N N . CYS B 1 293 ? -31.984 1.754 17.609 1 91.19 293 CYS B N 1
ATOM 6957 C CA . CYS B 1 293 ? -31.797 2.973 16.828 1 91.19 293 CYS B CA 1
ATOM 6958 C C . CYS B 1 293 ? -33 3.887 16.953 1 91.19 293 CYS B C 1
ATOM 6960 O O . CYS B 1 293 ? -32.875 5.094 17.141 1 91.19 293 CYS B O 1
ATOM 6962 N N . ILE B 1 294 ? -34.156 3.299 16.891 1 91 294 ILE B N 1
ATOM 6963 C CA . ILE B 1 294 ? -35.375 4.07 16.969 1 91 294 ILE B CA 1
ATOM 6964 C C . ILE B 1 294 ? -35.5 4.688 18.359 1 91 294 ILE B C 1
ATOM 6966 O O . ILE B 1 294 ? -35.906 5.84 18.5 1 91 294 ILE B O 1
ATOM 6970 N N . SER B 1 295 ? -35.094 3.883 19.312 1 93.56 295 SER B N 1
ATOM 6971 C CA . SER B 1 295 ? -35.156 4.379 20.688 1 93.56 295 SER B CA 1
ATOM 6972 C C . SER B 1 295 ? -34.25 5.59 20.875 1 93.56 295 SER B C 1
ATOM 6974 O O . SER B 1 295 ? -34.625 6.543 21.562 1 93.56 295 SER B O 1
ATOM 6976 N N . ILE B 1 296 ? -33.156 5.574 20.281 1 95.94 296 ILE B N 1
ATOM 6977 C CA . ILE B 1 296 ? -32.188 6.664 20.406 1 95.94 296 ILE B CA 1
ATOM 6978 C C . ILE B 1 296 ? -32.688 7.887 19.641 1 95.94 296 ILE B C 1
ATOM 6980 O O . ILE B 1 296 ? -32.625 9.008 20.141 1 95.94 296 ILE B O 1
ATOM 6984 N N . ILE B 1 297 ? -33.219 7.664 18.484 1 95.38 297 ILE B N 1
ATOM 6985 C CA . ILE B 1 297 ? -33.656 8.75 17.625 1 95.38 297 ILE B CA 1
ATOM 6986 C C . ILE B 1 297 ? -34.875 9.461 18.266 1 95.38 297 ILE B C 1
ATOM 6988 O O . ILE B 1 297 ? -35 10.68 18.125 1 95.38 297 ILE B O 1
ATOM 6992 N N . GLU B 1 298 ? -35.594 8.734 18.969 1 94.25 298 GLU B N 1
ATOM 6993 C CA . GLU B 1 298 ? -36.781 9.32 19.594 1 94.25 298 GLU B CA 1
ATOM 6994 C C . GLU B 1 298 ? -36.438 9.883 20.984 1 94.25 298 GLU B C 1
ATOM 6996 O O . GLU B 1 298 ? -37.281 10.586 21.578 1 94.25 298 GLU B O 1
ATOM 7001 N N . ASP B 1 299 ? -35.281 9.633 21.438 1 95.31 299 ASP B N 1
ATOM 7002 C CA . ASP B 1 299 ? -34.875 10.086 22.766 1 95.31 299 ASP B CA 1
ATOM 7003 C C . ASP B 1 299 ? -34.438 11.555 22.734 1 95.31 299 ASP B C 1
ATOM 7005 O O . ASP B 1 299 ? -33.375 11.891 22.203 1 95.31 299 ASP B O 1
ATOM 7009 N N . ASN B 1 300 ? -35.125 12.367 23.406 1 94.94 300 ASN B N 1
ATOM 7010 C CA . ASN B 1 300 ? -34.812 13.797 23.438 1 94.94 300 ASN B CA 1
ATOM 7011 C C . ASN B 1 300 ? -33.562 14.086 24.25 1 94.94 300 ASN B C 1
ATOM 7013 O O . ASN B 1 300 ? -32.906 15.086 24.031 1 94.94 300 ASN B O 1
ATOM 7017 N N . ASP B 1 301 ? -33.312 13.234 25.156 1 95.56 301 ASP B N 1
ATOM 7018 C CA . ASP B 1 301 ? -32.125 13.422 25.953 1 95.56 301 ASP B CA 1
ATOM 7019 C C . ASP B 1 301 ? -30.859 13.258 25.094 1 95.56 301 ASP B C 1
ATOM 7021 O O . ASP B 1 301 ? -29.875 13.961 25.297 1 95.56 301 ASP B O 1
ATOM 7025 N N . PHE B 1 302 ? -30.953 12.344 24.219 1 97.19 302 PHE B N 1
ATOM 7026 C CA . PHE B 1 302 ? -29.844 12.156 23.297 1 97.19 302 PHE B CA 1
ATOM 7027 C C . PHE B 1 302 ? -29.609 13.414 22.469 1 97.19 302 PHE B C 1
ATOM 7029 O O . PHE B 1 302 ? -28.469 13.867 22.328 1 97.19 302 PHE B O 1
ATOM 7036 N N . TRP B 1 303 ? -30.609 13.945 21.969 1 97.69 303 TRP B N 1
ATOM 7037 C CA . TRP B 1 303 ? -30.469 15.109 21.109 1 97.69 303 TRP B CA 1
ATOM 7038 C C . TRP B 1 303 ? -30 16.328 21.891 1 97.69 303 TRP B C 1
ATOM 7040 O O . TRP B 1 303 ? -29.234 17.156 21.391 1 97.69 303 TRP B O 1
ATOM 7050 N N . ARG B 1 304 ? -30.438 16.484 23.125 1 96.75 304 ARG B N 1
ATOM 7051 C CA . ARG B 1 304 ? -29.938 17.562 23.969 1 96.75 304 ARG B CA 1
ATOM 7052 C C . ARG B 1 304 ? -28.453 17.422 24.25 1 96.75 304 ARG B C 1
ATOM 7054 O O . ARG B 1 304 ? -27.719 18.406 24.234 1 96.75 304 ARG B O 1
ATOM 7061 N N . ALA B 1 305 ? -28.094 16.203 24.516 1 97.12 305 ALA B N 1
ATOM 7062 C CA . ALA B 1 305 ? -26.672 15.922 24.75 1 97.12 305 ALA B CA 1
ATOM 7063 C C . ALA B 1 305 ? -25.844 16.219 23.484 1 97.12 305 ALA B C 1
ATOM 7065 O O . ALA B 1 305 ? -24.75 16.75 23.578 1 97.12 305 ALA B O 1
ATOM 7066 N N . ALA B 1 306 ? -26.406 15.844 22.359 1 97.81 306 ALA B N 1
ATOM 7067 C CA . ALA B 1 306 ? -25.734 16.094 21.094 1 97.81 306 ALA B CA 1
ATOM 7068 C C . ALA B 1 306 ? -25.578 17.578 20.844 1 97.81 306 ALA B C 1
ATOM 7070 O O . ALA B 1 306 ? -24.516 18.031 20.391 1 97.81 306 ALA B O 1
ATOM 7071 N N . GLU B 1 307 ? -26.578 18.328 21.125 1 97.56 307 GLU B N 1
ATOM 7072 C CA . GLU B 1 307 ? -26.516 19.781 20.969 1 97.56 307 GLU B CA 1
ATOM 7073 C C . GLU B 1 307 ? -25.469 20.391 21.891 1 97.56 307 GLU B C 1
ATOM 7075 O O . GLU B 1 307 ? -24.719 21.281 21.5 1 97.56 307 GLU B O 1
ATOM 7080 N N . GLU B 1 308 ? -25.469 19.875 23.078 1 97 308 GLU B N 1
ATOM 7081 C CA . GLU B 1 308 ? -24.469 20.344 24.047 1 97 308 GLU B CA 1
ATOM 7082 C C . GLU B 1 308 ? -23.062 20.016 23.578 1 97 308 GLU B C 1
ATOM 7084 O O . GLU B 1 308 ? -22.156 20.859 23.672 1 97 308 GLU B O 1
ATOM 7089 N N . CYS B 1 309 ? -22.859 18.828 23.109 1 97.5 309 CYS B N 1
ATOM 7090 C CA . CYS B 1 309 ? -21.562 18.406 22.609 1 97.5 309 CYS B CA 1
ATOM 7091 C C . CYS B 1 309 ? -21.094 19.312 21.484 1 97.5 309 CYS B C 1
ATOM 7093 O O . CYS B 1 309 ? -19.938 19.719 21.438 1 97.5 309 CYS B O 1
ATOM 7095 N N . VAL B 1 310 ? -21.984 19.578 20.578 1 97.44 310 VAL B N 1
ATOM 7096 C CA . VAL B 1 310 ? -21.672 20.391 19.422 1 97.44 310 VAL B CA 1
ATOM 7097 C C . VAL B 1 310 ? -21.391 21.828 19.859 1 97.44 310 VAL B C 1
ATOM 7099 O O . VAL B 1 310 ? -20.453 22.469 19.359 1 97.44 310 VAL B O 1
ATOM 7102 N N . ALA B 1 311 ? -22.094 22.312 20.812 1 96.44 311 ALA B N 1
ATOM 7103 C CA . ALA B 1 311 ? -21.938 23.688 21.281 1 96.44 311 ALA B CA 1
ATOM 7104 C C . ALA B 1 311 ? -20.578 23.875 21.953 1 96.44 311 ALA B C 1
ATOM 7106 O O . ALA B 1 311 ? -19.953 24.938 21.797 1 96.44 311 ALA B O 1
ATOM 7107 N N . ILE B 1 312 ? -20.156 22.922 22.641 1 96 312 ILE B N 1
ATOM 7108 C CA . ILE B 1 312 ? -18.922 23.078 23.406 1 96 312 ILE B CA 1
ATOM 7109 C C . ILE B 1 312 ? -17.719 22.828 22.484 1 96 312 ILE B C 1
ATOM 7111 O O . ILE B 1 312 ? -16.641 23.375 22.703 1 96 312 ILE B O 1
ATOM 7115 N N . SER B 1 313 ? -17.875 21.984 21.484 1 97.44 313 SER B N 1
ATOM 7116 C CA . SER B 1 313 ? -16.734 21.594 20.641 1 97.44 313 SER B CA 1
ATOM 7117 C C . SER B 1 313 ? -16.578 22.531 19.453 1 97.44 313 SER B C 1
ATOM 7119 O O . SER B 1 313 ? -15.469 22.734 18.953 1 97.44 313 SER B O 1
ATOM 7121 N N . GLU B 1 314 ? -17.562 23.156 18.953 1 96.94 314 GLU B N 1
ATOM 7122 C CA . GLU B 1 314 ? -17.562 23.938 17.719 1 96.94 314 GLU B CA 1
ATOM 7123 C C . GLU B 1 314 ? -16.547 25.094 17.797 1 96.94 314 GLU B C 1
ATOM 7125 O O . GLU B 1 314 ? -15.805 25.328 16.844 1 96.94 314 GLU B O 1
ATOM 7130 N N . PRO B 1 315 ? -16.547 25.812 18.906 1 96.75 315 PRO B N 1
ATOM 7131 C CA . PRO B 1 315 ? -15.562 26.891 18.984 1 96.75 315 PRO B CA 1
ATOM 7132 C C . PRO B 1 315 ? -14.125 26.391 18.812 1 96.75 315 PRO B C 1
ATOM 7134 O O . PRO B 1 315 ? -13.297 27.062 18.203 1 96.75 315 PRO B O 1
ATOM 7137 N N . PHE B 1 316 ? -13.867 25.281 19.328 1 96.75 316 PHE B N 1
ATOM 7138 C CA . PHE B 1 316 ? -12.516 24.734 19.25 1 96.75 316 PHE B CA 1
ATOM 7139 C C . PHE B 1 316 ? -12.25 24.141 17.875 1 96.75 316 PHE B C 1
ATOM 7141 O O . PHE B 1 316 ? -11.117 24.172 17.391 1 96.75 316 PHE B O 1
ATOM 7148 N N . LEU B 1 317 ? -13.242 23.578 17.234 1 96.75 317 LEU B N 1
ATOM 7149 C CA . LEU B 1 317 ? -13.102 23.109 15.859 1 96.75 317 LEU B CA 1
ATOM 7150 C C . LEU B 1 317 ? -12.812 24.281 14.922 1 96.75 317 LEU B C 1
ATOM 7152 O O . LEU B 1 317 ? -12.031 24.156 13.977 1 96.75 317 LEU B O 1
ATOM 7156 N N . LYS B 1 318 ? -13.406 25.359 15.227 1 94.88 318 LYS B N 1
ATOM 7157 C CA . LYS B 1 318 ? -13.164 26.562 14.43 1 94.88 318 LYS B CA 1
ATOM 7158 C C . LYS B 1 318 ? -11.719 27.031 14.562 1 94.88 318 LYS B C 1
ATOM 7160 O O . LYS B 1 318 ? -11.094 27.422 13.578 1 94.88 318 LYS B O 1
ATOM 7165 N N . VAL B 1 319 ? -11.25 27.047 15.797 1 94.38 319 VAL B N 1
ATOM 7166 C CA . VAL B 1 319 ? -9.859 27.422 16.016 1 94.38 319 VAL B CA 1
ATOM 7167 C C . VAL B 1 319 ? -8.938 26.453 15.289 1 94.38 319 VAL B C 1
ATOM 7169 O O . VAL B 1 319 ? -7.961 26.875 14.656 1 94.38 319 VAL B O 1
ATOM 7172 N N . LEU B 1 320 ? -9.25 25.219 15.375 1 93.69 320 LEU B N 1
ATOM 7173 C CA . LEU B 1 320 ? -8.445 24.188 14.727 1 93.69 320 LEU B CA 1
ATOM 7174 C C . LEU B 1 320 ? -8.383 24.406 13.219 1 93.69 320 LEU B C 1
ATOM 7176 O O . LEU B 1 320 ? -7.34 24.203 12.602 1 93.69 320 LEU B O 1
ATOM 7180 N N . ARG B 1 321 ? -9.508 24.781 12.633 1 91.62 321 ARG B N 1
ATOM 7181 C CA . ARG B 1 321 ? -9.555 25.078 11.203 1 91.62 321 ARG B CA 1
ATOM 7182 C C . ARG B 1 321 ? -8.633 26.234 10.844 1 91.62 321 ARG B C 1
ATOM 7184 O O . ARG B 1 321 ? -7.949 26.188 9.82 1 91.62 321 ARG B O 1
ATOM 7191 N N . GLU B 1 322 ? -8.586 27.172 11.703 1 89.31 322 GLU B N 1
ATOM 7192 C CA . GLU B 1 322 ? -7.793 28.359 11.445 1 89.31 322 GLU B CA 1
ATOM 7193 C C . GLU B 1 322 ? -6.301 28.078 11.539 1 89.31 322 GLU B C 1
ATOM 7195 O O . GLU B 1 322 ? -5.504 28.656 10.797 1 89.31 322 GLU B O 1
ATOM 7200 N N . VAL B 1 323 ? -5.961 27.234 12.398 1 89.69 323 VAL B N 1
ATOM 7201 C CA . VAL B 1 323 ? -4.539 27.031 12.656 1 89.69 323 VAL B CA 1
ATOM 7202 C C . VAL B 1 323 ? -4.004 25.922 11.758 1 89.69 323 VAL B C 1
ATOM 7204 O O . VAL B 1 323 ? -2.795 25.828 11.539 1 89.69 323 VAL B O 1
ATOM 7207 N N . SER B 1 324 ? -4.824 25.047 11.25 1 86 324 SER B N 1
ATOM 7208 C CA . SER B 1 324 ? -4.379 23.891 10.477 1 86 324 SER B CA 1
ATOM 7209 C C . SER B 1 324 ? -4.312 24.219 8.984 1 86 324 SER B C 1
ATOM 7211 O O . SER B 1 324 ? -3.873 23.391 8.188 1 86 324 SER B O 1
ATOM 7213 N N . GLY B 1 325 ? -4.688 25.328 8.562 1 76.31 325 GLY B N 1
ATOM 7214 C CA . GLY B 1 325 ? -4.77 25.672 7.152 1 76.31 325 GLY B CA 1
ATOM 7215 C C . GLY B 1 325 ? -3.447 26.125 6.57 1 76.31 325 GLY B C 1
ATOM 7216 O O . GLY B 1 325 ? -3.361 26.438 5.379 1 76.31 325 GLY B O 1
ATOM 7217 N N . GLY B 1 326 ? -2.414 26.25 7.32 1 77.38 326 GLY B N 1
ATOM 7218 C CA . GLY B 1 326 ? -1.108 26.625 6.805 1 77.38 326 GLY B CA 1
ATOM 7219 C C . GLY B 1 326 ? -0.911 28.125 6.727 1 77.38 326 GLY B C 1
ATOM 7220 O O . GLY B 1 326 ? 0.166 28.594 6.355 1 77.38 326 GLY B O 1
ATOM 7221 N N . LYS B 1 327 ? -1.866 28.859 7.102 1 82.75 327 LYS B N 1
ATOM 7222 C CA . LYS B 1 327 ? -1.758 30.312 7.133 1 82.75 327 LYS B CA 1
ATOM 7223 C C . LYS B 1 327 ? -1.17 30.797 8.461 1 82.75 327 LYS B C 1
ATOM 7225 O O . LYS B 1 327 ? -1.313 30.125 9.484 1 82.75 327 LYS B O 1
ATOM 7230 N N . PRO B 1 328 ? -0.529 31.922 8.336 1 91.19 328 PRO B N 1
ATOM 7231 C CA . PRO B 1 328 ? -0.031 32.469 9.594 1 91.19 328 PRO B CA 1
ATOM 7232 C C . PRO B 1 328 ? -1.147 32.75 10.602 1 91.19 328 PRO B C 1
ATOM 7234 O O . PRO B 1 328 ? -2.105 33.469 10.281 1 91.19 328 PRO B O 1
ATOM 7237 N N . ALA B 1 329 ? -1.017 32.125 11.695 1 91.06 329 ALA B N 1
ATOM 7238 C CA . ALA B 1 329 ? -2.082 32.281 12.688 1 91.06 329 ALA B CA 1
ATOM 7239 C C . ALA B 1 329 ? -1.515 32.625 14.055 1 91.06 329 ALA B C 1
ATOM 7241 O O . ALA B 1 329 ? -2.248 32.656 15.047 1 91.06 329 ALA B O 1
ATOM 7242 N N . VAL B 1 330 ? -0.3 32.969 14.133 1 91.88 330 VAL B N 1
ATOM 7243 C CA . VAL B 1 330 ? 0.338 33.25 15.414 1 91.88 330 VAL B CA 1
ATOM 7244 C C . VAL B 1 330 ? -0.297 34.5 16.047 1 91.88 330 VAL B C 1
ATOM 7246 O O . VAL B 1 330 ? -0.429 34.562 17.266 1 91.88 330 VAL B O 1
ATOM 7249 N N . GLY B 1 331 ? -0.706 35.406 15.234 1 90.19 331 GLY B N 1
ATOM 7250 C CA . GLY B 1 331 ? -1.277 36.656 15.742 1 90.19 331 GLY B CA 1
ATOM 7251 C C . GLY B 1 331 ? -2.721 36.5 16.188 1 90.19 331 GLY B C 1
ATOM 7252 O O . GLY B 1 331 ? -3.236 37.344 16.922 1 90.19 331 GLY B O 1
ATOM 7253 N N . SER B 1 332 ? -3.344 35.438 15.852 1 90.5 332 SER B N 1
ATOM 7254 C CA . SER B 1 332 ? -4.777 35.312 16.109 1 90.5 332 SER B CA 1
ATOM 7255 C C . SER B 1 332 ? -5.07 34.219 17.141 1 90.5 332 SER B C 1
ATOM 7257 O O . SER B 1 332 ? -6.172 34.156 17.688 1 90.5 332 SER B O 1
ATOM 7259 N N . ILE B 1 333 ? -4.152 33.438 17.438 1 89.88 333 ILE B N 1
ATOM 7260 C CA . ILE B 1 333 ? -4.398 32.25 18.234 1 89.88 333 ILE B CA 1
ATOM 7261 C C . ILE B 1 333 ? -4.867 32.625 19.641 1 89.88 333 ILE B C 1
ATOM 7263 O O . ILE B 1 333 ? -5.758 32 20.203 1 89.88 333 ILE B O 1
ATOM 7267 N N . TYR B 1 334 ? -4.297 33.656 20.219 1 86.5 334 TYR B N 1
ATOM 7268 C CA . TYR B 1 334 ? -4.668 34.094 21.562 1 86.5 334 TYR B CA 1
ATOM 7269 C C . TYR B 1 334 ? -6.121 34.531 21.594 1 86.5 334 TYR B C 1
ATOM 7271 O O . TYR B 1 334 ? -6.863 34.188 22.516 1 86.5 334 TYR B O 1
ATOM 7279 N N . GLU B 1 335 ? -6.465 35.312 20.656 1 87.5 335 GLU B N 1
ATOM 7280 C CA . GLU B 1 335 ? -7.84 35.812 20.594 1 87.5 335 GLU B CA 1
ATOM 7281 C C . GLU B 1 335 ? -8.812 34.656 20.328 1 87.5 335 GLU B C 1
ATOM 7283 O O . GLU B 1 335 ? -9.883 34.594 20.938 1 87.5 335 GLU B O 1
ATOM 7288 N N . LEU B 1 336 ? -8.453 33.844 19.453 1 91.31 336 LEU B N 1
ATOM 7289 C CA . LEU B 1 336 ? -9.312 32.719 19.109 1 91.31 336 LEU B CA 1
ATOM 7290 C C . LEU B 1 336 ? -9.555 31.828 20.312 1 91.31 336 LEU B C 1
ATOM 7292 O O . LEU B 1 336 ? -10.695 31.422 20.562 1 91.31 336 LEU B O 1
ATOM 7296 N N . MET B 1 337 ? -8.547 31.578 21.062 1 90.25 337 MET B N 1
ATOM 7297 C CA . MET B 1 337 ? -8.672 30.719 22.234 1 90.25 337 MET B CA 1
ATOM 7298 C C . MET B 1 337 ? -9.484 31.406 23.328 1 90.25 337 MET B C 1
ATOM 7300 O O . MET B 1 337 ? -10.258 30.75 24.031 1 90.25 337 MET B O 1
ATOM 7304 N N . THR B 1 338 ? -9.266 32.656 23.484 1 87.81 338 THR B N 1
ATOM 7305 C CA . THR B 1 338 ? -10.039 33.406 24.469 1 87.81 338 THR B CA 1
ATOM 7306 C C . THR B 1 338 ? -11.523 33.375 24.125 1 87.81 338 THR B C 1
ATOM 7308 O O . THR B 1 338 ? -12.367 33.156 25 1 87.81 338 THR B O 1
ATOM 7311 N N . ARG B 1 339 ? -11.789 33.562 22.875 1 90.69 339 ARG B N 1
ATOM 7312 C CA . ARG B 1 339 ? -13.172 33.531 22.422 1 90.69 339 ARG B CA 1
ATOM 7313 C C . ARG B 1 339 ? -13.781 32.156 22.625 1 90.69 339 ARG B C 1
ATOM 7315 O O . ARG B 1 339 ? -14.953 32.031 22.969 1 90.69 339 ARG B O 1
ATOM 7322 N N . ALA B 1 340 ? -13 31.172 22.391 1 95.12 340 ALA B N 1
ATOM 7323 C CA . ALA B 1 340 ? -13.477 29.797 22.578 1 95.12 340 ALA B CA 1
ATOM 7324 C C . ALA B 1 340 ? -13.805 29.531 24.047 1 95.12 340 ALA B C 1
ATOM 7326 O O . ALA B 1 340 ? -14.828 28.906 24.359 1 95.12 340 ALA B O 1
ATOM 7327 N N . LYS B 1 341 ? -13 29.984 24.938 1 92.31 341 LYS B N 1
ATOM 7328 C CA . LYS B 1 341 ? -13.25 29.828 26.359 1 92.31 341 LYS B CA 1
ATOM 7329 C C . LYS B 1 341 ? -14.492 30.594 26.797 1 92.31 341 LYS B C 1
ATOM 7331 O O . LYS B 1 341 ? -15.305 30.094 27.578 1 92.31 341 LYS B O 1
ATOM 7336 N N . GLU B 1 342 ? -14.633 31.734 26.219 1 92 342 GLU B N 1
ATOM 7337 C CA . GLU B 1 342 ? -15.797 32.562 26.531 1 92 342 GLU B CA 1
ATOM 7338 C C . GLU B 1 342 ? -17.078 31.891 26.062 1 92 342 GLU B C 1
ATOM 7340 O O . GLU B 1 342 ? -18.125 32 26.703 1 92 342 GLU B O 1
ATOM 7345 N N . SER B 1 343 ? -16.984 31.297 24.984 1 94.94 343 SER B N 1
ATOM 7346 C CA . SER B 1 343 ? -18.156 30.578 24.469 1 94.94 343 SER B CA 1
ATOM 7347 C C . SER B 1 343 ? -18.609 29.484 25.422 1 94.94 343 SER B C 1
ATOM 7349 O O . SER B 1 343 ? -19.797 29.25 25.594 1 94.94 343 SER B O 1
ATOM 7351 N N . ILE B 1 344 ? -17.688 28.812 26 1 94.44 344 ILE B N 1
ATOM 7352 C CA . ILE B 1 344 ? -18.016 27.781 26.969 1 94.44 344 ILE B CA 1
ATOM 7353 C C . ILE B 1 344 ? -18.688 28.406 28.203 1 94.44 344 ILE B C 1
ATOM 7355 O O . ILE B 1 344 ? -19.688 27.891 28.703 1 94.44 344 ILE B O 1
ATOM 7359 N N . ARG B 1 345 ? -18.141 29.516 28.656 1 94 345 ARG B N 1
ATOM 7360 C CA . ARG B 1 345 ? -18.672 30.203 29.828 1 94 345 ARG B CA 1
ATOM 7361 C C . ARG B 1 345 ? -20.109 30.672 29.562 1 94 345 ARG B C 1
ATOM 7363 O O . ARG B 1 345 ? -20.969 30.562 30.438 1 94 345 ARG B O 1
ATOM 7370 N N . THR B 1 346 ? -20.266 31.188 28.359 1 94.62 346 THR B N 1
ATOM 7371 C CA . THR B 1 346 ? -21.594 31.688 28 1 94.62 346 THR B CA 1
ATOM 7372 C C . THR B 1 346 ? -22.609 30.562 27.891 1 94.62 346 THR B C 1
ATOM 7374 O O . THR B 1 346 ? -23.75 30.703 28.328 1 94.62 346 THR B O 1
ATOM 7377 N N . TYR B 1 347 ? -22.172 29.484 27.406 1 94.5 347 TYR B N 1
ATOM 7378 C CA . TYR B 1 347 ? -23.062 28.344 27.234 1 94.5 347 TYR B CA 1
ATOM 7379 C C . TYR B 1 347 ? -23.484 27.766 28.578 1 94.5 347 TYR B C 1
ATOM 7381 O O . TYR B 1 347 ? -24.641 27.375 28.766 1 94.5 347 TYR B O 1
ATOM 7389 N N . TYR B 1 348 ? -22.562 27.719 29.484 1 94.5 348 TYR B N 1
ATOM 7390 C CA . TYR B 1 348 ? -22.828 27.125 30.781 1 94.5 348 TYR B CA 1
ATOM 7391 C C . TYR B 1 348 ? -23.047 28.188 31.844 1 94.5 348 TYR B C 1
ATOM 7393 O O . TYR B 1 348 ? -22.578 28.047 32.969 1 94.5 348 TYR B O 1
ATOM 7401 N N . ILE B 1 349 ? -23.578 29.203 31.484 1 90.69 349 ILE B N 1
ATOM 7402 C CA . ILE B 1 349 ? -23.797 30.312 32.406 1 90.69 349 ILE B CA 1
ATOM 7403 C C . ILE B 1 349 ? -24.578 29.844 33.625 1 90.69 349 ILE B C 1
ATOM 7405 O O . ILE B 1 349 ? -24.344 30.312 34.75 1 90.69 349 ILE B O 1
ATOM 7409 N N . MET B 1 350 ? -25.469 28.875 33.438 1 91.25 350 MET B N 1
ATOM 7410 C CA . MET B 1 350 ? -26.328 28.406 34.5 1 91.25 350 MET B CA 1
ATOM 7411 C C . MET B 1 350 ? -25.797 27.125 35.125 1 91.25 350 MET B C 1
ATOM 7413 O O . MET B 1 350 ? -26.359 26.609 36.094 1 91.25 350 MET B O 1
ATOM 7417 N N . ASP B 1 351 ? -24.797 26.562 34.625 1 92.31 351 ASP B N 1
ATOM 7418 C CA . ASP B 1 351 ? -24.203 25.312 35.125 1 92.31 351 ASP B CA 1
ATOM 7419 C C . ASP B 1 351 ? -22.703 25.484 35.375 1 92.31 351 ASP B C 1
ATOM 7421 O O . ASP B 1 351 ? -21.891 25.078 34.562 1 92.31 351 ASP B O 1
ATOM 7425 N N . GLU B 1 352 ? -22.344 25.828 36.531 1 91.25 352 GLU B N 1
ATOM 7426 C CA . GLU B 1 352 ? -20.969 26.172 36.875 1 91.25 352 GLU B CA 1
ATOM 7427 C C . GLU B 1 352 ? -20.078 24.938 36.938 1 91.25 352 GLU B C 1
ATOM 7429 O O . GLU B 1 352 ? -18.891 25 36.594 1 91.25 352 GLU B O 1
ATOM 7434 N N . ASN B 1 353 ? -20.656 23.906 37.312 1 91.94 353 ASN B N 1
ATOM 7435 C CA . ASN B 1 353 ? -19.875 22.688 37.438 1 91.94 353 ASN B CA 1
ATOM 7436 C C . ASN B 1 353 ? -19.406 22.172 36.062 1 91.94 353 ASN B C 1
ATOM 7438 O O . ASN B 1 353 ? -18.234 21.828 35.906 1 91.94 353 ASN B O 1
ATOM 7442 N N . LYS B 1 354 ? -20.266 22.094 35.156 1 94.06 354 LYS B N 1
ATOM 7443 C CA . LYS B 1 354 ? -19.891 21.656 33.812 1 94.06 354 LYS B CA 1
ATOM 7444 C C . LYS B 1 354 ? -18.906 22.641 33.156 1 94.06 354 LYS B C 1
ATOM 7446 O O . LYS B 1 354 ? -17.984 22.219 32.469 1 94.06 354 LYS B O 1
ATOM 7451 N N . CYS B 1 355 ? -19.188 23.859 33.438 1 95.06 355 CYS B N 1
ATOM 7452 C CA . CYS B 1 355 ? -18.297 24.891 32.906 1 95.06 355 CYS B CA 1
ATOM 7453 C C . CYS B 1 355 ? -16.875 24.688 33.438 1 95.06 355 CYS B C 1
ATOM 7455 O O . CYS B 1 355 ? -15.922 24.734 32.656 1 95.06 355 CYS B O 1
ATOM 7457 N N . LYS B 1 356 ? -16.781 24.438 34.656 1 95.06 356 LYS B N 1
ATOM 7458 C CA . LYS B 1 356 ? -15.477 24.266 35.281 1 95.06 356 LYS B CA 1
ATOM 7459 C C . LYS B 1 356 ? -14.766 23.031 34.719 1 95.06 356 LYS B C 1
ATOM 7461 O O . LYS B 1 356 ? -13.555 23.047 34.5 1 95.06 356 LYS B O 1
ATOM 7466 N N . VAL B 1 357 ? -15.461 22.031 34.469 1 95.44 357 VAL B N 1
ATOM 7467 C CA . VAL B 1 357 ? -14.883 20.797 33.969 1 95.44 357 VAL B CA 1
ATOM 7468 C C . VAL B 1 357 ? -14.211 21.047 32.625 1 95.44 357 VAL B C 1
ATOM 7470 O O . VAL B 1 357 ? -13.047 20.688 32.438 1 95.44 357 VAL B O 1
ATOM 7473 N N . PHE B 1 358 ? -14.906 21.625 31.734 1 96.5 358 PHE B N 1
ATOM 7474 C CA . PHE B 1 358 ? -14.398 21.828 30.375 1 96.5 358 PHE B CA 1
ATOM 7475 C C . PHE B 1 358 ? -13.32 22.906 30.359 1 96.5 358 PHE B C 1
ATOM 7477 O O . PHE B 1 358 ? -12.328 22.797 29.641 1 96.5 358 PHE B O 1
ATOM 7484 N N . LEU B 1 359 ? -13.469 23.922 31.141 1 94.75 359 LEU B N 1
ATOM 7485 C CA . LEU B 1 359 ? -12.453 24.969 31.203 1 94.75 359 LEU B CA 1
ATOM 7486 C C . LEU B 1 359 ? -11.172 24.438 31.844 1 94.75 359 LEU B C 1
ATOM 7488 O O . LEU B 1 359 ? -10.07 24.859 31.469 1 94.75 359 LEU B O 1
ATOM 7492 N N . ASP B 1 360 ? -11.312 23.594 32.75 1 94.25 360 ASP B N 1
ATOM 7493 C CA . ASP B 1 360 ? -10.133 22.969 33.375 1 94.25 360 ASP B CA 1
ATOM 7494 C C . ASP B 1 360 ? -9.352 22.156 32.344 1 94.25 360 ASP B C 1
ATOM 7496 O O . ASP B 1 360 ? -8.117 22.172 32.344 1 94.25 360 ASP B O 1
ATOM 7500 N N . ILE B 1 361 ? -10.055 21.5 31.516 1 94.38 361 ILE B N 1
ATOM 7501 C CA . ILE B 1 361 ? -9.414 20.719 30.469 1 94.38 361 ILE B CA 1
ATOM 7502 C C . ILE B 1 361 ? -8.648 21.656 29.531 1 94.38 361 ILE B C 1
ATOM 7504 O O . ILE B 1 361 ? -7.488 21.391 29.203 1 94.38 361 ILE B O 1
ATOM 7508 N N . VAL B 1 362 ? -9.258 22.719 29.156 1 93.88 362 VAL B N 1
ATOM 7509 C CA . VAL B 1 362 ? -8.656 23.672 28.234 1 93.88 362 VAL B CA 1
ATOM 7510 C C . VAL B 1 362 ? -7.426 24.312 28.875 1 93.88 362 VAL B C 1
ATOM 7512 O O . VAL B 1 362 ? -6.359 24.391 28.266 1 93.88 362 VAL B O 1
ATOM 7515 N N . ASP B 1 363 ? -7.57 24.719 30.094 1 89.81 363 ASP B N 1
ATOM 7516 C CA . ASP B 1 363 ? -6.5 25.438 30.781 1 89.81 363 ASP B CA 1
ATOM 7517 C C . ASP B 1 363 ? -5.309 24.531 31.047 1 89.81 363 ASP B C 1
ATOM 7519 O O . ASP B 1 363 ? -4.16 24.953 30.984 1 89.81 363 ASP B O 1
ATOM 7523 N N . ARG B 1 364 ? -5.562 23.406 31.344 1 87.56 364 ARG B N 1
ATOM 7524 C CA . ARG B 1 364 ? -4.484 22.453 31.609 1 87.56 364 ARG B CA 1
ATOM 7525 C C . ARG B 1 364 ? -3.635 22.25 30.359 1 87.56 364 ARG B C 1
ATOM 7527 O O . ARG B 1 364 ? -2.406 22.188 30.438 1 87.56 364 ARG B O 1
ATOM 7534 N N . LYS B 1 365 ? -4.312 22.172 29.281 1 84.25 365 LYS B N 1
ATOM 7535 C CA . LYS B 1 365 ? -3.58 21.906 28.047 1 84.25 365 LYS B CA 1
ATOM 7536 C C . LYS B 1 365 ? -2.996 23.188 27.453 1 84.25 365 LYS B C 1
ATOM 7538 O O . LYS B 1 365 ? -1.898 23.188 26.906 1 84.25 365 LYS B O 1
ATOM 7543 N N . TRP B 1 366 ? -3.688 24.25 27.609 1 78.88 366 TRP B N 1
ATOM 7544 C CA . TRP B 1 366 ? -3.262 25.531 27.078 1 78.88 366 TRP B CA 1
ATOM 7545 C C . TRP B 1 366 ? -2.092 26.094 27.875 1 78.88 366 TRP B C 1
ATOM 7547 O O . TRP B 1 366 ? -1.135 26.625 27.297 1 78.88 366 TRP B O 1
ATOM 7557 N N . ARG B 1 367 ? -2.229 26.203 29.172 1 65.5 367 ARG B N 1
ATOM 7558 C CA . ARG B 1 367 ? -1.205 26.781 30.031 1 65.5 367 ARG B CA 1
ATOM 7559 C C . ARG B 1 367 ? 0.117 26.031 29.906 1 65.5 367 ARG B C 1
ATOM 7561 O O . ARG B 1 367 ? 1.187 26.656 29.891 1 65.5 367 ARG B O 1
ATOM 7568 N N . ASP B 1 368 ? 0.031 24.891 29.797 1 59.44 368 ASP B N 1
ATOM 7569 C CA . ASP B 1 368 ? 1.238 24.078 29.719 1 59.44 368 ASP B CA 1
ATOM 7570 C C . ASP B 1 368 ? 1.893 24.188 28.344 1 59.44 368 ASP B C 1
ATOM 7572 O O . ASP B 1 368 ? 3.107 24.047 28.203 1 59.44 368 ASP B O 1
ATOM 7576 N N . GLN B 1 369 ? 1.089 24.641 27.375 1 57.88 369 GLN B N 1
ATOM 7577 C CA . GLN B 1 369 ? 1.659 24.438 26.047 1 57.88 369 GLN B CA 1
ATOM 7578 C C . GLN B 1 369 ? 1.632 25.734 25.234 1 57.88 369 GLN B C 1
ATOM 7580 O O . GLN B 1 369 ? 2.566 26.016 24.469 1 57.88 369 GLN B O 1
ATOM 7585 N N . LEU B 1 370 ? 0.548 26.562 25.328 1 62.38 370 LEU B N 1
ATOM 7586 C CA . LEU B 1 370 ? 0.381 27.547 24.266 1 62.38 370 LEU B CA 1
ATOM 7587 C C . LEU B 1 370 ? 0.647 28.953 24.766 1 62.38 370 LEU B C 1
ATOM 7589 O O . LEU B 1 370 ? 0.78 29.891 23.969 1 62.38 370 LEU B O 1
ATOM 7593 N N . HIS B 1 371 ? 0.937 29.156 25.984 1 68.75 371 HIS B N 1
ATOM 7594 C CA . HIS B 1 371 ? 1.321 30.5 26.375 1 68.75 371 HIS B CA 1
ATOM 7595 C C . HIS B 1 371 ? 2.803 30.75 26.109 1 68.75 371 HIS B C 1
ATOM 7597 O O . HIS B 1 371 ? 3.656 30.297 26.875 1 68.75 371 HIS B O 1
ATOM 7603 N N . SER B 1 372 ? 2.992 31.234 24.922 1 79.94 372 SER B N 1
ATOM 7604 C CA . SER B 1 372 ? 4.363 31.578 24.562 1 79.94 372 SER B CA 1
ATOM 7605 C C . SER B 1 372 ? 4.523 33.094 24.375 1 79.94 372 SER B C 1
ATOM 7607 O O . SER B 1 372 ? 3.578 33.781 23.984 1 79.94 372 SER B O 1
ATOM 7609 N N . PRO B 1 373 ? 5.68 33.562 24.828 1 87.38 373 PRO B N 1
ATOM 7610 C CA . PRO B 1 373 ? 5.934 35 24.625 1 87.38 373 PRO B CA 1
ATOM 7611 C C . PRO B 1 373 ? 5.742 35.406 23.172 1 87.38 373 PRO B C 1
ATOM 7613 O O . PRO B 1 373 ? 5.285 36.531 22.906 1 87.38 373 PRO B O 1
ATOM 7616 N N . LEU B 1 374 ? 5.973 34.531 22.359 1 91.75 374 LEU B N 1
ATOM 7617 C CA . LEU B 1 374 ? 5.816 34.844 20.953 1 91.75 374 LEU B CA 1
ATOM 7618 C C . LEU B 1 374 ? 4.352 35.094 20.609 1 91.75 374 LEU B C 1
ATOM 7620 O O . LEU B 1 374 ? 4.023 36.031 19.891 1 91.75 374 LEU B O 1
ATOM 7624 N N . HIS B 1 375 ? 3.531 34.312 21.094 1 90.12 375 HIS B N 1
ATOM 7625 C CA . HIS B 1 375 ? 2.102 34.469 20.828 1 90.12 375 HIS B CA 1
ATOM 7626 C C . HIS B 1 375 ? 1.56 35.75 21.438 1 90.12 375 HIS B C 1
ATOM 7628 O O . HIS B 1 375 ? 0.71 36.438 20.844 1 90.12 375 HIS B O 1
ATOM 7634 N N . ALA B 1 376 ? 2.057 36.031 22.594 1 89.25 376 ALA B N 1
ATOM 7635 C CA . ALA B 1 376 ? 1.646 37.25 23.266 1 89.25 376 ALA B CA 1
ATOM 7636 C C . ALA B 1 376 ? 2.07 38.469 22.469 1 89.25 376 ALA B C 1
ATOM 7638 O O . ALA B 1 376 ? 1.279 39.406 22.266 1 89.25 376 ALA B O 1
ATOM 7639 N N . ALA B 1 377 ? 3.271 38.438 22.047 1 94 377 ALA B N 1
ATOM 7640 C CA . ALA B 1 377 ? 3.781 39.531 21.25 1 94 377 ALA B CA 1
ATOM 7641 C C . ALA B 1 377 ? 3.008 39.656 19.953 1 94 377 ALA B C 1
ATOM 7643 O O . ALA B 1 377 ? 2.725 40.781 19.5 1 94 377 ALA B O 1
ATOM 7644 N N . ALA B 1 378 ? 2.691 38.562 19.375 1 95 378 ALA B N 1
ATOM 7645 C CA . ALA B 1 378 ? 1.934 38.594 18.125 1 95 378 ALA B CA 1
ATOM 7646 C C . ALA B 1 378 ? 0.542 39.188 18.344 1 95 378 ALA B C 1
ATOM 7648 O O . ALA B 1 378 ? 0.048 39.938 17.5 1 95 378 ALA B O 1
ATOM 7649 N N . ALA B 1 379 ? -0.052 38.781 19.422 1 93.06 379 ALA B N 1
ATOM 7650 C CA . ALA B 1 379 ? -1.366 39.344 19.734 1 93.06 379 ALA B CA 1
ATOM 7651 C C . ALA B 1 379 ? -1.295 40.875 19.938 1 93.06 379 ALA B C 1
ATOM 7653 O O . ALA B 1 379 ? -2.17 41.594 19.469 1 93.06 379 ALA B O 1
ATOM 7654 N N . PHE B 1 380 ? -0.294 41.312 20.562 1 93.69 380 PHE B N 1
ATOM 7655 C CA . PHE B 1 380 ? -0.108 42.719 20.828 1 93.69 380 PHE B CA 1
ATOM 7656 C C . PHE B 1 380 ? 0.085 43.5 19.547 1 93.69 380 PHE B C 1
ATOM 7658 O O . PHE B 1 380 ? -0.391 44.656 19.422 1 93.69 380 PHE B O 1
ATOM 7665 N N . LEU B 1 381 ? 0.736 42.938 18.625 1 95.75 381 LEU B N 1
ATOM 7666 C CA . LEU B 1 381 ? 1.104 43.594 17.391 1 95.75 381 LEU B CA 1
ATOM 7667 C C . LEU B 1 381 ? 0.014 43.438 16.344 1 95.75 381 LEU B C 1
ATOM 7669 O O . LEU B 1 381 ? 0.084 44.062 15.273 1 95.75 381 LEU B O 1
ATOM 7673 N N . ASN B 1 382 ? -0.925 42.594 16.594 1 95.75 382 ASN B N 1
ATOM 7674 C CA . ASN B 1 382 ? -2.037 42.406 15.672 1 95.75 382 ASN B CA 1
ATOM 7675 C C . ASN B 1 382 ? -3.008 43.562 15.711 1 95.75 382 ASN B C 1
ATOM 7677 O O . ASN B 1 382 ? -3.678 43.812 16.719 1 95.75 382 ASN B O 1
ATOM 7681 N N . PRO B 1 383 ? -3.172 44.281 14.641 1 94.81 383 PRO B N 1
ATOM 7682 C CA . PRO B 1 383 ? -4.023 45.469 14.641 1 94.81 383 PRO B CA 1
ATOM 7683 C C . PRO B 1 383 ? -5.488 45.156 14.93 1 94.81 383 PRO B C 1
ATOM 7685 O O . PRO B 1 383 ? -6.199 45.969 15.523 1 94.81 383 PRO B O 1
ATOM 7688 N N . SER B 1 384 ? -5.934 44.031 14.602 1 92.25 384 SER B N 1
ATOM 7689 C CA . SER B 1 384 ? -7.324 43.656 14.852 1 92.25 384 SER B CA 1
ATOM 7690 C C . SER B 1 384 ? -7.598 43.5 16.344 1 92.25 384 SER B C 1
ATOM 7692 O O . SER B 1 384 ? -8.727 43.688 16.797 1 92.25 384 SER B O 1
ATOM 7694 N N . ILE B 1 385 ? -6.539 43.188 17.047 1 92.06 385 ILE B N 1
ATOM 7695 C CA . ILE B 1 385 ? -6.676 42.969 18.484 1 92.06 385 ILE B CA 1
ATOM 7696 C C . ILE B 1 385 ? -6.324 44.25 19.219 1 92.06 385 ILE B C 1
ATOM 7698 O O . ILE B 1 385 ? -7.055 44.688 20.109 1 92.06 385 ILE B O 1
ATOM 7702 N N . GLN B 1 386 ? -5.262 44.906 18.812 1 91.75 386 GLN B N 1
ATOM 7703 C CA . GLN B 1 386 ? -4.73 46.094 19.484 1 91.75 386 GLN B CA 1
ATOM 7704 C C . GLN B 1 386 ? -5.754 47.219 19.484 1 91.75 386 GLN B C 1
ATOM 7706 O O . GLN B 1 386 ? -5.891 47.938 20.469 1 91.75 386 GLN B O 1
ATOM 7711 N N . TYR B 1 387 ? -6.473 47.344 18.438 1 91.25 387 TYR B N 1
ATOM 7712 C CA . TYR B 1 387 ? -7.34 48.5 18.281 1 91.25 387 TYR B CA 1
ATOM 7713 C C . TYR B 1 387 ? -8.789 48.156 18.594 1 91.25 387 TYR B C 1
ATOM 7715 O O . TYR B 1 387 ? -9.688 48.969 18.406 1 91.25 387 TYR B O 1
ATOM 7723 N N . ASN B 1 388 ? -8.984 46.969 19 1 87.81 388 ASN B N 1
ATOM 7724 C CA . ASN B 1 388 ? -10.32 46.562 19.453 1 87.81 388 ASN B CA 1
ATOM 7725 C C . ASN B 1 388 ? -10.609 47.094 20.859 1 87.81 388 ASN B C 1
ATOM 7727 O O . ASN B 1 388 ? -9.945 46.688 21.828 1 87.81 388 ASN B O 1
ATOM 7731 N N . PRO B 1 389 ? -11.586 47.812 20.969 1 84 389 PRO B N 1
ATOM 7732 C CA . PRO B 1 389 ? -11.859 48.406 22.266 1 84 389 PRO B CA 1
ATOM 7733 C C . PRO B 1 389 ? -12.344 47.406 23.312 1 84 389 PRO B C 1
ATOM 7735 O O . PRO B 1 389 ? -12.242 47.656 24.516 1 84 389 PRO B O 1
ATOM 7738 N N . GLU B 1 390 ? -12.773 46.344 22.859 1 79.88 390 GLU B N 1
ATOM 7739 C CA . GLU B 1 390 ? -13.328 45.344 23.781 1 79.88 390 GLU B CA 1
ATOM 7740 C C . GLU B 1 390 ? -12.227 44.5 24.422 1 79.88 390 GLU B C 1
ATOM 7742 O O . GLU B 1 390 ? -12.453 43.844 25.422 1 79.88 390 GLU B O 1
ATOM 7747 N N . ILE B 1 391 ? -11.031 44.688 23.828 1 78.06 391 ILE B N 1
ATOM 7748 C CA . ILE B 1 391 ? -9.961 43.812 24.312 1 78.06 391 ILE B CA 1
ATOM 7749 C C . ILE B 1 391 ? -9.008 44.625 25.188 1 78.06 391 ILE B C 1
ATOM 7751 O O . ILE B 1 391 ? -8.492 45.656 24.766 1 78.06 391 ILE B O 1
ATOM 7755 N N . LYS B 1 392 ? -8.93 44.188 26.375 1 77.19 392 LYS B N 1
ATOM 7756 C CA . LYS B 1 392 ? -7.953 44.781 27.281 1 77.19 392 LYS B CA 1
ATOM 7757 C C . LYS B 1 392 ? -6.785 43.812 27.531 1 77.19 392 LYS B C 1
ATOM 7759 O O . LYS B 1 392 ? -6.98 42.688 27.969 1 77.19 392 LYS B O 1
ATOM 7764 N N . PHE B 1 393 ? -5.605 44.344 27.203 1 79.19 393 PHE B N 1
ATOM 7765 C CA . PHE B 1 393 ? -4.426 43.5 27.359 1 79.19 393 PHE B CA 1
ATOM 7766 C C . PHE B 1 393 ? -4.059 43.312 28.828 1 79.19 393 PHE B C 1
ATOM 7768 O O . PHE B 1 393 ? -4.039 44.312 29.578 1 79.19 393 PHE B O 1
ATOM 7775 N N . LEU B 1 394 ? -3.857 42.188 29.125 1 79.19 394 LEU B N 1
ATOM 7776 C CA . LEU B 1 394 ? -3.314 41.875 30.438 1 79.19 394 LEU B CA 1
ATOM 7777 C C . LEU B 1 394 ? -1.866 42.344 30.547 1 79.19 394 LEU B C 1
ATOM 7779 O O . LEU B 1 394 ? -1.154 42.406 29.547 1 79.19 394 LEU B O 1
ATOM 7783 N N . THR B 1 395 ? -1.517 42.625 31.672 1 83.56 395 THR B N 1
ATOM 7784 C CA . THR B 1 395 ? -0.158 43.062 31.953 1 83.56 395 THR B CA 1
ATOM 7785 C C . THR B 1 395 ? 0.861 42.031 31.531 1 83.56 395 THR B C 1
ATOM 7787 O O . THR B 1 395 ? 1.941 42.344 31.047 1 83.56 395 THR B O 1
ATOM 7790 N N . SER B 1 396 ? 0.459 40.875 31.656 1 83.19 396 SER B N 1
ATOM 7791 C CA . SER B 1 396 ? 1.361 39.75 31.328 1 83.19 396 SER B CA 1
ATOM 7792 C C . SER B 1 396 ? 1.678 39.719 29.844 1 83.19 396 SER B C 1
ATOM 7794 O O . SER B 1 396 ? 2.797 39.406 29.438 1 83.19 396 SER B O 1
ATOM 7796 N N . ILE B 1 397 ? 0.786 40.094 29.016 1 85.19 397 ILE B N 1
ATOM 7797 C CA . ILE B 1 397 ? 0.97 40.125 27.562 1 85.19 397 ILE B CA 1
ATOM 7798 C C . ILE B 1 397 ? 1.959 41.219 27.172 1 85.19 397 ILE B C 1
ATOM 7800 O O . ILE B 1 397 ? 2.826 41 26.328 1 85.19 397 ILE B O 1
ATOM 7804 N N . LYS B 1 398 ? 1.84 42.344 27.812 1 87.81 398 LYS B N 1
ATOM 7805 C CA . LYS B 1 398 ? 2.748 43.469 27.531 1 87.81 398 LYS B CA 1
ATOM 7806 C C . LYS B 1 398 ? 4.172 43.125 27.969 1 87.81 398 LYS B C 1
ATOM 7808 O O . LYS B 1 398 ? 5.133 43.469 27.281 1 87.81 398 LYS B O 1
ATOM 7813 N N . GLU B 1 399 ? 4.219 42.5 29.062 1 90.5 399 GLU B N 1
ATOM 7814 C CA . GLU B 1 399 ? 5.531 42.094 29.547 1 90.5 399 GLU B CA 1
ATOM 7815 C C . GLU B 1 399 ? 6.203 41.125 28.578 1 90.5 399 GLU B C 1
ATOM 7817 O O . GLU B 1 399 ? 7.395 41.25 28.297 1 90.5 399 GLU B O 1
ATOM 7822 N N . ASP B 1 400 ? 5.473 40.219 28.156 1 90.44 400 ASP B N 1
ATOM 7823 C CA . ASP B 1 400 ? 5.992 39.25 27.219 1 90.44 400 ASP B CA 1
ATOM 7824 C C . ASP B 1 400 ? 6.383 39.906 25.891 1 90.44 400 ASP B C 1
ATOM 7826 O O . ASP B 1 400 ? 7.367 39.531 25.266 1 90.44 400 ASP B O 1
ATOM 7830 N N . PHE B 1 401 ? 5.613 40.906 25.469 1 92.88 401 PHE B N 1
ATOM 7831 C CA . PHE B 1 401 ? 5.93 41.656 24.266 1 92.88 401 PHE B CA 1
ATOM 7832 C C . PHE B 1 401 ? 7.301 42.312 24.391 1 92.88 401 PHE B C 1
ATOM 7834 O O . PHE B 1 401 ? 8.117 42.219 23.469 1 92.88 401 PHE B O 1
ATOM 7841 N N . PHE B 1 402 ? 7.5 42.844 25.5 1 92.06 402 PHE B N 1
ATOM 7842 C CA . PHE B 1 402 ? 8.773 43.531 25.703 1 92.06 402 PHE B CA 1
ATOM 7843 C C . PHE B 1 402 ? 9.922 42.531 25.766 1 92.06 402 PHE B C 1
ATOM 7845 O O . PHE B 1 402 ? 11.016 42.781 25.281 1 92.06 402 PHE B O 1
ATOM 7852 N N . LYS B 1 403 ? 9.641 41.438 26.312 1 90.81 403 LYS B N 1
ATOM 7853 C CA . LYS B 1 403 ? 10.656 40.406 26.359 1 90.81 403 LYS B CA 1
ATOM 7854 C C . LYS B 1 403 ? 11.047 39.969 24.938 1 90.81 403 LYS B C 1
ATOM 7856 O O . LYS B 1 403 ? 12.219 39.719 24.656 1 90.81 403 LYS B O 1
ATOM 7861 N N . VAL B 1 404 ? 10.062 39.844 24.125 1 93.88 404 VAL B N 1
ATOM 7862 C CA . VAL B 1 404 ? 10.289 39.438 22.75 1 93.88 404 VAL B CA 1
ATOM 7863 C C . VAL B 1 404 ? 11.07 40.5 22 1 93.88 404 VAL B C 1
ATOM 7865 O O . VAL B 1 404 ? 11.969 40.219 21.219 1 93.88 404 VAL B O 1
ATOM 7868 N N . LEU B 1 405 ? 10.742 41.75 22.281 1 93.62 405 LEU B N 1
ATOM 7869 C CA . LEU B 1 405 ? 11.445 42.844 21.641 1 93.62 405 LEU B CA 1
ATOM 7870 C C . LEU B 1 405 ? 12.914 42.875 22.031 1 93.62 405 LEU B C 1
ATOM 7872 O O . LEU B 1 405 ? 13.789 43.125 21.203 1 93.62 405 LEU B O 1
ATOM 7876 N N . GLU B 1 406 ? 13.133 42.625 23.266 1 91.69 406 GLU B N 1
ATOM 7877 C CA . GLU B 1 406 ? 14.508 42.594 23.75 1 91.69 406 GLU B CA 1
ATOM 7878 C C . GLU B 1 406 ? 15.289 41.438 23.109 1 91.69 406 GLU B C 1
ATOM 7880 O O . GLU B 1 406 ? 16.5 41.562 22.875 1 91.69 406 GLU B O 1
ATOM 7885 N N . LYS B 1 407 ? 14.609 40.438 22.844 1 91.25 407 LYS B N 1
ATOM 7886 C CA . LYS B 1 407 ? 15.234 39.25 22.25 1 91.25 407 LYS B CA 1
ATOM 7887 C C . LYS B 1 407 ? 15.562 39.5 20.781 1 91.25 407 LYS B C 1
ATOM 7889 O O . LYS B 1 407 ? 16.625 39.062 20.297 1 91.25 407 LYS B O 1
ATOM 7894 N N . LEU B 1 408 ? 14.68 40.156 20.062 1 92.12 408 LEU B N 1
ATOM 7895 C CA . LEU B 1 408 ? 14.844 40.344 18.625 1 92.12 408 LEU B CA 1
ATOM 7896 C C . LEU B 1 408 ? 15.719 41.562 18.344 1 92.12 408 LEU B C 1
ATOM 7898 O O . LEU B 1 408 ? 16.297 41.688 17.25 1 92.12 408 LEU B O 1
ATOM 7902 N N . LEU B 1 409 ? 15.648 42.469 19.281 1 92.38 409 LEU B N 1
ATOM 7903 C CA . LEU B 1 409 ? 16.484 43.656 19.188 1 92.38 409 LEU B CA 1
ATOM 7904 C C . LEU B 1 409 ? 17.469 43.719 20.359 1 92.38 409 LEU B C 1
ATOM 7906 O O . LEU B 1 409 ? 17.344 44.594 21.219 1 92.38 409 LEU B O 1
ATOM 7910 N N . PRO B 1 410 ? 18.5 42.938 20.234 1 85.44 410 PRO B N 1
ATOM 7911 C CA . PRO B 1 410 ? 19.375 42.781 21.406 1 85.44 410 PRO B CA 1
ATOM 7912 C C . PRO B 1 410 ? 20.25 44.031 21.641 1 85.44 410 PRO B C 1
ATOM 7914 O O . PRO B 1 410 ? 20.562 44.344 22.797 1 85.44 410 PRO B O 1
ATOM 7917 N N . SER B 1 411 ? 20.625 44.75 20.656 1 88.81 411 SER B N 1
ATOM 7918 C CA . SER B 1 411 ? 21.516 45.906 20.828 1 88.81 411 SER B CA 1
ATOM 7919 C C . SER B 1 411 ? 20.719 47.188 21.016 1 88.81 411 SER B C 1
ATOM 7921 O O . SER B 1 411 ? 19.672 47.375 20.391 1 88.81 411 SER B O 1
ATOM 7923 N N . PRO B 1 412 ? 21.234 48 21.828 1 88.19 412 PRO B N 1
ATOM 7924 C CA . PRO B 1 412 ? 20.547 49.281 22.031 1 88.19 412 PRO B CA 1
ATOM 7925 C C . PRO B 1 412 ? 20.453 50.094 20.75 1 88.19 412 PRO B C 1
ATOM 7927 O O . PRO B 1 412 ? 19.5 50.875 20.578 1 88.19 412 PRO B O 1
ATOM 7930 N N . GLU B 1 413 ? 21.375 49.969 19.969 1 88.12 413 GLU B N 1
ATOM 7931 C CA . GLU B 1 413 ? 21.359 50.688 18.703 1 88.12 413 GLU B CA 1
ATOM 7932 C C . GLU B 1 413 ? 20.156 50.281 17.859 1 88.12 413 GLU B C 1
ATOM 7934 O O . GLU B 1 413 ? 19.578 51.094 17.156 1 88.12 413 GLU B O 1
ATOM 7939 N N . MET B 1 414 ? 19.766 49.062 18.109 1 86.62 414 MET B N 1
ATOM 7940 C CA . MET B 1 414 ? 18.641 48.531 17.344 1 86.62 414 MET B CA 1
ATOM 7941 C C . MET B 1 414 ? 17.312 49.031 17.891 1 86.62 414 MET B C 1
ATOM 7943 O O . MET B 1 414 ? 16.312 49.062 17.188 1 86.62 414 MET B O 1
ATOM 7947 N N . ARG B 1 415 ? 17.375 49.438 19.141 1 87.06 415 ARG B N 1
ATOM 7948 C CA . ARG B 1 415 ? 16.141 49.844 19.812 1 87.06 415 ARG B CA 1
ATOM 7949 C C . ARG B 1 415 ? 16 51.375 19.828 1 87.06 415 ARG B C 1
ATOM 7951 O O . ARG B 1 415 ? 15.203 51.906 20.578 1 87.06 415 ARG B O 1
ATOM 7958 N N . ARG B 1 416 ? 16.766 51.875 19 1 85.25 416 ARG B N 1
ATOM 7959 C CA . ARG B 1 416 ? 16.688 53.344 18.953 1 85.25 416 ARG B CA 1
ATOM 7960 C C . ARG B 1 416 ? 15.273 53.812 18.594 1 85.25 416 ARG B C 1
ATOM 7962 O O . ARG B 1 416 ? 14.688 53.344 17.609 1 85.25 416 ARG B O 1
ATOM 7969 N N . ASP B 1 417 ? 14.633 54.625 19.359 1 89.44 417 ASP B N 1
ATOM 7970 C CA . ASP B 1 417 ? 13.344 55.281 19.156 1 89.44 417 ASP B CA 1
ATOM 7971 C C . ASP B 1 417 ? 12.203 54.281 19.203 1 89.44 417 ASP B C 1
ATOM 7973 O O . ASP B 1 417 ? 11.125 54.5 18.641 1 89.44 417 ASP B O 1
ATOM 7977 N N . ILE B 1 418 ? 12.438 53.031 19.766 1 92.62 418 ILE B N 1
ATOM 7978 C CA . ILE B 1 418 ? 11.438 51.969 19.766 1 92.62 418 ILE B CA 1
ATOM 7979 C C . ILE B 1 418 ? 10.25 52.375 20.641 1 92.62 418 ILE B C 1
ATOM 7981 O O . ILE B 1 418 ? 9.102 52.062 20.328 1 92.62 418 ILE B O 1
ATOM 7985 N N . THR B 1 419 ? 10.469 53.062 21.688 1 92.88 419 THR B N 1
ATOM 7986 C CA . THR B 1 419 ? 9.414 53.5 22.578 1 92.88 419 THR B CA 1
ATOM 7987 C C . THR B 1 419 ? 8.438 54.438 21.875 1 92.88 419 THR B C 1
ATOM 7989 O O . THR B 1 419 ? 7.223 54.312 22.016 1 92.88 419 THR B O 1
ATOM 7992 N N . ASN B 1 420 ? 9.023 55.344 21.141 1 93.12 420 ASN B N 1
ATOM 7993 C CA . ASN B 1 420 ? 8.188 56.25 20.375 1 93.12 420 ASN B CA 1
ATOM 7994 C C . ASN B 1 420 ? 7.383 55.531 19.297 1 93.12 420 ASN B C 1
ATOM 7996 O O . ASN B 1 420 ? 6.227 55.875 19.047 1 93.12 420 ASN B O 1
ATOM 8000 N N . GLN B 1 421 ? 8.023 54.594 18.766 1 94.56 421 GLN B N 1
ATOM 8001 C CA . GLN B 1 421 ? 7.352 53.844 17.719 1 94.56 421 GLN B CA 1
ATOM 8002 C C . GLN B 1 421 ? 6.203 53 18.297 1 94.56 421 GLN B C 1
ATOM 8004 O O . GLN B 1 421 ? 5.137 52.906 17.688 1 94.56 421 GLN B O 1
ATOM 8009 N N . ILE B 1 422 ? 6.426 52.406 19.469 1 94.69 422 ILE B N 1
ATOM 8010 C CA . ILE B 1 422 ? 5.379 51.656 20.141 1 94.69 422 ILE B CA 1
ATOM 8011 C C . ILE B 1 422 ? 4.211 52.594 20.484 1 94.69 422 ILE B C 1
ATOM 8013 O O . ILE B 1 422 ? 3.047 52.219 20.312 1 94.69 422 ILE B O 1
ATOM 8017 N N . PHE B 1 423 ? 4.574 53.719 20.844 1 93.38 423 PHE B N 1
ATOM 8018 C CA . PHE B 1 423 ? 3.561 54.719 21.172 1 93.38 423 PHE B CA 1
ATOM 8019 C C . PHE B 1 423 ? 2.76 55.125 19.953 1 93.38 423 PHE B C 1
ATOM 8021 O O . PHE B 1 423 ? 1.531 55.219 20 1 93.38 423 PHE B O 1
ATOM 8028 N N . THR B 1 424 ? 3.455 55.344 18.891 1 94 424 THR B N 1
ATOM 8029 C CA . THR B 1 424 ? 2.799 55.688 17.641 1 94 424 THR B CA 1
ATOM 8030 C C . THR B 1 424 ? 1.824 54.594 17.203 1 94 424 THR B C 1
ATOM 8032 O O . THR B 1 424 ? 0.729 54.875 16.719 1 94 424 THR B O 1
ATOM 8035 N N . PHE B 1 425 ? 2.23 53.406 17.422 1 95.19 425 PHE B N 1
ATOM 8036 C CA . PHE B 1 425 ? 1.397 52.25 17.047 1 95.19 425 PHE B CA 1
ATOM 8037 C C . PHE B 1 425 ? 0.2 52.125 17.984 1 95.19 425 PHE B C 1
ATOM 8039 O O . PHE B 1 425 ? -0.938 52 17.531 1 95.19 425 PHE B O 1
ATOM 8046 N N . THR B 1 426 ? 0.421 52.188 19.297 1 93.25 426 THR B N 1
ATOM 8047 C CA . THR B 1 426 ? -0.634 51.969 20.281 1 93.25 426 THR B CA 1
ATOM 8048 C C . THR B 1 426 ? -1.682 53.094 20.203 1 93.25 426 THR B C 1
ATOM 8050 O O . THR B 1 426 ? -2.871 52.844 20.422 1 93.25 426 THR B O 1
ATOM 8053 N N . LYS B 1 427 ? -1.244 54.25 19.734 1 92.62 427 LYS B N 1
ATOM 8054 C CA . LYS B 1 427 ? -2.162 55.406 19.688 1 92.62 427 LYS B CA 1
ATOM 8055 C C . LYS B 1 427 ? -2.715 55.594 18.266 1 92.62 427 LYS B C 1
ATOM 8057 O O . LYS B 1 427 ? -3.51 56.5 18.031 1 92.62 427 LYS B O 1
ATOM 8062 N N . ALA B 1 428 ? -2.35 54.719 17.438 1 93.12 428 ALA B N 1
ATOM 8063 C CA . ALA B 1 428 ? -2.814 54.781 16.047 1 93.12 428 ALA B CA 1
ATOM 8064 C C . ALA B 1 428 ? -2.549 56.156 15.43 1 93.12 428 ALA B C 1
ATOM 8066 O O . ALA B 1 428 ? -3.455 56.781 14.867 1 93.12 428 ALA B O 1
ATOM 8067 N N . THR B 1 429 ? -1.352 56.562 15.609 1 90.62 429 THR B N 1
ATOM 8068 C CA . THR B 1 429 ? -0.998 57.875 15.062 1 90.62 429 THR B CA 1
ATOM 8069 C C . THR B 1 429 ? -0.265 57.719 13.734 1 90.62 429 THR B C 1
ATOM 8071 O O . THR B 1 429 ? 0.31 56.656 13.453 1 90.62 429 THR B O 1
ATOM 8074 N N . GLY B 1 430 ? -0.351 58.75 12.906 1 87.56 430 GLY B N 1
ATOM 8075 C CA . GLY B 1 430 ? 0.308 58.688 11.609 1 87.56 430 GLY B CA 1
ATOM 8076 C C . GLY B 1 430 ? -0.408 57.812 10.609 1 87.56 430 GLY B C 1
ATOM 8077 O O . GLY B 1 430 ? -1.63 57.875 10.469 1 87.56 430 GLY B O 1
ATOM 8078 N N . MET B 1 431 ? 0.351 56.938 9.977 1 91.5 431 MET B N 1
ATOM 8079 C CA . MET B 1 431 ? -0.21 56.062 8.953 1 91.5 431 MET B CA 1
ATOM 8080 C C . MET B 1 431 ? -1.123 55 9.578 1 91.5 431 MET B C 1
ATOM 8082 O O . MET B 1 431 ? -2.025 54.469 8.922 1 91.5 431 MET B O 1
ATOM 8086 N N . PHE B 1 432 ? -0.961 54.688 10.836 1 93.38 432 PHE B N 1
ATOM 8087 C CA . PHE B 1 432 ? -1.751 53.688 11.531 1 93.38 432 PHE B CA 1
ATOM 8088 C C . PHE B 1 432 ? -3.184 54.156 11.734 1 93.38 432 PHE B C 1
ATOM 8090 O O . PHE B 1 432 ? -4.09 53.344 11.938 1 93.38 432 PHE B O 1
ATOM 8097 N N . GLY B 1 433 ? -3.367 55.5 11.695 1 90.56 433 GLY B N 1
ATOM 8098 C CA . GLY B 1 433 ? -4.676 56.094 11.977 1 90.56 433 GLY B CA 1
ATOM 8099 C C . GLY B 1 433 ? -5.434 56.469 10.719 1 90.56 433 GLY B C 1
ATOM 8100 O O . GLY B 1 433 ? -6.551 57 10.797 1 90.56 433 GLY B O 1
ATOM 8101 N N . CYS B 1 434 ? -4.848 56.312 9.609 1 92.31 434 CYS B N 1
ATOM 8102 C CA . CYS B 1 434 ? -5.535 56.688 8.375 1 92.31 434 CYS B CA 1
ATOM 8103 C C . CYS B 1 434 ? -6.715 55.75 8.109 1 92.31 434 CYS B C 1
ATOM 8105 O O . CYS B 1 434 ? -6.758 54.625 8.617 1 92.31 434 CYS B O 1
ATOM 8107 N N . SER B 1 435 ? -7.633 56.125 7.371 1 92.56 435 SER B N 1
ATOM 8108 C CA . SER B 1 435 ? -8.875 55.406 7.129 1 92.56 435 SER B CA 1
ATOM 8109 C C . SER B 1 435 ? -8.617 54.062 6.453 1 92.56 435 SER B C 1
ATOM 8111 O O . SER B 1 435 ? -9.242 53.062 6.793 1 92.56 435 SER B O 1
ATOM 8113 N N . LEU B 1 436 ? -7.691 54.062 5.594 1 93.19 436 LEU B N 1
ATOM 8114 C CA . LEU B 1 436 ? -7.371 52.844 4.883 1 93.19 436 LEU B CA 1
ATOM 8115 C C . LEU B 1 436 ? -6.805 51.781 5.836 1 93.19 436 LEU B C 1
ATOM 8117 O O . LEU B 1 436 ? -7.137 50.594 5.734 1 93.19 436 LEU B O 1
ATOM 8121 N N . ALA B 1 437 ? -5.973 52.188 6.668 1 94.75 437 ALA B N 1
ATOM 8122 C CA . ALA B 1 437 ? -5.379 51.281 7.652 1 94.75 437 ALA B CA 1
ATOM 8123 C C . ALA B 1 437 ? -6.438 50.719 8.609 1 94.75 437 ALA B C 1
ATOM 8125 O O . ALA B 1 437 ? -6.398 49.562 8.977 1 94.75 437 ALA B O 1
ATOM 8126 N N . MET B 1 438 ? -7.367 51.562 8.953 1 94.25 438 MET B N 1
ATOM 8127 C CA . MET B 1 438 ? -8.422 51.156 9.883 1 94.25 438 MET B CA 1
ATOM 8128 C C . MET B 1 438 ? -9.352 50.125 9.25 1 94.25 438 MET B C 1
ATOM 8130 O O . MET B 1 438 ? -9.742 49.156 9.898 1 94.25 438 MET B O 1
ATOM 8134 N N . GLU B 1 439 ? -9.594 50.312 8.055 1 94.12 439 GLU B N 1
ATOM 8135 C CA . GLU B 1 439 ? -10.492 49.406 7.348 1 94.12 439 GLU B CA 1
ATOM 8136 C C . GLU B 1 439 ? -9.828 48.062 7.09 1 94.12 439 GLU B C 1
ATOM 8138 O O . GLU B 1 439 ? -10.5 47.031 7.027 1 94.12 439 GLU B O 1
ATOM 8143 N N . ALA B 1 440 ? -8.555 48.031 7.031 1 94.38 440 ALA B N 1
ATOM 8144 C CA . ALA B 1 440 ? -7.809 46.844 6.645 1 94.38 440 ALA B CA 1
ATOM 8145 C C . ALA B 1 440 ? -7.469 46 7.867 1 94.38 440 ALA B C 1
ATOM 8147 O O . ALA B 1 440 ? -6.973 44.875 7.734 1 94.38 440 ALA B O 1
ATOM 8148 N N . ARG B 1 441 ? -7.785 46.469 9.062 1 93.06 441 ARG B N 1
ATOM 8149 C CA . ARG B 1 441 ? -7.367 45.812 10.289 1 93.06 441 ARG B CA 1
ATOM 8150 C C . ARG B 1 441 ? -7.922 44.375 10.367 1 93.06 441 ARG B C 1
ATOM 8152 O O . ARG B 1 441 ? -7.242 43.469 10.844 1 93.06 441 ARG B O 1
ATOM 8159 N N . ASP B 1 442 ? -9.141 44.156 9.734 1 88.38 442 ASP B N 1
ATOM 8160 C CA . ASP B 1 442 ? -9.789 42.875 9.891 1 88.38 442 ASP B CA 1
ATOM 8161 C C . ASP B 1 442 ? -9.875 42.125 8.555 1 88.38 442 ASP B C 1
ATOM 8163 O O . ASP B 1 442 ? -10.375 41 8.484 1 88.38 442 ASP B O 1
ATOM 8167 N N . VAL B 1 443 ? -9.336 42.656 7.559 1 88.62 443 VAL B N 1
ATOM 8168 C CA . VAL B 1 443 ? -9.547 42.125 6.227 1 88.62 443 VAL B CA 1
ATOM 8169 C C . VAL B 1 443 ? -8.258 41.469 5.73 1 88.62 443 VAL B C 1
ATOM 8171 O O . VAL B 1 443 ? -8.289 40.438 5.039 1 88.62 443 VAL B O 1
ATOM 8174 N N . VAL B 1 444 ? -7.215 42.125 6.086 1 89.81 444 VAL B N 1
ATOM 8175 C CA . VAL B 1 444 ? -5.93 41.625 5.602 1 89.81 444 VAL B CA 1
ATOM 8176 C C . VAL B 1 444 ? -5.18 40.938 6.738 1 89.81 444 VAL B C 1
ATOM 8178 O O . VAL B 1 444 ? -5.449 41.188 7.914 1 89.81 444 VAL B O 1
ATOM 8181 N N . SER B 1 445 ? -4.285 40.125 6.332 1 90.62 445 SER B N 1
ATOM 8182 C CA . SER B 1 445 ? -3.461 39.469 7.348 1 90.62 445 SER B CA 1
ATOM 8183 C C . SER B 1 445 ? -2.6 40.469 8.094 1 90.62 445 SER B C 1
ATOM 8185 O O . SER B 1 445 ? -2.125 41.469 7.504 1 90.62 445 SER B O 1
ATOM 8187 N N . PRO B 1 446 ? -2.428 40.25 9.359 1 94.38 446 PRO B N 1
ATOM 8188 C CA . PRO B 1 446 ? -1.688 41.219 10.164 1 94.38 446 PRO B CA 1
ATOM 8189 C C . PRO B 1 446 ? -0.285 41.469 9.625 1 94.38 446 PRO B C 1
ATOM 8191 O O . PRO B 1 446 ? 0.182 42.625 9.656 1 94.38 446 PRO B O 1
ATOM 8194 N N . GLY B 1 447 ? 0.387 40.5 9.141 1 92.94 447 GLY B N 1
ATOM 8195 C CA . GLY B 1 447 ? 1.703 40.688 8.555 1 92.94 447 GLY B CA 1
ATOM 8196 C C . GLY B 1 447 ? 1.687 41.594 7.348 1 92.94 447 GLY B C 1
ATOM 8197 O O . GLY B 1 447 ? 2.516 42.5 7.238 1 92.94 447 GLY B O 1
ATOM 8198 N N . LEU B 1 448 ? 0.759 41.406 6.578 1 92.12 448 LEU B N 1
ATOM 8199 C CA . LEU B 1 448 ? 0.611 42.25 5.383 1 92.12 448 LEU B CA 1
ATOM 8200 C C . LEU B 1 448 ? 0.192 43.656 5.746 1 92.12 448 LEU B C 1
ATOM 8202 O O . LEU B 1 448 ? 0.603 44.625 5.094 1 92.12 448 LEU B O 1
ATOM 8206 N N . TRP B 1 449 ? -0.671 43.75 6.734 1 95.5 449 TRP B N 1
ATOM 8207 C CA . TRP B 1 449 ? -1.087 45.062 7.223 1 95.5 449 TRP B CA 1
ATOM 8208 C C . TRP B 1 449 ? 0.121 45.875 7.633 1 95.5 449 TRP B C 1
ATOM 8210 O O . TRP B 1 449 ? 0.227 47.062 7.266 1 95.5 449 TRP B O 1
ATOM 8220 N N . TRP B 1 450 ? 1.033 45.344 8.344 1 96.38 450 TRP B N 1
ATOM 8221 C CA . TRP B 1 450 ? 2.238 46.031 8.797 1 96.38 450 TRP B CA 1
ATOM 8222 C C . TRP B 1 450 ? 3.143 46.375 7.625 1 96.38 450 TRP B C 1
ATOM 8224 O O . TRP B 1 450 ? 3.818 47.406 7.645 1 96.38 450 TRP B O 1
ATOM 8234 N N . GLU B 1 451 ? 3.156 45.531 6.684 1 93.75 451 GLU B N 1
ATOM 8235 C CA . GLU B 1 451 ? 3.967 45.812 5.5 1 93.75 451 GLU B CA 1
ATOM 8236 C C . GLU B 1 451 ? 3.453 47.031 4.754 1 93.75 451 GLU B C 1
ATOM 8238 O O . GLU B 1 451 ? 4.242 47.812 4.219 1 93.75 451 GLU B O 1
ATOM 8243 N N . GLN B 1 452 ? 2.223 47.25 4.785 1 94.25 452 GLN B N 1
ATOM 8244 C CA . GLN B 1 452 ? 1.604 48.312 4.008 1 94.25 452 GLN B CA 1
ATOM 8245 C C . GLN B 1 452 ? 1.556 49.625 4.801 1 94.25 452 GLN B C 1
ATOM 8247 O O . GLN B 1 452 ? 1.748 50.688 4.242 1 94.25 452 GLN B O 1
ATOM 8252 N N . TYR B 1 453 ? 1.353 49.531 6.117 1 94 453 TYR B N 1
ATOM 8253 C CA . TYR B 1 453 ? 1.021 50.75 6.855 1 94 453 TYR B CA 1
ATOM 8254 C C . TYR B 1 453 ? 2.02 50.969 7.98 1 94 453 TYR B C 1
ATOM 8256 O O . TYR B 1 453 ? 1.906 51.969 8.719 1 94 453 TYR B O 1
ATOM 8264 N N . GLY B 1 454 ? 3.051 50.188 8.125 1 92.88 454 GLY B N 1
ATOM 8265 C CA . GLY B 1 454 ? 3.959 50.25 9.258 1 92.88 454 GLY B CA 1
ATOM 8266 C C . GLY B 1 454 ? 5.129 51.188 9.016 1 92.88 454 GLY B C 1
ATOM 8267 O O . GLY B 1 454 ? 6.055 51.25 9.828 1 92.88 454 GLY B O 1
ATOM 8268 N N . ASP B 1 455 ? 5.137 52.031 8.047 1 90.69 455 ASP B N 1
ATOM 8269 C CA . ASP B 1 455 ? 6.277 52.875 7.652 1 90.69 455 ASP B CA 1
ATOM 8270 C C . ASP B 1 455 ? 6.598 53.906 8.727 1 90.69 455 ASP B C 1
ATOM 8272 O O . ASP B 1 455 ? 7.734 54.375 8.82 1 90.69 455 ASP B O 1
ATOM 8276 N N . SER B 1 456 ? 5.613 54.312 9.523 1 90.31 456 SER B N 1
ATOM 8277 C CA . SER B 1 456 ? 5.812 55.312 10.578 1 90.31 456 SER B CA 1
ATOM 8278 C C . SER B 1 456 ? 6.641 54.75 11.727 1 90.31 456 SER B C 1
ATOM 8280 O O . SER B 1 456 ? 7.141 55.5 12.57 1 90.31 456 SER B O 1
ATOM 8282 N N . ALA B 1 457 ? 6.746 53.469 11.773 1 93.81 457 ALA B N 1
ATOM 8283 C CA . ALA B 1 457 ? 7.523 52.75 12.789 1 93.81 457 ALA B CA 1
ATOM 8284 C C . ALA B 1 457 ? 8.383 51.656 12.156 1 93.81 457 ALA B C 1
ATOM 8286 O O . ALA B 1 457 ? 8.102 50.469 12.328 1 93.81 457 ALA B O 1
ATOM 8287 N N . PRO B 1 458 ? 9.492 52.062 11.547 1 92.94 458 PRO B N 1
ATOM 8288 C CA . PRO B 1 458 ? 10.25 51.125 10.711 1 92.94 458 PRO B CA 1
ATOM 8289 C C . PRO B 1 458 ? 10.828 49.969 11.5 1 92.94 458 PRO B C 1
ATOM 8291 O O . PRO B 1 458 ? 10.82 48.812 11.023 1 92.94 458 PRO B O 1
ATOM 8294 N N . VAL B 1 459 ? 11.398 50.25 12.68 1 94.25 459 VAL B N 1
ATOM 8295 C CA . VAL B 1 459 ? 11.984 49.156 13.477 1 94.25 459 VAL B CA 1
ATOM 8296 C C . VAL B 1 459 ? 10.898 48.219 13.961 1 94.25 459 VAL B C 1
ATOM 8298 O O . VAL B 1 459 ? 11.039 47 13.875 1 94.25 459 VAL B O 1
ATOM 8301 N N . LEU B 1 460 ? 9.82 48.75 14.438 1 95.19 460 LEU B N 1
ATOM 8302 C CA . LEU B 1 460 ? 8.695 47.969 14.914 1 95.19 460 LEU B CA 1
ATOM 8303 C C . LEU B 1 460 ? 8.047 47.188 13.766 1 95.19 460 LEU B C 1
ATOM 8305 O O . LEU B 1 460 ? 7.566 46.094 13.953 1 95.19 460 LEU B O 1
ATOM 8309 N N . GLN B 1 461 ? 8.047 47.812 12.625 1 95.5 461 GLN B N 1
ATOM 8310 C CA . GLN B 1 461 ? 7.496 47.156 11.438 1 95.5 461 GLN B CA 1
ATOM 8311 C C . GLN B 1 461 ? 8.242 45.875 11.102 1 95.5 461 GLN B C 1
ATOM 8313 O O . GLN B 1 461 ? 7.621 44.844 10.828 1 95.5 461 GLN B O 1
ATOM 8318 N N . ARG B 1 462 ? 9.5 45.969 11.109 1 94.5 462 ARG B N 1
ATOM 8319 C CA . ARG B 1 462 ? 10.32 44.812 10.805 1 94.5 462 ARG B CA 1
ATOM 8320 C C . ARG B 1 462 ? 10.055 43.656 11.789 1 94.5 462 ARG B C 1
ATOM 8322 O O . ARG B 1 462 ? 9.93 42.5 11.398 1 94.5 462 ARG B O 1
ATOM 8329 N N . VAL B 1 463 ? 9.961 44 13.023 1 95.38 463 VAL B N 1
ATOM 8330 C CA . VAL B 1 463 ? 9.719 43.031 14.07 1 95.38 463 VAL B CA 1
ATOM 8331 C C . VAL B 1 463 ? 8.32 42.438 13.922 1 95.38 463 VAL B C 1
ATOM 8333 O O . VAL B 1 463 ? 8.133 41.219 14.016 1 95.38 463 VAL B O 1
ATOM 8336 N N . ALA B 1 464 ? 7.344 43.25 13.656 1 97.12 464 ALA B N 1
ATOM 8337 C CA . ALA B 1 464 ? 5.949 42.844 13.539 1 97.12 464 ALA B CA 1
ATOM 8338 C C . ALA B 1 464 ? 5.766 41.875 12.367 1 97.12 464 ALA B C 1
ATOM 8340 O O . ALA B 1 464 ? 5.09 40.844 12.492 1 97.12 464 ALA B O 1
ATOM 8341 N N . ILE B 1 465 ? 6.371 42.219 11.273 1 96.75 465 ILE B N 1
ATOM 8342 C CA . ILE B 1 465 ? 6.258 41.375 10.094 1 96.75 465 ILE B CA 1
ATOM 8343 C C . ILE B 1 465 ? 6.855 40 10.375 1 96.75 465 ILE B C 1
ATOM 8345 O O . ILE B 1 465 ? 6.258 38.969 10.047 1 96.75 465 ILE B O 1
ATOM 8349 N N . ARG B 1 466 ? 7.945 39.938 11 1 96.25 466 ARG B N 1
ATOM 8350 C CA . ARG B 1 466 ? 8.641 38.688 11.297 1 96.25 466 ARG B CA 1
ATOM 8351 C C . ARG B 1 466 ? 7.812 37.812 12.234 1 96.25 466 ARG B C 1
ATOM 8353 O O . ARG B 1 466 ? 7.727 36.594 12.047 1 96.25 466 ARG B O 1
ATOM 8360 N N . ILE B 1 467 ? 7.219 38.438 13.164 1 96.19 467 ILE B N 1
ATOM 8361 C CA . ILE B 1 467 ? 6.465 37.688 14.172 1 96.19 467 ILE B CA 1
ATOM 8362 C C . ILE B 1 467 ? 5.121 37.25 13.594 1 96.19 467 ILE B C 1
ATOM 8364 O O . ILE B 1 467 ? 4.75 36.062 13.688 1 96.19 467 ILE B O 1
ATOM 8368 N N . LEU B 1 468 ? 4.441 38.125 12.906 1 96.88 468 LEU B N 1
ATOM 8369 C CA . LEU B 1 468 ? 3.062 37.906 12.484 1 96.88 468 LEU B CA 1
ATOM 8370 C C . LEU B 1 468 ? 3.006 37.031 11.234 1 96.88 468 LEU B C 1
ATOM 8372 O O . LEU B 1 468 ? 1.939 36.531 10.875 1 96.88 468 LEU B O 1
ATOM 8376 N N . SER B 1 469 ? 4.094 36.812 10.633 1 95.19 469 SER B N 1
ATOM 8377 C CA . SER B 1 469 ? 4.137 36 9.406 1 95.19 469 SER B CA 1
ATOM 8378 C C . SER B 1 469 ? 4.332 34.531 9.719 1 95.19 469 SER B C 1
ATOM 8380 O O . SER B 1 469 ? 4.461 33.719 8.812 1 95.19 469 SER B O 1
ATOM 8382 N N . GLN B 1 470 ? 4.301 34.156 10.961 1 94.56 470 GLN B N 1
ATOM 8383 C CA . GLN B 1 470 ? 4.609 32.781 11.344 1 94.56 470 GLN B CA 1
ATOM 8384 C C . GLN B 1 470 ? 3.336 31.953 11.531 1 94.56 470 GLN B C 1
ATOM 8386 O O . GLN B 1 470 ? 2.277 32.5 11.836 1 94.56 470 GLN B O 1
ATOM 8391 N N . VAL B 1 471 ? 3.471 30.688 11.32 1 92.19 471 VAL B N 1
ATOM 8392 C CA . VAL B 1 471 ? 2.389 29.734 11.578 1 92.19 471 VAL B CA 1
ATOM 8393 C C . VAL B 1 471 ? 2.447 29.281 13.031 1 92.19 471 VAL B C 1
ATOM 8395 O O . VAL B 1 471 ? 3.443 29.5 13.727 1 92.19 471 VAL B O 1
ATOM 8398 N N . CYS B 1 472 ? 1.404 28.656 13.445 1 89.81 472 CYS B N 1
ATOM 8399 C CA . CYS B 1 472 ? 1.409 28.172 14.82 1 89.81 472 CYS B CA 1
ATOM 8400 C C . CYS B 1 472 ? 1.252 26.656 14.867 1 89.81 472 CYS B C 1
ATOM 8402 O O . CYS B 1 472 ? 1.23 26.062 15.945 1 89.81 472 CYS B O 1
ATOM 8404 N N . SER B 1 473 ? 1.085 26.062 13.734 1 87.56 473 SER B N 1
ATOM 8405 C CA . SER B 1 473 ? 0.845 24.625 13.742 1 87.56 473 SER B CA 1
ATOM 8406 C C . SER B 1 473 ? 1.439 23.969 12.5 1 87.56 473 SER B C 1
ATOM 8408 O O . SER B 1 473 ? 1.911 24.641 11.594 1 87.56 473 SER B O 1
ATOM 8410 N N . THR B 1 474 ? 1.452 22.547 12.672 1 77.19 474 THR B N 1
ATOM 8411 C CA . THR B 1 474 ? 1.869 21.719 11.547 1 77.19 474 THR B CA 1
ATOM 8412 C C . THR B 1 474 ? 0.708 21.484 10.586 1 77.19 474 THR B C 1
ATOM 8414 O O . THR B 1 474 ? -0.444 21.781 10.906 1 77.19 474 THR B O 1
ATOM 8417 N N . PHE B 1 475 ? 1.172 21.125 9.344 1 68.94 475 PHE B N 1
ATOM 8418 C CA . PHE B 1 475 ? 0.172 20.703 8.375 1 68.94 475 PHE B CA 1
ATOM 8419 C C . PHE B 1 475 ? -0.263 19.266 8.648 1 68.94 475 PHE B C 1
ATOM 8421 O O . PHE B 1 475 ? 0.552 18.422 9.039 1 68.94 475 PHE B O 1
ATOM 8428 N N . THR B 1 476 ? -1.519 19.109 8.852 1 60.81 476 THR B N 1
ATOM 8429 C CA . THR B 1 476 ? -1.979 17.75 9.133 1 60.81 476 THR B CA 1
ATOM 8430 C C . THR B 1 476 ? -2.303 17.016 7.844 1 60.81 476 THR B C 1
ATOM 8432 O O . THR B 1 476 ? -3.088 17.484 7.023 1 60.81 476 THR B O 1
ATOM 8435 N N . PHE B 1 477 ? -1.331 16.25 7.309 1 60.84 477 PHE B N 1
ATOM 8436 C CA . PHE B 1 477 ? -1.673 15.359 6.203 1 60.84 477 PHE B CA 1
ATOM 8437 C C . PHE B 1 477 ? -2.068 13.977 6.715 1 60.84 477 PHE B C 1
ATOM 8439 O O . PHE B 1 477 ? -1.773 13.633 7.859 1 60.84 477 PHE B O 1
ATOM 8446 N N . GLU B 1 478 ? -3.07 13.375 5.895 1 54.56 478 GLU B N 1
ATOM 8447 C CA . GLU B 1 478 ? -3.273 11.961 6.195 1 54.56 478 GLU B CA 1
ATOM 8448 C C . GLU B 1 478 ? -1.941 11.234 6.371 1 54.56 478 GLU B C 1
ATOM 8450 O O . GLU B 1 478 ? -1.079 11.289 5.492 1 54.56 478 GLU B O 1
ATOM 8455 N N . LYS B 1 479 ? -1.479 11.242 7.586 1 52.47 479 LYS B N 1
ATOM 8456 C CA . LYS B 1 479 ? -0.202 10.609 7.891 1 52.47 479 LYS B CA 1
ATOM 8457 C C . LYS B 1 479 ? -0.024 9.32 7.094 1 52.47 479 LYS B C 1
ATOM 8459 O O . LYS B 1 479 ? -0.851 8.406 7.18 1 52.47 479 LYS B O 1
ATOM 8464 N N . HIS B 1 480 ? 0.434 9.359 5.801 1 56.5 480 HIS B N 1
ATOM 8465 C CA . HIS B 1 480 ? 0.763 8.141 5.07 1 56.5 480 HIS B CA 1
ATOM 8466 C C . HIS B 1 480 ? 1.989 7.457 5.66 1 56.5 480 HIS B C 1
ATOM 8468 O O . HIS B 1 480 ? 3.115 7.695 5.219 1 56.5 480 HIS B O 1
ATOM 8474 N N . TRP B 1 481 ? 1.791 6.766 6.773 1 58.69 481 TRP B N 1
ATOM 8475 C CA . TRP B 1 481 ? 2.816 6.082 7.559 1 58.69 481 TRP B CA 1
ATOM 8476 C C . TRP B 1 481 ? 3.572 5.07 6.699 1 58.69 481 TRP B C 1
ATOM 8478 O O . TRP B 1 481 ? 4.781 4.887 6.867 1 58.69 481 TRP B O 1
ATOM 8488 N N . SER B 1 482 ? 2.869 4.59 5.785 1 57.75 482 SER B N 1
ATOM 8489 C CA . SER B 1 482 ? 3.467 3.475 5.059 1 57.75 482 SER B CA 1
ATOM 8490 C C . SER B 1 482 ? 4.645 3.934 4.207 1 57.75 482 SER B C 1
ATOM 8492 O O . SER B 1 482 ? 5.676 3.258 4.145 1 57.75 482 SER B O 1
ATOM 8494 N N . ALA B 1 483 ? 4.559 5.164 3.74 1 59.47 483 ALA B N 1
ATOM 8495 C CA . ALA B 1 483 ? 5.645 5.645 2.891 1 59.47 483 ALA B CA 1
ATOM 8496 C C . ALA B 1 483 ? 6.91 5.891 3.707 1 59.47 483 ALA B C 1
ATOM 8498 O O . ALA B 1 483 ? 8.008 5.531 3.281 1 59.47 483 ALA B O 1
ATOM 8499 N N . PHE B 1 484 ? 6.672 6.391 4.898 1 62.59 484 PHE B N 1
ATOM 8500 C CA . PHE B 1 484 ? 7.816 6.719 5.738 1 62.59 484 PHE B CA 1
ATOM 8501 C C . PHE B 1 484 ? 8.477 5.453 6.273 1 62.59 484 PHE B C 1
ATOM 8503 O O . PHE B 1 484 ? 9.703 5.371 6.355 1 62.59 484 PHE B O 1
ATOM 8510 N N . GLN B 1 485 ? 7.613 4.52 6.469 1 64 485 GLN B N 1
ATOM 8511 C CA . GLN B 1 485 ? 8.133 3.26 6.984 1 64 485 GLN B CA 1
ATOM 8512 C C . GLN B 1 485 ? 8.984 2.545 5.938 1 64 485 GLN B C 1
ATOM 8514 O O . GLN B 1 485 ? 10 1.933 6.27 1 64 485 GLN B O 1
ATOM 8519 N N . GLN B 1 486 ? 8.594 2.732 4.82 1 64.31 486 GLN B N 1
ATOM 8520 C CA . GLN B 1 486 ? 9.305 2.068 3.736 1 64.31 486 GLN B CA 1
ATOM 8521 C C . GLN B 1 486 ? 10.68 2.697 3.514 1 64.31 486 GLN B C 1
ATOM 8523 O O . GLN B 1 486 ? 11.648 1.997 3.219 1 64.31 486 GLN B O 1
ATOM 8528 N N . ILE B 1 487 ? 10.766 3.988 3.67 1 61.38 487 ILE B N 1
ATOM 8529 C CA . ILE B 1 487 ? 12 4.73 3.434 1 61.38 487 ILE B CA 1
ATOM 8530 C C . ILE B 1 487 ? 13.039 4.344 4.477 1 61.38 487 ILE B C 1
ATOM 8532 O O . ILE B 1 487 ? 14.227 4.203 4.16 1 61.38 487 ILE B O 1
ATOM 8536 N N . HIS B 1 488 ? 12.562 4.051 5.566 1 59.97 488 HIS B N 1
ATOM 8537 C CA . HIS B 1 488 ? 13.523 3.889 6.652 1 59.97 488 HIS B CA 1
ATOM 8538 C C . HIS B 1 488 ? 13.625 2.43 7.086 1 59.97 488 HIS B C 1
ATOM 8540 O O . HIS B 1 488 ? 14.07 2.139 8.203 1 59.97 488 HIS B O 1
ATOM 8546 N N . SER B 1 489 ? 13.125 1.662 6.188 1 61.59 489 SER B N 1
ATOM 8547 C CA . SER B 1 489 ? 13.344 0.256 6.508 1 61.59 489 SER B CA 1
ATOM 8548 C C . SER B 1 489 ? 14.828 -0.094 6.492 1 61.59 489 SER B C 1
ATOM 8550 O O . SER B 1 489 ? 15.562 0.334 5.598 1 61.59 489 SER B O 1
ATOM 8552 N N . GLU B 1 490 ? 15.281 -0.637 7.539 1 57.97 490 GLU B N 1
ATOM 8553 C CA . GLU B 1 490 ? 16.672 -1.005 7.73 1 57.97 490 GLU B CA 1
ATOM 8554 C C . GLU B 1 490 ? 17.141 -1.983 6.656 1 57.97 490 GLU B C 1
ATOM 8556 O O . GLU B 1 490 ? 18.344 -2.076 6.367 1 57.97 490 GLU B O 1
ATOM 8561 N N . LYS B 1 491 ? 16.234 -2.541 6 1 65.31 491 LYS B N 1
ATOM 8562 C CA . LYS B 1 491 ? 16.625 -3.652 5.133 1 65.31 491 LYS B CA 1
ATOM 8563 C C . LYS B 1 491 ? 16.766 -3.195 3.682 1 65.31 491 LYS B C 1
ATOM 8565 O O . LYS B 1 491 ? 17.062 -4 2.799 1 65.31 491 LYS B O 1
ATOM 8570 N N . ARG B 1 492 ? 16.828 -1.867 3.484 1 68.31 492 ARG B N 1
ATOM 8571 C CA . ARG B 1 492 ? 16.891 -1.426 2.096 1 68.31 492 ARG B CA 1
ATOM 8572 C C . ARG B 1 492 ? 18.312 -0.988 1.734 1 68.31 492 ARG B C 1
ATOM 8574 O O . ARG B 1 492 ? 19.062 -0.54 2.6 1 68.31 492 ARG B O 1
ATOM 8581 N N . ASN B 1 493 ? 18.609 -1.176 0.494 1 76.12 493 ASN B N 1
ATOM 8582 C CA . ASN B 1 493 ? 19.906 -0.726 -0.006 1 76.12 493 ASN B CA 1
ATOM 8583 C C . ASN B 1 493 ? 19.984 0.797 -0.082 1 76.12 493 ASN B C 1
ATOM 8585 O O . ASN B 1 493 ? 18.953 1.475 -0.04 1 76.12 493 ASN B O 1
ATOM 8589 N N . LYS B 1 494 ? 21.141 1.292 -0.066 1 74.31 494 LYS B N 1
ATOM 8590 C CA . LYS B 1 494 ? 21.391 2.729 0.002 1 74.31 494 LYS B CA 1
ATOM 8591 C C . LYS B 1 494 ? 20.766 3.451 -1.192 1 74.31 494 LYS B C 1
ATOM 8593 O O . LYS B 1 494 ? 20.141 4.5 -1.033 1 74.31 494 LYS B O 1
ATOM 8598 N N . ILE B 1 495 ? 20.953 2.896 -2.344 1 76.56 495 ILE B N 1
ATOM 8599 C CA . ILE B 1 495 ? 20.453 3.553 -3.553 1 76.56 495 ILE B CA 1
ATOM 8600 C C . ILE B 1 495 ? 18.938 3.645 -3.514 1 76.56 495 ILE B C 1
ATOM 8602 O O . ILE B 1 495 ? 18.359 4.68 -3.852 1 76.56 495 ILE B O 1
ATOM 8606 N N . ASP B 1 496 ? 18.375 2.578 -3.139 1 78.31 496 ASP B N 1
ATOM 8607 C CA . ASP B 1 496 ? 16.906 2.545 -3.055 1 78.31 496 ASP B CA 1
ATOM 8608 C C . ASP B 1 496 ? 16.406 3.5 -1.979 1 78.31 496 ASP B C 1
ATOM 8610 O O . ASP B 1 496 ? 15.344 4.109 -2.133 1 78.31 496 ASP B O 1
ATOM 8614 N N . ARG B 1 497 ? 17.156 3.641 -0.964 1 77.69 497 ARG B N 1
ATOM 8615 C CA . ARG B 1 497 ? 16.781 4.574 0.092 1 77.69 497 ARG B CA 1
ATOM 8616 C C . ARG B 1 497 ? 16.797 6.012 -0.415 1 77.69 497 ARG B C 1
ATOM 8618 O O . ARG B 1 497 ? 15.922 6.805 -0.09 1 77.69 497 ARG B O 1
ATOM 8625 N N . GLU B 1 498 ? 17.797 6.312 -1.189 1 82.12 498 GLU B N 1
ATOM 8626 C CA . GLU B 1 498 ? 17.891 7.66 -1.739 1 82.12 498 GLU B CA 1
ATOM 8627 C C . GLU B 1 498 ? 16.734 7.961 -2.686 1 82.12 498 GLU B C 1
ATOM 8629 O O . GLU B 1 498 ? 16.172 9.055 -2.658 1 82.12 498 GLU B O 1
ATOM 8634 N N . THR B 1 499 ? 16.453 7 -3.453 1 83.75 499 THR B N 1
ATOM 8635 C CA . THR B 1 499 ? 15.32 7.152 -4.371 1 83.75 499 THR B CA 1
ATOM 8636 C C . THR B 1 499 ? 14.016 7.336 -3.604 1 83.75 499 THR B C 1
ATOM 8638 O O . THR B 1 499 ? 13.188 8.164 -3.973 1 83.75 499 THR B O 1
ATOM 8641 N N . LEU B 1 500 ? 13.914 6.594 -2.633 1 83.88 500 LEU B N 1
ATOM 8642 C CA . LEU B 1 500 ? 12.703 6.688 -1.82 1 83.88 500 LEU B CA 1
ATOM 8643 C C . LEU B 1 500 ? 12.633 8.039 -1.111 1 83.88 500 LEU B C 1
ATOM 8645 O O . LEU B 1 500 ? 11.555 8.609 -0.966 1 83.88 500 LEU B O 1
ATOM 8649 N N . ASN B 1 501 ? 13.742 8.5 -0.662 1 84.44 501 ASN B N 1
ATOM 8650 C CA . ASN B 1 501 ? 13.781 9.828 -0.045 1 84.44 501 ASN B CA 1
ATOM 8651 C C . ASN B 1 501 ? 13.336 10.914 -1.021 1 84.44 501 ASN B C 1
ATOM 8653 O O . ASN B 1 501 ? 12.602 11.828 -0.65 1 84.44 501 ASN B O 1
ATOM 8657 N N . ASP B 1 502 ? 13.852 10.773 -2.184 1 89.06 502 ASP B N 1
ATOM 8658 C CA . ASP B 1 502 ? 13.461 11.734 -3.213 1 89.06 502 ASP B CA 1
ATOM 8659 C C . ASP B 1 502 ? 11.961 11.664 -3.492 1 89.06 502 ASP B C 1
ATOM 8661 O O . ASP B 1 502 ? 11.312 12.695 -3.68 1 89.06 502 ASP B O 1
ATOM 8665 N N . LEU B 1 503 ? 11.469 10.508 -3.496 1 88.5 503 LEU B N 1
ATOM 8666 C CA . LEU B 1 503 ? 10.047 10.32 -3.744 1 88.5 503 LEU B CA 1
ATOM 8667 C C . LEU B 1 503 ? 9.211 10.93 -2.625 1 88.5 503 LEU B C 1
ATOM 8669 O O . LEU B 1 503 ? 8.18 11.555 -2.885 1 88.5 503 LEU B O 1
ATOM 8673 N N . VAL B 1 504 ? 9.656 10.781 -1.464 1 85.38 504 VAL B N 1
ATOM 8674 C CA . VAL B 1 504 ? 8.945 11.344 -0.32 1 85.38 504 VAL B CA 1
ATOM 8675 C C . VAL B 1 504 ? 8.992 12.867 -0.374 1 85.38 504 VAL B C 1
ATOM 8677 O O . VAL B 1 504 ? 7.988 13.539 -0.125 1 85.38 504 VAL B O 1
ATOM 8680 N N . TYR B 1 505 ? 10.172 13.375 -0.695 1 89.38 505 TYR B N 1
ATOM 8681 C CA . TYR B 1 505 ? 10.352 14.812 -0.841 1 89.38 505 TYR B CA 1
ATOM 8682 C C . TYR B 1 505 ? 9.375 15.383 -1.862 1 89.38 505 TYR B C 1
ATOM 8684 O O . TYR B 1 505 ? 8.711 16.391 -1.602 1 89.38 505 TYR B O 1
ATOM 8692 N N . ILE B 1 506 ? 9.234 14.703 -2.939 1 91.25 506 ILE B N 1
ATOM 8693 C CA . ILE B 1 506 ? 8.359 15.164 -4.016 1 91.25 506 ILE B CA 1
ATOM 8694 C C . ILE B 1 506 ? 6.902 14.984 -3.607 1 91.25 506 ILE B C 1
ATOM 8696 O O . ILE B 1 506 ? 6.094 15.906 -3.758 1 91.25 506 ILE B O 1
ATOM 8700 N N . ASN B 1 507 ? 6.551 13.812 -3.146 1 88.06 507 ASN B N 1
ATOM 8701 C CA . ASN B 1 507 ? 5.18 13.5 -2.762 1 88.06 507 ASN B CA 1
ATOM 8702 C C . ASN B 1 507 ? 4.652 14.492 -1.723 1 88.06 507 ASN B C 1
ATOM 8704 O O . ASN B 1 507 ? 3.568 15.055 -1.886 1 88.06 507 ASN B O 1
ATOM 8708 N N . TYR B 1 508 ? 5.434 14.75 -0.729 1 85.38 508 TYR B N 1
ATOM 8709 C CA . TYR B 1 508 ? 5.016 15.641 0.349 1 85.38 508 TYR B CA 1
ATOM 8710 C C . TYR B 1 508 ? 4.84 17.062 -0.157 1 85.38 508 TYR B C 1
ATOM 8712 O O . TYR B 1 508 ? 3.863 17.734 0.186 1 85.38 508 TYR B O 1
ATOM 8720 N N . ASN B 1 509 ? 5.746 17.469 -0.883 1 89.31 509 ASN B N 1
ATOM 8721 C CA . ASN B 1 509 ? 5.691 18.859 -1.352 1 89.31 509 ASN B CA 1
ATOM 8722 C C . ASN B 1 509 ? 4.582 19.047 -2.385 1 89.31 509 ASN B C 1
ATOM 8724 O O . ASN B 1 509 ? 4.008 20.141 -2.486 1 89.31 509 ASN B O 1
ATOM 8728 N N . LEU B 1 510 ? 4.309 18 -3.145 1 87.31 510 LEU B N 1
ATOM 8729 C CA . LEU B 1 510 ? 3.16 18.094 -4.039 1 87.31 510 LEU B CA 1
ATOM 8730 C C . LEU B 1 510 ? 1.859 18.203 -3.252 1 87.31 510 LEU B C 1
ATOM 8732 O O . LEU B 1 510 ? 0.973 18.984 -3.609 1 87.31 510 LEU B O 1
ATOM 8736 N N . LYS B 1 511 ? 1.751 17.531 -2.238 1 81.69 511 LYS B N 1
ATOM 8737 C CA . LYS B 1 511 ? 0.559 17.578 -1.396 1 81.69 511 LYS B CA 1
ATOM 8738 C C . LYS B 1 511 ? 0.42 18.922 -0.707 1 81.69 511 LYS B C 1
ATOM 8740 O O . LYS B 1 511 ? -0.687 19.453 -0.584 1 81.69 511 LYS B O 1
ATOM 8745 N N . LEU B 1 512 ? 1.553 19.422 -0.277 1 83.19 512 LEU B N 1
ATOM 8746 C CA . LEU B 1 512 ? 1.549 20.719 0.372 1 83.19 512 LEU B CA 1
ATOM 8747 C C . LEU B 1 512 ? 1.151 21.812 -0.612 1 83.19 512 LEU B C 1
ATOM 8749 O O . LEU B 1 512 ? 0.44 22.766 -0.248 1 83.19 512 LEU B O 1
ATOM 8753 N N . SER B 1 513 ? 1.583 21.641 -1.838 1 79.88 513 SER B N 1
ATOM 8754 C CA . SER B 1 513 ? 1.27 22.641 -2.859 1 79.88 513 SER B CA 1
ATOM 8755 C C . SER B 1 513 ? -0.213 22.609 -3.217 1 79.88 513 SER B C 1
ATOM 8757 O O . SER B 1 513 ? -0.793 23.656 -3.551 1 79.88 513 SER B O 1
ATOM 8759 N N . ARG B 1 514 ? -0.781 21.469 -3.176 1 74.38 514 ARG B N 1
ATOM 8760 C CA . ARG B 1 514 ? -2.207 21.328 -3.461 1 74.38 514 ARG B CA 1
ATOM 8761 C C . ARG B 1 514 ? -3.045 22.031 -2.396 1 74.38 514 ARG B C 1
ATOM 8763 O O . ARG B 1 514 ? -4.059 22.656 -2.709 1 74.38 514 ARG B O 1
ATOM 8770 N N . GLN B 1 515 ? -2.629 21.906 -1.276 1 65.94 515 GLN B N 1
ATOM 8771 C CA . GLN B 1 515 ? -3.379 22.484 -0.174 1 65.94 515 GLN B CA 1
ATOM 8772 C C . GLN B 1 515 ? -3.316 24.016 -0.22 1 65.94 515 GLN B C 1
ATOM 8774 O O . GLN B 1 515 ? -4.266 24.688 0.173 1 65.94 515 GLN B O 1
ATOM 8779 N N . THR B 1 516 ? -2.146 24.422 -0.749 1 61.94 516 THR B N 1
ATOM 8780 C CA . THR B 1 516 ? -2.002 25.875 -0.823 1 61.94 516 THR B CA 1
ATOM 8781 C C . THR B 1 516 ? -2.746 26.422 -2.035 1 61.94 516 THR B C 1
ATOM 8783 O O . THR B 1 516 ? -3.277 27.531 -1.987 1 61.94 516 THR B O 1
ATOM 8786 N N . ARG B 1 517 ? -2.672 25.594 -3.199 1 58.03 517 ARG B N 1
ATOM 8787 C CA . ARG B 1 517 ? -3.32 26.062 -4.418 1 58.03 517 ARG B CA 1
ATOM 8788 C C . ARG B 1 517 ? -4.836 25.938 -4.32 1 58.03 517 ARG B C 1
ATOM 8790 O O . ARG B 1 517 ? -5.574 26.766 -4.848 1 58.03 517 ARG B O 1
ATOM 8797 N N . ASN B 1 518 ? -5.176 24.562 -4.07 1 52.03 518 ASN B N 1
ATOM 8798 C CA . ASN B 1 518 ? -6.617 24.391 -3.947 1 52.03 518 ASN B CA 1
ATOM 8799 C C . ASN B 1 518 ? -7.191 25.219 -2.809 1 52.03 518 ASN B C 1
ATOM 8801 O O . ASN B 1 518 ? -7.715 24.672 -1.836 1 52.03 518 ASN B O 1
ATOM 8805 N N . LYS B 1 519 ? -6.398 26.234 -2.568 1 49.31 519 LYS B N 1
ATOM 8806 C CA . LYS B 1 519 ? -7.125 27.266 -1.825 1 49.31 519 LYS B CA 1
ATOM 8807 C C . LYS B 1 519 ? -8.586 27.312 -2.252 1 49.31 519 LYS B C 1
ATOM 8809 O O . LYS B 1 519 ? -9.055 28.344 -2.746 1 49.31 519 LYS B O 1
ATOM 8814 N N . SER B 1 520 ? -8.891 26.328 -3.061 1 46.78 520 SER B N 1
ATOM 8815 C CA . SER B 1 520 ? -10.336 26.484 -3.125 1 46.78 520 SER B CA 1
ATOM 8816 C C . SER B 1 520 ? -10.938 26.641 -1.731 1 46.78 520 SER B C 1
ATOM 8818 O O . SER B 1 520 ? -10.609 25.891 -0.819 1 46.78 520 SER B O 1
ATOM 8820 N N . LEU B 1 521 ? -11.188 27.812 -1.452 1 49.91 521 LEU B N 1
ATOM 8821 C CA . LEU B 1 521 ? -11.93 28.391 -0.34 1 49.91 521 LEU B CA 1
ATOM 8822 C C . LEU B 1 521 ? -12.734 27.328 0.398 1 49.91 521 LEU B C 1
ATOM 8824 O O . LEU B 1 521 ? -13.047 27.5 1.579 1 49.91 521 LEU B O 1
ATOM 8828 N N . ASP B 1 522 ? -12.945 26.062 -0.275 1 58.28 522 ASP B N 1
ATOM 8829 C CA . ASP B 1 522 ? -14.078 25.359 0.328 1 58.28 522 ASP B CA 1
ATOM 8830 C C . ASP B 1 522 ? -13.625 24.062 1.008 1 58.28 522 ASP B C 1
ATOM 8832 O O . ASP B 1 522 ? -14.43 23.359 1.608 1 58.28 522 ASP B O 1
ATOM 8836 N N . ALA B 1 523 ? -12.141 23.75 1.023 1 70.94 523 ALA B N 1
ATOM 8837 C CA . ALA B 1 523 ? -11.883 22.453 1.652 1 70.94 523 ALA B CA 1
ATOM 8838 C C . ALA B 1 523 ? -11.641 22.609 3.15 1 70.94 523 ALA B C 1
ATOM 8840 O O . ALA B 1 523 ? -10.938 23.531 3.576 1 70.94 523 ALA B O 1
ATOM 8841 N N . ASP B 1 524 ? -12.352 21.938 3.924 1 83.19 524 ASP B N 1
ATOM 8842 C CA . ASP B 1 524 ? -12.164 21.906 5.371 1 83.19 524 ASP B CA 1
ATOM 8843 C C . ASP B 1 524 ? -10.844 21.234 5.734 1 83.19 524 ASP B C 1
ATOM 8845 O O . ASP B 1 524 ? -10.656 20.047 5.492 1 83.19 524 ASP B O 1
ATOM 8849 N N . PRO B 1 525 ? -9.859 21.984 6.223 1 83.38 525 PRO B N 1
ATOM 8850 C CA . PRO B 1 525 ? -8.523 21.469 6.508 1 83.38 525 PRO B CA 1
ATOM 8851 C C . PRO B 1 525 ? -8.539 20.359 7.566 1 83.38 525 PRO B C 1
ATOM 8853 O O . PRO B 1 525 ? -7.547 19.641 7.727 1 83.38 525 PRO B O 1
ATOM 8856 N N . ILE B 1 526 ? -9.57 20.188 8.266 1 88.88 526 ILE B N 1
ATOM 8857 C CA . ILE B 1 526 ? -9.555 19.219 9.359 1 88.88 526 ILE B CA 1
ATOM 8858 C C . ILE B 1 526 ? -10.352 17.984 8.969 1 88.88 526 ILE B C 1
ATOM 8860 O O . ILE B 1 526 ? -10.578 17.094 9.797 1 88.88 526 ILE B O 1
ATOM 8864 N N . GLN B 1 527 ? -10.797 17.969 7.754 1 88.31 527 GLN B N 1
ATOM 8865 C CA . GLN B 1 527 ? -11.625 16.875 7.289 1 88.31 527 GLN B CA 1
ATOM 8866 C C . GLN B 1 527 ? -11.062 16.25 6.016 1 88.31 527 GLN B C 1
ATOM 8868 O O . GLN B 1 527 ? -10.578 16.969 5.133 1 88.31 527 GLN B O 1
ATOM 8873 N N . PHE B 1 528 ? -11.18 14.93 6.004 1 81.56 528 PHE B N 1
ATOM 8874 C CA . PHE B 1 528 ? -10.797 14.219 4.789 1 81.56 528 PHE B CA 1
ATOM 8875 C C . PHE B 1 528 ? -12.008 13.969 3.906 1 81.56 528 PHE B C 1
ATOM 8877 O O . PHE B 1 528 ? -13.141 13.922 4.395 1 81.56 528 PHE B O 1
ATOM 8884 N N . ASP B 1 529 ? -11.75 13.719 2.688 1 75.81 529 ASP B N 1
ATOM 8885 C CA . ASP B 1 529 ? -12.836 13.516 1.73 1 75.81 529 ASP B CA 1
ATOM 8886 C C . ASP B 1 529 ? -13.438 12.117 1.87 1 75.81 529 ASP B C 1
ATOM 8888 O O . ASP B 1 529 ? -14.656 11.953 1.767 1 75.81 529 ASP B O 1
ATOM 8892 N N . ASP B 1 530 ? -12.633 11.18 2.178 1 78.06 530 ASP B N 1
ATOM 8893 C CA . ASP B 1 530 ? -13.109 9.805 2.219 1 78.06 530 ASP B CA 1
ATOM 8894 C C . ASP B 1 530 ? -13.453 9.383 3.646 1 78.06 530 ASP B C 1
ATOM 8896 O O . ASP B 1 530 ? -12.812 9.82 4.602 1 78.06 530 ASP B O 1
ATOM 8900 N N . ILE B 1 531 ? -14.492 8.555 3.666 1 85.06 531 ILE B N 1
ATOM 8901 C CA . ILE B 1 531 ? -14.875 7.992 4.953 1 85.06 531 ILE B CA 1
ATOM 8902 C C . ILE B 1 531 ? -13.938 6.844 5.316 1 85.06 531 ILE B C 1
ATOM 8904 O O . ILE B 1 531 ? -13.625 6 4.477 1 85.06 531 ILE B O 1
ATOM 8908 N N . ASP B 1 532 ? -13.422 6.91 6.473 1 81.5 532 ASP B N 1
ATOM 8909 C CA . ASP B 1 532 ? -12.633 5.793 6.98 1 81.5 532 ASP B CA 1
ATOM 8910 C C . ASP B 1 532 ? -13.531 4.609 7.34 1 81.5 532 ASP B C 1
ATOM 8912 O O . ASP B 1 532 ? -14.125 4.578 8.414 1 81.5 532 ASP B O 1
ATOM 8916 N N . MET B 1 533 ? -13.508 3.66 6.57 1 79.81 533 MET B N 1
ATOM 8917 C CA . MET B 1 533 ? -14.414 2.523 6.715 1 79.81 533 MET B CA 1
ATOM 8918 C C . MET B 1 533 ? -13.93 1.579 7.812 1 79.81 533 MET B C 1
ATOM 8920 O O . MET B 1 533 ? -14.602 0.595 8.133 1 79.81 533 MET B O 1
ATOM 8924 N N . THR B 1 534 ? -12.844 1.892 8.445 1 76.56 534 THR B N 1
ATOM 8925 C CA . THR B 1 534 ? -12.328 1.088 9.547 1 76.56 534 THR B CA 1
ATOM 8926 C C . THR B 1 534 ? -12.594 1.772 10.883 1 76.56 534 THR B C 1
ATOM 8928 O O . THR B 1 534 ? -12.188 1.27 11.93 1 76.56 534 THR B O 1
ATOM 8931 N N . SER B 1 535 ? -13.234 2.844 10.758 1 84.56 535 SER B N 1
ATOM 8932 C CA . SER B 1 535 ? -13.492 3.607 11.977 1 84.56 535 SER B CA 1
ATOM 8933 C C . SER B 1 535 ? -14.562 2.941 12.828 1 84.56 535 SER B C 1
ATOM 8935 O O . SER B 1 535 ? -15.32 2.102 12.344 1 84.56 535 SER B O 1
ATOM 8937 N N . GLU B 1 536 ? -14.664 3.334 14.062 1 86.75 536 GLU B N 1
ATOM 8938 C CA . GLU B 1 536 ? -15.648 2.811 15.008 1 86.75 536 GLU B CA 1
ATOM 8939 C C . GLU B 1 536 ? -17.062 3.229 14.625 1 86.75 536 GLU B C 1
ATOM 8941 O O . GLU B 1 536 ? -18.031 2.645 15.102 1 86.75 536 GLU B O 1
ATOM 8946 N N . TRP B 1 537 ? -17.109 4.117 13.734 1 91.19 537 TRP B N 1
ATOM 8947 C CA . TRP B 1 537 ? -18.406 4.656 13.336 1 91.19 537 TRP B CA 1
ATOM 8948 C C . TRP B 1 537 ? -19.094 3.742 12.328 1 91.19 537 TRP B C 1
ATOM 8950 O O . TRP B 1 537 ? -20.297 3.836 12.117 1 91.19 537 TRP B O 1
ATOM 8960 N N . VAL B 1 538 ? -18.297 2.846 11.68 1 88.75 538 VAL B N 1
ATOM 8961 C CA . VAL B 1 538 ? -18.875 2.031 10.617 1 88.75 538 VAL B CA 1
ATOM 8962 C C . VAL B 1 538 ? -18.578 0.557 10.875 1 88.75 538 VAL B C 1
ATOM 8964 O O . VAL B 1 538 ? -19.078 -0.318 10.164 1 88.75 538 VAL B O 1
ATOM 8967 N N . GLU B 1 539 ? -17.781 0.237 11.859 1 82.62 539 GLU B N 1
ATOM 8968 C CA . GLU B 1 539 ? -17.375 -1.137 12.148 1 82.62 539 GLU B CA 1
ATOM 8969 C C . GLU B 1 539 ? -18.578 -2.016 12.453 1 82.62 539 GLU B C 1
ATOM 8971 O O . GLU B 1 539 ? -19.562 -1.553 13.039 1 82.62 539 GLU B O 1
ATOM 8976 N N . GLU B 1 540 ? -18.5 -3.285 11.844 1 72.38 540 GLU B N 1
ATOM 8977 C CA . GLU B 1 540 ? -19.609 -4.207 12.07 1 72.38 540 GLU B CA 1
ATOM 8978 C C . GLU B 1 540 ? -19.656 -4.652 13.531 1 72.38 540 GLU B C 1
ATOM 8980 O O . GLU B 1 540 ? -18.625 -4.832 14.172 1 72.38 540 GLU B O 1
ATOM 8985 N N . SER B 1 541 ? -20.734 -4.469 14.18 1 58.06 541 SER B N 1
ATOM 8986 C CA . SER B 1 541 ? -20.922 -4.926 15.555 1 58.06 541 SER B CA 1
ATOM 8987 C C . SER B 1 541 ? -20.781 -6.441 15.656 1 58.06 541 SER B C 1
ATOM 8989 O O . SER B 1 541 ? -21.344 -7.176 14.836 1 58.06 541 SER B O 1
ATOM 8991 N N . ASP B 1 542 ? -19.625 -7.066 16 1 50.09 542 ASP B N 1
ATOM 8992 C CA . ASP B 1 542 ? -19.328 -8.484 16.172 1 50.09 542 ASP B CA 1
ATOM 8993 C C . ASP B 1 542 ? -20.516 -9.219 16.812 1 50.09 542 ASP B C 1
ATOM 8995 O O . ASP B 1 542 ? -20.688 -9.195 18.031 1 50.09 542 ASP B O 1
ATOM 8999 N N . SER B 1 543 ? -21.781 -9.125 16.609 1 43.41 543 SER B N 1
ATOM 9000 C CA . SER B 1 543 ? -22.344 -10.273 17.297 1 43.41 543 SER B CA 1
ATOM 9001 C C . SER B 1 543 ? -21.609 -11.562 16.922 1 43.41 543 SER B C 1
ATOM 9003 O O . SER B 1 543 ? -21.5 -11.891 15.742 1 43.41 543 SER B O 1
ATOM 9005 N N . PRO B 1 544 ? -20.75 -12.023 17.766 1 40.28 544 PRO B N 1
ATOM 9006 C CA . PRO B 1 544 ? -20.125 -13.336 17.562 1 40.28 544 PRO B CA 1
ATOM 9007 C C . PRO B 1 544 ? -21.094 -14.383 17.031 1 40.28 544 PRO B C 1
ATOM 9009 O O . PRO B 1 544 ? -21.766 -15.062 17.812 1 40.28 544 PRO B O 1
ATOM 9012 N N . SER B 1 545 ? -22.078 -14.242 16.297 1 36.19 545 SER B N 1
ATOM 9013 C CA . SER B 1 545 ? -22.75 -15.5 16.031 1 36.19 545 SER B CA 1
ATOM 9014 C C . SER B 1 545 ? -21.797 -16.547 15.477 1 36.19 545 SER B C 1
ATOM 9016 O O . SER B 1 545 ? -21 -16.266 14.578 1 36.19 545 SER B O 1
ATOM 9018 N N . PRO B 1 546 ? -21.625 -17.609 16.25 1 36.81 546 PRO B N 1
ATOM 9019 C CA . PRO B 1 546 ? -20.766 -18.75 15.898 1 36.81 546 PRO B CA 1
ATOM 9020 C C . PRO B 1 546 ? -20.875 -19.141 14.43 1 36.81 546 PRO B C 1
ATOM 9022 O O . PRO B 1 546 ? -19.938 -19.719 13.867 1 36.81 546 PRO B O 1
ATOM 9025 N N . THR B 1 547 ? -22.172 -19.422 14.023 1 35.47 547 THR B N 1
ATOM 9026 C CA . THR B 1 547 ? -22.516 -20.047 12.75 1 35.47 547 THR B CA 1
ATOM 9027 C C . THR B 1 547 ? -22.297 -19.078 11.602 1 35.47 547 THR B C 1
ATOM 9029 O O . THR B 1 547 ? -22.531 -19.422 10.438 1 35.47 547 THR B O 1
ATOM 9032 N N . GLN B 1 548 ? -22.391 -17.875 11.883 1 38.25 548 GLN B N 1
ATOM 9033 C CA . GLN B 1 548 ? -22.469 -16.828 10.867 1 38.25 548 GLN B CA 1
ATOM 9034 C C . GLN B 1 548 ? -21.25 -16.891 9.938 1 38.25 548 GLN B C 1
ATOM 9036 O O . GLN B 1 548 ? -21.172 -16.141 8.961 1 38.25 548 GLN B O 1
ATOM 9041 N N . TRP B 1 549 ? -20.406 -17.531 10.359 1 34.25 549 TRP B N 1
ATOM 9042 C CA . TRP B 1 549 ? -19.281 -17.688 9.445 1 34.25 549 TRP B CA 1
ATOM 9043 C C . TRP B 1 549 ? -19.719 -18.391 8.164 1 34.25 549 TRP B C 1
ATOM 9045 O O . TRP B 1 549 ? -19.125 -18.219 7.109 1 34.25 549 TRP B O 1
ATOM 9055 N N . LEU B 1 550 ? -20.828 -19.391 8.406 1 33.66 550 LEU B N 1
ATOM 9056 C CA . LEU B 1 550 ? -21.344 -20.094 7.23 1 33.66 550 LEU B CA 1
ATOM 9057 C C . LEU B 1 550 ? -22.234 -19.156 6.398 1 33.66 550 LEU B C 1
ATOM 9059 O O . LEU B 1 550 ? -22.266 -19.281 5.168 1 33.66 550 LEU B O 1
ATOM 9063 N N . ASP B 1 551 ? -23.297 -18.531 7.055 1 33.84 551 ASP B N 1
ATOM 9064 C CA . ASP B 1 551 ? -24.344 -17.75 6.414 1 33.84 551 ASP B CA 1
ATOM 9065 C C . ASP B 1 551 ? -23.766 -16.625 5.555 1 33.84 551 ASP B C 1
ATOM 9067 O O . ASP B 1 551 ? -24.469 -15.992 4.785 1 33.84 551 ASP B O 1
ATOM 9071 N N . ARG B 1 552 ? -22.719 -16.047 5.914 1 33.41 552 ARG B N 1
ATOM 9072 C CA . ARG B 1 552 ? -22.203 -14.984 5.059 1 33.41 552 ARG B CA 1
ATOM 9073 C C . ARG B 1 552 ? -22.078 -15.461 3.613 1 33.41 552 ARG B C 1
ATOM 9075 O O . ARG B 1 552 ? -21.75 -14.672 2.721 1 33.41 552 ARG B O 1
ATOM 9082 N N . PHE B 1 553 ? -22.172 -16.812 3.336 1 29.47 553 PHE B N 1
ATOM 9083 C CA . PHE B 1 553 ? -22.406 -17.375 2.008 1 29.47 553 PHE B CA 1
ATOM 9084 C C . PHE B 1 553 ? -23.859 -17.734 1.809 1 29.47 553 PHE B C 1
ATOM 9086 O O . PHE B 1 553 ? -24.531 -18.172 2.748 1 29.47 553 PHE B O 1
ATOM 9093 N N . GLY B 1 554 ? -24.688 -17.219 0.866 1 26.5 554 GLY B N 1
ATOM 9094 C CA . GLY B 1 554 ? -26.078 -17.328 0.465 1 26.5 554 GLY B CA 1
ATOM 9095 C C . GLY B 1 554 ? -26.656 -18.719 0.666 1 26.5 554 GLY B C 1
ATOM 9096 O O . GLY B 1 554 ? -26.281 -19.656 -0.051 1 26.5 554 GLY B O 1
ATOM 9097 N N . SER B 1 555 ? -27.016 -19.25 1.822 1 24.8 555 SER B N 1
ATOM 9098 C CA . SER B 1 555 ? -28.141 -20.156 1.949 1 24.8 555 SER B CA 1
ATOM 9099 C C . SER B 1 555 ? -29.453 -19.453 1.587 1 24.8 555 SER B C 1
ATOM 9101 O O . SER B 1 555 ? -29.844 -18.484 2.24 1 24.8 555 SER B O 1
ATOM 9103 N N . ALA B 1 556 ? -30.188 -19.344 0.419 1 24.77 556 ALA B N 1
ATOM 9104 C CA . ALA B 1 556 ? -31.609 -19.609 0.264 1 24.77 556 ALA B CA 1
ATOM 9105 C C . ALA B 1 556 ? -32 -20.906 0.957 1 24.77 556 ALA B C 1
ATOM 9107 O O . ALA B 1 556 ? -33.094 -21.422 0.75 1 24.77 556 ALA B O 1
ATOM 9108 N N . LEU B 1 557 ? -31.438 -21.906 1.609 1 21.52 557 LEU B N 1
ATOM 9109 C CA . LEU B 1 557 ? -32.281 -22.906 2.242 1 21.52 557 LEU B CA 1
ATOM 9110 C C . LEU B 1 557 ? -32.875 -22.375 3.549 1 21.52 557 LEU B C 1
ATOM 9112 O O . LEU B 1 557 ? -32.125 -22.109 4.5 1 21.52 557 LEU B O 1
ATOM 9116 N N . ASP B 1 558 ? -34.156 -21.859 3.609 1 23.97 558 ASP B N 1
ATOM 9117 C CA . ASP B 1 558 ? -35.219 -21.688 4.613 1 23.97 558 ASP B CA 1
ATOM 9118 C C . ASP B 1 558 ? -35.469 -22.984 5.375 1 23.97 558 ASP B C 1
ATOM 9120 O O . ASP B 1 558 ? -36.531 -23.156 5.988 1 23.97 558 ASP B O 1
ATOM 9124 N N . GLY B 1 559 ? -34.969 -24.234 5.477 1 20.83 559 GLY B N 1
ATOM 9125 C CA . GLY B 1 559 ? -35.656 -25.094 6.422 1 20.83 559 GLY B CA 1
ATOM 9126 C C . GLY B 1 559 ? -35.688 -24.531 7.832 1 20.83 559 GLY B C 1
ATOM 9127 O O . GLY B 1 559 ? -34.844 -23.688 8.18 1 20.83 559 GLY B O 1
ATOM 9128 N N . ASN B 1 560 ? -36.875 -24.688 8.719 1 20.52 560 ASN B N 1
ATOM 9129 C CA . ASN B 1 560 ? -37.5 -24.312 9.984 1 20.52 560 ASN B CA 1
ATOM 9130 C C . ASN B 1 560 ? -36.562 -24.531 11.156 1 20.52 560 ASN B C 1
ATOM 9132 O O . ASN B 1 560 ? -36.312 -23.609 11.938 1 20.52 560 ASN B O 1
ATOM 9136 N N . ASP B 1 561 ? -36.844 -25.828 12.094 1 17.81 561 ASP B N 1
ATOM 9137 C CA . ASP B 1 561 ? -37.125 -26.156 13.484 1 17.81 561 ASP B CA 1
ATOM 9138 C C . ASP B 1 561 ? -35.844 -26.531 14.227 1 17.81 561 ASP B C 1
ATOM 9140 O O . ASP B 1 561 ? -35.875 -27.188 15.273 1 17.81 561 ASP B O 1
ATOM 9144 N N . LEU B 1 562 ? -34.781 -26.812 13.953 1 18.66 562 LEU B N 1
ATOM 9145 C CA . LEU B 1 562 ? -34.156 -27.625 14.977 1 18.66 562 LEU B CA 1
ATOM 9146 C C . LEU B 1 562 ? -34.156 -26.922 16.328 1 18.66 562 LEU B C 1
ATOM 9148 O O . LEU B 1 562 ? -33.531 -25.844 16.453 1 18.66 562 LEU B O 1
ATOM 9152 N N . ASN B 1 563 ? -35.156 -27.328 17.406 1 16.33 563 ASN B N 1
ATOM 9153 C CA . ASN B 1 563 ? -35.5 -27.203 18.812 1 16.33 563 ASN B CA 1
ATOM 9154 C C . ASN B 1 563 ? -34.312 -27.547 19.719 1 16.33 563 ASN B C 1
ATOM 9156 O O . ASN B 1 563 ? -34.156 -26.953 20.781 1 16.33 563 ASN B O 1
ATOM 9160 N N . THR B 1 564 ? -33.812 -28.875 19.828 1 18.41 564 THR B N 1
ATOM 9161 C CA . THR B 1 564 ? -33.781 -29.641 21.062 1 18.41 564 THR B CA 1
ATOM 9162 C C . THR B 1 564 ? -32.906 -28.938 22.109 1 18.41 564 THR B C 1
ATOM 9164 O O . THR B 1 564 ? -31.984 -28.203 21.766 1 18.41 564 THR B O 1
ATOM 9167 N N . ARG B 1 565 ? -33 -29.75 23.5 1 17.61 565 ARG B N 1
ATOM 9168 C CA . ARG B 1 565 ? -33.094 -29.766 24.953 1 17.61 565 ARG B CA 1
ATOM 9169 C C . ARG B 1 565 ? -31.734 -29.547 25.609 1 17.61 565 ARG B C 1
ATOM 9171 O O . ARG B 1 565 ? -30.688 -29.766 24.969 1 17.61 565 ARG B O 1
ATOM 9178 N N . GLN B 1 566 ? -31.562 -30.516 26.922 1 17.11 566 GLN B N 1
ATOM 9179 C CA . GLN B 1 566 ? -31.453 -30.281 28.359 1 17.11 566 GLN B CA 1
ATOM 9180 C C . GLN B 1 566 ? -29.984 -30.172 28.781 1 17.11 566 GLN B C 1
ATOM 9182 O O . GLN B 1 566 ? -29.609 -29.219 29.484 1 17.11 566 GLN B O 1
ATOM 9187 N N . PHE B 1 567 ? -29.266 -31.438 29.188 1 18.09 567 PHE B N 1
ATOM 9188 C CA . PHE B 1 567 ? -29.062 -31.984 30.531 1 18.09 567 PHE B CA 1
ATOM 9189 C C . PHE B 1 567 ? -27.812 -31.375 31.172 1 18.09 567 PHE B C 1
ATOM 9191 O O . PHE B 1 567 ? -26.891 -30.953 30.469 1 18.09 567 PHE B O 1
ATOM 9198 N N . ASN B 1 568 ? -27.672 -31.781 32.594 1 16.19 568 ASN B N 1
ATOM 9199 C CA . ASN B 1 568 ? -27.312 -31.422 33.969 1 16.19 568 ASN B CA 1
ATOM 9200 C C . ASN B 1 568 ? -25.797 -31.438 34.156 1 16.19 568 ASN B C 1
ATOM 9202 O O . ASN B 1 568 ? -25.062 -32 33.344 1 16.19 568 ASN B O 1
ATOM 9206 N N . ALA B 1 569 ? -25.438 -32.156 35.469 1 19.75 569 ALA B N 1
ATOM 9207 C CA . ALA B 1 569 ? -24.75 -32.062 36.75 1 19.75 569 ALA B CA 1
ATOM 9208 C C . ALA B 1 569 ? -23.266 -32.438 36.625 1 19.75 569 ALA B C 1
ATOM 9210 O O . ALA B 1 569 ? -22.891 -33.125 35.656 1 19.75 569 ALA B O 1
ATOM 9211 N N . ALA B 1 570 ? -22.328 -32.375 37.844 1 24.28 570 ALA B N 1
ATOM 9212 C CA . ALA B 1 570 ? -22 -31.172 38.594 1 24.28 570 ALA B CA 1
ATOM 9213 C C . ALA B 1 570 ? -20.969 -30.328 37.844 1 24.28 570 ALA B C 1
ATOM 9215 O O . ALA B 1 570 ? -20.547 -29.266 38.312 1 24.28 570 ALA B O 1
ATOM 9216 N N . MET B 1 571 ? -20.281 -30.844 37.469 1 20.09 571 MET B N 1
ATOM 9217 C CA . MET B 1 571 ? -19.562 -32 37.969 1 20.09 571 MET B CA 1
ATOM 9218 C C . MET B 1 571 ? -18.156 -32.094 37.375 1 20.09 571 MET B C 1
ATOM 9220 O O . MET B 1 571 ? -18.016 -32.406 36.188 1 20.09 571 MET B O 1
ATOM 9224 N N . PHE B 1 572 ? -17.328 -31.406 37.688 1 21.39 572 PHE B N 1
ATOM 9225 C CA . PHE B 1 572 ? -15.922 -31.797 37.781 1 21.39 572 PHE B CA 1
ATOM 9226 C C . PHE B 1 572 ? -15.773 -33.094 38.594 1 21.39 572 PHE B C 1
ATOM 9228 O O . PHE B 1 572 ? -14.664 -33.438 38.969 1 21.39 572 PHE B O 1
ATOM 9235 N N . GLY B 1 573 ? -16.766 -33.844 39.062 1 19.94 573 GLY B N 1
ATOM 9236 C CA . GLY B 1 573 ? -16.125 -34.688 40.062 1 19.94 573 GLY B CA 1
ATOM 9237 C C . GLY B 1 573 ? -15.039 -35.562 39.469 1 19.94 573 GLY B C 1
ATOM 9238 O O . GLY B 1 573 ? -14.938 -35.719 38.25 1 19.94 573 GLY B O 1
ATOM 9239 N N . SER B 1 574 ? -14.125 -36.375 40.281 1 21.67 574 SER B N 1
ATOM 9240 C CA . SER B 1 574 ? -13.492 -37.656 40.656 1 21.67 574 SER B CA 1
ATOM 9241 C C . SER B 1 574 ? -14.25 -38.844 40.094 1 21.67 574 SER B C 1
ATOM 9243 O O . SER B 1 574 ? -13.93 -40 40.406 1 21.67 574 SER B O 1
ATOM 9245 N N . ASN B 1 575 ? -15.672 -38.719 39.25 1 18.95 575 ASN B N 1
ATOM 9246 C CA . ASN B 1 575 ? -16.844 -39.094 38.469 1 18.95 575 ASN B CA 1
ATOM 9247 C C . ASN B 1 575 ? -16.531 -39.25 37 1 18.95 575 ASN B C 1
ATOM 9249 O O . ASN B 1 575 ? -17.438 -39.344 36.156 1 18.95 575 ASN B O 1
ATOM 9253 N N . ASP B 1 576 ? -16.359 -38.719 35.781 1 18.95 576 ASP B N 1
ATOM 9254 C CA . ASP B 1 576 ? -16.109 -39.75 34.75 1 18.95 576 ASP B CA 1
ATOM 9255 C C . ASP B 1 576 ? -14.789 -40.469 34.969 1 18.95 576 ASP B C 1
ATOM 9257 O O . ASP B 1 576 ? -13.734 -39.812 35 1 18.95 576 ASP B O 1
ATOM 9261 N N . GLN B 1 577 ? -14.75 -41.656 35.719 1 18.44 577 GLN B N 1
ATOM 9262 C CA . GLN B 1 577 ? -14.25 -43 35.906 1 18.44 577 GLN B CA 1
ATOM 9263 C C . GLN B 1 577 ? -13.602 -43.562 34.625 1 18.44 577 GLN B C 1
ATOM 9265 O O . GLN B 1 577 ? -12.953 -44.594 34.656 1 18.44 577 GLN B O 1
ATOM 9270 N N . LEU B 1 578 ? -14.32 -43.469 33.562 1 17.27 578 LEU B N 1
ATOM 9271 C CA . LEU B 1 578 ? -14.117 -44.688 32.75 1 17.27 578 LEU B CA 1
ATOM 9272 C C . LEU B 1 578 ? -12.664 -44.781 32.312 1 17.27 578 LEU B C 1
ATOM 9274 O O . LEU B 1 578 ? -12.094 -45.875 32.281 1 17.27 578 LEU B O 1
ATOM 9278 N N . PHE B 1 579 ? -12.062 -44.031 31.469 1 19.12 579 PHE B N 1
ATOM 9279 C CA . PHE B 1 579 ? -11.062 -45 31.047 1 19.12 579 PHE B CA 1
ATOM 9280 C C . PHE B 1 579 ? -9.992 -45.188 32.125 1 19.12 579 PHE B C 1
ATOM 9282 O O . PHE B 1 579 ? -9.609 -44.219 32.781 1 19.12 579 PHE B O 1
ATOM 9289 N N . GLY B 1 580 ? -10.289 -46.344 32.875 1 16.27 580 GLY B N 1
ATOM 9290 C CA . GLY B 1 580 ? -9.852 -47.5 33.656 1 16.27 580 GLY B CA 1
ATOM 9291 C C . GLY B 1 580 ? -8.352 -47.594 33.781 1 16.27 580 GLY B C 1
ATOM 9292 O O . GLY B 1 580 ? -7.633 -47.844 32.812 1 16.27 580 GLY B O 1
ATOM 9293 N N . LEU B 1 581 ? -8.094 -46.969 34.875 1 14.21 581 LEU B N 1
ATOM 9294 C CA . LEU B 1 581 ? -7.492 -47.781 35.938 1 14.21 581 LEU B CA 1
ATOM 9295 C C . LEU B 1 581 ? -8.523 -48.719 36.562 1 14.21 581 LEU B C 1
ATOM 9297 O O . LEU B 1 581 ? -9.688 -48.312 36.75 1 14.21 581 LEU B O 1
#

Secondary structure (DSSP, 8-state):
-------------------S-HHHHHHHHHHHHHHHHHHHTT--GGGGGSHHHHHHHHHHHHH-TT--PPPHHHIIIIIHHHHHHHHHHHHHHHHTTHHHH-EEEEEEEEE-TTS-EEEEEEEE-SS-EEEEEEEE-TTTTT-HHHHHHHHHHHHHHH-TTTEEEEEE-TTS-HHHHHHHHHHH-TT-EEEE-HHHHHHHHHHHHHHSHHHHHHHHHHHHHHHHHHT-HHHHHHHHHHHTT--S--EESSHHHHHHHHHHHHHHTHHHHHHHHTSHHHHH-HHHHTSHHHHHHHHHHH-HHHHHHHHHHHHHHHHHHHHHHHHHTSS--TTTHHHHHHHHHHHHHHHTTT-HHHHHHHHHHHHHHHHHHT--HHHHHHHHH-HHHHT-TT----HHHHHHHHHHHHHH--SGGGGTTHHHHHHHHHTT-GGGGSHHHHHHTTTS-HHHHHHHHGGGSHHHHHHHHHHHT---S-------HHHHHHHT-TTS-HHHHHHHHHHHHHHHHHHHHHHHH---TT--TTEESS--TTSTTT-------TTHHHHTSS-----------------S-SS---S--/-------------------S-HHHHHHHHHHHHHHHHHHHTT--GGGGGSHHHHHHHHHHHHH-TT--PPPHHHIIIIIHHHHHHHHHHHHHHHHTTHHHH-EEEEEEEEE-TTS-EEEEEEEE-SS-EEEEEEEE-TTTTT-HHHHHHHHHHHHHHH-TTTEEEEEE-TTS-HHHHHHHHHHH-TT-EEEE-HHHHHHHHHHHHHHSHHHHHHHHHHHHHHHHHHT-HHHHHHHHHHHTT--S--EESSHHHHHHHHHHHHHHTHHHHHHHHTSHHHHH-HHHHTSHHHHHHHHHHH-HHHHHHHHHHHHHHHHHHHHHHHHHTSS--TTTHHHHHHHHHHHHHHHTTT-HHHHHHHHHHHHHHHHHHT--HHHHHHHHH-HHHHT-TT----HHHHHHHHHHHHHH--SGGGGTTHHHHHHHHHTT-GGGGSHHHHHHTTTS-HHHHHHHHGGGSHHHHHHHHHHHT---S-------HHHHHHHT-TTS-HHHHHHHHHHHHHHHHHHHHHHHH---TT--TTEESS--TTSTTT-------TTHHHHTS-------------------SS----S--

Foldseek 3Di:
DDPPPPDPPPDDPPPPPDPDPPVVVVVVVVVVVVVCVCVVVVPDPCVCVDPVNVVVVVVVVVVDPPDDDDDPVCVLPVVLVVLLVVVVVVVVVVLVCLLQQFKEWEWDWDADPVQWIKIWIWIAFQVFIATDFIDTCSPCQVPLVVVLVVVVVVCVVSDLLSYQEYEYAPVGVQVSSQVSCCVVRLRYYYAYFPLVLLVQLLVVLCVPVLNVVLLVLLLLQLQLQLVDPVSVVLLCVLLVNDHLFFFFLDQSVRSLVSLVSCLVCLVSVLCSLVDPVNVVPVVSCPDPSSVSNNVLSPDPVSSVSSVVSNQLSVLSLVLSLVQQLSFQCLQPNVVSLVVSLVSLCVVCVVPVPVNCVSVVSSCVSCVVGPDDLLSLLSPCLQLLNLVDPVHDDDPVSVVSNVVSVCSNQVDPVLCVCVVVLSVCCSVCHDLNVDPVLVVCSPPDQRLVSLVVRVPSRVSVSSVNSNSRRYHRHDHRDPPPVVLVCVLPPPPDDPVVNVSSRSVVSSVVRVVRVCSVVCVVVDDRSGTDDDDDCPRSSHDNDPPVPVCVVPPVPPPDDDPPDDDDDDDDDQDDQPYNDPPDD/DPPPPPDPPPDDPPPPPDPDPPVVVVVVVVVVVVVCVCVVVVPDPCVCVDPVNVVVVVVVVVVDPPDDDDDPVCVLPVVLVVLLVVVVVVVVVVLVCLLQQFKEWEWDWDADPVQWIKIWIWIAFQVFIATDFIDTCSPCQVPLVVVLVVVVVVCVVSDLLSAQEYEYAPVGVVPSNQVSCCVVRLRYYYAYFPLNLLVQLLVVLCVPVLNVVLLVLLLLQLQLQLVDPVSVVLLCVLLVNDHLFFDFLDQSVRSLVSLVSCLVCLVSVLCSLVDPVNVVPVVSCPDPSSVSNNVLSPDVVSSVSSVVSNQLSVLSLVLSLVQQLSFQCLQPNVVSLVVSLVSLCVVCVVPVVVNCVSVVSSCVSCVVGPPDLLSLLSPCLQLLNLVDPVHDDDPVSVVSNVVSVCSNQVDVVLCVCVVVLSVCCSVCHDLNVDPVLVVCSPPDQSLVSLVVRVPSRVSVSSVNNNSRRYHRHDHRDPPPVVLVCVLPPPPDDPVVNVSSRSVVSSVVRVVRVCSVVCVVVPDRSGTDDDDDCPRSSHDNDPPVPVCVVPVVPDPPPPDDDPDDDDDDDDDPDVPVPPPDD